Protein AF-0000000082853187 (afdb_homodimer)

Organism: NCBI:txid197152

Secondary structure (DSSP, 8-state):
-HHHHHHTT----SS--HHHHHHHHHHHHHHHHT-HHHHHHHHHS--S--STTTT-------HHHHHT-B-SS-BEEEEEEEEEE---TTS-----EEEEEEEETTS-HHHHHHHHHHHHHHTT--EEEEEEPTT--EES--PPPPHHHHHHHHHHHHHHHHHHHHHHHHHHHHHTTPPPPHHHHHHHHHH-HHHHHHHHT----SHHHHHTTHHHHHHHHHHHHHHHHHHHIIIIIS--S-BTTGGGGGTGGGSGGGHHHHTTTHHHHHHHHHHHHHHHHHHHHHHHTTPPP-HHHHHHHHHHHHHHHHHHHHHHHHHTGGGS--STTHHHHHHHHHHHHHHHHHHHHTT-HHHH--STT--SSTTHHHHHHHHHHHHHHHHHHHHHHH-HHHHHHHHHHHHHHHHHHHHHHHHHHT--SSS-SS--SSTTHHHHHHHHHTSSHHHHHHHHHHHHHHHHHHHS-------HHHHHHHHHHHHHHHHHHHHTHHHHHSTTS---HHHHHHHHHHHHHHHHHHHHHHHHHHHTT--HHHHHHHT-TTHHHHHHHHHHHHHHHHHHHHHHHHH--S-B---HHHHHHHHHHHHHHHHHHHHHHIIIIIHHHHHHHHHHHS-SS-------TTTT-/-HHHHHHTT----SS--HHHHHHHHHHHHHHHHT-HHHHHHHHHS--S--STTTT-------HHHHHT-B-SS-BEEEEEEEEEE---TTS-----EEEEEEEETTS-HHHHHHHHHHHHHHTT--EEEEEEPTT--EES------HHHHHHHHHHHHHHHHHHHHHHHHHHHHHTTPPPPHHHHHHHHHH-HHHHHHHHT----SHHHHHTTHHHHHHHHHHHHHHHHHHHIIIIIS--S-BTTGGGGGTGGGSGGGHHHHTTTHHHHHHHHHHHHHHHHHHHHHHHTTPPP-HHHHHHHHHHHHHHHHHHHHHHHHHTGGGS--STTHHHHHHHHHHHHHHHHHHHHTT-HHHH--STT--SSTTHHHHHHHHHHHHHHHHHHHHHHH-HHHHHHHHHHHHHHHHHHHHHHHHHHT--SSS-SS--SSTTHHHHHHHHHTSSHHHHHHHHHHHHHHHHHHHS-------HHHHHHHHHHHHHHHHHHHHTHHHHTSTTS---HHHHHHHHHHHHHHHHHHHHHHHHHHHTT--HHHHHHHT-TTHHHHHHHHHHHHHHHHHHHHHHHHH--S-B---HHHHHHHHHHHHHHHHHHHHHHIIIIIHHHHHHHHHHHS-SS-------TTTT-

Sequence (1266 aa):
MLLGVLVLFLAAQGSSGQQCQGHIDDYKSALGRGELWALHMYESSTRLLDGVLTGLIVPPGNFDQCVAVRAPEFKGKYCRVKVQIAQNVGLPQLPTYEVAACGPSTCSDDEIAQIAQFNMGSVGLNVTNAFTYVHSCEYDGVRNLDGGFWATIGVMSFLVLLVVSAAIADWYFEKFEKKVPAAVATLIAAFSLRSNLRQLFKISRGKVVSQVACVHGIRVISTIWVVVGHKHKYEIYIAAMPFMNTFEFFTLPQEFSSMPYINSLFSVDTFFVLSGFLVTYVYCTDVIKGRKFNIIQYYVYRYLRLTAPVAMMVLFVAFVIYYIGRGPQWNTLFWFQSQTCKDRWWTTLLYVNNLVDYPAMSTCVPVSWYLSVDMQLSWAAPIVLLPLMRWPKYTLIGIGALIFLSTSLIFGLTYAYDFFWTYPVYNIPHPNSLPDYWFWCYIMPWMRAQPYLVGMALGWFMSKPRKVPFNRLWAAAIWLLNTACILTILFTIALAYRPEHPYNQTEAAFYNSLHRLMWGLNIAWVIYACSNGLGGPINSILSWNYWQPFSKLSYCIFLTHMFIIFSDIGLNRTPAYFSQAYMTHSILGDLVLAIPFSMLLYLTTEAPSVILIRKIFGKDKKAAAPAASAEKEMLLGVLVLFLAAQGSSGQQCQGHIDDYKSALGRGELWALHMYESSTRLLDGVLTGLIVPPGNFDQCVAVRAPEFKGKYCRVKVQIAQNVGLPQLPTYEVAACGPSTCSDDEIAQIAQFNMGSVGLNVTNAFTYVHSCEYDGVRNLDGGFWATIGVMSFLVLLVVSAAIADWYFEKFEKKVPAAVATLIAAFSLRSNLRQLFKISRGKVVSQVACVHGIRVISTIWVVVGHKHKYEIYIAAMPFMNTFEFFTLPQEFSSMPYINSLFSVDTFFVLSGFLVTYVYCTDVIKGRKFNIIQYYVYRYLRLTAPVAMMVLFVAFVIYYIGRGPQWNTLFWFQSQTCKDRWWTTLLYVNNLVDYPAMSTCVPVSWYLSVDMQLSWAAPIVLLPLMRWPKYTLIGIGALIFLSTSLIFGLTYAYDFFWTYPVYNIPHPNSLPDYWFWCYIMPWMRAQPYLVGMALGWFMSKPRKVPFNRLWAAAIWLLNTACILTILFTIALAYRPEHPYNQTEAAFYNSLHRLMWGLNIAWVIYACSNGLGGPINSILSWNYWQPFSKLSYCIFLTHMFIIFSDIGLNRTPAYFSQAYMTHSILGDLVLAIPFSMLLYLTTEAPSVILIRKIFGKDKKAAAPAASAEKE

Solvent-accessible surface area (backbone atoms only — not comparable to full-atom values): 65445 Å² total; per-residue (Å²): 104,56,60,56,70,56,59,66,34,71,80,67,80,69,95,51,58,73,66,31,46,51,51,51,52,50,43,50,52,35,41,68,71,62,35,62,53,37,47,40,31,55,56,16,18,56,82,65,88,59,40,53,91,38,30,29,42,46,49,52,38,34,48,69,53,10,27,66,29,69,50,98,87,41,36,19,21,25,31,39,24,38,36,38,63,55,81,53,96,83,59,70,85,68,70,82,31,35,37,17,29,40,36,54,52,75,38,52,63,65,49,42,15,47,47,42,42,37,43,42,40,60,62,58,42,55,58,77,43,55,41,50,46,72,63,30,60,47,46,82,62,86,79,80,80,49,71,58,28,55,50,46,51,49,53,52,50,49,41,52,49,45,18,52,51,18,26,51,48,49,51,50,36,61,76,65,69,48,87,70,54,68,70,56,43,53,46,27,71,25,26,9,48,60,59,52,51,51,57,46,65,49,69,79,86,53,74,74,57,53,51,59,31,38,53,29,25,53,46,35,54,28,47,53,36,42,53,48,19,51,48,50,41,42,40,61,61,64,56,61,38,38,27,42,45,46,59,56,60,76,54,40,58,47,35,67,87,41,24,71,42,74,52,21,65,56,31,58,42,51,50,32,18,50,48,22,19,29,54,32,23,47,50,48,41,38,47,73,71,66,48,81,86,55,67,68,58,54,54,49,50,53,50,52,46,58,40,46,43,50,51,52,49,44,48,39,41,35,39,42,59,56,76,77,63,62,45,61,43,24,46,39,57,31,46,53,49,14,53,28,17,68,74,30,42,64,34,48,76,66,40,42,31,46,81,64,43,75,63,68,79,52,47,30,63,69,72,46,35,58,54,16,29,52,50,52,51,57,71,50,39,58,72,54,55,59,44,36,76,78,40,44,73,62,40,51,51,48,50,52,48,51,38,50,50,34,31,49,49,42,24,49,52,25,47,74,66,60,41,64,49,58,89,76,75,70,81,67,92,46,85,72,47,57,51,48,39,41,45,70,62,50,45,31,50,64,62,52,38,40,13,22,51,49,14,28,54,48,13,52,61,66,48,46,94,66,84,78,84,64,53,72,66,54,48,49,50,49,50,51,52,42,51,51,48,51,52,45,64,49,45,54,59,21,48,67,62,30,83,90,38,69,91,47,54,69,60,17,14,52,44,51,30,39,46,56,43,50,49,21,52,42,52,50,47,52,54,51,30,38,47,68,74,65,28,64,70,59,27,57,58,21,37,36,61,81,28,43,39,50,33,66,39,36,64,37,32,62,70,44,37,62,58,49,49,48,47,56,46,14,56,41,56,52,47,41,54,85,42,72,68,51,52,52,40,52,47,44,16,47,56,59,58,30,47,63,58,18,49,52,45,33,53,58,27,36,50,22,43,49,46,50,49,43,62,72,70,49,76,87,71,81,83,68,68,88,63,72,66,72,63,71,93,104,55,60,55,70,55,60,64,32,71,79,68,78,68,95,50,57,73,66,32,47,51,51,50,50,48,41,49,53,34,42,69,71,61,35,63,54,36,47,39,31,55,56,18,18,55,80,65,88,62,39,52,92,39,30,28,41,47,48,51,38,34,48,68,52,11,28,65,28,68,50,98,85,40,38,18,20,24,31,39,23,38,35,39,64,56,79,55,96,82,59,69,84,68,71,83,30,35,36,17,31,42,36,54,54,77,37,52,64,65,50,41,14,48,48,43,42,38,43,42,39,59,62,59,41,56,59,76,43,55,42,50,46,73,64,30,60,47,46,82,62,86,77,81,79,50,70,56,30,56,52,44,50,49,52,52,50,50,42,52,49,46,19,52,51,19,25,51,48,48,50,51,36,61,75,65,68,49,87,70,53,69,72,56,44,51,45,27,71,26,26,8,48,59,60,53,50,50,58,47,64,50,69,78,87,54,72,76,58,55,50,58,30,40,53,30,25,51,46,36,54,28,45,54,36,41,52,47,18,51,48,52,41,42,40,60,61,64,54,61,38,38,28,42,45,46,60,56,60,76,54,40,59,47,34,68,86,40,25,72,42,74,52,22,65,55,30,59,42,52,49,31,17,49,47,20,18,26,52,30,25,47,50,49,43,37,46,72,71,67,48,82,87,55,66,69,58,53,56,50,50,54,51,51,47,58,41,46,44,50,51,52,48,44,47,40,40,36,39,40,59,58,75,76,61,63,44,60,42,23,47,40,58,32,47,52,48,13,53,28,16,67,75,30,42,64,35,48,78,68,40,41,31,48,81,64,40,76,62,63,88,49,45,30,63,68,71,45,33,58,55,16,30,52,49,52,53,56,70,50,39,58,74,54,53,60,44,35,77,77,39,42,72,64,38,51,52,48,49,54,50,50,40,48,50,34,31,50,49,44,25,48,52,26,49,73,66,62,42,65,49,58,89,75,76,71,79,67,93,45,86,72,47,57,57,48,41,43,44,69,63,49,44,30,47,63,64,50,37,41,13,21,51,48,12,29,54,48,12,53,62,66,47,46,93,66,81,78,86,64,53,73,67,54,48,49,52,49,50,52,51,41,50,52,49,52,51,45,64,48,46,54,58,22,48,66,62,29,84,90,37,70,91,47,55,70,59,17,12,50,45,51,30,40,46,56,41,52,48,20,52,42,52,50,46,54,54,52,30,38,47,67,75,65,28,63,72,59,28,57,58,21,38,37,60,81,29,42,39,50,32,67,40,33,65,37,32,64,70,43,39,61,58,51,49,50,46,55,44,14,56,41,56,52,48,42,54,85,41,72,67,51,52,52,39,52,47,45,17,47,57,59,58,29,47,63,57,17,48,53,44,33,53,59,26,38,51,22,43,49,47,50,48,44,62,72,68,50,75,86,70,83,84,67,68,87,63,73,65,71,63,69,93

Foldseek 3Di:
DVLVLVLLAFPLPDPWDPVQVVQSVVLSVCSSVVPPLSVLQSQQWDQDDPLVVQPQQEFLRFVVSQQVRDDPVFGKKKFKKWWQFDPDPPDPNRDTGIIIHIGGPPTDQVVRQSSVCRSCVSVPTHTPDMGTDPQLMDHPDDDDADPLQVVLVVVLVVLVCLQDVLQVVVCVCVVVVHDDDPVSVLSNQQFHPVNVVCVLQDFDPDPVCQLQLLVLLLLLVLLLLVLLQLLCQCVQQVVLFRASRNVVSLLLLLDLVCLSNPVSLLSLLLVLLVLLQQQQLVLLLCVVVPHDDDLVLQLVLVLLLQQFLVLSLLSCLQRPQLNPAFASSSRVLSVLLNVLSVVAVVCLSVLNCLPPVPQQPSHNLNLSLSVSLSSVLSNCVCVLNVVCVVPVVVSLVVLVVLLVVLLVVLLVVLLVVVAALAQDSDPGVDPVRRRCCCNPQNSHNSNSCLLNSLSNNLSSVPNDDDDDPDDLVRLVVVVVVLVVLVSCLSRVSSLSSDPVRDDDSNNSSNSSSPSSNSSSVSSSSCSVCLSNVNNPVSVVSSSPSSSLSSSLLSSLLSSCLSSLSSNVSRNDHGHHHDDPVVSVVVSVVSSVVSVVRSVSSCSSTNSSSSSVSCVVPPDPDDCDDPDSPSSND/DVLVLVLLAFPLPDPWDPVQVVQSVVLSVCSSVVPPLSVLQSQQWDQDDPLVVQPQQEFLRFPCSQQVRDDPVFGKKKFKKWWQFDPDPPDPNRDTGIIIHIGGPPTDQVVRQSSVCRSCVSVPTHTPDMGTDPQLMDHPDDDDADPLQVVLVVVLVVLVCLQDVLQVVVCVCVVVVHDDDPVSVLSNQQFHPVNVVCVLQDFDPDPVCQLQLLVLLLLLVLLLLVLLQLLCQCVQQVVLFRASRNVVSLLLLLDLVCLSNPVSLLSLLLVLLVLLQQQQLVLLLCVVVPHDDDLVLQLVLVLLLQQFLVLSLLSCLQRPQLNPAFASSSRVLSVLLNVLSVVAVVCLSVLNCLPPVPQLPSHNLNLSLSVSLSSVVSNCVCVLNVVCNVPVVVSLVVLVVLLVVLLVVLLVVLLVVVAALAQDSDDGVDPVRRSCCCNPQNSHNSNSCLLNSLSNNLSSVPNDDDDDPDDLVRLVVVVVVLVVLVSCLRRVSSLSSDPVRDDDSNNSSNSSSPSSNSSSVSSSSCSVCLSNVNNPVSVVSSSPSSSLSSSLLSSLLSSCLSSLSSNVSRNDHGHHHDDPVVSVVVSVVSVVVSVVRSVSSCSSTNSSSSSVSCVVPPDPDDCPDPDSPSNND

Radius of gyration: 33.25 Å; Cα contacts (8 Å, |Δi|>4): 1942; chains: 2; bounding box: 77×88×78 Å

Structure (mmCIF, N/CA/C/O backbone):
data_AF-0000000082853187-model_v1
#
loop_
_entity.id
_entity.type
_entity.pdbx_description
1 polymer 'Nose resistant-to-fluoxetine protein N-terminal domain-containing protein'
#
loop_
_atom_site.group_PDB
_atom_site.id
_atom_site.type_symbol
_atom_site.label_atom_id
_atom_site.label_alt_id
_atom_site.label_comp_id
_atom_site.label_asym_id
_atom_site.label_entity_id
_atom_site.label_seq_id
_atom_site.pdbx_PDB_ins_code
_atom_site.Cartn_x
_atom_site.Cartn_y
_atom_site.Cartn_z
_atom_site.occupancy
_atom_site.B_iso_or_equiv
_atom_site.auth_seq_id
_atom_site.auth_comp_id
_atom_site.auth_asym_id
_atom_site.auth_atom_id
_atom_site.pdbx_PDB_model_num
ATOM 1 N N . MET A 1 1 ? 8.211 -38.469 -27.328 1 25.94 1 MET A N 1
ATOM 2 C CA . MET A 1 1 ? 7.574 -39.062 -26.172 1 25.94 1 MET A CA 1
ATOM 3 C C . MET A 1 1 ? 6.828 -38.031 -25.328 1 25.94 1 MET A C 1
ATOM 5 O O . MET A 1 1 ? 5.738 -38.312 -24.828 1 25.94 1 MET A O 1
ATOM 9 N N . LEU A 1 2 ? 7.477 -36.875 -25.062 1 32.31 2 LEU A N 1
ATOM 10 C CA . LEU A 1 2 ? 6.734 -35.812 -24.375 1 32.31 2 LEU A CA 1
ATOM 11 C C . LEU A 1 2 ? 5.41 -35.531 -25.078 1 32.31 2 LEU A C 1
ATOM 13 O O . LEU A 1 2 ? 4.379 -35.375 -24.422 1 32.31 2 LEU A O 1
ATOM 17 N N . LEU A 1 3 ? 5.52 -35.594 -26.422 1 34.28 3 LEU A N 1
ATOM 18 C CA . LEU A 1 3 ? 4.359 -35.344 -27.266 1 34.28 3 LEU A CA 1
ATOM 19 C C . LEU A 1 3 ? 3.375 -36.5 -27.188 1 34.28 3 LEU A C 1
ATOM 21 O O . LEU A 1 3 ? 2.189 -36.344 -27.484 1 34.28 3 LEU A O 1
ATOM 25 N N . GLY A 1 4 ? 3.928 -37.656 -27 1 32.88 4 GLY A N 1
ATOM 26 C CA . GLY A 1 4 ? 3.039 -38.781 -26.984 1 32.88 4 GLY A CA 1
ATOM 27 C C . GLY A 1 4 ? 2.008 -38.719 -25.875 1 32.88 4 GLY A C 1
ATOM 28 O O . GLY A 1 4 ? 0.862 -39.156 -26.047 1 32.88 4 GLY A O 1
ATOM 29 N N . VAL A 1 5 ? 2.461 -38.406 -24.688 1 35.97 5 VAL A N 1
ATOM 30 C CA . VAL A 1 5 ? 1.537 -38.312 -23.562 1 35.97 5 VAL A CA 1
ATOM 31 C C . VAL A 1 5 ? 0.536 -37.188 -23.812 1 35.97 5 VAL A C 1
ATOM 33 O O . VAL A 1 5 ? -0.579 -37.219 -23.281 1 35.97 5 VAL A O 1
ATOM 36 N N . LEU A 1 6 ? 0.922 -36.281 -24.641 1 38.09 6 LEU A N 1
ATOM 37 C CA . LEU A 1 6 ? 0.087 -35.094 -24.922 1 38.09 6 LEU A CA 1
ATOM 38 C C . LEU A 1 6 ? -1.141 -35.5 -25.734 1 38.09 6 LEU A C 1
ATOM 40 O O . LEU A 1 6 ? -2.217 -34.906 -25.562 1 38.09 6 LEU A O 1
ATOM 44 N N . VAL A 1 7 ? -0.913 -36.531 -26.656 1 35 7 VAL A N 1
ATOM 45 C CA . VAL A 1 7 ? -1.922 -36.812 -27.672 1 35 7 VAL A CA 1
ATOM 46 C C . VAL A 1 7 ? -3.066 -37.625 -27.062 1 35 7 VAL A C 1
ATOM 48 O O . VAL A 1 7 ? -4.129 -37.781 -27.672 1 35 7 VAL A O 1
ATOM 51 N N . LEU A 1 8 ? -2.768 -38.25 -26.031 1 34.88 8 LEU A N 1
ATOM 52 C CA . LEU A 1 8 ? -3.922 -39.031 -25.562 1 34.88 8 LEU A CA 1
ATOM 53 C C . LEU A 1 8 ? -5.066 -38.094 -25.172 1 34.88 8 LEU A C 1
ATOM 55 O O . LEU A 1 8 ? -6.133 -38.562 -24.766 1 34.88 8 LEU A O 1
ATOM 59 N N . PHE A 1 9 ? -4.879 -36.844 -25.297 1 38.59 9 PHE A N 1
ATOM 60 C CA . PHE A 1 9 ? -5.641 -35.844 -24.594 1 38.59 9 PHE A CA 1
ATOM 61 C C . PHE A 1 9 ? -7.055 -35.719 -25.156 1 38.59 9 PHE A C 1
ATOM 63 O O . PHE A 1 9 ? -8.008 -35.469 -24.422 1 38.59 9 PHE A O 1
ATOM 70 N N . LEU A 1 10 ? -7.32 -35.562 -26.469 1 42.72 10 LEU A N 1
ATOM 71 C CA . LEU A 1 10 ? -8.523 -34.812 -26.859 1 42.72 10 LEU A CA 1
ATOM 72 C C . LEU A 1 10 ? -9.531 -35.75 -27.531 1 42.72 10 LEU A C 1
ATOM 74 O O . LEU A 1 10 ? -9.727 -35.688 -28.734 1 42.72 10 LEU A O 1
ATOM 78 N N . ALA A 1 11 ? -9.742 -36.906 -27.219 1 37.22 11 ALA A N 1
ATOM 79 C CA . ALA A 1 11 ? -10.805 -37.625 -27.953 1 37.22 11 ALA A CA 1
ATOM 80 C C . ALA A 1 11 ? -12.18 -37.125 -27.5 1 37.22 11 ALA A C 1
ATOM 82 O O . ALA A 1 11 ? -12.758 -37.656 -26.562 1 37.22 11 ALA A O 1
ATOM 83 N N . ALA A 1 12 ? -12.523 -35.875 -27.562 1 42.25 12 ALA A N 1
ATOM 84 C CA . ALA A 1 12 ? -13.875 -35.438 -27.234 1 42.25 12 ALA A CA 1
ATOM 85 C C . ALA A 1 12 ? -14.867 -35.812 -28.328 1 42.25 12 ALA A C 1
ATOM 87 O O . ALA A 1 12 ? -14.805 -35.281 -29.438 1 42.25 12 ALA A O 1
ATOM 88 N N . GLN A 1 13 ? -15.43 -37.031 -28.5 1 42.09 13 GLN A N 1
ATOM 89 C CA . GLN A 1 13 ? -16.453 -37.344 -29.484 1 42.09 13 GLN A CA 1
ATOM 90 C C . GLN A 1 13 ? -17.781 -36.656 -29.141 1 42.09 13 GLN A C 1
ATOM 92 O O . GLN A 1 13 ? -18.812 -36.938 -29.766 1 42.09 13 GLN A O 1
ATOM 97 N N . GLY A 1 14 ? -17.906 -35.844 -28.125 1 42.53 14 GLY A N 1
ATOM 98 C CA . GLY A 1 14 ? -19.328 -35.625 -27.859 1 42.53 14 GLY A CA 1
ATOM 99 C C . GLY A 1 14 ? -20.016 -34.812 -28.922 1 42.53 14 GLY A C 1
ATOM 100 O O . GLY A 1 14 ? -19.391 -34.438 -29.922 1 42.53 14 GLY A O 1
ATOM 101 N N . SER A 1 15 ? -21.453 -34.344 -28.625 1 49.66 15 SER A N 1
ATOM 102 C CA . SER A 1 15 ? -22.516 -33.688 -29.391 1 49.66 15 SER A CA 1
ATOM 103 C C . SER A 1 15 ? -22.109 -32.281 -29.797 1 49.66 15 SER A C 1
ATOM 105 O O . SER A 1 15 ? -22.703 -31.297 -29.344 1 49.66 15 SER A O 1
ATOM 107 N N . SER A 1 16 ? -20.922 -31.969 -29.953 1 58.56 16 SER A N 1
ATOM 108 C CA . SER A 1 16 ? -20.469 -30.641 -30.344 1 58.56 16 SER A CA 1
ATOM 109 C C . SER A 1 16 ? -20.953 -30.266 -31.75 1 58.56 16 SER A C 1
ATOM 111 O O . SER A 1 16 ? -21.234 -31.156 -32.562 1 58.56 16 SER A O 1
ATOM 113 N N . GLY A 1 17 ? -21.547 -29.047 -31.875 1 70.44 17 GLY A N 1
ATOM 114 C CA . GLY A 1 17 ? -21.797 -28.531 -33.219 1 70.44 17 GLY A CA 1
ATOM 115 C C . GLY A 1 17 ? -20.688 -28.875 -34.219 1 70.44 17 GLY A C 1
ATOM 116 O O . GLY A 1 17 ? -19.531 -29.062 -33.812 1 70.44 17 GLY A O 1
ATOM 117 N N . GLN A 1 18 ? -21.031 -29.219 -35.375 1 79.69 18 GLN A N 1
ATOM 118 C CA . GLN A 1 18 ? -20.125 -29.672 -36.406 1 79.69 18 GLN A CA 1
ATOM 119 C C . GLN A 1 18 ? -18.891 -28.766 -36.5 1 79.69 18 GLN A C 1
ATOM 121 O O . GLN A 1 18 ? -17.766 -29.266 -36.625 1 79.69 18 GLN A O 1
ATOM 126 N N . GLN A 1 19 ? -19.062 -27.5 -36.25 1 90.56 19 GLN A N 1
ATOM 127 C CA . GLN A 1 19 ? -17.953 -26.578 -36.375 1 90.56 19 GLN A CA 1
ATOM 128 C C . GLN A 1 19 ? -16.969 -26.703 -35.219 1 90.56 19 GLN A C 1
ATOM 130 O O . GLN A 1 19 ? -15.758 -26.766 -35.406 1 90.56 19 GLN A O 1
ATOM 135 N N . CYS A 1 20 ? -17.453 -26.797 -34.062 1 92.5 20 CYS A N 1
ATOM 136 C CA . CYS A 1 20 ? -16.609 -26.938 -32.875 1 92.5 20 CYS A CA 1
ATOM 137 C C . CYS A 1 20 ? -15.805 -28.234 -32.938 1 92.5 20 CYS A C 1
ATOM 139 O O . CYS A 1 20 ? -14.602 -28.234 -32.656 1 92.5 20 CYS A O 1
ATOM 141 N N . GLN A 1 21 ? -16.438 -29.297 -33.344 1 90.94 21 GLN A N 1
ATOM 142 C CA . GLN A 1 21 ? -15.75 -30.578 -33.438 1 90.94 21 GLN A CA 1
ATOM 143 C C . GLN A 1 21 ? -14.617 -30.531 -34.469 1 90.94 21 GLN A C 1
ATOM 145 O O . GLN A 1 21 ? -13.539 -31.078 -34.219 1 90.94 21 GLN A O 1
ATOM 150 N N . GLY A 1 22 ? -14.945 -29.875 -35.531 1 92.31 22 GLY A N 1
ATOM 151 C CA . GLY A 1 22 ? -13.898 -29.703 -36.531 1 92.31 22 GLY A CA 1
ATOM 152 C C . GLY A 1 22 ? -12.688 -28.953 -36 1 92.31 22 GLY A C 1
ATOM 153 O O . GLY A 1 22 ? -11.547 -29.344 -36.25 1 92.31 22 GLY A O 1
ATOM 154 N N . HIS A 1 23 ? -12.93 -27.969 -35.281 1 94.19 23 HIS A N 1
ATOM 155 C CA . HIS A 1 23 ? -11.844 -27.156 -34.75 1 94.19 23 HIS A CA 1
ATOM 156 C C . HIS A 1 23 ? -11.109 -27.875 -33.625 1 94.19 23 HIS A C 1
ATOM 158 O O . HIS A 1 23 ? -9.898 -27.688 -33.438 1 94.19 23 HIS A O 1
ATOM 164 N N . ILE A 1 24 ? -11.82 -28.719 -32.875 1 91.88 24 ILE A N 1
ATOM 165 C CA . ILE A 1 24 ? -11.18 -29.547 -31.875 1 91.88 24 ILE A CA 1
ATOM 166 C C . ILE A 1 24 ? -10.227 -30.531 -32.562 1 91.88 24 ILE A C 1
ATOM 168 O O . ILE A 1 24 ? -9.117 -30.766 -32.062 1 91.88 24 ILE A O 1
ATOM 172 N N . ASP A 1 25 ? -10.688 -31.078 -33.656 1 91.38 25 ASP A N 1
ATOM 173 C CA . ASP A 1 25 ? -9.852 -32.031 -34.375 1 91.38 25 ASP A CA 1
ATOM 174 C C . ASP A 1 25 ? -8.609 -31.328 -34.938 1 91.38 25 ASP A C 1
ATOM 176 O O . ASP A 1 25 ? -7.52 -31.906 -34.969 1 91.38 25 ASP A O 1
ATOM 180 N N . ASP A 1 26 ? -8.852 -30.156 -35.375 1 93.38 26 ASP A N 1
ATOM 181 C CA . ASP A 1 26 ? -7.711 -29.375 -35.844 1 93.38 26 ASP A CA 1
ATOM 182 C C . ASP A 1 26 ? -6.715 -29.109 -34.719 1 93.38 26 ASP A C 1
ATOM 184 O O . ASP A 1 26 ? -5.5 -29.188 -34.938 1 93.38 26 ASP A O 1
ATOM 188 N N . TYR A 1 27 ? -7.238 -28.781 -33.625 1 92.38 27 TYR A N 1
ATOM 189 C CA . TYR A 1 27 ? -6.422 -28.531 -32.438 1 92.38 27 TYR A CA 1
ATOM 190 C C . TYR A 1 27 ? -5.617 -29.766 -32.062 1 92.38 27 TYR A C 1
ATOM 192 O O . TYR A 1 27 ? -4.41 -29.688 -31.828 1 92.38 27 TYR A O 1
ATOM 200 N N . LYS A 1 28 ? -6.227 -30.859 -32.094 1 88.69 28 LYS A N 1
ATOM 201 C CA . LYS A 1 28 ? -5.57 -32.125 -31.781 1 88.69 28 LYS A CA 1
ATOM 202 C C . LYS A 1 28 ? -4.453 -32.438 -32.781 1 88.69 28 LYS A C 1
ATOM 204 O O . LYS A 1 28 ? -3.355 -32.844 -32.375 1 88.69 28 LYS A O 1
ATOM 209 N N . SER A 1 29 ? -4.746 -32.25 -33.969 1 92 29 SER A N 1
ATOM 210 C CA . SER A 1 29 ? -3.764 -32.531 -35 1 92 29 SER A CA 1
ATOM 211 C C . SER A 1 29 ? -2.572 -31.578 -34.906 1 92 29 SER A C 1
ATOM 213 O O . SER A 1 29 ? -1.424 -32 -35.062 1 92 29 SER A O 1
ATOM 215 N N . ALA A 1 30 ? -2.885 -30.344 -34.688 1 93.12 30 ALA A N 1
ATOM 216 C CA . ALA A 1 30 ? -1.825 -29.359 -34.562 1 93.12 30 ALA A CA 1
ATOM 217 C C . ALA A 1 30 ? -0.958 -29.625 -33.312 1 93.12 30 ALA A C 1
ATOM 219 O O . ALA A 1 30 ? 0.251 -29.391 -33.344 1 93.12 30 ALA A O 1
ATOM 220 N N . LEU A 1 31 ? -1.552 -30.062 -32.25 1 88.12 31 LEU A N 1
ATOM 221 C CA . LEU A 1 31 ? -0.81 -30.422 -31.062 1 88.12 31 LEU A CA 1
ATOM 222 C C . LEU A 1 31 ? 0.142 -31.578 -31.328 1 88.12 31 LEU A C 1
ATOM 224 O O . LEU A 1 31 ? 1.286 -31.562 -30.875 1 88.12 31 LEU A O 1
ATOM 228 N N . GLY A 1 32 ? -0.346 -32.531 -32.062 1 85.06 32 GLY A N 1
ATOM 229 C CA . GLY A 1 32 ? 0.488 -33.656 -32.469 1 85.06 32 GLY A CA 1
ATOM 230 C C . GLY A 1 32 ? 1.687 -33.25 -33.281 1 85.06 32 GLY A C 1
ATOM 231 O O . GLY A 1 32 ? 2.75 -33.875 -33.188 1 85.06 32 GLY A O 1
ATOM 232 N N . ARG A 1 33 ? 1.501 -32.156 -34.062 1 88.75 33 ARG A N 1
ATOM 233 C CA . ARG A 1 33 ? 2.578 -31.672 -34.906 1 88.75 33 ARG A CA 1
ATOM 234 C C . ARG A 1 33 ? 3.477 -30.688 -34.156 1 88.75 33 ARG A C 1
ATOM 236 O O . ARG A 1 33 ? 4.492 -30.234 -34.688 1 88.75 33 ARG A O 1
ATOM 243 N N . GLY A 1 34 ? 3.057 -30.328 -33 1 87.06 34 GLY A N 1
ATOM 244 C CA . GLY A 1 34 ? 3.865 -29.438 -32.188 1 87.06 34 GLY A CA 1
ATOM 245 C C . GLY A 1 34 ? 3.779 -27.984 -32.625 1 87.06 34 GLY A C 1
ATOM 246 O O . GLY A 1 34 ? 4.75 -27.234 -32.5 1 87.06 34 GLY A O 1
ATOM 247 N N . GLU A 1 35 ? 2.662 -27.688 -33.156 1 90.94 35 GLU A N 1
ATOM 248 C CA . GLU A 1 35 ? 2.484 -26.281 -33.531 1 90.94 35 GLU A CA 1
ATOM 249 C C . GLU A 1 35 ? 2.395 -25.391 -32.312 1 90.94 35 GLU A C 1
ATOM 251 O O . GLU A 1 35 ? 1.779 -25.75 -31.312 1 90.94 35 GLU A O 1
ATOM 256 N N . LEU A 1 36 ? 2.979 -24.266 -32.406 1 90.38 36 LEU A N 1
ATOM 257 C CA . LEU A 1 36 ? 3.139 -23.375 -31.25 1 90.38 36 LEU A CA 1
ATOM 258 C C . LEU A 1 36 ? 1.783 -22.953 -30.703 1 90.38 36 LEU A C 1
ATOM 260 O O . LEU A 1 36 ? 1.563 -22.969 -29.5 1 90.38 36 LEU A O 1
ATOM 264 N N . TRP A 1 37 ? 0.861 -22.5 -31.609 1 94 37 TRP A N 1
ATOM 265 C CA . TRP A 1 37 ? -0.432 -22.031 -31.109 1 94 37 TRP A CA 1
ATOM 266 C C . TRP A 1 37 ? -1.157 -23.125 -30.344 1 94 37 TRP A C 1
ATOM 268 O O . TRP A 1 37 ? -1.82 -22.859 -29.344 1 94 37 TRP A O 1
ATOM 278 N N . ALA A 1 38 ? -1.06 -24.391 -30.781 1 92.88 38 ALA A N 1
ATOM 279 C CA . ALA A 1 38 ? -1.694 -25.516 -30.109 1 92.88 38 ALA A CA 1
ATOM 280 C C . ALA A 1 38 ? -1.034 -25.797 -28.75 1 92.88 38 ALA A C 1
ATOM 282 O O . ALA A 1 38 ? -1.712 -26.141 -27.781 1 92.88 38 ALA A O 1
ATOM 283 N N . LEU A 1 39 ? 0.247 -25.594 -28.703 1 89.75 39 LEU A N 1
ATOM 284 C CA . LEU A 1 39 ? 0.976 -25.797 -27.453 1 89.75 39 LEU A CA 1
ATOM 285 C C . LEU A 1 39 ? 0.583 -24.734 -26.438 1 89.75 39 LEU A C 1
ATOM 287 O O . LEU A 1 39 ? 0.468 -25.031 -25.234 1 89.75 39 LEU A O 1
ATOM 291 N N . HIS A 1 40 ? 0.421 -23.516 -26.906 1 92.69 40 HIS A N 1
ATOM 292 C CA . HIS A 1 40 ? -0.039 -22.453 -26.031 1 92.69 40 HIS A CA 1
ATOM 293 C C . HIS A 1 40 ? -1.416 -22.766 -25.453 1 92.69 40 HIS A C 1
ATOM 295 O O . HIS A 1 40 ? -1.667 -22.547 -24.266 1 92.69 40 HIS A O 1
ATOM 301 N N . MET A 1 41 ? -2.287 -23.25 -26.281 1 92.38 41 MET A N 1
ATOM 302 C CA . MET A 1 41 ? -3.631 -23.609 -25.844 1 92.38 41 MET A CA 1
ATOM 303 C C . MET A 1 41 ? -3.58 -24.734 -24.797 1 92.38 41 MET A C 1
ATOM 305 O O . MET A 1 41 ? -4.273 -24.672 -23.781 1 92.38 41 MET A O 1
ATOM 309 N N . TYR A 1 42 ? -2.729 -25.625 -25.062 1 88 42 TYR A N 1
ATOM 310 C CA . TYR A 1 42 ? -2.58 -26.781 -24.172 1 88 42 TYR A CA 1
ATOM 311 C C . TYR A 1 42 ? -2.008 -26.359 -22.828 1 88 42 TYR A C 1
ATOM 313 O O . TYR A 1 42 ? -2.529 -26.734 -21.781 1 88 42 TYR A O 1
ATOM 321 N N . GLU A 1 43 ? -1.024 -25.594 -22.828 1 87.56 43 GLU A N 1
ATOM 322 C CA . GLU A 1 43 ? -0.324 -25.188 -21.609 1 87.56 43 GLU A CA 1
ATOM 323 C C . GLU A 1 43 ? -1.178 -24.25 -20.766 1 87.56 43 GLU A C 1
ATOM 325 O O . GLU A 1 43 ? -1.047 -24.219 -19.547 1 87.56 43 GLU A O 1
ATOM 330 N N . SER A 1 44 ? -2.02 -23.5 -21.422 1 92.75 44 SER A N 1
ATOM 331 C CA . SER A 1 44 ? -2.814 -22.5 -20.719 1 92.75 44 SER A CA 1
ATOM 332 C C . SER A 1 44 ? -3.93 -23.141 -19.906 1 92.75 44 SER A C 1
ATOM 334 O O . SER A 1 44 ? -4.508 -22.516 -19.031 1 92.75 44 SER A O 1
ATOM 336 N N . SER A 1 45 ? -4.277 -24.375 -20.203 1 90.25 45 SER A N 1
ATOM 337 C CA . SER A 1 45 ? -5.316 -25.125 -19.5 1 90.25 45 SER A CA 1
ATOM 338 C C . SER A 1 45 ? -4.754 -25.812 -18.266 1 90.25 45 SER A C 1
ATOM 340 O O . SER A 1 45 ? -3.547 -26.047 -18.172 1 90.25 45 SER A O 1
ATOM 342 N N . THR A 1 46 ? -5.637 -26.016 -17.328 1 85.81 46 THR A N 1
ATOM 343 C CA . THR A 1 46 ? -5.238 -26.844 -16.188 1 85.81 46 THR A CA 1
ATOM 344 C C . THR A 1 46 ? -4.977 -28.281 -16.609 1 85.81 46 THR A C 1
ATOM 346 O O . THR A 1 46 ? -5.883 -28.953 -17.109 1 85.81 46 THR A O 1
ATOM 349 N N . ARG A 1 47 ? -3.764 -28.672 -16.484 1 75.69 47 ARG A N 1
ATOM 350 C CA . ARG A 1 47 ? -3.391 -30 -16.984 1 75.69 47 ARG A CA 1
ATOM 351 C C . ARG A 1 47 ? -3.26 -31 -15.852 1 75.69 47 ARG A C 1
ATOM 353 O O . ARG A 1 47 ? -3.492 -32.188 -16.047 1 75.69 47 ARG A O 1
ATOM 360 N N . LEU A 1 48 ? -2.686 -30.484 -14.734 1 69.81 48 LEU A N 1
ATOM 361 C CA . LEU A 1 48 ? -2.545 -31.312 -13.539 1 69.81 48 LEU A CA 1
ATOM 362 C C . LEU A 1 48 ? -3.137 -30.609 -12.32 1 69.81 48 LEU A C 1
ATOM 364 O O . LEU A 1 48 ? -3.174 -29.375 -12.266 1 69.81 48 LEU A O 1
ATOM 368 N N . LEU A 1 49 ? -3.709 -31.516 -11.594 1 67 49 LEU A N 1
ATOM 369 C CA . LEU A 1 49 ? -4.184 -30.938 -10.336 1 67 49 LEU A CA 1
ATOM 370 C C . LEU A 1 49 ? -3.035 -30.766 -9.352 1 67 49 LEU A C 1
ATOM 372 O O . LEU A 1 49 ? -2.734 -31.688 -8.578 1 67 49 LEU A O 1
ATOM 376 N N . ASP A 1 50 ? -2.338 -29.672 -9.484 1 74.5 50 ASP A N 1
ATOM 377 C CA . ASP A 1 50 ? -1.269 -29.328 -8.555 1 74.5 50 ASP A CA 1
ATOM 378 C C . ASP A 1 50 ? -1.807 -28.531 -7.375 1 74.5 50 ASP A C 1
ATOM 380 O O . ASP A 1 50 ? -2.67 -27.672 -7.547 1 74.5 50 ASP A O 1
ATOM 384 N N . GLY A 1 51 ? -1.355 -28.844 -6.199 1 80.62 51 GLY A N 1
ATOM 385 C CA . GLY A 1 51 ? -1.723 -28.094 -5.02 1 80.62 51 GLY A CA 1
ATOM 386 C C . GLY A 1 51 ? -3.055 -28.516 -4.426 1 80.62 51 GLY A C 1
ATOM 387 O O . GLY A 1 51 ? -3.605 -27.812 -3.57 1 80.62 51 GLY A O 1
ATOM 388 N N . VAL A 1 52 ? -3.535 -29.578 -4.922 1 80.25 52 VAL A N 1
ATOM 389 C CA . VAL A 1 52 ? -4.852 -30.031 -4.48 1 80.25 52 VAL A CA 1
ATOM 390 C C . VAL A 1 52 ? -4.789 -30.438 -3.01 1 80.25 52 VAL A C 1
ATOM 392 O O . VAL A 1 52 ? -5.738 -30.203 -2.254 1 80.25 52 VAL A O 1
ATOM 395 N N . LEU A 1 53 ? -3.646 -30.953 -2.629 1 85.88 53 LEU A N 1
ATOM 396 C CA . LEU A 1 53 ? -3.521 -31.469 -1.269 1 85.88 53 LEU A CA 1
ATOM 397 C C . LEU A 1 53 ? -3.449 -30.312 -0.264 1 85.88 53 LEU A C 1
ATOM 399 O O . LEU A 1 53 ? -3.656 -30.516 0.934 1 85.88 53 LEU A O 1
ATOM 403 N N . THR A 1 54 ? -3.119 -29.172 -0.792 1 89 54 THR A N 1
ATOM 404 C CA . THR A 1 54 ? -3.031 -28.031 0.118 1 89 54 THR A CA 1
ATOM 405 C C . THR A 1 54 ? -4.207 -27.078 -0.088 1 89 54 THR A C 1
ATOM 407 O O . THR A 1 54 ? -4.375 -26.125 0.664 1 89 54 THR A O 1
ATOM 410 N N . GLY A 1 55 ? -4.988 -27.328 -1.135 1 84.31 55 GLY A N 1
ATOM 411 C CA . GLY A 1 55 ? -6.242 -26.594 -1.221 1 84.31 55 GLY A CA 1
ATOM 412 C C . GLY A 1 55 ? -6.32 -25.688 -2.434 1 84.31 55 GLY A C 1
ATOM 413 O O . GLY A 1 55 ? -7.086 -24.719 -2.443 1 84.31 55 GLY A O 1
ATOM 414 N N . LEU A 1 56 ? -5.461 -25.812 -3.426 1 87.62 56 LEU A N 1
ATOM 415 C CA . LEU A 1 56 ? -5.668 -25.078 -4.664 1 87.62 56 LEU A CA 1
ATOM 416 C C . LEU A 1 56 ? -6.859 -25.625 -5.438 1 87.62 56 LEU A C 1
ATOM 418 O O . LEU A 1 56 ? -6.695 -26.5 -6.301 1 87.62 56 LEU A O 1
ATOM 422 N N . ILE A 1 57 ? -7.996 -25.062 -5.203 1 81.44 57 ILE A N 1
ATOM 423 C CA . ILE A 1 57 ? -9.242 -25.609 -5.719 1 81.44 57 ILE A CA 1
ATOM 424 C C . ILE A 1 57 ? -9.688 -24.844 -6.957 1 81.44 57 ILE A C 1
ATOM 426 O O . ILE A 1 57 ? -10.531 -25.312 -7.719 1 81.44 57 ILE A O 1
ATOM 430 N N . VAL A 1 58 ? -9.055 -23.656 -7.164 1 83.62 58 VAL A N 1
ATOM 431 C CA . VAL A 1 58 ? -9.43 -22.844 -8.305 1 83.62 58 VAL A CA 1
ATOM 432 C C . VAL A 1 58 ? -8.18 -22.406 -9.062 1 83.62 58 VAL A C 1
ATOM 434 O O . VAL A 1 58 ? -7.871 -21.219 -9.141 1 83.62 58 VAL A O 1
ATOM 437 N N . PRO A 1 59 ? -7.523 -23.359 -9.648 1 87.38 59 PRO A N 1
ATOM 438 C CA . PRO A 1 59 ? -6.375 -22.953 -10.453 1 87.38 59 PRO A CA 1
ATOM 439 C C . PRO A 1 59 ? -6.773 -22.094 -11.656 1 87.38 59 PRO A C 1
ATOM 441 O O . PRO A 1 59 ? -7.59 -22.531 -12.477 1 87.38 59 PRO A O 1
ATOM 444 N N . PRO A 1 60 ? -6.223 -20.984 -11.805 1 90.12 60 PRO A N 1
ATOM 445 C CA . PRO A 1 60 ? -6.672 -20.062 -12.859 1 90.12 60 PRO A CA 1
ATOM 446 C C . PRO A 1 60 ? -6.055 -20.391 -14.219 1 90.12 60 PRO A C 1
ATOM 448 O O . PRO A 1 60 ? -6.441 -19.797 -15.234 1 90.12 60 PRO A O 1
ATOM 451 N N . GLY A 1 61 ? -5.141 -21.375 -14.305 1 91.12 61 GLY A N 1
ATOM 452 C CA . GLY A 1 61 ? -4.43 -21.547 -15.562 1 91.12 61 GLY A CA 1
ATOM 453 C C . GLY A 1 61 ? -3.721 -20.297 -16.031 1 91.12 61 GLY A C 1
ATOM 454 O O . GLY A 1 61 ? -3.221 -19.516 -15.203 1 91.12 61 GLY A O 1
ATOM 455 N N . ASN A 1 62 ? -3.537 -20.203 -17.328 1 94.56 62 ASN A N 1
ATOM 456 C CA . ASN A 1 62 ? -2.93 -19.016 -17.906 1 94.56 62 ASN A CA 1
ATOM 457 C C . ASN A 1 62 ? -3.906 -18.266 -18.812 1 94.56 62 ASN A C 1
ATOM 459 O O . ASN A 1 62 ? -3.945 -18.516 -20.016 1 94.56 62 ASN A O 1
ATOM 463 N N . PHE A 1 63 ? -4.629 -17.344 -18.281 1 94.94 63 PHE A N 1
ATOM 464 C CA . PHE A 1 63 ? -5.727 -16.641 -18.922 1 94.94 63 PHE A CA 1
ATOM 465 C C . PHE A 1 63 ? -5.246 -15.906 -20.156 1 94.94 63 PHE A C 1
ATOM 467 O O . PHE A 1 63 ? -5.809 -16.078 -21.25 1 94.94 63 PHE A O 1
ATOM 474 N N . ASP A 1 64 ? -4.203 -15.094 -20.016 1 95.06 64 ASP A N 1
ATOM 475 C CA . ASP A 1 64 ? -3.729 -14.258 -21.109 1 95.06 64 ASP A CA 1
ATOM 476 C C . ASP A 1 64 ? -3.109 -15.102 -22.234 1 95.06 64 ASP A C 1
ATOM 478 O O . ASP A 1 64 ? -3.211 -14.75 -23.406 1 95.06 64 ASP A O 1
ATOM 482 N N . GLN A 1 65 ? -2.459 -16.219 -21.844 1 95.25 65 GLN A N 1
ATOM 483 C CA . GLN A 1 65 ? -1.892 -17.141 -22.812 1 95.25 65 GLN A CA 1
ATOM 484 C C . GLN A 1 65 ? -2.979 -17.734 -23.703 1 95.25 65 GLN A C 1
ATOM 486 O O . GLN A 1 65 ? -2.799 -17.859 -24.922 1 95.25 65 GLN A O 1
ATOM 491 N N . CYS A 1 66 ? -4.059 -18.078 -23.141 1 96 66 CYS A N 1
ATOM 492 C CA . CYS A 1 66 ? -5.172 -18.656 -23.875 1 96 66 CYS A CA 1
ATOM 493 C C . CYS A 1 66 ? -5.816 -17.641 -24.797 1 96 66 CYS A C 1
ATOM 495 O O . CYS A 1 66 ? -6 -17.891 -25.984 1 96 66 CYS A O 1
ATOM 497 N N . VAL A 1 67 ? -6.117 -16.5 -24.266 1 96.06 67 VAL A N 1
ATOM 498 C CA . VAL A 1 67 ? -6.855 -15.484 -25 1 96.06 67 VAL A CA 1
ATOM 499 C C . VAL A 1 67 ? -5.992 -14.945 -26.141 1 96.06 67 VAL A C 1
ATOM 501 O O . VAL A 1 67 ? -6.512 -14.484 -27.156 1 96.06 67 VAL A O 1
ATOM 504 N N . ALA A 1 68 ? -4.699 -15.047 -26.062 1 94.44 68 ALA A N 1
ATOM 505 C CA . ALA A 1 68 ? -3.773 -14.531 -27.078 1 94.44 68 ALA A CA 1
ATOM 506 C C . ALA A 1 68 ? -3.6 -15.516 -28.219 1 94.44 68 ALA A C 1
ATOM 508 O O . ALA A 1 68 ? -3.039 -15.172 -29.266 1 94.44 68 ALA A O 1
ATOM 509 N N . VAL A 1 69 ? -4.102 -16.734 -28.125 1 96.25 69 VAL A N 1
ATOM 510 C CA . VAL A 1 69 ? -3.934 -17.781 -29.141 1 96.25 69 VAL A CA 1
ATOM 511 C C . VAL A 1 69 ? -4.668 -17.375 -30.422 1 96.25 69 VAL A C 1
ATOM 513 O O . VAL A 1 69 ? -5.816 -16.938 -30.375 1 96.25 69 VAL A O 1
ATOM 516 N N . ARG A 1 70 ? -3.943 -17.438 -31.562 1 96 70 ARG A N 1
ATOM 517 C CA . ARG A 1 70 ? -4.496 -17.234 -32.906 1 96 70 ARG A CA 1
ATOM 518 C C . ARG A 1 70 ? -4.258 -18.469 -33.781 1 96 70 ARG A C 1
ATOM 520 O O . ARG A 1 70 ? -3.17 -18.641 -34.312 1 96 70 ARG A O 1
ATOM 527 N N . ALA A 1 71 ? -5.285 -19.266 -33.875 1 95.88 71 ALA A N 1
ATOM 528 C CA . ALA A 1 71 ? -5.254 -20.406 -34.781 1 95.88 71 ALA A CA 1
ATOM 529 C C . ALA A 1 71 ? -5.711 -19.984 -36.188 1 95.88 71 ALA A C 1
ATOM 531 O O . ALA A 1 71 ? -6.238 -18.891 -36.375 1 95.88 71 ALA A O 1
ATOM 532 N N . PRO A 1 72 ? -5.484 -20.812 -37.156 1 95 72 PRO A N 1
ATOM 533 C CA . PRO A 1 72 ? -5.871 -20.469 -38.531 1 95 72 PRO A CA 1
ATOM 534 C C . PRO A 1 72 ? -7.355 -20.141 -38.656 1 95 72 PRO A C 1
ATOM 536 O O . PRO A 1 72 ? -7.727 -19.203 -39.375 1 95 72 PRO A O 1
ATOM 539 N N . GLU A 1 73 ? -8.172 -20.828 -37.875 1 94.56 73 GLU A N 1
ATOM 540 C CA . GLU A 1 73 ? -9.602 -20.672 -38.125 1 94.56 73 GLU A CA 1
ATOM 541 C C . GLU A 1 73 ? -10.328 -20.203 -36.875 1 94.56 73 GLU A C 1
ATOM 543 O O . GLU A 1 73 ? -11.539 -19.969 -36.875 1 94.56 73 GLU A O 1
ATOM 548 N N . PHE A 1 74 ? -9.656 -20.141 -35.812 1 95.25 74 PHE A N 1
ATOM 549 C CA . PHE A 1 74 ? -10.344 -19.75 -34.562 1 95.25 74 PHE A CA 1
ATOM 550 C C . PHE A 1 74 ? -9.367 -19.109 -33.594 1 95.25 74 PHE A C 1
ATOM 552 O O . PHE A 1 74 ? -8.156 -19.109 -33.812 1 95.25 74 PHE A O 1
ATOM 559 N N . LYS A 1 75 ? -9.883 -18.516 -32.562 1 95.94 75 LYS A N 1
ATOM 560 C CA . LYS A 1 75 ? -9.109 -17.938 -31.453 1 95.94 75 LYS A CA 1
ATOM 561 C C . LYS A 1 75 ? -9.25 -18.797 -30.188 1 95.94 75 LYS A C 1
ATOM 563 O O . LYS A 1 75 ? -10.086 -19.703 -30.125 1 95.94 75 LYS A O 1
ATOM 568 N N . GLY A 1 76 ? -8.375 -18.562 -29.234 1 96.5 76 GLY A N 1
ATOM 569 C CA . GLY A 1 76 ? -8.469 -19.25 -27.969 1 96.5 76 GLY A CA 1
ATOM 570 C C . GLY A 1 76 ? -9.539 -18.672 -27.047 1 96.5 76 GLY A C 1
ATOM 571 O O . GLY A 1 76 ? -9.617 -17.453 -26.875 1 96.5 76 GLY A O 1
ATOM 572 N N . LYS A 1 77 ? -10.352 -19.547 -26.562 1 96 77 LYS A N 1
ATOM 573 C CA . LYS A 1 77 ? -11.406 -19.188 -25.625 1 96 77 LYS A CA 1
ATOM 574 C C . LYS A 1 77 ? -11.133 -19.766 -24.234 1 96 77 LYS A C 1
ATOM 576 O O . LYS A 1 77 ? -11.078 -20.984 -24.062 1 96 77 LYS A O 1
ATOM 581 N N . TYR A 1 78 ? -10.969 -18.844 -23.266 1 96 78 TYR A N 1
ATOM 582 C CA . TYR A 1 78 ? -10.695 -19.219 -21.891 1 96 78 TYR A CA 1
ATOM 583 C C . TYR A 1 78 ? -11.992 -19.359 -21.094 1 96 78 TYR A C 1
ATOM 585 O O . TYR A 1 78 ? -12.859 -18.469 -21.156 1 96 78 TYR A O 1
ATOM 593 N N . CYS A 1 79 ? -12.156 -20.484 -20.328 1 95.5 79 CYS A N 1
ATOM 594 C CA . CYS A 1 79 ? -13.305 -20.656 -19.453 1 95.5 79 CYS A CA 1
ATOM 595 C C . CYS A 1 79 ? -12.883 -21.312 -18.141 1 95.5 79 CYS A C 1
ATOM 597 O O . CYS A 1 79 ? -11.938 -22.094 -18.094 1 95.5 79 CYS A O 1
ATOM 599 N N . ARG A 1 80 ? -13.547 -20.938 -17.094 1 92.81 80 ARG A N 1
ATOM 600 C CA . ARG A 1 80 ? -13.469 -21.672 -15.828 1 92.81 80 ARG A CA 1
ATOM 601 C C . ARG A 1 80 ? -14.57 -22.719 -15.734 1 92.81 80 ARG A C 1
ATOM 603 O O . ARG A 1 80 ? -15.75 -22.406 -15.922 1 92.81 80 ARG A O 1
ATOM 610 N N . VAL A 1 81 ? -14.141 -23.922 -15.438 1 91.94 81 VAL A N 1
ATOM 611 C CA . VAL A 1 81 ? -15.086 -25.031 -15.469 1 91.94 81 VAL A CA 1
ATOM 612 C C . VAL A 1 81 ? -15.133 -25.703 -14.102 1 91.94 81 VAL A C 1
ATOM 614 O O . VAL A 1 81 ? -14.102 -26.109 -13.562 1 91.94 81 VAL A O 1
ATOM 617 N N . LYS A 1 82 ? -16.297 -25.781 -13.562 1 89 82 LYS A N 1
ATOM 618 C CA . LYS A 1 82 ? -16.516 -26.562 -12.344 1 89 82 LYS A CA 1
ATOM 619 C C . LYS A 1 82 ? -16.609 -28.062 -12.656 1 89 82 LYS A C 1
ATOM 621 O O . LYS A 1 82 ? -17.359 -28.453 -13.547 1 89 82 LYS A O 1
ATOM 626 N N . VAL A 1 83 ? -15.805 -28.781 -11.938 1 84.81 83 VAL A N 1
ATOM 627 C CA . VAL A 1 83 ? -15.789 -30.219 -12.188 1 84.81 83 VAL A CA 1
ATOM 628 C C . VAL A 1 83 ? -16.094 -30.969 -10.891 1 84.81 83 VAL A C 1
ATOM 630 O O . VAL A 1 83 ? -15.641 -30.578 -9.812 1 84.81 83 VAL A O 1
ATOM 633 N N . GLN A 1 84 ? -16.984 -31.875 -10.984 1 82.31 84 GLN A N 1
ATOM 634 C CA . GLN A 1 84 ? -17.281 -32.781 -9.875 1 82.31 84 GLN A CA 1
ATOM 635 C C . GLN A 1 84 ? -16.594 -34.125 -10.07 1 82.31 84 GLN A C 1
ATOM 637 O O . GLN A 1 84 ? -16.812 -34.812 -11.078 1 82.31 84 GLN A O 1
ATOM 642 N N . ILE A 1 85 ? -15.633 -34.406 -9.188 1 76.06 85 ILE A N 1
ATOM 643 C CA . ILE A 1 85 ? -14.844 -35.625 -9.297 1 76.06 85 ILE A CA 1
ATOM 644 C C . ILE A 1 85 ? -15.445 -36.719 -8.422 1 76.06 85 ILE A C 1
ATOM 646 O O . ILE A 1 85 ? -15.789 -36.469 -7.262 1 76.06 85 ILE A O 1
ATOM 650 N N . ALA A 1 86 ? -15.812 -37.781 -9.094 1 69.06 86 ALA A N 1
ATOM 651 C CA . ALA A 1 86 ? -16.391 -38.938 -8.367 1 69.06 86 ALA A CA 1
ATOM 652 C C . ALA A 1 86 ? -15.438 -39.406 -7.27 1 69.06 86 ALA A C 1
ATOM 654 O O . ALA A 1 86 ? -14.211 -39.344 -7.426 1 69.06 86 ALA A O 1
ATOM 655 N N . GLN A 1 87 ? -15.914 -39.344 -6.012 1 56.59 87 GLN A N 1
ATOM 656 C CA . GLN A 1 87 ? -15.18 -39.75 -4.816 1 56.59 87 GLN A CA 1
ATOM 657 C C . GLN A 1 87 ? -14.328 -40.969 -5.074 1 56.59 87 GLN A C 1
ATOM 659 O O . GLN A 1 87 ? -14.859 -42.031 -5.395 1 56.59 87 GLN A O 1
ATOM 664 N N . ASN A 1 88 ? -13.336 -40.844 -5.797 1 48.72 88 ASN A N 1
ATOM 665 C CA . ASN A 1 88 ? -12.547 -42.062 -5.59 1 48.72 88 ASN A CA 1
ATOM 666 C C . ASN A 1 88 ? -12.125 -42.219 -4.133 1 48.72 88 ASN A C 1
ATOM 668 O O . ASN A 1 88 ? -12.07 -41.219 -3.393 1 48.72 88 ASN A O 1
ATOM 672 N N . VAL A 1 89 ? -11.75 -43.438 -3.674 1 40.06 89 VAL A N 1
ATOM 673 C CA . VAL A 1 89 ? -11.266 -44 -2.414 1 40.06 89 VAL A CA 1
ATOM 674 C C . VAL A 1 89 ? -10.008 -43.25 -1.969 1 40.06 89 VAL A C 1
ATOM 676 O O . VAL A 1 89 ? -9.016 -43.219 -2.705 1 40.06 89 VAL A O 1
ATOM 679 N N . GLY A 1 90 ? -10.102 -42.25 -0.896 1 43.84 90 GLY A N 1
ATOM 680 C CA . GLY A 1 90 ? -9.07 -41.75 0 1 43.84 90 GLY A CA 1
ATOM 681 C C . GLY A 1 90 ? -8.961 -40.25 0.01 1 43.84 90 GLY A C 1
ATOM 682 O O . GLY A 1 90 ? -8.164 -39.688 0.759 1 43.84 90 GLY A O 1
ATOM 683 N N . LEU A 1 91 ? -9.359 -39.656 -1.139 1 48.78 91 LEU A N 1
ATOM 684 C CA . LEU A 1 91 ? -9.188 -38.219 -1.005 1 48.78 91 LEU A CA 1
ATOM 685 C C . LEU A 1 91 ? -10.359 -37.594 -0.25 1 48.78 91 LEU A C 1
ATOM 687 O O . LEU A 1 91 ? -11.492 -38.094 -0.344 1 48.78 91 LEU A O 1
ATOM 691 N N . PRO A 1 92 ? -10.094 -36.844 0.781 1 48.91 92 PRO A N 1
ATOM 692 C CA . PRO A 1 92 ? -11.203 -36.156 1.436 1 48.91 92 PRO A CA 1
ATOM 693 C C . PRO A 1 92 ? -12.195 -35.562 0.438 1 48.91 92 PRO A C 1
ATOM 695 O O . PRO A 1 92 ? -11.828 -35.25 -0.692 1 48.91 92 PRO A O 1
ATOM 698 N N . GLN A 1 93 ? -13.469 -35.969 0.562 1 50.75 93 GLN A N 1
ATOM 699 C CA . GLN A 1 93 ? -14.523 -35.375 -0.247 1 50.75 93 GLN A CA 1
ATOM 700 C C . GLN A 1 93 ? -14.18 -33.938 -0.658 1 50.75 93 GLN A C 1
ATOM 702 O O . GLN A 1 93 ? -14.109 -33.062 0.186 1 50.75 93 GLN A O 1
ATOM 707 N N . LEU A 1 94 ? -13.344 -34 -1.681 1 53.41 94 LEU A N 1
ATOM 708 C CA . LEU A 1 94 ? -12.898 -32.688 -2.156 1 53.41 94 LEU A CA 1
ATOM 709 C C . LEU A 1 94 ? -14.086 -31.828 -2.572 1 53.41 94 LEU A C 1
ATOM 711 O O . LEU A 1 94 ? -15.047 -32.312 -3.16 1 53.41 94 LEU A O 1
ATOM 715 N N . PRO A 1 95 ? -14.211 -30.625 -2.055 1 58.22 95 PRO A N 1
ATOM 716 C CA . PRO A 1 95 ? -15.148 -29.625 -2.551 1 58.22 95 PRO A CA 1
ATOM 717 C C . PRO A 1 95 ? -15.125 -29.484 -4.07 1 58.22 95 PRO A C 1
ATOM 719 O O . PRO A 1 95 ? -14.242 -30.047 -4.73 1 58.22 95 PRO A O 1
ATOM 722 N N . THR A 1 96 ? -16.172 -28.953 -4.773 1 69.12 96 THR A N 1
ATOM 723 C CA . THR A 1 96 ? -16.25 -28.547 -6.172 1 69.12 96 THR A CA 1
ATOM 724 C C . THR A 1 96 ? -14.969 -27.812 -6.582 1 69.12 96 THR A C 1
ATOM 726 O O . THR A 1 96 ? -14.547 -26.875 -5.918 1 69.12 96 THR A O 1
ATOM 729 N N . TYR A 1 97 ? -14.211 -28.609 -7.516 1 79.25 97 TYR A N 1
ATOM 730 C CA . TYR A 1 97 ? -12.977 -28.047 -8.055 1 79.25 97 TYR A CA 1
ATOM 731 C C . TYR A 1 97 ? -13.25 -27.25 -9.336 1 79.25 97 TYR A C 1
ATOM 733 O O . TYR A 1 97 ? -14.211 -27.531 -10.047 1 79.25 97 TYR A O 1
ATOM 741 N N . GLU A 1 98 ? -12.57 -26.25 -9.484 1 86.06 98 GLU A N 1
ATOM 742 C CA . GLU A 1 98 ? -12.617 -25.516 -10.742 1 86.06 98 GLU A CA 1
ATOM 743 C C . GLU A 1 98 ? -11.312 -25.672 -11.523 1 86.06 98 GLU A C 1
ATOM 745 O O . GLU A 1 98 ? -10.234 -25.766 -10.93 1 86.06 98 GLU A O 1
ATOM 750 N N . VAL A 1 99 ? -11.414 -25.797 -12.836 1 88.88 99 VAL A N 1
ATOM 751 C CA . VAL A 1 99 ? -10.234 -25.875 -13.68 1 88.88 99 VAL A CA 1
ATOM 752 C C . VAL A 1 99 ? -10.344 -24.859 -14.812 1 88.88 99 VAL A C 1
ATOM 754 O O . VAL A 1 99 ? -11.445 -24.453 -15.188 1 88.88 99 VAL A O 1
ATOM 757 N N . ALA A 1 100 ? -9.242 -24.438 -15.258 1 92.12 100 ALA A N 1
ATOM 758 C CA . ALA A 1 100 ? -9.195 -23.562 -16.438 1 92.12 100 ALA A CA 1
ATOM 759 C C . ALA A 1 100 ? -9.125 -24.375 -17.719 1 92.12 100 ALA A C 1
ATOM 761 O O . ALA A 1 100 ? -8.398 -25.375 -17.797 1 92.12 100 ALA A O 1
ATOM 762 N N . ALA A 1 101 ? -9.93 -23.984 -18.703 1 93.62 101 ALA A N 1
ATOM 763 C CA . ALA A 1 101 ? -9.938 -24.656 -20 1 93.62 101 ALA A CA 1
ATOM 764 C C . ALA A 1 101 ? -9.812 -23.656 -21.125 1 93.62 101 ALA A C 1
ATOM 766 O O . ALA A 1 101 ? -10.453 -22.594 -21.109 1 93.62 101 ALA A O 1
ATOM 767 N N . CYS A 1 102 ? -8.938 -23.984 -22.016 1 94.44 102 CYS A N 1
ATOM 768 C CA . CYS A 1 102 ? -8.766 -23.188 -23.234 1 94.44 102 CYS A CA 1
ATOM 769 C C . CYS A 1 102 ? -9.188 -23.984 -24.469 1 94.44 102 CYS A C 1
ATOM 771 O O . CYS A 1 102 ? -8.625 -25.031 -24.75 1 94.44 102 CYS A O 1
ATOM 773 N N . GLY A 1 103 ? -10.211 -23.531 -25.188 1 94.44 103 GLY A N 1
ATOM 774 C CA . GLY A 1 103 ? -10.719 -24.156 -26.391 1 94.44 103 GLY A CA 1
ATOM 775 C C . GLY A 1 103 ? -10.969 -23.188 -27.531 1 94.44 103 GLY A C 1
ATOM 776 O O . GLY A 1 103 ? -10.711 -21.984 -27.391 1 94.44 103 GLY A O 1
ATOM 777 N N . PRO A 1 104 ? -11.438 -23.75 -28.609 1 95.31 104 PRO A N 1
ATOM 778 C CA . PRO A 1 104 ? -11.719 -22.875 -29.75 1 95.31 104 PRO A CA 1
ATOM 779 C C . PRO A 1 104 ? -12.852 -21.891 -29.469 1 95.31 104 PRO A C 1
ATOM 781 O O . PRO A 1 104 ? -13.844 -22.25 -28.828 1 95.31 104 PRO A O 1
ATOM 784 N N . SER A 1 105 ? -12.695 -20.656 -30 1 94.56 105 SER A N 1
ATOM 785 C CA . SER A 1 105 ? -13.68 -19.609 -29.781 1 94.56 105 SER A CA 1
ATOM 786 C C . SER A 1 105 ? -15.023 -19.969 -30.422 1 94.56 105 SER A C 1
ATOM 788 O O . SER A 1 105 ? -16.062 -19.391 -30.062 1 94.56 105 SER A O 1
ATOM 790 N N . THR A 1 106 ? -15.016 -20.953 -31.359 1 94.19 106 THR A N 1
ATOM 791 C CA . THR A 1 106 ? -16.219 -21.344 -32.062 1 94.19 106 THR A CA 1
ATOM 792 C C . THR A 1 106 ? -17.062 -22.297 -31.219 1 94.19 106 THR A C 1
ATOM 794 O O . THR A 1 106 ? -18.234 -22.547 -31.531 1 94.19 106 THR A O 1
ATOM 797 N N . CYS A 1 107 ? -16.469 -22.781 -30.141 1 93.62 107 CYS A N 1
ATOM 798 C CA . CYS A 1 107 ? -17.188 -23.703 -29.266 1 93.62 107 CYS A CA 1
ATOM 799 C C . CYS A 1 107 ? -18.062 -22.938 -28.266 1 93.62 107 CYS A C 1
ATOM 801 O O . CYS A 1 107 ? -17.656 -21.875 -27.766 1 93.62 107 CYS A O 1
ATOM 803 N N . SER A 1 108 ? -19.188 -23.516 -28 1 92.56 108 SER A N 1
ATOM 804 C CA . SER A 1 108 ? -20.016 -22.953 -26.938 1 92.56 108 SER A CA 1
ATOM 805 C C . SER A 1 108 ? -19.406 -23.203 -25.562 1 92.56 108 SER A C 1
ATOM 807 O O . SER A 1 108 ? -18.469 -24 -25.438 1 92.56 108 SER A O 1
ATOM 809 N N . ASP A 1 109 ? -19.922 -22.562 -24.547 1 92.69 109 ASP A N 1
ATOM 810 C CA . ASP A 1 109 ? -19.422 -22.719 -23.188 1 92.69 109 ASP A CA 1
ATOM 811 C C . ASP A 1 109 ? -19.562 -24.156 -22.703 1 92.69 109 ASP A C 1
ATOM 813 O O . ASP A 1 109 ? -18.672 -24.688 -22.031 1 92.69 109 ASP A O 1
ATOM 817 N N . ASP A 1 110 ? -20.641 -24.734 -23.078 1 90.31 110 ASP A N 1
ATOM 818 C CA . ASP A 1 110 ? -20.891 -26.109 -22.672 1 90.31 110 ASP A CA 1
ATOM 819 C C . ASP A 1 110 ? -19.906 -27.078 -23.344 1 90.31 110 ASP A C 1
ATOM 821 O O . ASP A 1 110 ? -19.484 -28.062 -22.75 1 90.31 110 ASP A O 1
ATOM 825 N N . GLU A 1 111 ? -19.594 -26.734 -24.516 1 91.56 111 GLU A N 1
ATOM 826 C CA . GLU A 1 111 ? -18.656 -27.578 -25.25 1 91.56 111 GLU A CA 1
ATOM 827 C C . GLU A 1 111 ? -17.25 -27.469 -24.656 1 91.56 111 GLU A C 1
ATOM 829 O O . GLU A 1 111 ? -16.516 -28.453 -24.625 1 91.56 111 GLU A O 1
ATOM 834 N N . ILE A 1 112 ? -16.922 -26.344 -24.234 1 92.62 112 ILE A N 1
ATOM 835 C CA . ILE A 1 112 ? -15.625 -26.156 -23.578 1 92.62 112 ILE A CA 1
ATOM 836 C C . ILE A 1 112 ? -15.586 -26.969 -22.281 1 92.62 112 ILE A C 1
ATOM 838 O O . ILE A 1 112 ? -14.547 -27.531 -21.938 1 92.62 112 ILE A O 1
ATOM 842 N N . ALA A 1 113 ? -16.734 -26.984 -21.547 1 91.88 113 ALA A N 1
ATOM 843 C CA . ALA A 1 113 ? -16.812 -27.781 -20.344 1 91.88 113 ALA A CA 1
ATOM 844 C C . ALA A 1 113 ? -16.594 -29.266 -20.641 1 91.88 113 ALA A C 1
ATOM 846 O O . ALA A 1 113 ? -15.961 -29.984 -19.859 1 91.88 113 ALA A O 1
ATOM 847 N N . GLN A 1 114 ? -17.031 -29.641 -21.75 1 86.5 114 GLN A N 1
ATOM 848 C CA . GLN A 1 114 ? -16.844 -31.031 -22.156 1 86.5 114 GLN A CA 1
ATOM 849 C C . GLN A 1 114 ? -15.383 -31.328 -22.469 1 86.5 114 GLN A C 1
ATOM 851 O O . GLN A 1 114 ? -14.875 -32.406 -22.188 1 86.5 114 GLN A O 1
ATOM 856 N N . ILE A 1 115 ? -14.789 -30.359 -23.047 1 84.12 115 ILE A N 1
ATOM 857 C CA . ILE A 1 115 ? -13.359 -30.484 -23.344 1 84.12 115 ILE A CA 1
ATOM 858 C C . ILE A 1 115 ? -12.586 -30.641 -22.031 1 84.12 115 ILE A C 1
ATOM 860 O O . ILE A 1 115 ? -11.695 -31.5 -21.938 1 84.12 115 ILE A O 1
ATOM 864 N N . ALA A 1 116 ? -12.938 -29.859 -21.078 1 87.81 116 ALA A N 1
ATOM 865 C CA . ALA A 1 116 ? -12.273 -29.938 -19.766 1 87.81 116 ALA A CA 1
ATOM 866 C C . ALA A 1 116 ? -12.5 -31.312 -19.125 1 87.81 116 ALA A C 1
ATOM 868 O O . ALA A 1 116 ? -11.578 -31.875 -18.547 1 87.81 116 ALA A O 1
ATOM 869 N N . GLN A 1 117 ? -13.703 -31.797 -19.234 1 83.75 117 GLN A N 1
ATOM 870 C CA . GLN A 1 117 ? -14.039 -33.094 -18.688 1 83.75 117 GLN A CA 1
ATOM 871 C C . GLN A 1 117 ? -13.211 -34.188 -19.344 1 83.75 117 GLN A C 1
ATOM 873 O O . GLN A 1 117 ? -12.688 -35.094 -18.656 1 83.75 117 GLN A O 1
ATOM 878 N N . PHE A 1 118 ? -13.109 -34.062 -20.531 1 75.25 118 PHE A N 1
ATOM 879 C CA . PHE A 1 118 ? -12.344 -35.031 -21.297 1 75.25 118 PHE A CA 1
ATOM 880 C C . PHE A 1 118 ? -10.867 -35 -20.922 1 75.25 118 PHE A C 1
ATOM 882 O O . PHE 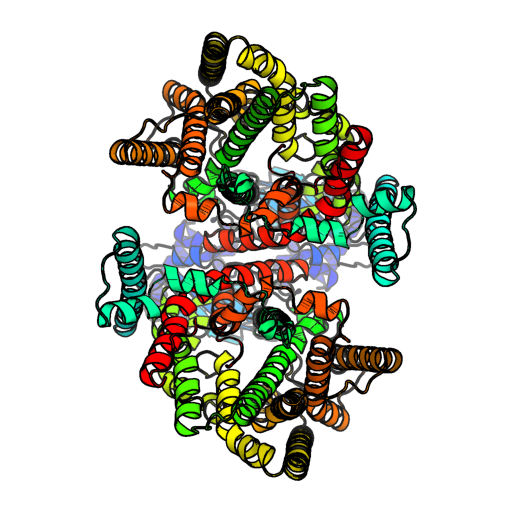A 1 118 ? -10.234 -36.031 -20.719 1 75.25 118 PHE A O 1
ATOM 889 N N . ASN A 1 119 ? -10.328 -33.812 -20.844 1 74.94 119 ASN A N 1
ATOM 890 C CA . ASN A 1 119 ? -8.93 -33.625 -20.469 1 74.94 119 ASN A CA 1
ATOM 891 C C . ASN A 1 119 ? -8.633 -34.188 -19.094 1 74.94 119 ASN A C 1
ATOM 893 O O . ASN A 1 119 ? -7.598 -34.812 -18.875 1 74.94 119 ASN A O 1
ATOM 897 N N . MET A 1 120 ? -9.492 -33.969 -18.203 1 77.19 120 MET A N 1
ATOM 898 C CA . MET A 1 120 ? -9.305 -34.469 -16.859 1 77.19 120 MET A CA 1
ATOM 899 C C . MET A 1 120 ? -9.414 -36 -16.828 1 77.19 120 MET A C 1
ATOM 901 O O . MET A 1 120 ? -8.711 -36.656 -16.062 1 77.19 120 MET A O 1
ATOM 905 N N . GLY A 1 121 ? -10.297 -36.531 -17.609 1 70.62 121 GLY A N 1
ATOM 906 C CA . GLY A 1 121 ? -10.43 -37.969 -17.719 1 70.62 121 GLY A CA 1
ATOM 907 C C . GLY A 1 121 ? -9.188 -38.656 -18.266 1 70.62 121 GLY A C 1
ATOM 908 O O . GLY A 1 121 ? -8.844 -39.75 -17.859 1 70.62 121 GLY A O 1
ATOM 909 N N . SER A 1 122 ? -8.5 -37.875 -19.016 1 66.75 122 SER A N 1
ATOM 910 C CA . SER A 1 122 ? -7.301 -38.438 -19.641 1 66.75 122 SER A CA 1
ATOM 911 C C . SER A 1 122 ? -6.172 -38.594 -18.641 1 66.75 122 SER A C 1
ATOM 913 O O . SER A 1 122 ? -5.258 -39.406 -18.844 1 66.75 122 SER A O 1
ATOM 915 N N . VAL A 1 123 ? -6.289 -37.844 -17.578 1 65.56 123 VAL A N 1
ATOM 916 C CA . VAL A 1 123 ? -5.25 -37.969 -16.562 1 65.56 123 VAL A CA 1
ATOM 917 C C . VAL A 1 123 ? -5.742 -38.844 -15.43 1 65.56 123 VAL A C 1
ATOM 919 O O . VAL A 1 123 ? -5.16 -38.875 -14.344 1 65.56 123 VAL A O 1
ATOM 922 N N . GLY A 1 124 ? -6.867 -39.469 -15.609 1 65.31 124 GLY A N 1
ATOM 923 C CA . GLY A 1 124 ? -7.309 -40.5 -14.688 1 65.31 124 GLY A CA 1
ATOM 924 C C . GLY A 1 124 ? -8.328 -40 -13.68 1 65.31 124 GLY A C 1
ATOM 925 O O . GLY A 1 124 ? -8.617 -40.688 -12.695 1 65.31 124 GLY A O 1
ATOM 926 N N . LEU A 1 125 ? -8.812 -38.844 -13.906 1 72.06 125 LEU A N 1
ATOM 927 C CA . LEU A 1 125 ? -9.812 -38.312 -12.977 1 72.06 125 LEU A CA 1
ATOM 928 C C . LEU A 1 125 ? -11.227 -38.594 -13.484 1 72.06 125 LEU A C 1
ATOM 930 O O . LEU A 1 125 ? -11.516 -38.375 -14.656 1 72.06 125 LEU A O 1
ATOM 934 N N . ASN A 1 126 ? -11.977 -39.219 -12.672 1 75.69 126 ASN A N 1
ATOM 935 C CA . ASN A 1 126 ? -13.367 -39.5 -13.031 1 75.69 126 ASN A CA 1
ATOM 936 C C . ASN A 1 126 ? -14.266 -38.312 -12.742 1 75.69 126 ASN A C 1
ATOM 938 O O . ASN A 1 126 ? -14.742 -38.125 -11.617 1 75.69 126 ASN A O 1
ATOM 942 N N . VAL A 1 127 ? -14.5 -37.531 -13.812 1 80.56 127 VAL A N 1
ATOM 943 C CA . VAL A 1 127 ? -15.328 -36.344 -13.688 1 80.56 127 VAL A CA 1
ATOM 944 C C . VAL A 1 127 ? -16.781 -36.688 -14.008 1 80.56 127 VAL A C 1
ATOM 946 O O . VAL A 1 127 ? -17.094 -37.094 -15.133 1 80.56 127 VAL A O 1
ATOM 949 N N . THR A 1 128 ? -17.672 -36.531 -13.023 1 80.06 128 THR A N 1
ATOM 950 C CA . THR A 1 128 ? -19.078 -36.906 -13.172 1 80.06 128 THR A CA 1
ATOM 951 C C . THR A 1 128 ? -19.859 -35.781 -13.805 1 80.06 128 THR A C 1
ATOM 953 O O . THR A 1 128 ? -20.875 -36 -14.477 1 80.06 128 THR A O 1
ATOM 956 N N . ASN A 1 129 ? -19.453 -34.625 -13.562 1 84 129 ASN A N 1
ATOM 957 C CA . ASN A 1 129 ? -20.156 -33.438 -14.086 1 84 129 ASN A CA 1
ATOM 958 C C . ASN A 1 129 ? -19.188 -32.281 -14.289 1 84 129 ASN A C 1
ATOM 960 O O . ASN A 1 129 ? -18.234 -32.125 -13.531 1 84 129 ASN A O 1
ATOM 964 N N . ALA A 1 130 ? -19.391 -31.578 -15.414 1 88 130 ALA A N 1
ATOM 965 C CA . ALA A 1 130 ? -18.609 -30.391 -15.703 1 88 130 ALA A CA 1
ATOM 966 C C . ALA A 1 130 ? -19.484 -29.281 -16.266 1 88 130 ALA A C 1
ATOM 968 O O . ALA A 1 130 ? -20.312 -29.516 -17.156 1 88 130 ALA A O 1
ATOM 969 N N . PHE A 1 131 ? -19.422 -28.062 -15.711 1 89.75 131 PHE A N 1
ATOM 970 C CA . PHE A 1 131 ? -20.141 -26.906 -16.234 1 89.75 131 PHE A CA 1
ATOM 971 C C . PHE A 1 131 ? -19.328 -25.641 -16.078 1 89.75 131 PHE A C 1
ATOM 973 O O . PHE A 1 131 ? -18.562 -25.5 -15.109 1 89.75 131 PHE A O 1
ATOM 980 N N . THR A 1 132 ? -19.453 -24.797 -17.031 1 89.12 132 THR A N 1
ATOM 981 C CA . THR A 1 132 ? -18.719 -23.547 -16.984 1 89.12 132 THR A CA 1
ATOM 982 C C . THR A 1 132 ? -19.312 -22.609 -15.945 1 89.12 132 THR A C 1
ATOM 984 O O . THR A 1 132 ? -20.531 -22.547 -15.781 1 89.12 132 THR A O 1
ATOM 987 N N . TYR A 1 133 ? -18.453 -21.984 -15.242 1 83.19 133 TYR A N 1
ATOM 988 C CA . TYR A 1 133 ? -18.875 -20.938 -14.32 1 83.19 133 TYR A CA 1
ATOM 989 C C . TYR A 1 133 ? -19.516 -19.781 -15.07 1 83.19 133 TYR A C 1
ATOM 991 O O . TYR A 1 133 ? -19.062 -19.406 -16.156 1 83.19 133 TYR A O 1
ATOM 999 N N . VAL A 1 134 ? -20.453 -19.25 -14.562 1 76.62 134 VAL A N 1
ATOM 1000 C CA . VAL A 1 134 ? -21.281 -18.234 -15.219 1 76.62 134 VAL A CA 1
ATOM 1001 C C . VAL A 1 134 ? -20.422 -17.047 -15.625 1 76.62 134 VAL A C 1
ATOM 1003 O O . VAL A 1 134 ? -19.734 -16.453 -14.797 1 76.62 134 VAL A O 1
ATOM 1006 N N . HIS A 1 135 ? -20.406 -16.703 -16.953 1 84.88 135 HIS A N 1
ATOM 1007 C CA . HIS A 1 135 ? -19.766 -15.547 -17.562 1 84.88 135 HIS A CA 1
ATOM 1008 C C . HIS A 1 135 ? -18.25 -15.578 -17.312 1 84.88 135 HIS A C 1
ATOM 1010 O O . HIS A 1 135 ? -17.656 -14.539 -17.047 1 84.88 135 HIS A O 1
ATOM 1016 N N . SER A 1 136 ? -17.719 -16.719 -17.234 1 88.88 136 SER A N 1
ATOM 1017 C CA . SER A 1 136 ? -16.281 -16.844 -17 1 88.88 136 SER A CA 1
ATOM 1018 C C . SER A 1 136 ? -15.508 -16.906 -18.312 1 88.88 136 SER A C 1
ATOM 1020 O O . SER A 1 136 ? -14.297 -16.703 -18.344 1 88.88 136 SER A O 1
ATOM 1022 N N . CYS A 1 137 ? -16.156 -17.203 -19.422 1 93.25 137 CYS A N 1
ATOM 1023 C CA . CYS A 1 137 ? -15.461 -17.453 -20.688 1 93.25 137 CYS A CA 1
ATOM 1024 C C . CYS A 1 137 ? -15.133 -16.141 -21.391 1 93.25 137 CYS A C 1
ATOM 1026 O O . CYS A 1 137 ? -15.93 -15.203 -21.359 1 93.25 137 CYS A O 1
ATOM 1028 N N . GLU A 1 138 ? -13.961 -16.047 -21.922 1 92.81 138 GLU A N 1
ATOM 1029 C CA . GLU A 1 138 ? -13.516 -14.844 -22.625 1 92.81 138 GLU A CA 1
ATOM 1030 C C . GLU A 1 138 ? -12.57 -15.195 -23.766 1 92.81 138 GLU A C 1
ATOM 1032 O O . GLU A 1 138 ? -11.758 -16.125 -23.656 1 92.81 138 GLU A O 1
ATOM 1037 N N . TYR A 1 139 ? -12.711 -14.68 -24.812 1 91.38 139 TYR A N 1
ATOM 1038 C CA . TYR A 1 139 ? -11.766 -14.703 -25.922 1 91.38 139 TYR A CA 1
ATOM 1039 C C . TYR A 1 139 ? -11.531 -13.305 -26.469 1 91.38 139 TYR A C 1
ATOM 1041 O O . TYR A 1 139 ? -12.227 -12.359 -26.094 1 91.38 139 TYR A O 1
ATOM 1049 N N . ASP A 1 140 ? -10.266 -13.188 -27.047 1 82.12 140 ASP A N 1
ATOM 1050 C CA . ASP A 1 140 ? -9.898 -11.867 -27.562 1 82.12 140 ASP A CA 1
ATOM 1051 C C . ASP A 1 140 ? -10.945 -11.344 -28.547 1 82.12 140 ASP A C 1
ATOM 1053 O O . ASP A 1 140 ? -11.008 -11.797 -29.688 1 82.12 140 ASP A O 1
ATOM 1057 N N . GLY A 1 141 ? -12.094 -10.773 -28.016 1 70.5 141 GLY A N 1
ATOM 1058 C CA . GLY A 1 141 ? -13.117 -10.109 -28.797 1 70.5 141 GLY A CA 1
ATOM 1059 C C . GLY A 1 141 ? -13.492 -8.742 -28.266 1 70.5 141 GLY A C 1
ATOM 1060 O O . GLY A 1 141 ? -13.094 -8.375 -27.156 1 70.5 141 GLY A O 1
ATOM 1061 N N . VAL A 1 142 ? -13.922 -7.914 -29.094 1 67.81 142 VAL A N 1
ATOM 1062 C CA . VAL A 1 142 ? -14.32 -6.559 -28.734 1 67.81 142 VAL A CA 1
ATOM 1063 C C . VAL A 1 142 ? -15.578 -6.613 -27.859 1 67.81 142 VAL A C 1
ATOM 1065 O O . VAL A 1 142 ? -16.562 -7.258 -28.219 1 67.81 142 VAL A O 1
ATOM 1068 N N . ARG A 1 143 ? -15.422 -6.254 -26.531 1 80.81 143 ARG A N 1
ATOM 1069 C CA . ARG A 1 143 ? -16.625 -6.035 -25.719 1 80.81 143 ARG A CA 1
ATOM 1070 C C . ARG A 1 143 ? -17.422 -4.855 -26.234 1 80.81 143 ARG A C 1
ATOM 1072 O O . ARG A 1 143 ? -16.875 -3.785 -26.5 1 80.81 143 ARG A O 1
ATOM 1079 N N . ASN A 1 144 ? -18.609 -5.141 -26.547 1 84.38 144 ASN A N 1
ATOM 1080 C CA . ASN A 1 144 ? -19.438 -4.051 -27.047 1 84.38 144 ASN A CA 1
ATOM 1081 C C . ASN A 1 144 ? -19.812 -3.08 -25.922 1 84.38 144 ASN A C 1
ATOM 1083 O O . ASN A 1 144 ? -20.484 -3.461 -24.969 1 84.38 144 ASN A O 1
ATOM 1087 N N . LEU A 1 145 ? -19.328 -1.924 -26.109 1 90.56 145 LEU A N 1
ATOM 1088 C CA . LEU A 1 145 ? -19.656 -0.865 -25.156 1 90.56 145 LEU A CA 1
ATOM 1089 C C . LEU A 1 145 ? -21.078 -0.366 -25.375 1 90.56 145 LEU A C 1
ATOM 1091 O O . LEU A 1 145 ? -21.438 0.013 -26.5 1 90.56 145 LEU A O 1
ATOM 1095 N N . ASP A 1 146 ? -21.953 -0.485 -24.422 1 89.62 146 ASP A N 1
ATOM 1096 C CA . ASP A 1 146 ? -23.359 -0.157 -24.562 1 89.62 146 ASP A CA 1
ATOM 1097 C C . ASP A 1 146 ? -23.609 1.33 -24.328 1 89.62 146 ASP A C 1
ATOM 1099 O O . ASP A 1 146 ? -22.672 2.078 -24.031 1 89.62 146 ASP A O 1
ATOM 1103 N N . GLY A 1 147 ? -24.844 1.777 -24.578 1 94.12 147 GLY A N 1
ATOM 1104 C CA . GLY A 1 147 ? -25.219 3.168 -24.391 1 94.12 147 GLY A CA 1
ATOM 1105 C C . GLY A 1 147 ? -25.062 3.654 -22.969 1 94.12 147 GLY A C 1
ATOM 1106 O O . GLY A 1 147 ? -24.688 4.805 -22.734 1 94.12 147 GLY A O 1
ATOM 1107 N N . GLY A 1 148 ? -25.25 2.75 -22.078 1 96.12 148 GLY A N 1
ATOM 1108 C CA . GLY A 1 148 ? -25.062 3.104 -20.672 1 96.12 148 GLY A CA 1
ATOM 1109 C C . GLY A 1 148 ? -23.625 3.461 -20.344 1 96.12 148 GLY A C 1
ATOM 1110 O O . GLY A 1 148 ? -23.375 4.375 -19.562 1 96.12 148 GLY A O 1
ATOM 1111 N N . PHE A 1 149 ? -22.719 2.752 -20.953 1 96.69 149 PHE A N 1
ATOM 1112 C CA . PHE A 1 149 ? -21.297 3.025 -20.766 1 96.69 149 PHE A CA 1
ATOM 1113 C C . PHE A 1 149 ? -20.953 4.438 -21.219 1 96.69 149 PHE A C 1
ATOM 1115 O O . PHE A 1 149 ? -20.375 5.219 -20.469 1 96.69 149 PHE A O 1
ATOM 1122 N N . TRP A 1 150 ? -21.359 4.836 -22.375 1 96.88 150 TRP A N 1
ATOM 1123 C CA . TRP A 1 150 ? -21.016 6.133 -22.953 1 96.88 150 TRP A CA 1
ATOM 1124 C C . TRP A 1 150 ? -21.734 7.262 -22.203 1 96.88 150 TRP A C 1
ATOM 1126 O O . TRP A 1 150 ? -21.156 8.336 -22.016 1 96.88 150 TRP A O 1
ATOM 1136 N N . ALA A 1 151 ? -22.953 6.957 -21.828 1 97.75 151 ALA A N 1
ATOM 1137 C CA . ALA A 1 151 ? -23.688 7.957 -21.047 1 97.75 151 ALA A CA 1
ATOM 1138 C C . ALA A 1 151 ? -22.984 8.234 -19.719 1 97.75 151 ALA A C 1
ATOM 1140 O O . ALA A 1 151 ? -22.844 9.391 -19.312 1 97.75 151 ALA A O 1
ATOM 1141 N N . THR A 1 152 ? -22.594 7.172 -19.109 1 97.69 152 THR A N 1
ATOM 1142 C CA . THR A 1 152 ? -21.938 7.328 -17.812 1 97.69 152 THR A CA 1
ATOM 1143 C C . THR A 1 152 ? -20.578 8.023 -17.969 1 97.69 152 THR A C 1
ATOM 1145 O O . THR A 1 152 ? -20.219 8.883 -17.172 1 97.69 152 THR A O 1
ATOM 1148 N N . ILE A 1 153 ? -19.812 7.684 -18.969 1 97.62 153 ILE A N 1
ATOM 1149 C CA . ILE A 1 153 ? -18.547 8.344 -19.266 1 97.62 153 ILE A CA 1
ATOM 1150 C C . ILE A 1 153 ? -18.797 9.82 -19.547 1 97.62 153 ILE A C 1
ATOM 1152 O O . ILE A 1 153 ? -18 10.68 -19.156 1 97.62 153 ILE A O 1
ATOM 1156 N N . GLY A 1 154 ? -19.875 10.086 -20.266 1 97.75 154 GLY A N 1
ATOM 1157 C CA . GLY A 1 154 ? -20.25 11.469 -20.516 1 97.75 154 GLY A CA 1
ATOM 1158 C C . GLY A 1 154 ? -20.516 12.25 -19.234 1 97.75 154 GLY A C 1
ATOM 1159 O O . GLY A 1 154 ? -20.016 13.367 -19.078 1 97.75 154 GLY A O 1
ATOM 1160 N N . VAL A 1 155 ? -21.219 11.648 -18.297 1 97.69 155 VAL A N 1
ATOM 1161 C CA . VAL A 1 155 ? -21.531 12.289 -17.016 1 97.69 155 VAL A CA 1
ATOM 1162 C C . VAL A 1 155 ? -20.234 12.508 -16.234 1 97.69 155 VAL A C 1
ATOM 1164 O O . VAL A 1 155 ? -20.016 13.586 -15.68 1 97.69 155 VAL A O 1
ATOM 1167 N N . MET A 1 156 ? -19.438 11.516 -16.188 1 97.38 156 MET A N 1
ATOM 1168 C CA . MET A 1 156 ? -18.188 11.609 -15.438 1 97.38 156 MET A CA 1
ATOM 1169 C C . MET A 1 156 ? -17.266 12.672 -16.047 1 97.38 156 MET A C 1
ATOM 1171 O O . MET A 1 156 ? -16.672 13.477 -15.32 1 97.38 156 MET A O 1
ATOM 1175 N N . SER A 1 157 ? -17.188 12.695 -17.344 1 97.62 157 SER A N 1
ATOM 1176 C CA . SER A 1 157 ? -16.359 13.688 -18.031 1 97.62 157 SER A CA 1
ATOM 1177 C C . SER A 1 157 ? -16.891 15.102 -17.812 1 97.62 157 SER A C 1
ATOM 1179 O O . SER A 1 157 ? -16.109 16.047 -17.625 1 97.62 157 SER A O 1
ATOM 1181 N N . PHE A 1 158 ? -18.172 15.211 -17.844 1 97.31 158 PHE A N 1
ATOM 1182 C CA . PHE A 1 158 ? -18.797 16.5 -17.609 1 97.31 158 PHE A CA 1
ATOM 1183 C C . PHE A 1 158 ? -18.469 17.016 -16.203 1 97.31 158 PHE A C 1
ATOM 1185 O O . PHE A 1 158 ? -18.109 18.172 -16.031 1 97.31 158 PHE A O 1
ATOM 1192 N N . LEU A 1 159 ? -18.531 16.172 -15.219 1 96.88 159 LEU A N 1
ATOM 1193 C CA . LEU A 1 159 ? -18.25 16.562 -13.844 1 96.88 159 LEU A CA 1
ATOM 1194 C C . LEU A 1 159 ? -16.781 16.953 -13.688 1 96.88 159 LEU A C 1
ATOM 1196 O O . LEU A 1 159 ? -16.469 17.922 -13.008 1 96.88 159 LEU A O 1
ATOM 1200 N N . VAL A 1 160 ? -15.883 16.188 -14.32 1 96.75 160 VAL A N 1
ATOM 1201 C CA . VAL A 1 160 ? -14.453 16.484 -14.242 1 96.75 160 VAL A CA 1
ATOM 1202 C C . VAL A 1 160 ? -14.172 17.828 -14.922 1 96.75 160 VAL A C 1
ATOM 1204 O O . VAL A 1 160 ? -13.398 18.641 -14.414 1 96.75 160 VAL A O 1
ATOM 1207 N N . LEU A 1 161 ? -14.812 18.031 -16.047 1 96.19 161 LEU A N 1
ATOM 1208 C CA . LEU A 1 161 ? -14.641 19.297 -16.75 1 96.19 161 LEU A CA 1
ATOM 1209 C C . LEU A 1 161 ? -15.156 20.469 -15.914 1 96.19 161 LEU A C 1
ATOM 1211 O O . LEU A 1 161 ? -14.562 21.547 -15.922 1 96.19 161 LEU A O 1
ATOM 1215 N N . LEU A 1 162 ? -16.25 20.25 -15.242 1 95.88 162 LEU A N 1
ATOM 1216 C CA . LEU A 1 162 ? -16.812 21.281 -14.375 1 95.88 162 LEU A CA 1
ATOM 1217 C C . LEU A 1 162 ? -15.844 21.625 -13.242 1 95.88 162 LEU A C 1
ATOM 1219 O O . LEU A 1 162 ? -15.633 22.797 -12.938 1 95.88 162 LEU A O 1
ATOM 1223 N N . VAL A 1 163 ? -15.266 20.656 -12.625 1 96.56 163 VAL A N 1
ATOM 1224 C CA . VAL A 1 163 ? -14.344 20.828 -11.508 1 96.56 163 VAL A CA 1
ATOM 1225 C C . VAL A 1 163 ? -13.086 21.562 -11.977 1 96.56 163 VAL A C 1
ATOM 1227 O O . VAL A 1 163 ? -12.609 22.484 -11.32 1 96.56 163 VAL A O 1
ATOM 1230 N N . VAL A 1 164 ? -12.586 21.219 -13.141 1 95 164 VAL A N 1
ATOM 1231 C CA . VAL A 1 164 ? -11.359 21.797 -13.68 1 95 164 VAL A CA 1
ATOM 1232 C C . VAL A 1 164 ? -11.641 23.219 -14.156 1 95 164 VAL A C 1
ATOM 1234 O O . VAL A 1 164 ? -10.844 24.141 -13.898 1 95 164 VAL A O 1
ATOM 1237 N N . SER A 1 165 ? -12.766 23.453 -14.852 1 95.31 165 SER A N 1
ATOM 1238 C CA . SER A 1 165 ? -13.117 24.781 -15.336 1 95.31 165 SER A CA 1
ATOM 1239 C C . SER A 1 165 ? -13.344 25.75 -14.18 1 95.31 165 SER A C 1
ATOM 1241 O O . SER A 1 165 ? -12.938 26.922 -14.242 1 95.31 165 SER A O 1
ATOM 1243 N N . ALA A 1 166 ? -13.992 25.219 -13.156 1 95.94 166 ALA A N 1
ATOM 1244 C CA . ALA A 1 166 ? -14.195 26.047 -11.969 1 95.94 166 ALA A CA 1
ATOM 1245 C C . ALA A 1 166 ? -12.867 26.391 -11.305 1 95.94 166 ALA A C 1
ATOM 1247 O O . ALA A 1 166 ? -12.711 27.484 -10.75 1 95.94 166 ALA A O 1
ATOM 1248 N N . ALA A 1 167 ? -11.938 25.5 -11.305 1 93.94 167 ALA A N 1
ATOM 1249 C CA . ALA A 1 167 ? -10.617 25.75 -10.734 1 93.94 167 ALA A CA 1
ATOM 1250 C C . ALA A 1 167 ? -9.867 26.812 -11.531 1 93.94 167 ALA A C 1
ATOM 1252 O O . ALA A 1 167 ? -9.203 27.672 -10.953 1 93.94 167 ALA A O 1
ATOM 1253 N N . ILE A 1 168 ? -9.984 26.766 -12.836 1 92.62 168 ILE A N 1
ATOM 1254 C CA . ILE A 1 168 ? -9.344 27.75 -13.703 1 92.62 168 ILE A CA 1
ATOM 1255 C C . ILE A 1 168 ? -9.961 29.125 -13.477 1 92.62 168 ILE A C 1
ATOM 1257 O O . ILE A 1 168 ? -9.25 30.125 -13.367 1 92.62 168 ILE A O 1
ATOM 1261 N N . ALA A 1 169 ? -11.289 29.172 -13.391 1 93.69 169 ALA A N 1
ATOM 1262 C CA . ALA A 1 169 ? -11.977 30.422 -13.102 1 93.69 169 ALA A CA 1
ATOM 1263 C C . ALA A 1 169 ? -11.555 30.984 -11.75 1 93.69 169 ALA A C 1
ATOM 1265 O O . ALA A 1 169 ? -11.32 32.188 -11.609 1 93.69 169 ALA A O 1
ATOM 1266 N N . ASP A 1 170 ? -11.555 30.047 -10.773 1 92.88 170 ASP A N 1
ATOM 1267 C CA . ASP A 1 170 ? -11.117 30.422 -9.43 1 92.88 170 ASP A CA 1
ATOM 1268 C C . ASP A 1 170 ? -9.727 31.062 -9.453 1 92.88 170 ASP A C 1
ATOM 1270 O O . ASP A 1 170 ? -9.516 32.125 -8.859 1 92.88 170 ASP A O 1
ATOM 1274 N N . TRP A 1 171 ? -8.828 30.453 -10.125 1 88.19 171 TRP A N 1
ATOM 1275 C CA . TRP A 1 171 ? -7.469 30.969 -10.25 1 88.19 171 TRP A CA 1
ATOM 1276 C C . TRP A 1 171 ? -7.453 32.281 -11 1 88.19 171 TRP A C 1
ATOM 1278 O O . TRP A 1 171 ? -6.766 33.25 -10.594 1 88.19 171 TRP A O 1
ATOM 1288 N N . TYR A 1 172 ? -8.188 32.406 -12.094 1 88.94 172 TYR A N 1
ATOM 1289 C CA . TYR A 1 172 ? -8.227 33.594 -12.961 1 88.94 172 TYR A CA 1
ATOM 1290 C C . TYR A 1 172 ? -8.75 34.812 -12.203 1 88.94 172 TYR A C 1
ATOM 1292 O O . TYR A 1 172 ? -8.141 35.875 -12.219 1 88.94 172 TYR A O 1
ATOM 1300 N N . PHE A 1 173 ? -9.836 34.688 -11.484 1 91.88 173 PHE A N 1
ATOM 1301 C CA . PHE A 1 173 ? -10.453 35.812 -10.797 1 91.88 173 PHE A CA 1
ATOM 1302 C C . PHE A 1 173 ? -9.617 36.219 -9.594 1 91.88 173 PHE A C 1
ATOM 1304 O O . PHE A 1 173 ? -9.57 37.406 -9.25 1 91.88 173 PHE A O 1
ATOM 1311 N N . GLU A 1 174 ? -9.008 35.281 -8.945 1 88.06 174 GLU A N 1
ATOM 1312 C CA . GLU A 1 174 ? -8.117 35.594 -7.836 1 88.06 174 GLU A CA 1
ATOM 1313 C C . GLU A 1 174 ? -6.859 36.312 -8.328 1 88.06 174 GLU A C 1
ATOM 1315 O O . GLU A 1 174 ? -6.43 37.312 -7.75 1 88.06 174 GLU A O 1
ATOM 1320 N N . LYS A 1 175 ? -6.23 35.812 -9.367 1 84.44 175 LYS A N 1
ATOM 1321 C CA . LYS A 1 175 ? -4.977 36.344 -9.898 1 84.44 175 LYS A CA 1
ATOM 1322 C C . LYS A 1 175 ? -5.156 37.781 -10.438 1 84.44 175 LYS A C 1
ATOM 1324 O O . LYS A 1 175 ? -4.297 38.625 -10.234 1 84.44 175 LYS A O 1
ATOM 1329 N N . PHE A 1 176 ? -6.289 38.062 -11.078 1 89.75 176 PHE A N 1
ATOM 1330 C CA . PHE A 1 176 ? -6.492 39.344 -11.734 1 89.75 176 PHE A CA 1
ATOM 1331 C C . PHE A 1 176 ? -7.387 40.25 -10.891 1 89.75 176 PHE A C 1
ATOM 1333 O O . PHE A 1 176 ? -7.773 41.312 -11.328 1 89.75 176 PHE A O 1
ATOM 1340 N N . GLU A 1 177 ? -7.789 39.812 -9.711 1 90.81 177 GLU A N 1
ATOM 1341 C CA . GLU A 1 177 ? -8.578 40.594 -8.758 1 90.81 177 GLU A CA 1
ATOM 1342 C C . GLU A 1 177 ? -9.836 41.156 -9.414 1 90.81 177 GLU A C 1
ATOM 1344 O O . GLU A 1 177 ? -10.117 42.344 -9.305 1 90.81 177 GLU A O 1
ATOM 1349 N N . LYS A 1 178 ? -10.406 40.406 -10.203 1 89.62 178 LYS A N 1
ATOM 1350 C CA . LYS A 1 178 ? -11.648 40.812 -10.859 1 89.62 178 LYS A CA 1
ATOM 1351 C C . LYS A 1 178 ? -12.859 40.406 -10.016 1 89.62 178 LYS A C 1
ATOM 1353 O O . LYS A 1 178 ? -12.797 39.469 -9.227 1 89.62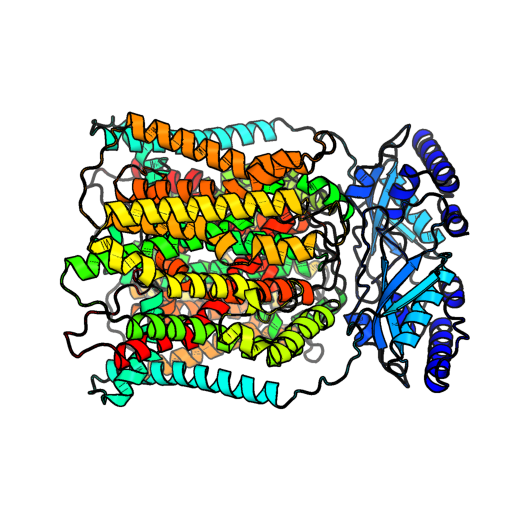 178 LYS A O 1
ATOM 1358 N N . LYS A 1 179 ? -13.891 41.156 -10.195 1 90.19 179 LYS A N 1
ATOM 1359 C CA . LYS A 1 179 ? -15.133 40.812 -9.5 1 90.19 179 LYS A CA 1
ATOM 1360 C C . LYS A 1 179 ? -15.797 39.594 -10.109 1 90.19 179 LYS A C 1
ATOM 1362 O O . LYS A 1 179 ? -15.969 39.5 -11.328 1 90.19 179 LYS A O 1
ATOM 1367 N N . VAL A 1 180 ? -16.094 38.625 -9.375 1 90.5 180 VAL A N 1
ATOM 1368 C CA . VAL A 1 180 ? -16.703 37.375 -9.836 1 90.5 180 VAL A CA 1
ATOM 1369 C C . VAL A 1 180 ? -18.219 37.531 -9.883 1 90.5 180 VAL A C 1
ATOM 1371 O O . VAL A 1 180 ? -18.844 37.875 -8.883 1 90.5 180 VAL A O 1
ATOM 1374 N N . PRO A 1 181 ? -18.859 37.344 -10.992 1 91.25 181 PRO A N 1
ATOM 1375 C CA . PRO A 1 181 ? -20.312 37.312 -11.023 1 91.25 181 PRO A CA 1
ATOM 1376 C C . PRO A 1 181 ? -20.906 36.281 -10.07 1 91.25 181 PRO A C 1
ATOM 1378 O O . PRO A 1 181 ? -20.281 35.25 -9.805 1 91.25 181 PRO A O 1
ATOM 1381 N N . ALA A 1 182 ? -22.062 36.5 -9.57 1 85.12 182 ALA A N 1
ATOM 1382 C CA . ALA A 1 182 ? -22.703 35.688 -8.531 1 85.12 182 ALA A CA 1
ATOM 1383 C C . ALA A 1 182 ? -22.828 34.25 -8.961 1 85.12 182 ALA A C 1
ATOM 1385 O O . ALA A 1 182 ? -22.562 33.312 -8.172 1 85.12 182 ALA A O 1
ATOM 1386 N N . ALA A 1 183 ? -23.266 34 -10.172 1 83.56 183 ALA A N 1
ATOM 1387 C CA . ALA A 1 183 ? -23.438 32.656 -10.664 1 83.56 183 ALA A CA 1
ATOM 1388 C C . ALA A 1 183 ? -22.109 31.906 -10.727 1 83.56 183 ALA A C 1
ATOM 1390 O O . ALA A 1 183 ? -22.031 30.719 -10.406 1 83.56 183 ALA A O 1
ATOM 1391 N N . VAL A 1 184 ? -21.156 32.562 -11.148 1 89.69 184 VAL A N 1
ATOM 1392 C CA . VAL A 1 184 ? -19.828 31.984 -11.281 1 89.69 184 VAL A CA 1
ATOM 1393 C C . VAL A 1 184 ? -19.234 31.734 -9.898 1 89.69 184 VAL A C 1
ATOM 1395 O O . VAL A 1 184 ? -18.516 30.75 -9.688 1 89.69 184 VAL A O 1
ATOM 1398 N N . ALA A 1 185 ? -19.609 32.562 -9 1 90 185 ALA A N 1
ATOM 1399 C CA . ALA A 1 185 ? -19.125 32.438 -7.629 1 90 185 ALA A CA 1
ATOM 1400 C C . ALA A 1 185 ? -19.625 31.141 -7 1 90 185 ALA A C 1
ATOM 1402 O O . ALA A 1 185 ? -18.875 30.453 -6.289 1 90 185 ALA A O 1
ATOM 1403 N N . THR A 1 186 ? -20.875 30.875 -7.281 1 88.06 186 THR A N 1
ATOM 1404 C CA . THR A 1 186 ? -21.453 29.641 -6.754 1 88.06 186 THR A CA 1
ATOM 1405 C C . THR A 1 186 ? -20.766 28.422 -7.379 1 88.06 186 THR A C 1
ATOM 1407 O O . THR A 1 186 ? -20.5 27.438 -6.691 1 88.06 186 THR A O 1
ATOM 1410 N N . LEU A 1 187 ? -20.578 28.547 -8.625 1 88 187 LEU A N 1
ATOM 1411 C CA . LEU A 1 187 ? -19.922 27.453 -9.336 1 88 187 LEU A CA 1
ATOM 1412 C C . LEU A 1 187 ? -18.5 27.234 -8.812 1 88 187 LEU A C 1
ATOM 1414 O O . LEU A 1 187 ? -18.062 26.094 -8.641 1 88 187 LEU A O 1
ATOM 1418 N N . ILE A 1 188 ? -17.812 28.281 -8.625 1 90.75 188 ILE A N 1
ATOM 1419 C CA . ILE A 1 188 ? -16.453 28.219 -8.102 1 90.75 188 ILE A CA 1
ATOM 1420 C C . ILE A 1 188 ? -16.469 27.656 -6.688 1 90.75 188 ILE A C 1
ATOM 1422 O O . ILE A 1 188 ? -15.672 26.766 -6.363 1 90.75 188 ILE A O 1
ATOM 1426 N N . ALA A 1 189 ? -17.391 28.062 -5.914 1 89.38 189 ALA A N 1
ATOM 1427 C CA . ALA A 1 189 ? -17.469 27.625 -4.523 1 89.38 189 ALA A CA 1
ATOM 1428 C C . ALA A 1 189 ? -17.766 26.125 -4.445 1 89.38 189 ALA A C 1
ATOM 1430 O O . ALA A 1 189 ? -17.234 25.422 -3.588 1 89.38 189 ALA A O 1
ATOM 1431 N N . ALA A 1 190 ? -18.562 25.703 -5.316 1 93.38 190 ALA A N 1
ATOM 1432 C CA . ALA A 1 190 ? -19.031 24.328 -5.242 1 93.38 190 ALA A CA 1
ATOM 1433 C C . ALA A 1 190 ? -18.062 23.375 -5.945 1 93.38 190 ALA A C 1
ATOM 1435 O O . ALA A 1 190 ? -17.781 22.297 -5.438 1 93.38 190 ALA A O 1
ATOM 1436 N N . PHE A 1 191 ? -17.5 23.766 -7.098 1 96.06 191 PHE A N 1
ATOM 1437 C CA . PHE A 1 191 ? -16.891 22.766 -7.965 1 96.06 191 PHE A CA 1
ATOM 1438 C C . PHE A 1 191 ? -15.391 23.016 -8.094 1 96.06 191 PHE A C 1
ATOM 1440 O O . PHE A 1 191 ? -14.656 22.172 -8.602 1 96.06 191 PHE A O 1
ATOM 1447 N N . SER A 1 192 ? -14.898 24.156 -7.652 1 96 192 SER A N 1
ATOM 1448 C CA . SER A 1 192 ? -13.492 24.469 -7.887 1 96 192 SER A CA 1
ATOM 1449 C C . SER A 1 192 ? -12.578 23.438 -7.238 1 96 192 SER A C 1
ATOM 1451 O O . SER A 1 192 ? -12.609 23.25 -6.02 1 96 192 SER A O 1
ATOM 1453 N N . LEU A 1 193 ? -11.758 22.828 -8.07 1 94.31 193 LEU A N 1
ATOM 1454 C CA . LEU A 1 193 ? -10.789 21.844 -7.594 1 94.31 193 LEU A CA 1
ATOM 1455 C C . LEU A 1 193 ? -9.844 22.469 -6.574 1 94.31 193 LEU A C 1
ATOM 1457 O O . LEU A 1 193 ? -9.531 21.859 -5.551 1 94.31 193 LEU A O 1
ATOM 1461 N N . ARG A 1 194 ? -9.445 23.656 -6.75 1 90.44 194 ARG A N 1
ATOM 1462 C CA . ARG A 1 194 ? -8.492 24.344 -5.895 1 90.44 194 ARG A CA 1
ATOM 1463 C C . ARG A 1 194 ? -9.086 24.609 -4.516 1 90.44 194 ARG A C 1
ATOM 1465 O O . ARG A 1 194 ? -8.469 24.281 -3.498 1 90.44 194 ARG A O 1
ATOM 1472 N N . SER A 1 195 ? -10.258 25.156 -4.465 1 92 195 SER A N 1
ATOM 1473 C CA . SER A 1 195 ? -10.914 25.5 -3.207 1 92 195 SER A CA 1
ATOM 1474 C C . SER A 1 195 ? -11.289 24.25 -2.418 1 92 195 SER A C 1
ATOM 1476 O O . SER A 1 195 ? -11.078 24.188 -1.205 1 92 195 SER A O 1
ATOM 1478 N N . ASN A 1 196 ? -11.82 23.266 -3.16 1 94.94 196 ASN A N 1
ATOM 1479 C CA . ASN A 1 196 ? -12.266 22.047 -2.486 1 94.94 196 ASN A CA 1
ATOM 1480 C C . ASN A 1 196 ? -11.078 21.234 -1.973 1 94.94 196 ASN A C 1
ATOM 1482 O O . ASN A 1 196 ? -11.18 20.562 -0.94 1 94.94 196 ASN A O 1
ATOM 1486 N N . LEU A 1 197 ? -9.953 21.266 -2.666 1 92.62 197 LEU A N 1
ATOM 1487 C CA . LEU A 1 197 ? -8.758 20.578 -2.176 1 92.62 197 LEU A CA 1
ATOM 1488 C C . LEU A 1 197 ? -8.219 21.266 -0.926 1 92.62 197 LEU A C 1
ATOM 1490 O O . LEU A 1 197 ? -7.785 20.594 0.015 1 92.62 197 LEU A O 1
ATOM 1494 N N . ARG A 1 198 ? -8.25 22.562 -0.948 1 88.69 198 ARG A N 1
ATOM 1495 C CA . ARG A 1 198 ? -7.816 23.312 0.223 1 88.69 198 ARG A CA 1
ATOM 1496 C C . ARG A 1 198 ? -8.695 23 1.431 1 88.69 198 ARG A C 1
ATOM 1498 O O . ARG A 1 198 ? -8.195 22.859 2.547 1 88.69 198 ARG A O 1
ATOM 1505 N N . GLN A 1 199 ? -9.969 22.906 1.129 1 91.31 199 GLN A N 1
ATOM 1506 C CA . GLN A 1 199 ? -10.898 22.594 2.207 1 91.31 199 GLN A CA 1
ATOM 1507 C C . GLN A 1 199 ? -10.695 21.172 2.715 1 91.31 199 GLN A C 1
ATOM 1509 O O . GLN A 1 199 ? -10.773 20.922 3.92 1 91.31 199 GLN A O 1
ATOM 1514 N N . LEU A 1 200 ? -10.484 20.297 1.847 1 93.06 200 LEU A N 1
ATOM 1515 C CA . LEU A 1 200 ? -10.266 18.906 2.213 1 93.06 200 LEU A CA 1
ATOM 1516 C C . LEU A 1 200 ? -9.047 18.766 3.115 1 93.06 200 LEU A C 1
ATOM 1518 O O . LEU A 1 200 ? -9.07 18 4.09 1 93.06 200 LEU A O 1
ATOM 1522 N N . PHE A 1 201 ? -7.957 19.516 2.859 1 90.12 201 PHE A N 1
ATOM 1523 C CA . PHE A 1 201 ? -6.711 19.344 3.598 1 90.12 201 PHE A CA 1
ATOM 1524 C C . PHE A 1 201 ? -6.578 20.391 4.691 1 90.12 201 PHE A C 1
ATOM 1526 O O . PHE A 1 201 ? -5.551 20.469 5.367 1 90.12 201 PHE A O 1
ATOM 1533 N N . LYS A 1 202 ? -7.594 21.156 4.875 1 87.31 202 LYS A N 1
ATOM 1534 C CA . LYS A 1 202 ? -7.582 22.156 5.945 1 87.31 202 LYS A CA 1
ATOM 1535 C C . LYS A 1 202 ? -7.617 21.484 7.316 1 87.31 202 LYS A C 1
ATOM 1537 O O . LYS A 1 202 ? -8.453 20.625 7.566 1 87.31 202 LYS A O 1
ATOM 1542 N N . ILE A 1 203 ? -6.66 21.797 8.133 1 86.62 203 ILE A N 1
ATOM 1543 C CA . ILE A 1 203 ? -6.586 21.281 9.492 1 86.62 203 ILE A CA 1
ATOM 1544 C C . ILE A 1 203 ? -6.98 22.375 10.484 1 86.62 203 ILE A C 1
ATOM 1546 O O . ILE A 1 203 ? -6.328 23.422 10.547 1 86.62 203 ILE A O 1
ATOM 1550 N N . SER A 1 204 ? -8.078 22.203 11.102 1 81.25 204 SER A N 1
ATOM 1551 C CA . SER A 1 204 ? -8.562 23.172 12.086 1 81.25 204 SER A CA 1
ATOM 1552 C C . SER A 1 204 ? -7.969 22.891 13.461 1 81.25 204 SER A C 1
ATOM 1554 O O . SER A 1 204 ? -7.902 21.75 13.898 1 81.25 204 SER A O 1
ATOM 1556 N N . ARG A 1 205 ? -7.312 23.812 14.203 1 73.69 205 ARG A N 1
ATOM 1557 C CA . ARG A 1 205 ? -6.715 23.656 15.531 1 73.69 205 ARG A CA 1
ATOM 1558 C C . ARG A 1 205 ? -7.523 24.406 16.594 1 73.69 205 ARG A C 1
ATOM 1560 O O . ARG A 1 205 ? -7.152 24.406 17.766 1 73.69 205 ARG A O 1
ATOM 1567 N N . GLY A 1 206 ? -8.828 24.953 16.25 1 60.03 206 GLY A N 1
ATOM 1568 C CA . GLY A 1 206 ? -9.555 25.812 17.188 1 60.03 206 GLY A CA 1
ATOM 1569 C C . GLY A 1 206 ? -10.242 25.031 18.297 1 60.03 206 GLY A C 1
ATOM 1570 O O . GLY A 1 206 ? -10.273 23.797 18.266 1 60.03 206 GLY A O 1
ATOM 1571 N N . LYS A 1 207 ? -10.68 25.75 19.391 1 52.41 207 LYS A N 1
ATOM 1572 C CA . LYS A 1 207 ? -11.305 25.281 20.625 1 52.41 207 LYS A CA 1
ATOM 1573 C C . LYS A 1 207 ? -12.508 24.391 20.328 1 52.41 207 LYS A C 1
ATOM 1575 O O . LYS A 1 207 ? -12.703 23.359 20.969 1 52.41 207 LYS A O 1
ATOM 1580 N N . VAL A 1 208 ? -13.398 24.766 19.453 1 47.25 208 VAL A N 1
ATOM 1581 C CA . VAL A 1 208 ? -14.648 24.062 19.156 1 47.25 208 VAL A CA 1
ATOM 1582 C C . VAL A 1 208 ? -14.352 22.672 18.594 1 47.25 208 VAL A C 1
ATOM 1584 O O . VAL A 1 208 ? -14.992 21.703 18.984 1 47.25 208 VAL A O 1
ATOM 1587 N N . VAL A 1 209 ? -13.438 22.594 17.656 1 52.5 209 VAL A N 1
ATOM 1588 C CA . VAL A 1 209 ? -13.008 21.328 17.078 1 52.5 209 VAL A CA 1
ATOM 1589 C C . VAL A 1 209 ? -12.414 20.438 18.172 1 52.5 209 VAL A C 1
ATOM 1591 O O . VAL A 1 209 ? -12.531 19.203 18.109 1 52.5 209 VAL A O 1
ATOM 1594 N N . SER A 1 210 ? -12.109 21.062 19.25 1 57.88 210 SER A N 1
ATOM 1595 C CA . SER A 1 210 ? -11.383 20.391 20.328 1 57.88 210 SER A CA 1
ATOM 1596 C C . SER A 1 210 ? -12.312 19.531 21.172 1 57.88 210 SER A C 1
ATOM 1598 O O . SER A 1 210 ? -11.891 18.5 21.703 1 57.88 210 SER A O 1
ATOM 1600 N N . GLN A 1 211 ? -13.727 19.875 21.156 1 61.5 211 GLN A N 1
ATOM 1601 C CA . GLN A 1 211 ? -14.508 19.125 22.125 1 61.5 211 GLN A CA 1
ATOM 1602 C C . GLN A 1 211 ? -14.719 17.688 21.672 1 61.5 211 GLN A C 1
ATOM 1604 O O . GLN A 1 211 ? -14.766 16.766 22.5 1 61.5 211 GLN A O 1
ATOM 1609 N N . VAL A 1 212 ? -14.727 17.484 20.344 1 84.81 212 VAL A N 1
ATOM 1610 C CA . VAL A 1 212 ? -14.93 16.094 19.922 1 84.81 212 VAL A CA 1
ATOM 1611 C C . VAL A 1 212 ? -13.898 15.719 18.859 1 84.81 212 VAL A C 1
ATOM 1613 O O . VAL A 1 212 ? -14.227 15.078 17.859 1 84.81 212 VAL A O 1
ATOM 1616 N N . ALA A 1 213 ? -12.758 16.141 19.109 1 90.69 213 ALA A N 1
ATOM 1617 C CA . ALA A 1 213 ? -11.688 15.93 18.141 1 90.69 213 ALA A CA 1
ATOM 1618 C C . ALA A 1 213 ? -11.359 14.445 17.984 1 90.69 213 ALA A C 1
ATOM 1620 O O . ALA A 1 213 ? -10.891 14.016 16.938 1 90.69 213 ALA A O 1
ATOM 1621 N N . CYS A 1 214 ? -11.672 13.68 19.062 1 95.25 214 CYS A N 1
ATOM 1622 C CA . CYS A 1 214 ? -11.328 12.266 19.031 1 95.25 214 CYS A CA 1
ATOM 1623 C C . CYS A 1 214 ? -12.172 11.523 18 1 95.25 214 CYS A C 1
ATOM 1625 O O . CYS A 1 214 ? -11.82 10.414 17.578 1 95.25 214 CYS A O 1
ATOM 1627 N N . VAL A 1 215 ? -13.258 12.133 17.578 1 95.81 215 VAL A N 1
ATOM 1628 C CA . VAL A 1 215 ? -14.164 11.508 16.609 1 95.81 215 VAL A CA 1
ATOM 1629 C C . VAL A 1 215 ? -13.453 11.32 15.281 1 95.81 215 VAL A C 1
ATOM 1631 O O . VAL A 1 215 ? -13.703 10.344 14.57 1 95.81 215 VAL A O 1
ATOM 1634 N N . HIS A 1 216 ? -12.531 12.227 14.969 1 95.56 216 HIS A N 1
ATOM 1635 C CA . HIS A 1 216 ? -11.797 12.109 13.711 1 95.56 216 HIS A CA 1
ATOM 1636 C C . HIS A 1 216 ? -10.961 10.836 13.68 1 95.56 216 HIS A C 1
ATOM 1638 O O . HIS A 1 216 ? -10.984 10.094 12.688 1 95.56 216 HIS A O 1
ATOM 1644 N N . GLY A 1 217 ? -10.281 10.594 14.758 1 97.12 217 GLY A N 1
ATOM 1645 C CA . GLY A 1 217 ? -9.484 9.383 14.836 1 97.12 217 GLY A CA 1
ATOM 1646 C C . GLY A 1 217 ? -10.328 8.117 14.828 1 97.12 217 GLY A C 1
ATOM 1647 O O . GLY A 1 217 ? -9.969 7.133 14.18 1 97.12 217 GLY A O 1
ATOM 1648 N N . ILE A 1 218 ? -11.445 8.141 15.508 1 97.94 218 ILE A N 1
ATOM 1649 C CA . ILE A 1 218 ? -12.336 6.992 15.578 1 97.94 218 ILE A CA 1
ATOM 1650 C C . ILE A 1 218 ? -12.867 6.664 14.18 1 97.94 218 ILE A C 1
ATOM 1652 O O . ILE A 1 218 ? -12.883 5.5 13.773 1 97.94 218 ILE A O 1
ATOM 1656 N N . ARG A 1 219 ? -13.211 7.672 13.453 1 97.44 219 ARG A N 1
ATOM 1657 C CA . ARG A 1 219 ? -13.742 7.492 12.109 1 97.44 219 ARG A CA 1
ATOM 1658 C C . ARG A 1 219 ? -12.703 6.871 11.188 1 97.44 219 ARG A C 1
ATOM 1660 O O . ARG A 1 219 ? -12.992 5.914 10.461 1 97.44 219 ARG A O 1
ATOM 1667 N N . VAL A 1 220 ? -11.523 7.438 11.234 1 97.81 220 VAL A N 1
ATOM 1668 C CA . VAL A 1 220 ? -10.469 7 10.32 1 97.81 220 VAL A CA 1
ATOM 1669 C C . VAL A 1 220 ? -10.078 5.559 10.633 1 97.81 220 VAL A C 1
ATOM 1671 O O . VAL A 1 220 ? -10 4.719 9.734 1 97.81 220 VAL A O 1
ATOM 1674 N N . ILE A 1 221 ? -9.883 5.227 11.891 1 97.81 221 ILE A N 1
ATOM 1675 C CA . ILE A 1 221 ? -9.469 3.887 12.297 1 97.81 221 ILE A CA 1
ATOM 1676 C C . ILE A 1 221 ? -10.57 2.881 11.961 1 97.81 221 ILE A C 1
ATOM 1678 O O . ILE A 1 221 ? -10.281 1.772 11.5 1 97.81 221 ILE A O 1
ATOM 1682 N N . SER A 1 222 ? -11.781 3.283 12.156 1 98.06 222 SER A N 1
ATOM 1683 C CA . SER A 1 222 ? -12.898 2.404 11.812 1 98.06 222 SER A CA 1
ATOM 1684 C C . SER A 1 222 ? -12.984 2.186 10.312 1 98.06 222 SER A C 1
ATOM 1686 O O . SER A 1 222 ? -13.297 1.084 9.852 1 98.06 222 SER A O 1
ATOM 1688 N N . THR A 1 223 ? -12.734 3.238 9.539 1 98 223 THR A N 1
ATOM 1689 C CA . THR A 1 223 ? -12.742 3.107 8.086 1 98 223 THR A CA 1
ATOM 1690 C C . THR A 1 223 ? -11.648 2.146 7.621 1 98 223 THR A C 1
ATOM 1692 O O . THR A 1 223 ? -11.891 1.287 6.773 1 98 223 THR A O 1
ATOM 1695 N N . ILE A 1 224 ? -10.484 2.26 8.164 1 97.88 224 ILE A N 1
ATOM 1696 C CA . ILE A 1 224 ? -9.391 1.348 7.852 1 97.88 224 ILE A CA 1
ATOM 1697 C C . ILE A 1 224 ? -9.789 -0.082 8.203 1 97.88 224 ILE A C 1
ATOM 1699 O O . ILE A 1 224 ? -9.547 -1.011 7.43 1 97.88 224 ILE A O 1
ATOM 1703 N N . TRP A 1 225 ? -10.414 -0.211 9.328 1 97.81 225 TRP A N 1
ATOM 1704 C CA . TRP A 1 225 ? -10.82 -1.527 9.805 1 97.81 225 TRP A CA 1
ATOM 1705 C C . TRP A 1 225 ? -11.859 -2.145 8.875 1 97.81 225 TRP A C 1
ATOM 1707 O O . TRP A 1 225 ? -11.867 -3.359 8.664 1 97.81 225 TRP A O 1
ATOM 1717 N N . VAL A 1 226 ? -12.734 -1.332 8.297 1 97.31 226 VAL A N 1
ATOM 1718 C CA . VAL A 1 226 ? -13.703 -1.802 7.312 1 97.31 226 VAL A CA 1
ATOM 1719 C C . VAL A 1 226 ? -12.977 -2.373 6.098 1 97.31 226 VAL A C 1
ATOM 1721 O O . VAL A 1 226 ? -13.305 -3.463 5.621 1 97.31 226 VAL A O 1
ATOM 1724 N N . VAL A 1 227 ? -11.984 -1.698 5.629 1 97 227 VAL A N 1
ATOM 1725 C CA . VAL A 1 227 ? -11.234 -2.135 4.461 1 97 227 VAL A CA 1
ATOM 1726 C C . VAL A 1 227 ? -10.508 -3.441 4.77 1 97 227 VAL A C 1
ATOM 1728 O O . VAL A 1 227 ? -10.523 -4.375 3.963 1 97 227 VAL A O 1
ATOM 1731 N N . VAL A 1 228 ? -9.969 -3.539 5.977 1 96.19 228 VAL A N 1
ATOM 1732 C CA . VAL A 1 228 ? -9.242 -4.727 6.414 1 96.19 228 VAL A CA 1
ATOM 1733 C C . VAL A 1 228 ? -10.195 -5.922 6.461 1 96.19 228 VAL A C 1
ATOM 1735 O O . VAL A 1 228 ? -9.867 -7 5.949 1 96.19 228 VAL A O 1
ATOM 1738 N N . GLY A 1 229 ? -11.289 -5.711 7.039 1 94.06 229 GLY A N 1
ATOM 1739 C CA . GLY A 1 229 ? -12.273 -6.777 7.164 1 94.06 229 GLY A CA 1
ATOM 1740 C C . GLY A 1 229 ? -12.789 -7.27 5.828 1 94.06 229 GLY A C 1
ATOM 1741 O O . GLY A 1 229 ? -12.898 -8.477 5.605 1 94.06 229 GLY A O 1
ATOM 1742 N N . HIS A 1 230 ? -13.078 -6.383 4.914 1 94.31 230 HIS A N 1
ATOM 1743 C CA . HIS A 1 230 ? -13.633 -6.766 3.621 1 94.31 230 HIS A CA 1
ATOM 1744 C C . HIS A 1 230 ? -12.578 -7.453 2.756 1 94.31 230 HIS A C 1
ATOM 1746 O O . HIS A 1 230 ? -12.891 -8.406 2.035 1 94.31 230 HIS A O 1
ATOM 1752 N N . LYS A 1 231 ? -11.375 -6.984 2.824 1 93.81 231 LYS A N 1
ATOM 1753 C CA . LYS A 1 231 ? -10.312 -7.664 2.084 1 93.81 231 LYS A CA 1
ATOM 1754 C C . LYS A 1 231 ? -10.156 -9.109 2.543 1 93.81 231 LYS A C 1
ATOM 1756 O O . LYS A 1 231 ? -10.078 -10.023 1.719 1 93.81 231 LYS A O 1
ATOM 1761 N N . HIS A 1 232 ? -10.117 -9.273 3.822 1 90.38 232 HIS A N 1
ATOM 1762 C CA . HIS A 1 232 ? -9.969 -10.609 4.391 1 90.38 232 HIS A CA 1
ATOM 1763 C C . HIS A 1 232 ? -11.164 -11.492 4.039 1 90.38 232 HIS A C 1
ATOM 1765 O O . HIS A 1 232 ? -10.992 -12.648 3.646 1 90.38 232 HIS A O 1
ATOM 1771 N N . LYS A 1 233 ? -12.305 -10.969 4.082 1 88.56 233 LYS A N 1
ATOM 1772 C CA . LYS A 1 233 ? -13.523 -11.727 3.826 1 88.56 233 LYS A CA 1
ATOM 1773 C C . LYS A 1 233 ? -13.609 -12.148 2.361 1 88.56 233 LYS A C 1
ATOM 1775 O O . LYS A 1 233 ? -13.852 -13.32 2.057 1 88.56 233 LYS A O 1
ATOM 1780 N N . TYR A 1 234 ? -13.367 -11.266 1.495 1 88 234 TYR A N 1
ATOM 1781 C CA . TYR A 1 234 ? -13.594 -11.547 0.082 1 88 234 TYR A CA 1
ATOM 1782 C C . TYR A 1 234 ? -12.445 -12.367 -0.5 1 88 234 TYR A C 1
ATOM 1784 O O . TYR A 1 234 ? -12.648 -13.164 -1.421 1 88 234 TYR A O 1
ATOM 1792 N N . GLU A 1 235 ? -11.328 -12.234 0.042 1 86.81 235 GLU A N 1
ATOM 1793 C CA . GLU A 1 235 ? -10.227 -13.047 -0.453 1 86.81 235 GLU A CA 1
ATOM 1794 C C . GLU A 1 235 ? -10.289 -14.461 0.119 1 86.81 235 GLU A C 1
ATOM 1796 O O . GLU A 1 235 ? -10.016 -15.438 -0.588 1 86.81 235 GLU A O 1
ATOM 1801 N N . ILE A 1 236 ? -10.664 -14.523 1.358 1 80.62 236 ILE A N 1
ATOM 1802 C CA . ILE A 1 236 ? -10.531 -15.805 2.045 1 80.62 236 ILE A CA 1
ATOM 1803 C C . ILE A 1 236 ? -11.867 -16.531 2.047 1 80.62 236 ILE A C 1
ATOM 1805 O O . ILE A 1 236 ? -11.961 -17.688 1.594 1 80.62 236 ILE A O 1
ATOM 1809 N N . TYR A 1 237 ? -12.898 -15.891 2.338 1 68.38 237 TYR A N 1
ATOM 1810 C CA . TYR A 1 237 ? -14.117 -16.625 2.672 1 68.38 237 TYR A CA 1
ATOM 1811 C C . TYR A 1 237 ? -15.086 -16.625 1.497 1 68.38 237 TYR A C 1
ATOM 1813 O O . TYR A 1 237 ? -15.906 -17.547 1.368 1 68.38 237 TYR A O 1
ATOM 1821 N N . ILE A 1 238 ? -14.984 -15.695 0.608 1 62.59 238 ILE A N 1
ATOM 1822 C CA . ILE A 1 238 ? -15.836 -15.727 -0.571 1 62.59 238 ILE A CA 1
ATOM 1823 C C . ILE A 1 238 ? -15.07 -16.297 -1.755 1 62.59 238 ILE A C 1
ATOM 1825 O O . ILE A 1 238 ? -15.648 -16.562 -2.814 1 62.59 238 ILE A O 1
ATOM 1829 N N . ALA A 1 239 ? -13.844 -16.828 -1.363 1 59.5 239 ALA A N 1
ATOM 1830 C CA . ALA A 1 239 ? -12.953 -17.578 -2.242 1 59.5 239 ALA A CA 1
ATOM 1831 C C . ALA A 1 239 ? -12.867 -16.938 -3.621 1 59.5 239 ALA A C 1
ATOM 1833 O O . ALA A 1 239 ? -12.867 -17.625 -4.641 1 59.5 239 ALA A O 1
ATOM 1834 N N . ALA A 1 240 ? -12.781 -15.656 -3.543 1 65.38 240 ALA A N 1
ATOM 1835 C CA . ALA A 1 240 ? -12.68 -14.969 -4.828 1 65.38 240 ALA A CA 1
ATOM 1836 C C . ALA A 1 240 ? -11.242 -14.984 -5.348 1 65.38 240 ALA A C 1
ATOM 1838 O O . ALA A 1 240 ? -11.008 -14.852 -6.551 1 65.38 240 ALA A O 1
ATOM 1839 N N . MET A 1 241 ? -10.367 -15.25 -4.449 1 74.19 241 MET A N 1
ATOM 1840 C CA . MET A 1 241 ? -8.953 -15.328 -4.809 1 74.19 241 MET A CA 1
ATOM 1841 C C . MET A 1 241 ? -8.445 -16.766 -4.695 1 74.19 241 MET A C 1
ATOM 1843 O O . MET A 1 241 ? -8.68 -17.438 -3.691 1 74.19 241 MET A O 1
ATOM 1847 N N . PRO A 1 242 ? -7.859 -17.281 -5.742 1 87.5 242 PRO A N 1
ATOM 1848 C CA . PRO A 1 242 ? -7.254 -18.609 -5.609 1 87.5 242 PRO A CA 1
ATOM 1849 C C . PRO A 1 242 ? -6.039 -18.609 -4.684 1 87.5 242 PRO A C 1
ATOM 1851 O O . PRO A 1 242 ? -5.148 -17.766 -4.824 1 87.5 242 PRO A O 1
ATOM 1854 N N . PHE A 1 243 ? -6.121 -19.484 -3.707 1 90.62 243 PHE A N 1
ATOM 1855 C CA . PHE A 1 243 ? -4.992 -19.641 -2.799 1 90.62 243 PHE A CA 1
ATOM 1856 C C . PHE A 1 243 ? -4.434 -21.062 -2.859 1 90.62 243 PHE A C 1
ATOM 1858 O O . PHE A 1 243 ? -5.188 -22.016 -3.023 1 90.62 243 PHE A O 1
ATOM 1865 N N . MET A 1 244 ? -3.145 -21.188 -2.682 1 91.12 244 MET A N 1
ATOM 1866 C CA . MET A 1 244 ? -2.463 -22.484 -2.666 1 91.12 244 MET A CA 1
ATOM 1867 C C . MET A 1 244 ? -2.756 -23.234 -1.374 1 91.12 244 MET A C 1
ATOM 1869 O O . MET A 1 244 ? -2.678 -24.469 -1.336 1 91.12 244 MET A O 1
ATOM 1873 N N . ASN A 1 245 ? -3.166 -22.547 -0.335 1 91.69 245 ASN A N 1
ATOM 1874 C CA . ASN A 1 245 ? -3.305 -23.156 0.987 1 91.69 245 ASN A CA 1
ATOM 1875 C C . ASN A 1 245 ? -4.676 -22.875 1.589 1 91.69 245 ASN A C 1
ATOM 1877 O O . ASN A 1 245 ? -4.785 -22.516 2.764 1 91.69 245 ASN A O 1
ATOM 1881 N N . THR A 1 246 ? -5.707 -23.062 0.777 1 88.56 246 THR A N 1
ATOM 1882 C CA . THR A 1 246 ? -7.082 -22.781 1.181 1 88.56 246 THR A CA 1
ATOM 1883 C C . THR A 1 246 ? -7.477 -23.625 2.387 1 88.56 246 THR A C 1
ATOM 1885 O O . THR A 1 246 ? -8.305 -23.219 3.201 1 88.56 246 THR A O 1
ATOM 1888 N N . PHE A 1 247 ? -6.898 -24.781 2.592 1 86 247 PHE A N 1
ATOM 1889 C CA . PHE A 1 247 ? -7.293 -25.672 3.676 1 86 247 PHE A CA 1
ATOM 1890 C C . PHE A 1 247 ? -6.941 -25.062 5.027 1 86 247 PHE A C 1
ATOM 1892 O O . PHE A 1 247 ? -7.52 -25.438 6.051 1 86 247 PHE A O 1
ATOM 1899 N N . GLU A 1 248 ? -6 -24.172 4.988 1 86.12 248 GLU A N 1
ATOM 1900 C CA . GLU A 1 248 ? -5.645 -23.484 6.234 1 86.12 248 GLU A CA 1
ATOM 1901 C C . GLU A 1 248 ? -6.762 -22.562 6.688 1 86.12 248 GLU A C 1
ATOM 1903 O O . GLU A 1 248 ? -6.789 -22.125 7.844 1 86.12 248 GLU A O 1
ATOM 1908 N N . PHE A 1 249 ? -7.691 -22.266 5.781 1 85.19 249 PHE A N 1
ATOM 1909 C CA . PHE A 1 249 ? -8.758 -21.312 6.09 1 85.19 249 PHE A CA 1
ATOM 1910 C C . PHE A 1 249 ? -9.75 -21.922 7.078 1 85.19 249 PHE A C 1
ATOM 1912 O O . PHE A 1 249 ? -10.461 -21.188 7.766 1 85.19 249 PHE A O 1
ATOM 1919 N N . PHE A 1 250 ? -9.719 -23.203 7.219 1 80.06 250 PHE A N 1
ATOM 1920 C CA . PHE A 1 250 ? -10.68 -23.891 8.078 1 80.06 250 PHE A CA 1
ATOM 1921 C C . PHE A 1 250 ? -10.289 -23.734 9.547 1 80.06 250 PHE A C 1
ATOM 1923 O O . PHE A 1 250 ? -11.148 -23.781 10.43 1 80.06 250 PHE A O 1
ATOM 1930 N N . THR A 1 251 ? -9.031 -23.484 9.797 1 85.88 251 THR A N 1
ATOM 1931 C CA . THR A 1 251 ? -8.578 -23.375 11.18 1 85.88 251 THR A CA 1
ATOM 1932 C C . THR A 1 251 ? -8.32 -21.906 11.547 1 85.88 251 THR A C 1
ATOM 1934 O O . THR A 1 251 ? -8.195 -21.578 12.727 1 85.88 251 THR A O 1
ATOM 1937 N N . LEU A 1 252 ? -8.383 -21.109 10.555 1 87.25 252 LEU A N 1
ATOM 1938 C CA . LEU A 1 252 ? -8.039 -19.703 10.773 1 87.25 252 LEU A CA 1
ATOM 1939 C C . LEU A 1 252 ? -9 -19.062 11.766 1 87.25 252 LEU A C 1
ATOM 1941 O O . LEU A 1 252 ? -8.578 -18.344 12.672 1 87.25 252 LEU A O 1
ATOM 1945 N N . PRO A 1 253 ? -10.281 -19.391 11.727 1 87.69 253 PRO A N 1
ATOM 1946 C CA . PRO A 1 253 ? -11.227 -18.734 12.648 1 87.69 253 PRO A CA 1
ATOM 1947 C C . PRO A 1 253 ? -11.039 -19.188 14.094 1 87.69 253 PRO A C 1
ATOM 1949 O O . PRO A 1 253 ? -11.578 -18.562 15.008 1 87.69 253 PRO A O 1
ATOM 1952 N N . GLN A 1 254 ? -10.266 -20.234 14.297 1 89.5 254 GLN A N 1
ATOM 1953 C CA . GLN A 1 254 ? -10.023 -20.734 15.641 1 89.5 254 GLN A CA 1
ATOM 1954 C C . GLN A 1 254 ? -8.883 -20 16.312 1 89.5 254 GLN A C 1
ATOM 1956 O O . GLN A 1 254 ? -8.703 -20.094 17.531 1 89.5 254 GLN A O 1
ATOM 1961 N N . GLU A 1 255 ? -8.188 -19.297 15.477 1 89.75 255 GLU A N 1
ATOM 1962 C CA . GLU A 1 255 ? -7 -18.609 15.984 1 89.75 255 GLU A CA 1
ATOM 1963 C C . GLU A 1 255 ? -7.336 -17.203 16.469 1 89.75 255 GLU A C 1
ATOM 1965 O O . GLU A 1 255 ? -8.031 -16.453 15.781 1 89.75 255 GLU A O 1
ATOM 1970 N N . PHE A 1 256 ? -6.777 -16.828 17.562 1 91.31 256 PHE A N 1
ATOM 1971 C CA . PHE A 1 256 ? -7.016 -15.516 18.141 1 91.31 256 PHE A CA 1
ATOM 1972 C C . PHE A 1 256 ? -6.461 -14.422 17.234 1 91.31 256 PHE A C 1
ATOM 1974 O O . PHE A 1 256 ? -7.008 -13.32 17.172 1 91.31 256 PHE A O 1
ATOM 1981 N N . SER A 1 257 ? -5.418 -14.758 16.5 1 87.81 257 SER A N 1
ATOM 1982 C CA . SER A 1 257 ? -4.758 -13.766 15.656 1 87.81 257 SER A CA 1
ATOM 1983 C C . SER A 1 257 ? -5.645 -13.352 14.484 1 87.81 257 SER A 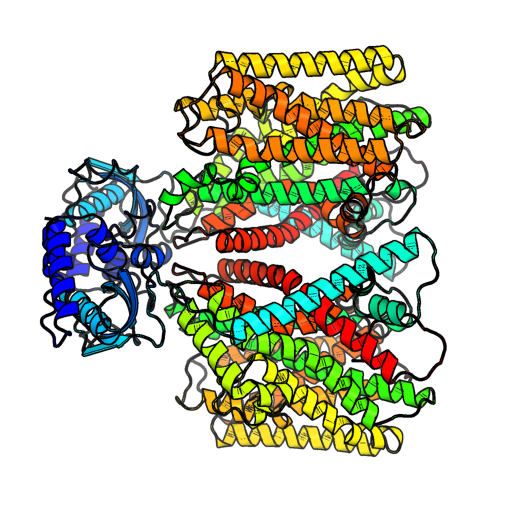C 1
ATOM 1985 O O . SER A 1 257 ? -5.43 -12.305 13.875 1 87.81 257 SER A O 1
ATOM 1987 N N . SER A 1 258 ? -6.656 -14.117 14.148 1 89.25 258 SER A N 1
ATOM 1988 C CA . SER A 1 258 ? -7.52 -13.844 13.008 1 89.25 258 SER A CA 1
ATOM 1989 C C . SER A 1 258 ? -8.75 -13.047 13.422 1 89.25 258 SER A C 1
ATOM 1991 O O . SER A 1 258 ? -9.492 -12.555 12.562 1 89.25 258 SER A O 1
ATOM 1993 N N . MET A 1 259 ? -8.922 -12.797 14.711 1 91.31 259 MET A N 1
ATOM 1994 C CA . MET A 1 259 ? -10.172 -12.242 15.211 1 91.31 259 MET A CA 1
ATOM 1995 C C . MET A 1 259 ? -10.328 -10.781 14.805 1 91.31 259 MET A C 1
ATOM 1997 O O . MET A 1 259 ? -11.422 -10.336 14.453 1 91.31 259 MET A O 1
ATOM 2001 N N . PRO A 1 260 ? -9.211 -10.062 14.766 1 90.19 260 PRO A N 1
ATOM 2002 C CA . PRO A 1 260 ? -9.383 -8.68 14.305 1 90.19 260 PRO A CA 1
ATOM 2003 C C . PRO A 1 260 ? -9.867 -8.586 12.859 1 90.19 260 PRO A C 1
ATOM 2005 O O . PRO A 1 260 ? -10.492 -7.598 12.477 1 90.19 260 PRO A O 1
ATOM 2008 N N . TYR A 1 261 ? -9.656 -9.594 12.133 1 89.94 261 TYR A N 1
ATOM 2009 C CA . TYR A 1 261 ? -10.133 -9.633 10.75 1 89.94 261 TYR A CA 1
ATOM 2010 C C . TYR A 1 261 ? -11.578 -10.102 10.688 1 89.94 261 TYR A C 1
ATOM 2012 O O . TYR A 1 261 ? -12.414 -9.461 10.047 1 89.94 261 TYR A O 1
ATOM 2020 N N . ILE A 1 262 ? -11.828 -11.102 11.383 1 87.75 262 ILE A N 1
ATOM 2021 C CA . ILE A 1 262 ? -13.125 -11.766 11.305 1 87.75 262 ILE A CA 1
ATOM 2022 C C . ILE A 1 262 ? -14.188 -10.898 11.984 1 87.75 262 ILE A C 1
ATOM 2024 O O . ILE A 1 262 ? -15.32 -10.812 11.5 1 87.75 262 ILE A O 1
ATOM 2028 N N . ASN A 1 263 ? -13.812 -10.219 13.031 1 91.69 263 ASN A N 1
ATOM 2029 C CA . ASN A 1 263 ? -14.766 -9.398 13.781 1 91.69 263 ASN A CA 1
ATOM 2030 C C . ASN A 1 263 ? -14.633 -7.922 13.422 1 91.69 263 ASN A C 1
ATOM 2032 O O . ASN A 1 263 ? -14.867 -7.055 14.266 1 91.69 263 ASN A O 1
ATOM 2036 N N . SER A 1 264 ? -14.234 -7.695 12.242 1 92.5 264 SER A N 1
ATOM 2037 C CA . SER A 1 264 ? -14.164 -6.316 11.766 1 92.5 264 SER A CA 1
ATOM 2038 C C . SER A 1 264 ? -15.555 -5.719 11.586 1 92.5 264 SER A C 1
ATOM 2040 O O . SER A 1 264 ? -15.688 -4.539 11.266 1 92.5 264 SER A O 1
ATOM 2042 N N . LEU A 1 265 ? -16.594 -6.473 11.867 1 91.75 265 LEU A N 1
ATOM 2043 C CA . LEU A 1 265 ? -17.984 -6.039 11.719 1 91.75 265 LEU A CA 1
ATOM 2044 C C . LEU A 1 265 ? -18.297 -4.914 12.695 1 91.75 265 LEU A C 1
ATOM 2046 O O . LEU A 1 265 ? -19.188 -4.098 12.43 1 91.75 265 LEU A O 1
ATOM 2050 N N . PHE A 1 266 ? -17.531 -4.848 13.766 1 95.69 266 PHE A N 1
ATOM 2051 C CA . PHE A 1 266 ? -17.797 -3.838 14.789 1 95.69 266 PHE A CA 1
ATOM 2052 C C . PHE A 1 266 ? -17.438 -2.447 14.273 1 95.69 266 PHE A C 1
ATOM 2054 O O . PHE A 1 266 ? -17.844 -1.442 14.867 1 95.69 266 PHE A O 1
ATOM 2061 N N . SER A 1 267 ? -16.672 -2.396 13.188 1 96.38 267 SER A N 1
ATOM 2062 C CA . SER A 1 267 ? -16.328 -1.1 12.617 1 96.38 267 SER A CA 1
ATOM 2063 C C . SER A 1 267 ? -17.578 -0.325 12.211 1 96.38 267 SER A C 1
ATOM 2065 O O . SER A 1 267 ? -17.672 0.88 12.445 1 96.38 267 SER A O 1
ATOM 2067 N N . VAL A 1 268 ? -18.547 -1.014 11.703 1 95.88 268 VAL A N 1
ATOM 2068 C CA . VAL A 1 268 ? -19.781 -0.373 11.258 1 95.88 268 VAL A CA 1
ATOM 2069 C C . VAL A 1 268 ? -20.609 0.06 12.469 1 95.88 268 VAL A C 1
ATOM 2071 O O . VAL A 1 268 ? -21.281 1.09 12.43 1 95.88 268 VAL A O 1
ATOM 2074 N N . ASP A 1 269 ? -20.578 -0.696 13.516 1 97.5 269 ASP A N 1
ATOM 2075 C CA . ASP A 1 269 ? -21.281 -0.327 14.734 1 97.5 269 ASP A CA 1
ATOM 2076 C C . ASP A 1 269 ? -20.703 0.953 15.344 1 97.5 269 ASP A C 1
ATOM 2078 O O . ASP A 1 269 ? -21.438 1.742 15.945 1 97.5 269 ASP A O 1
ATOM 2082 N N . THR A 1 270 ? -19.406 1.096 15.203 1 98.38 270 THR A N 1
ATOM 2083 C CA . THR A 1 270 ? -18.797 2.35 15.625 1 98.38 270 THR A CA 1
ATOM 2084 C C . THR A 1 270 ? -19.406 3.531 14.875 1 98.38 270 THR A C 1
ATOM 2086 O O . THR A 1 270 ? -19.688 4.574 15.477 1 98.38 270 THR A O 1
ATOM 2089 N N . PHE A 1 271 ? -19.688 3.357 13.656 1 98.12 271 PHE A N 1
ATOM 2090 C CA . PHE A 1 271 ? -20.25 4.43 12.852 1 98.12 271 PHE A CA 1
ATOM 2091 C C . PHE A 1 271 ? -21.688 4.711 13.258 1 98.12 271 PHE A C 1
ATOM 2093 O O . PHE A 1 271 ? -22.141 5.855 13.211 1 98.12 271 PHE A O 1
ATOM 2100 N N . PHE A 1 272 ? -22.406 3.674 13.672 1 98.5 272 PHE A N 1
ATOM 2101 C CA . PHE A 1 272 ? -23.766 3.887 14.156 1 98.5 272 PHE A CA 1
ATOM 2102 C C . PHE A 1 272 ? -23.766 4.707 15.438 1 98.5 272 PHE A C 1
ATOM 2104 O O . PHE A 1 272 ? -24.609 5.582 15.625 1 98.5 272 PHE A O 1
ATOM 2111 N N . VAL A 1 273 ? -22.797 4.414 16.297 1 98.56 273 VAL A N 1
ATOM 2112 C CA . VAL A 1 273 ? -22.656 5.203 17.516 1 98.56 273 VAL A CA 1
ATOM 2113 C C . VAL A 1 273 ? -22.375 6.66 17.172 1 98.56 273 VAL A C 1
ATOM 2115 O O . VAL A 1 273 ? -23 7.57 17.719 1 98.56 273 VAL A O 1
ATOM 2118 N N . LEU A 1 274 ? -21.484 6.867 16.234 1 97.75 274 LEU A N 1
ATOM 2119 C CA . LEU A 1 274 ? -21.094 8.211 15.836 1 97.75 274 LEU A CA 1
ATOM 2120 C C . LEU A 1 274 ? -22.281 8.953 15.211 1 97.75 274 LEU A C 1
ATOM 2122 O O . LEU A 1 274 ? -22.469 10.148 15.477 1 97.75 274 LEU A O 1
ATOM 2126 N N . SER A 1 275 ? -23.031 8.266 14.406 1 97.44 275 SER A N 1
ATOM 2127 C CA . SER A 1 275 ? -24.188 8.875 13.766 1 97.44 275 SER A CA 1
ATOM 2128 C C . SER A 1 275 ? -25.234 9.312 14.805 1 97.44 275 SER A C 1
ATOM 2130 O O . SER A 1 275 ? -25.719 10.445 14.758 1 97.44 275 SER A O 1
ATOM 2132 N N . GLY A 1 276 ? -25.547 8.414 15.734 1 97.88 276 GLY A N 1
ATOM 2133 C CA . GLY A 1 276 ? -26.469 8.766 16.797 1 97.88 276 GLY A CA 1
ATOM 2134 C C . GLY A 1 276 ? -25.969 9.898 17.672 1 97.88 276 GLY A C 1
ATOM 2135 O O . GLY A 1 276 ? -26.734 10.812 18.016 1 97.88 276 GLY A O 1
ATOM 2136 N N . PHE A 1 277 ? -24.734 9.867 17.984 1 97.12 277 PHE A N 1
ATOM 2137 C CA . PHE A 1 277 ? -24.094 10.875 18.844 1 97.12 277 PHE A CA 1
ATOM 2138 C C . PHE A 1 277 ? -24.156 12.25 18.188 1 97.12 277 PHE A C 1
ATOM 2140 O O . PHE A 1 277 ? -24.609 13.219 18.797 1 97.12 277 PHE A O 1
ATOM 2147 N N . LEU A 1 278 ? -23.797 12.305 16.922 1 94.44 278 LEU A N 1
ATOM 2148 C CA . LEU A 1 278 ? -23.656 13.586 16.234 1 94.44 278 LEU A CA 1
ATOM 2149 C C . LEU A 1 278 ? -25.016 14.203 15.945 1 94.44 278 LEU A C 1
ATOM 2151 O O . LEU A 1 278 ? -25.203 15.414 16.094 1 94.44 278 LEU A O 1
ATOM 2155 N N . VAL A 1 279 ? -25.969 13.391 15.531 1 95.5 279 VAL A N 1
ATOM 2156 C CA . VAL A 1 279 ? -27.281 13.922 15.227 1 95.5 279 VAL A CA 1
ATOM 2157 C C . VAL A 1 279 ? -27.891 14.547 16.484 1 95.5 279 VAL A C 1
ATOM 2159 O O . VAL A 1 279 ? -28.469 15.633 16.422 1 95.5 279 VAL A O 1
ATOM 2162 N N . THR A 1 280 ? -27.719 13.914 17.609 1 96.31 280 THR A N 1
ATOM 2163 C CA . THR A 1 280 ? -28.297 14.398 18.859 1 96.31 280 THR A CA 1
ATOM 2164 C C . THR A 1 280 ? -27.484 15.578 19.406 1 96.31 280 THR A C 1
ATOM 2166 O O . THR A 1 280 ? -28.062 16.578 19.828 1 96.31 280 THR A O 1
ATOM 2169 N N . TYR A 1 281 ? -26.234 15.445 19.375 1 93.81 281 TYR A N 1
ATOM 2170 C CA . TYR A 1 281 ? -25.359 16.5 19.906 1 93.81 281 TYR A CA 1
ATOM 2171 C C . TYR A 1 281 ? -25.594 17.797 19.156 1 93.81 281 TYR A C 1
ATOM 2173 O O . TYR A 1 281 ? -25.75 18.859 19.781 1 93.81 281 TYR A O 1
ATOM 2181 N N . VAL A 1 282 ? -25.625 17.766 17.875 1 91.12 282 VAL A N 1
ATOM 2182 C CA . VAL A 1 282 ? -25.812 18.953 17.047 1 91.12 282 VAL A CA 1
ATOM 2183 C C . VAL A 1 282 ? -27.219 19.516 17.25 1 91.12 282 VAL A C 1
ATOM 2185 O O . VAL A 1 282 ? -27.391 20.719 17.391 1 91.12 282 VAL A O 1
ATOM 2188 N N . TYR A 1 283 ? -28.188 18.688 17.266 1 93.62 283 TYR A N 1
ATOM 2189 C CA . TYR A 1 283 ? -29.578 19.109 17.484 1 93.62 283 TYR A CA 1
ATOM 2190 C C . TYR A 1 283 ? -29.719 19.828 18.812 1 93.62 283 TYR A C 1
ATOM 2192 O O . TYR A 1 283 ? -30.25 20.938 18.875 1 93.62 283 TYR A O 1
ATOM 2200 N N . CYS A 1 284 ? -29.234 19.234 19.859 1 93.69 284 CYS A N 1
ATOM 2201 C CA . CYS A 1 284 ? -29.375 19.797 21.188 1 93.69 284 CYS A CA 1
ATOM 2202 C C . CYS A 1 284 ? -28.609 21.109 21.312 1 93.69 284 CYS A C 1
ATOM 2204 O O . CYS A 1 284 ? -29.125 22.078 21.891 1 93.69 284 CYS A O 1
ATOM 2206 N N . THR A 1 285 ? -27.453 21.109 20.812 1 90.19 285 THR A N 1
ATOM 2207 C CA . THR A 1 285 ? -26.641 22.328 20.875 1 90.19 285 THR A CA 1
ATOM 2208 C C . THR A 1 285 ? -27.297 23.453 20.094 1 90.19 285 THR A C 1
ATOM 2210 O O . THR A 1 285 ? -27.297 24.609 20.531 1 90.19 285 THR A O 1
ATOM 2213 N N . ASP A 1 286 ? -27.875 23.125 18.984 1 90.31 286 ASP A N 1
ATOM 2214 C CA . ASP A 1 286 ? -28.562 24.125 18.172 1 90.31 286 ASP A CA 1
ATOM 2215 C C . ASP A 1 286 ? -29.812 24.641 18.891 1 90.31 286 ASP A C 1
ATOM 2217 O O . ASP A 1 286 ? -30.062 25.859 18.891 1 90.31 286 ASP A O 1
ATOM 2221 N N . VAL A 1 287 ? -30.531 23.812 19.469 1 91.31 287 VAL A N 1
ATOM 2222 C CA . VAL A 1 287 ? -31.734 24.203 20.188 1 91.31 287 VAL A CA 1
ATOM 2223 C C . VAL A 1 287 ? -31.375 25.062 21.391 1 91.31 287 VAL A C 1
ATOM 2225 O O . VAL A 1 287 ? -32.031 26.062 21.688 1 91.31 287 VAL A O 1
ATOM 2228 N N . ILE A 1 288 ? -30.359 24.672 22.047 1 89.81 288 ILE A N 1
ATOM 2229 C CA . ILE A 1 288 ? -29.906 25.422 23.203 1 89.81 288 ILE A CA 1
ATOM 2230 C C . ILE A 1 288 ? -29.469 26.828 22.781 1 89.81 288 ILE A C 1
ATOM 2232 O O . ILE A 1 288 ? -29.688 27.797 23.5 1 89.81 288 ILE A O 1
ATOM 2236 N N . LYS A 1 289 ? -28.938 26.922 21.625 1 90.19 289 LYS A N 1
ATOM 2237 C CA . LYS A 1 289 ? -28.484 28.219 21.109 1 90.19 289 LYS A CA 1
ATOM 2238 C C . LYS A 1 289 ? -29.656 29 20.5 1 90.19 289 LYS A C 1
ATOM 2240 O O . LYS A 1 289 ? -29.453 30.109 20 1 90.19 289 LYS A O 1
ATOM 2245 N N . GLY A 1 290 ? -30.797 28.469 20.422 1 90.12 290 GLY A N 1
ATOM 2246 C CA . GLY A 1 290 ? -31.984 29.188 20 1 90.12 290 GLY A CA 1
ATOM 2247 C C . GLY A 1 290 ? -32.344 28.969 18.531 1 90.12 290 GLY A C 1
ATOM 2248 O O . GLY A 1 290 ? -33.219 29.641 17.984 1 90.12 290 GLY A O 1
ATOM 2249 N N . ARG A 1 291 ? -31.703 28.062 17.922 1 89.31 291 ARG A N 1
ATOM 2250 C CA . ARG A 1 291 ? -32 27.781 16.516 1 89.31 291 ARG A CA 1
ATOM 2251 C C . ARG A 1 291 ? -33.219 26.859 16.375 1 89.31 291 ARG A C 1
ATOM 2253 O O . ARG A 1 291 ? -33.375 25.953 17.188 1 89.31 291 ARG A O 1
ATOM 2260 N N . LYS A 1 292 ? -34 27.203 15.406 1 89.44 292 LYS A N 1
ATOM 2261 C CA . LYS A 1 292 ? -35.188 26.406 15.172 1 89.44 292 LYS A CA 1
ATOM 2262 C C . LYS A 1 292 ? -34.875 25.141 14.375 1 89.44 292 LYS A C 1
ATOM 2264 O O . LYS A 1 292 ? -34.062 25.172 13.453 1 89.44 292 LYS A O 1
ATOM 2269 N N . PHE A 1 293 ? -35.469 24.078 14.797 1 91.19 293 PHE A N 1
ATOM 2270 C CA . PHE A 1 293 ? -35.281 22.797 14.125 1 91.19 293 PHE A CA 1
ATOM 2271 C C . PHE A 1 293 ? -36.312 22.625 13.031 1 91.19 293 PHE A C 1
ATOM 2273 O O . PHE A 1 293 ? -37.531 22.625 13.297 1 91.19 293 PHE A O 1
ATOM 2280 N N . ASN A 1 294 ? -35.875 22.531 11.695 1 91.5 294 ASN A N 1
ATOM 2281 C CA . ASN A 1 294 ? -36.75 22.25 10.555 1 91.5 294 ASN A CA 1
ATOM 2282 C C . ASN A 1 294 ? -36.625 20.797 10.102 1 91.5 294 ASN A C 1
ATOM 2284 O O . ASN A 1 294 ? -35.625 20.422 9.477 1 91.5 294 ASN A O 1
ATOM 2288 N N . ILE A 1 295 ? -37.625 20.031 10.328 1 92.75 295 ILE A N 1
ATOM 2289 C CA . ILE A 1 295 ? -37.625 18.594 10.094 1 92.75 295 ILE A CA 1
ATOM 2290 C C . ILE A 1 295 ? -37.5 18.312 8.602 1 92.75 295 ILE A C 1
ATOM 2292 O O . ILE A 1 295 ? -36.812 17.359 8.195 1 92.75 295 ILE A O 1
ATOM 2296 N N . ILE A 1 296 ? -38.156 19.031 7.746 1 92.56 296 ILE A N 1
ATOM 2297 C CA . ILE A 1 296 ? -38.125 18.828 6.301 1 92.56 296 ILE A CA 1
ATOM 2298 C C . ILE A 1 296 ? -36.688 19.078 5.797 1 92.56 296 ILE A C 1
ATOM 2300 O O . ILE A 1 296 ? -36.156 18.297 5.004 1 92.56 296 ILE A O 1
ATOM 2304 N N . GLN A 1 297 ? -36.094 20.141 6.254 1 90.06 297 GLN A N 1
ATOM 2305 C CA . GLN A 1 297 ? -34.719 20.453 5.871 1 90.06 297 GLN A CA 1
ATOM 2306 C C . GLN A 1 297 ? -33.75 19.375 6.352 1 90.06 297 GLN A C 1
ATOM 2308 O O . GLN A 1 297 ? -32.812 19.031 5.652 1 90.06 297 GLN A O 1
ATOM 2313 N N . TYR A 1 298 ? -34.094 18.922 7.547 1 92.44 298 TYR A N 1
ATOM 2314 C CA . TYR A 1 298 ? -33.281 17.844 8.117 1 92.44 298 TYR A CA 1
ATOM 2315 C C . TYR A 1 298 ? -33.281 16.625 7.207 1 92.44 298 TYR A C 1
ATOM 2317 O O . TYR A 1 298 ? -32.219 16.078 6.895 1 92.44 298 TYR A O 1
ATOM 2325 N N . TYR A 1 299 ? -34.438 16.156 6.703 1 94.69 299 TYR A N 1
ATOM 2326 C CA . TYR A 1 299 ? -34.562 14.969 5.867 1 94.69 299 TYR A CA 1
ATOM 2327 C C . TYR A 1 299 ? -33.969 15.203 4.492 1 94.69 299 TYR A C 1
ATOM 2329 O O . TYR A 1 299 ? -33.219 14.352 3.977 1 94.69 299 TYR A O 1
ATOM 2337 N N . VAL A 1 300 ? -34.156 16.328 3.93 1 92.12 300 VAL A N 1
ATOM 2338 C CA . VAL A 1 300 ? -33.719 16.625 2.568 1 92.12 300 VAL A CA 1
ATOM 2339 C C . VAL A 1 300 ? -32.219 16.797 2.529 1 92.12 300 VAL A C 1
ATOM 2341 O O . VAL A 1 300 ? -31.547 16.297 1.616 1 92.12 300 VAL A O 1
ATOM 2344 N N . TYR A 1 301 ? -31.703 17.484 3.492 1 90.25 301 TYR A N 1
ATOM 2345 C CA . TYR A 1 301 ? -30.266 17.734 3.551 1 90.25 301 TYR A CA 1
ATOM 2346 C C . TYR A 1 301 ? -29.5 16.406 3.627 1 90.25 301 TYR A C 1
ATOM 2348 O O . TYR A 1 301 ? -28.562 16.188 2.859 1 90.25 301 TYR A O 1
ATOM 2356 N N . ARG A 1 302 ? -29.859 15.609 4.5 1 91.75 302 ARG A N 1
ATOM 2357 C CA . ARG A 1 302 ? -29.156 14.344 4.672 1 91.75 302 ARG A CA 1
ATOM 2358 C C . ARG A 1 302 ? -29.266 13.477 3.424 1 91.75 302 ARG A C 1
ATOM 2360 O O . ARG A 1 302 ? -28.281 12.875 2.988 1 91.75 302 ARG A O 1
ATOM 2367 N N . TYR A 1 303 ? -30.5 13.391 2.855 1 95.44 303 TYR A N 1
ATOM 2368 C CA . TYR A 1 303 ? -30.703 12.578 1.659 1 95.44 303 TYR A CA 1
ATOM 2369 C C . TYR A 1 303 ? -29.812 13.055 0.521 1 95.44 303 TYR A C 1
ATOM 2371 O O . TYR A 1 303 ? -29.125 12.25 -0.119 1 95.44 303 TYR A O 1
ATOM 2379 N N . LEU A 1 304 ? -29.781 14.305 0.304 1 93.44 304 LEU A N 1
ATOM 2380 C CA . LEU A 1 304 ? -29.031 14.852 -0.827 1 93.44 304 LEU A CA 1
ATOM 2381 C C . LEU A 1 304 ? -27.531 14.734 -0.595 1 93.44 304 LEU A C 1
ATOM 2383 O O . LEU A 1 304 ? -26.766 14.469 -1.531 1 93.44 304 LEU A O 1
ATOM 2387 N N . ARG A 1 305 ? -27.109 14.922 0.591 1 90.19 305 ARG A N 1
ATOM 2388 C CA . ARG A 1 305 ? -25.703 14.867 0.925 1 90.19 305 ARG A CA 1
ATOM 2389 C C . ARG A 1 305 ? -25.141 13.461 0.713 1 90.19 305 ARG A C 1
ATOM 2391 O O . ARG A 1 305 ? -24.062 13.289 0.142 1 90.19 305 ARG A O 1
ATOM 2398 N N . LEU A 1 306 ? -25.859 12.477 1.047 1 95.12 306 LEU A N 1
ATOM 2399 C CA . LEU A 1 306 ? -25.375 11.102 0.983 1 95.12 306 LEU A CA 1
ATOM 2400 C C . LEU A 1 306 ? -25.594 10.508 -0.405 1 95.12 306 LEU A C 1
ATOM 2402 O O . LEU A 1 306 ? -24.844 9.641 -0.843 1 95.12 306 LEU A O 1
ATOM 2406 N N . THR A 1 307 ? -26.578 10.992 -1.124 1 97.19 307 THR A N 1
ATOM 2407 C CA . THR A 1 307 ? -27.031 10.32 -2.338 1 97.19 307 THR A CA 1
ATOM 2408 C C . THR A 1 307 ? -26.125 10.648 -3.514 1 97.19 307 THR A C 1
ATOM 2410 O O . THR A 1 307 ? -25.906 9.812 -4.395 1 97.19 307 THR A O 1
ATOM 2413 N N . ALA A 1 308 ? -25.562 11.812 -3.58 1 96.19 308 ALA A N 1
ATOM 2414 C CA . ALA A 1 308 ? -24.781 12.219 -4.742 1 96.19 308 ALA A CA 1
ATOM 2415 C C . ALA A 1 308 ? -23.609 11.266 -4.973 1 96.19 308 ALA A C 1
ATOM 2417 O O . ALA A 1 308 ? -23.469 10.703 -6.062 1 96.19 308 ALA A O 1
ATOM 2418 N N . PRO A 1 309 ? -22.781 10.977 -3.973 1 97.62 309 PRO A N 1
ATOM 2419 C CA . PRO A 1 309 ? -21.688 10.031 -4.195 1 97.62 309 PRO A CA 1
ATOM 2420 C C . PRO A 1 309 ? -22.188 8.609 -4.473 1 97.62 309 PRO A C 1
ATOM 2422 O O . PRO A 1 309 ? -21.609 7.906 -5.309 1 97.62 309 PRO A O 1
ATOM 2425 N N . VAL A 1 310 ? -23.266 8.18 -3.867 1 97.88 310 VAL A N 1
ATOM 2426 C CA . VAL A 1 310 ? -23.797 6.832 -4.062 1 97.88 310 VAL A CA 1
ATOM 2427 C C . VAL A 1 310 ? -24.328 6.688 -5.484 1 97.88 310 VAL A C 1
ATOM 2429 O O . VAL A 1 310 ? -24.156 5.645 -6.117 1 97.88 310 VAL A O 1
ATOM 2432 N N . ALA A 1 311 ? -24.969 7.723 -5.898 1 98 311 ALA A N 1
ATOM 2433 C CA . ALA A 1 311 ? -25.516 7.691 -7.254 1 98 311 ALA A CA 1
ATOM 2434 C C . ALA A 1 311 ? -24.406 7.543 -8.289 1 98 311 ALA A C 1
ATOM 2436 O O . ALA A 1 311 ? -24.562 6.801 -9.266 1 98 311 ALA A O 1
ATOM 2437 N N . MET A 1 312 ? -23.359 8.242 -8.102 1 97.81 312 MET A N 1
ATOM 2438 C CA . MET A 1 312 ? -22.219 8.125 -9.016 1 97.81 312 MET A CA 1
ATOM 2439 C C . MET A 1 312 ? -21.641 6.719 -8.984 1 97.81 312 MET A C 1
ATOM 2441 O O . MET A 1 312 ? -21.281 6.164 -10.023 1 97.81 312 MET A O 1
ATOM 2445 N N . MET A 1 313 ? -21.562 6.102 -7.812 1 98.19 313 MET A N 1
ATOM 2446 C CA . MET A 1 313 ? -21.062 4.738 -7.691 1 98.19 313 MET A CA 1
ATOM 2447 C C . MET A 1 313 ? -21.984 3.748 -8.383 1 98.19 313 MET A C 1
ATOM 2449 O O . MET A 1 313 ? -21.516 2.809 -9.031 1 98.19 313 MET A O 1
ATOM 2453 N N . VAL A 1 314 ? -23.266 3.992 -8.211 1 98.06 314 VAL A N 1
ATOM 2454 C CA . VAL A 1 314 ? -24.266 3.133 -8.844 1 98.06 314 VAL A CA 1
ATOM 2455 C C . VAL A 1 314 ? -24.078 3.17 -10.359 1 98.06 314 VAL A C 1
ATOM 2457 O O . VAL A 1 314 ? -24.047 2.125 -11.016 1 98.06 314 VAL A O 1
ATOM 2460 N N . LEU A 1 315 ? -23.922 4.348 -10.922 1 98.06 315 LEU A N 1
ATOM 2461 C CA . LEU A 1 315 ? -23.719 4.5 -12.352 1 98.06 315 LEU A CA 1
ATOM 2462 C C . LEU A 1 315 ? -22.422 3.834 -12.789 1 98.06 315 LEU A C 1
ATOM 2464 O O . LEU A 1 315 ? -22.391 3.121 -13.797 1 98.06 315 LEU A O 1
ATOM 2468 N N . PHE A 1 316 ? -21.422 4.051 -12.055 1 98 316 PHE A N 1
ATOM 2469 C CA . PHE A 1 316 ? -20.109 3.523 -12.391 1 98 316 PHE A CA 1
ATOM 2470 C C . PHE A 1 316 ? -20.109 2 -12.375 1 98 316 PHE A C 1
ATOM 2472 O O . PHE A 1 316 ? -19.578 1.364 -13.289 1 98 316 PHE A O 1
ATOM 2479 N N . VAL A 1 317 ? -20.734 1.409 -11.359 1 97.69 317 VAL A N 1
ATOM 2480 C CA . VAL A 1 317 ? -20.75 -0.042 -11.211 1 97.69 317 VAL A CA 1
ATOM 2481 C C . VAL A 1 317 ? -21.703 -0.661 -12.227 1 97.69 317 VAL A C 1
ATOM 2483 O O . VAL A 1 317 ? -21.422 -1.721 -12.789 1 97.69 317 VAL A O 1
ATOM 2486 N N . ALA A 1 318 ? -22.734 -0.008 -12.539 1 97.62 318 ALA A N 1
ATOM 2487 C CA . ALA A 1 318 ? -23.734 -0.536 -13.461 1 97.62 318 ALA A CA 1
ATOM 2488 C C . ALA A 1 318 ? -23.203 -0.567 -14.891 1 97.62 318 ALA A C 1
ATOM 2490 O O . ALA A 1 318 ? -23.438 -1.528 -15.625 1 97.62 318 ALA A O 1
ATOM 2491 N N . PHE A 1 319 ? -22.328 0.438 -15.211 1 97.81 319 PHE A N 1
ATOM 2492 C CA . PHE A 1 319 ? -22.172 0.581 -16.656 1 97.81 319 PHE A CA 1
ATOM 2493 C C . PHE A 1 319 ? -20.703 0.657 -17.031 1 97.81 319 PHE A C 1
ATOM 2495 O O . PHE A 1 319 ? -20.344 0.513 -18.203 1 97.81 319 PHE A O 1
ATOM 2502 N N . VAL A 1 320 ? -19.797 0.826 -16.109 1 97.56 320 VAL A N 1
ATOM 2503 C CA . VAL A 1 320 ? -18.438 1.154 -16.547 1 97.56 320 VAL A CA 1
ATOM 2504 C C . VAL A 1 320 ? -17.469 0.084 -16.047 1 97.56 320 VAL A C 1
ATOM 2506 O O . VAL A 1 320 ? -16.672 -0.436 -16.812 1 97.56 320 VAL A O 1
ATOM 2509 N N . ILE A 1 321 ? -17.5 -0.334 -14.789 1 96.31 321 ILE A N 1
ATOM 2510 C CA . ILE A 1 321 ? -16.438 -1.076 -14.117 1 96.31 321 ILE A CA 1
ATOM 2511 C C . ILE A 1 321 ? -16.219 -2.414 -14.812 1 96.31 321 ILE A C 1
ATOM 2513 O O . ILE A 1 321 ? -15.086 -2.895 -14.906 1 96.31 321 ILE A O 1
ATOM 2517 N N . TYR A 1 322 ? -17.25 -3.062 -15.352 1 94.19 322 TYR A N 1
ATOM 2518 C CA . TYR A 1 322 ? -17.156 -4.348 -16.047 1 94.19 322 TYR A CA 1
ATOM 2519 C C . TYR A 1 322 ? -16.219 -4.262 -17.234 1 94.19 322 TYR A C 1
ATOM 2521 O O . TYR A 1 322 ? -15.516 -5.223 -17.547 1 94.19 322 TYR A O 1
ATOM 2529 N N . TYR A 1 323 ? -16.109 -3.059 -17.844 1 93.94 323 TYR A N 1
ATOM 2530 C CA . TYR A 1 323 ? -15.453 -2.93 -19.141 1 93.94 323 TYR A CA 1
ATOM 2531 C C . TYR A 1 323 ? -14.016 -2.451 -18.984 1 93.94 323 TYR A C 1
ATOM 2533 O O . TYR A 1 323 ? -13.25 -2.414 -19.953 1 93.94 323 TYR A O 1
ATOM 2541 N N . ILE A 1 324 ? -13.531 -2.184 -17.828 1 92.06 324 ILE A N 1
ATOM 2542 C CA . ILE A 1 324 ? -12.25 -1.497 -17.703 1 92.06 324 ILE A CA 1
ATOM 2543 C C . ILE A 1 324 ? -11.18 -2.482 -17.25 1 92.06 324 ILE A C 1
ATOM 2545 O O . ILE A 1 324 ? -10.031 -2.094 -17.016 1 92.06 324 ILE A O 1
ATOM 2549 N N . GLY A 1 325 ? -11.477 -3.758 -17.141 1 91.94 325 GLY A N 1
ATOM 2550 C CA . GLY A 1 325 ? -10.492 -4.758 -16.734 1 91.94 325 GLY A CA 1
ATOM 2551 C C . GLY A 1 325 ? -10.734 -6.113 -17.375 1 91.94 325 GLY A C 1
ATOM 2552 O O . GLY A 1 325 ? -11.758 -6.324 -18.031 1 91.94 325 GLY A O 1
ATOM 2553 N N . ARG A 1 326 ? -9.734 -6.957 -17.234 1 92.56 326 ARG A N 1
ATOM 2554 C CA . ARG A 1 326 ? -9.789 -8.344 -17.703 1 92.56 326 ARG A CA 1
ATOM 2555 C C . ARG A 1 326 ? -9.008 -9.258 -16.766 1 92.56 326 ARG A C 1
ATOM 2557 O O . ARG A 1 326 ? -8.102 -8.812 -16.062 1 92.56 326 ARG A O 1
ATOM 2564 N N . GLY A 1 327 ? -9.398 -10.508 -16.781 1 92.81 327 GLY A N 1
ATOM 2565 C CA . GLY A 1 327 ? -8.75 -11.516 -15.961 1 92.81 327 GLY A CA 1
ATOM 2566 C C . GLY A 1 327 ? -9.625 -12.734 -15.719 1 92.81 327 GLY A C 1
ATOM 2567 O O . GLY A 1 327 ? -10.805 -12.734 -16.062 1 92.81 327 GLY A O 1
ATOM 2568 N N . PRO A 1 328 ? -9.023 -13.734 -15.156 1 93 328 PRO A N 1
ATOM 2569 C CA . PRO A 1 328 ? -9.758 -14.984 -14.969 1 93 328 PRO A CA 1
ATOM 2570 C C . PRO A 1 328 ? -11.008 -14.812 -14.117 1 93 328 PRO A C 1
ATOM 2572 O O . PRO A 1 328 ? -12.016 -15.484 -14.344 1 93 328 PRO A O 1
ATOM 2575 N N . GLN A 1 329 ? -10.969 -13.883 -13.156 1 92.06 329 GLN A N 1
ATOM 2576 C CA . GLN A 1 329 ? -12.086 -13.719 -12.242 1 92.06 329 GLN A CA 1
ATOM 2577 C C . GLN A 1 329 ? -12.875 -12.445 -12.547 1 92.06 329 GLN A C 1
ATOM 2579 O O . GLN A 1 329 ? -13.938 -12.211 -11.969 1 92.06 329 GLN A O 1
ATOM 2584 N N . TRP A 1 330 ? -12.43 -11.602 -13.445 1 92.69 330 TRP A N 1
ATOM 2585 C CA . TRP A 1 330 ? -12.945 -10.258 -13.641 1 92.69 330 TRP A CA 1
ATOM 2586 C C . TRP A 1 330 ? -14.398 -10.297 -14.102 1 92.69 330 TRP A C 1
ATOM 2588 O O . TRP A 1 330 ? -15.273 -9.664 -13.492 1 92.69 330 TRP A O 1
ATOM 2598 N N . ASN A 1 331 ? -14.664 -11.125 -15.117 1 90.5 331 ASN A N 1
ATOM 2599 C CA . ASN A 1 331 ? -15.992 -11.133 -15.719 1 90.5 331 ASN A CA 1
ATOM 2600 C C . ASN A 1 331 ? -17.047 -11.641 -14.75 1 90.5 331 ASN A C 1
ATOM 2602 O O . ASN A 1 331 ? -18.109 -11.047 -14.609 1 90.5 331 ASN A O 1
ATOM 2606 N N . THR A 1 332 ? -16.703 -12.68 -14.094 1 88.44 332 THR A N 1
ATOM 2607 C CA . THR A 1 332 ? -17.656 -13.234 -13.148 1 88.44 332 THR A CA 1
ATOM 2608 C C . THR A 1 332 ? -17.922 -12.258 -12.008 1 88.44 332 THR A C 1
ATOM 2610 O O . THR A 1 332 ? -19.078 -12.031 -11.633 1 88.44 332 THR A O 1
ATOM 2613 N N . LEU A 1 333 ? -16.938 -11.656 -11.523 1 89.5 333 LEU A N 1
ATOM 2614 C CA . LEU A 1 333 ? -17.062 -10.75 -10.375 1 89.5 333 LEU A CA 1
ATOM 2615 C C . LEU A 1 333 ? -17.844 -9.5 -10.758 1 89.5 333 LEU A C 1
ATOM 2617 O O . LEU A 1 333 ? -18.781 -9.109 -10.055 1 89.5 333 LEU A O 1
ATOM 2621 N N . PHE A 1 334 ? -17.516 -8.898 -11.867 1 92.88 334 PHE A N 1
ATOM 2622 C CA . PHE A 1 334 ? -18.062 -7.574 -12.141 1 92.88 334 PHE A CA 1
ATOM 2623 C C . PHE A 1 334 ? -19.312 -7.664 -13 1 92.88 334 PHE A C 1
ATOM 2625 O O . PHE A 1 334 ? -20.109 -6.723 -13.055 1 92.88 334 PHE A O 1
ATOM 2632 N N . TRP A 1 335 ? -19.469 -8.789 -13.742 1 90.88 335 TRP A N 1
ATOM 2633 C CA . TRP A 1 335 ? -20.75 -8.953 -14.414 1 90.88 335 TRP A CA 1
ATOM 2634 C C . TRP A 1 335 ? -21.891 -9 -13.406 1 90.88 335 TRP A C 1
ATOM 2636 O O . TRP A 1 335 ? -22.922 -8.344 -13.586 1 90.88 335 TRP A O 1
ATOM 2646 N N . PHE A 1 336 ? -21.672 -9.734 -12.367 1 88.75 336 PHE A N 1
ATOM 2647 C CA . PHE A 1 336 ? -22.688 -9.859 -11.32 1 88.75 336 PHE A CA 1
ATOM 2648 C C . PHE A 1 336 ? -22.969 -8.5 -10.688 1 88.75 336 PHE A C 1
ATOM 2650 O O . PHE A 1 336 ? -24.141 -8.141 -10.484 1 88.75 336 PHE A O 1
ATOM 2657 N N . GLN A 1 337 ? -22.016 -7.75 -10.336 1 92.38 337 GLN A N 1
ATOM 2658 C CA . GLN A 1 337 ? -22.172 -6.441 -9.711 1 92.38 337 GLN A CA 1
ATOM 2659 C C . GLN A 1 337 ? -22.891 -5.473 -10.648 1 92.38 337 GLN A C 1
ATOM 2661 O O . GLN A 1 337 ? -23.781 -4.734 -10.219 1 92.38 337 GLN A O 1
ATOM 2666 N N . SER A 1 338 ? -22.484 -5.504 -11.906 1 93.81 338 SER A N 1
ATOM 2667 C CA . SER A 1 338 ? -23.078 -4.609 -12.898 1 93.81 338 SER A CA 1
ATOM 2668 C C . SER A 1 338 ? -24.547 -4.926 -13.117 1 93.81 338 SER A C 1
ATOM 2670 O O . SER A 1 338 ? -25.391 -4.031 -13.086 1 93.81 338 SER A O 1
ATOM 2672 N N . GLN A 1 339 ? -24.891 -6.195 -13.289 1 93.31 339 GLN A N 1
ATOM 2673 C CA . GLN A 1 339 ? -26.266 -6.602 -13.508 1 93.31 339 GLN A CA 1
ATOM 2674 C C . GLN A 1 339 ? -27.141 -6.285 -12.297 1 93.31 339 GLN A C 1
ATOM 2676 O O . GLN A 1 339 ? -28.281 -5.844 -12.445 1 93.31 339 GLN A O 1
ATOM 2681 N N . THR A 1 340 ? -26.594 -6.52 -11.164 1 93.81 340 THR A N 1
ATOM 2682 C CA . THR A 1 340 ? -27.328 -6.215 -9.938 1 93.81 340 THR A CA 1
ATOM 2683 C C . THR A 1 340 ? -27.641 -4.723 -9.852 1 93.81 340 THR A C 1
ATOM 2685 O O . THR A 1 340 ? -28.75 -4.34 -9.492 1 93.81 340 THR A O 1
ATOM 2688 N 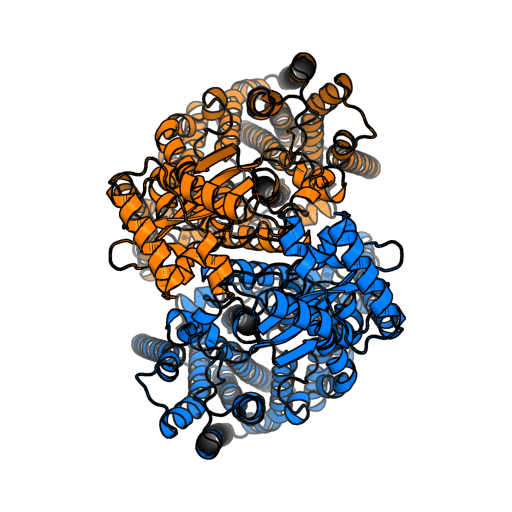N . CYS A 1 341 ? -26.719 -3.891 -10.18 1 96.06 341 CYS A N 1
ATOM 2689 C CA . CYS A 1 341 ? -26.922 -2.451 -10.102 1 96.06 341 CYS A CA 1
ATOM 2690 C C . CYS A 1 341 ? -27.891 -1.981 -11.18 1 96.06 341 CYS A C 1
ATOM 2692 O O . CYS A 1 341 ? -28.641 -1.023 -10.977 1 96.06 341 CYS A O 1
ATOM 2694 N N . LYS A 1 342 ? -27.922 -2.635 -12.312 1 95.44 342 LYS A N 1
ATOM 2695 C CA . LYS A 1 342 ? -28.891 -2.305 -13.352 1 95.44 342 LYS A CA 1
ATOM 2696 C C . LYS A 1 342 ? -30.297 -2.662 -12.914 1 95.44 342 LYS A C 1
ATOM 2698 O O . LYS A 1 342 ? -31.25 -1.915 -13.18 1 95.44 342 LYS A O 1
ATOM 2703 N N . ASP A 1 343 ? -30.391 -3.727 -12.148 1 94.06 343 ASP A N 1
ATOM 2704 C CA . ASP A 1 343 ? -31.703 -4.234 -11.766 1 94.06 343 ASP A CA 1
ATOM 2705 C C . ASP A 1 343 ? -32.188 -3.553 -10.492 1 94.06 343 ASP A C 1
ATOM 2707 O O . ASP A 1 343 ? -33.406 -3.361 -10.312 1 94.06 343 ASP A O 1
ATOM 2711 N N . ARG A 1 344 ? -31.234 -3.207 -9.609 1 95.06 344 ARG A N 1
ATOM 2712 C CA . ARG A 1 344 ? -31.656 -2.83 -8.258 1 95.06 344 ARG A CA 1
ATOM 2713 C C . ARG A 1 344 ? -31.125 -1.445 -7.895 1 95.06 344 ARG A C 1
ATOM 2715 O O . ARG A 1 344 ? -31.016 -1.113 -6.711 1 95.06 344 ARG A O 1
ATOM 2722 N N . TRP A 1 345 ? -30.781 -0.622 -8.859 1 95.88 345 TRP A N 1
ATOM 2723 C CA . TRP A 1 345 ? -30.234 0.708 -8.594 1 95.88 345 TRP A CA 1
ATOM 2724 C C . TRP A 1 345 ? -31.203 1.524 -7.738 1 95.88 345 TRP A C 1
ATOM 2726 O O . TRP A 1 345 ? -30.766 2.285 -6.867 1 95.88 345 TRP A O 1
ATOM 2736 N N . TRP A 1 346 ? -32.531 1.365 -7.891 1 96 346 TRP A N 1
ATOM 2737 C CA . TRP A 1 346 ? -33.531 2.211 -7.25 1 96 346 TRP A CA 1
ATOM 2738 C C . TRP A 1 346 ? -33.656 1.901 -5.762 1 96 346 TRP A C 1
ATOM 2740 O O . TRP A 1 346 ? -33.906 2.797 -4.953 1 96 346 TRP A O 1
ATOM 2750 N N . THR A 1 347 ? -33.469 0.618 -5.352 1 96.69 347 THR A N 1
ATOM 2751 C CA . THR A 1 347 ? -33.531 0.292 -3.93 1 96.69 347 THR A CA 1
ATOM 2752 C C . THR A 1 347 ? -32.375 0.94 -3.174 1 96.69 347 THR A C 1
ATOM 2754 O O . THR A 1 347 ? -32.531 1.336 -2.016 1 96.69 347 THR A O 1
ATOM 2757 N N . THR A 1 348 ? -31.234 1.034 -3.846 1 96.81 348 THR A N 1
ATOM 2758 C CA . THR A 1 348 ? -30.062 1.658 -3.236 1 96.81 348 THR A CA 1
ATOM 2759 C C . THR A 1 348 ? -30.25 3.168 -3.115 1 96.81 348 THR A C 1
ATOM 2761 O O . THR A 1 348 ? -29.969 3.754 -2.07 1 96.81 348 THR A O 1
ATOM 2764 N N . LEU A 1 349 ? -30.828 3.811 -4.113 1 97.5 349 LEU A N 1
ATOM 2765 C CA . LEU A 1 349 ? -30.984 5.262 -4.117 1 97.5 349 LEU A CA 1
ATOM 2766 C C . LEU A 1 349 ? -32.125 5.688 -3.197 1 97.5 349 LEU A C 1
ATOM 2768 O O . LEU A 1 349 ? -32.125 6.805 -2.67 1 97.5 349 LEU A O 1
ATOM 2772 N N . LEU A 1 350 ? -33.031 4.777 -2.953 1 97.44 350 LEU A N 1
ATOM 2773 C CA . LEU A 1 350 ? -34.125 5.078 -2.051 1 97.44 350 LEU A CA 1
ATOM 2774 C C . LEU A 1 350 ? -33.812 4.621 -0.632 1 97.44 350 LEU A C 1
ATOM 2776 O O . LEU A 1 350 ? -34.625 4.824 0.283 1 97.44 350 LEU A O 1
ATOM 2780 N N . TYR A 1 351 ? -32.688 4.016 -0.431 1 97.31 351 TYR A N 1
ATOM 2781 C CA . TYR A 1 351 ? -32.219 3.557 0.869 1 97.31 351 TYR A CA 1
ATOM 2782 C C . TYR A 1 351 ? -33.188 2.539 1.474 1 97.31 351 TYR A C 1
ATOM 2784 O O . TYR A 1 351 ? -33.531 2.645 2.646 1 97.31 351 TYR A O 1
ATOM 2792 N N . VAL A 1 352 ? -33.625 1.528 0.624 1 96.19 352 VAL A N 1
ATOM 2793 C CA . VAL A 1 352 ? -34.5 0.476 1.106 1 96.19 352 VAL A CA 1
ATOM 2794 C C . VAL A 1 352 ? -33.969 -0.889 0.683 1 96.19 352 VAL A C 1
ATOM 2796 O O . VAL A 1 352 ? -34.688 -1.89 0.735 1 96.19 352 VAL A O 1
ATOM 2799 N N . ASN A 1 353 ? -32.719 -0.938 0.201 1 94.88 353 ASN A N 1
ATOM 2800 C CA . ASN A 1 353 ? -32.125 -2.186 -0.295 1 94.88 353 ASN A CA 1
ATOM 2801 C C . ASN A 1 353 ? -32.031 -3.238 0.806 1 94.88 353 ASN A C 1
ATOM 2803 O O . ASN A 1 353 ? -32.219 -4.43 0.545 1 94.88 353 ASN A O 1
ATOM 2807 N N . ASN A 1 354 ? -31.781 -2.857 2.082 1 93.5 354 ASN A N 1
ATOM 2808 C CA . ASN A 1 354 ? -31.703 -3.797 3.195 1 93.5 354 ASN A CA 1
ATOM 2809 C C . ASN A 1 354 ? -33.062 -4.43 3.5 1 93.5 354 ASN A C 1
ATOM 2811 O O . ASN A 1 354 ? -33.125 -5.527 4.055 1 93.5 354 ASN A O 1
ATOM 2815 N N . LEU A 1 355 ? -34.156 -3.773 3.09 1 92.94 355 LEU A N 1
ATOM 2816 C CA . LEU A 1 355 ? -35.5 -4.246 3.377 1 92.94 355 LEU A CA 1
ATOM 2817 C C . LEU A 1 355 ? -36.062 -5.062 2.209 1 92.94 355 LEU A C 1
ATOM 2819 O O . LEU A 1 355 ? -36.906 -5.941 2.402 1 92.94 355 LEU A O 1
ATOM 2823 N N . VAL A 1 356 ? -35.469 -4.801 1.059 1 91.44 356 VAL A N 1
ATOM 2824 C CA . VAL A 1 356 ? -36.156 -5.309 -0.133 1 91.44 356 VAL A CA 1
ATOM 2825 C C . VAL A 1 356 ? -35.281 -6.367 -0.804 1 91.44 356 VAL A C 1
ATOM 2827 O O . VAL A 1 356 ? -35.781 -7.383 -1.288 1 91.44 356 VAL A O 1
ATOM 2830 N N . ASP A 1 357 ? -33.938 -6.137 -0.859 1 86.44 357 ASP A N 1
ATOM 2831 C CA . ASP A 1 357 ? -33.062 -6.969 -1.654 1 86.44 357 ASP A CA 1
ATOM 2832 C C . ASP A 1 357 ? -32.781 -8.305 -0.961 1 86.44 357 ASP A C 1
ATOM 2834 O O . ASP A 1 357 ? -31.922 -8.383 -0.08 1 86.44 357 ASP A O 1
ATOM 2838 N N . TYR A 1 358 ? -33.594 -9.227 -1.099 1 72.88 358 TYR A N 1
ATOM 2839 C CA . TYR A 1 358 ? -33.438 -10.594 -0.622 1 72.88 358 TYR A CA 1
ATOM 2840 C C . TYR A 1 358 ? -33.219 -11.555 -1.785 1 72.88 358 TYR A C 1
ATOM 2842 O O . TYR A 1 358 ? -33.844 -11.43 -2.832 1 72.88 358 TYR A O 1
ATOM 2850 N N . PRO A 1 359 ? -32.188 -12.461 -1.848 1 64.25 359 PRO A N 1
ATOM 2851 C CA . PRO A 1 359 ? -31.266 -12.828 -0.762 1 64.25 359 PRO A CA 1
ATOM 2852 C C . PRO A 1 359 ? -30.062 -11.898 -0.666 1 64.25 359 PRO A C 1
ATOM 2854 O O . PRO A 1 359 ? -29.844 -11.07 -1.554 1 64.25 359 PRO A O 1
ATOM 2857 N N . ALA A 1 360 ? -29.297 -12.031 0.462 1 56.5 360 ALA A N 1
ATOM 2858 C CA . ALA A 1 360 ? -28.266 -11.203 1.072 1 56.5 360 ALA A CA 1
ATOM 2859 C C . ALA A 1 360 ? -27.109 -10.953 0.1 1 56.5 360 ALA A C 1
ATOM 2861 O O . ALA A 1 360 ? -26.5 -9.891 0.115 1 56.5 360 ALA A O 1
ATOM 2862 N N . MET A 1 361 ? -27.062 -10.844 -1.295 1 61.12 361 MET A N 1
ATOM 2863 C CA . MET A 1 361 ? -25.938 -10.562 -2.174 1 61.12 361 MET A CA 1
ATOM 2864 C C . MET A 1 361 ? -26.406 -9.984 -3.504 1 61.12 361 MET A C 1
ATOM 2866 O O . MET A 1 361 ? -25.609 -9.742 -4.402 1 61.12 361 MET A O 1
ATOM 2870 N N . SER A 1 362 ? -27.594 -9.492 -3.41 1 77.06 362 SER A N 1
ATOM 2871 C CA . SER A 1 362 ? -28.156 -8.945 -4.637 1 77.06 362 SER A CA 1
ATOM 2872 C C . SER A 1 362 ? -28.344 -7.438 -4.531 1 77.06 362 SER A C 1
ATOM 2874 O O . SER A 1 362 ? -29.328 -6.891 -5.055 1 77.06 362 SER A O 1
ATOM 2876 N N . THR A 1 363 ? -27.453 -6.844 -3.777 1 90.75 363 THR A N 1
ATOM 2877 C CA . THR A 1 363 ? -27.609 -5.402 -3.59 1 90.75 363 THR A CA 1
ATOM 2878 C C . THR A 1 363 ? -26.562 -4.645 -4.414 1 90.75 363 THR A C 1
ATOM 2880 O O . THR A 1 363 ? -25.406 -5.059 -4.504 1 90.75 363 THR A O 1
ATOM 2883 N N . CYS A 1 364 ? -27.141 -3.566 -5.074 1 94.88 364 CYS A N 1
ATOM 2884 C CA . CYS A 1 364 ? -26.234 -2.672 -5.781 1 94.88 364 CYS A CA 1
ATOM 2885 C C . CYS A 1 364 ? -25.328 -1.939 -4.809 1 94.88 364 CYS A C 1
ATOM 2887 O O . CYS A 1 364 ? -25.797 -1.326 -3.848 1 94.88 364 CYS A O 1
ATOM 2889 N N . VAL A 1 365 ? -23.984 -2.002 -5.07 1 94.81 365 VAL A N 1
ATOM 2890 C CA . VAL A 1 365 ? -23.031 -1.456 -4.125 1 94.81 365 VAL A CA 1
ATOM 2891 C C . VAL A 1 365 ? -23.203 -2.115 -2.76 1 94.81 365 VAL A C 1
ATOM 2893 O O . VAL A 1 365 ? -23.797 -1.52 -1.849 1 94.81 365 VAL A O 1
ATOM 2896 N N . PRO A 1 366 ? -22.672 -3.188 -2.576 1 91.75 366 PRO A N 1
ATOM 2897 C CA . PRO A 1 366 ? -22.984 -4.07 -1.451 1 91.75 366 PRO A CA 1
ATOM 2898 C C . PRO A 1 366 ? -22.875 -3.371 -0.099 1 91.75 366 PRO A C 1
ATOM 2900 O O . PRO A 1 366 ? -23.656 -3.646 0.814 1 91.75 366 PRO A O 1
ATOM 2903 N N . VAL A 1 367 ? -22.047 -2.475 0.093 1 93.31 367 VAL A N 1
ATOM 2904 C CA . VAL A 1 367 ? -21.828 -1.836 1.386 1 93.31 367 VAL A CA 1
ATOM 2905 C C . VAL A 1 367 ? -22.953 -0.855 1.678 1 93.31 367 VAL A C 1
ATOM 2907 O O . VAL A 1 367 ? -23.094 -0.375 2.805 1 93.31 367 VAL A O 1
ATOM 2910 N N . SER A 1 368 ? -23.844 -0.626 0.729 1 95.5 368 SER A N 1
ATOM 2911 C CA . SER A 1 368 ? -24.891 0.391 0.852 1 95.5 368 SER A CA 1
ATOM 2912 C C . SER A 1 368 ? -25.953 -0.03 1.854 1 95.5 368 SER A C 1
ATOM 2914 O O . SER A 1 368 ? -26.766 0.791 2.283 1 95.5 368 SER A O 1
ATOM 2916 N N . TRP A 1 369 ? -25.984 -1.279 2.268 1 94.5 369 TRP A N 1
ATOM 2917 C CA . TRP A 1 369 ? -26.922 -1.671 3.305 1 94.5 369 TRP A CA 1
ATOM 2918 C C . TRP A 1 369 ? -26.75 -0.81 4.551 1 94.5 369 TRP A C 1
ATOM 2920 O O . TRP A 1 369 ? -27.734 -0.428 5.191 1 94.5 369 TRP A O 1
ATOM 2930 N N . TYR A 1 370 ? -25.531 -0.579 4.969 1 95.94 370 TYR A N 1
ATOM 2931 C CA . TYR A 1 370 ? -25.25 0.261 6.125 1 95.94 370 TYR A CA 1
ATOM 2932 C C . TYR A 1 370 ? -25.859 1.648 5.953 1 95.94 370 TYR A C 1
ATOM 2934 O O . TYR A 1 370 ? -26.422 2.205 6.898 1 95.94 370 TYR A O 1
ATOM 2942 N N . LEU A 1 371 ? -25.703 2.229 4.734 1 96.69 371 LEU A N 1
ATOM 2943 C CA . LEU A 1 371 ? -26.25 3.553 4.457 1 96.69 371 LEU A CA 1
ATOM 2944 C C . LEU A 1 371 ? -27.766 3.557 4.59 1 96.69 371 LEU A C 1
ATOM 2946 O O . LEU A 1 371 ? -28.344 4.527 5.078 1 96.69 371 LEU A O 1
ATOM 2950 N N . SER A 1 372 ? -28.312 2.492 4.105 1 96.88 372 SER A N 1
ATOM 2951 C CA . SER A 1 372 ? -29.766 2.389 4.199 1 96.88 372 SER A CA 1
ATOM 2952 C C . SER A 1 372 ? -30.219 2.334 5.652 1 96.88 372 SER A C 1
ATOM 2954 O O . SER A 1 372 ? -31.172 3.027 6.039 1 96.88 372 SER A O 1
ATOM 2956 N N . VAL A 1 373 ? -29.562 1.595 6.445 1 97.25 373 VAL A N 1
ATOM 2957 C CA . VAL A 1 373 ? -29.906 1.496 7.863 1 97.25 373 VAL A CA 1
ATOM 2958 C C . VAL A 1 373 ? -29.672 2.844 8.547 1 97.25 373 VAL A C 1
ATOM 2960 O O . VAL A 1 373 ? -30.516 3.309 9.312 1 97.25 373 VAL A O 1
ATOM 2963 N N . ASP A 1 374 ? -28.547 3.42 8.281 1 97.31 374 ASP A N 1
ATOM 2964 C CA . ASP A 1 374 ? -28.219 4.711 8.875 1 97.31 374 ASP A CA 1
ATOM 2965 C C . ASP A 1 374 ? -29.25 5.773 8.492 1 97.31 374 ASP A C 1
ATOM 2967 O O . ASP A 1 374 ? -29.656 6.582 9.328 1 97.31 374 ASP A O 1
ATOM 2971 N N . MET A 1 375 ? -29.625 5.77 7.215 1 97.5 375 MET A N 1
ATOM 2972 C CA . MET A 1 375 ? -30.641 6.703 6.73 1 97.5 375 MET A CA 1
ATOM 2973 C C . MET A 1 375 ? -31.984 6.457 7.418 1 97.5 375 MET A C 1
ATOM 2975 O O . MET A 1 375 ? -32.625 7.402 7.852 1 97.5 375 MET A O 1
ATOM 2979 N N . GLN A 1 376 ? -32.375 5.266 7.539 1 97.75 376 GLN A N 1
ATOM 2980 C CA . GLN A 1 376 ? -33.625 4.906 8.156 1 97.75 376 GLN A CA 1
ATOM 2981 C C . GLN A 1 376 ? -33.656 5.285 9.641 1 97.75 376 GLN A C 1
ATOM 2983 O O . GLN A 1 376 ? -34.656 5.828 10.133 1 97.75 376 GLN A O 1
ATOM 2988 N N . LEU A 1 377 ? -32.562 5.02 10.32 1 97.69 377 LEU A N 1
ATOM 2989 C CA . LEU A 1 377 ? -32.469 5.422 11.719 1 97.69 377 LEU A CA 1
ATOM 2990 C C . LEU A 1 377 ? -32.469 6.941 11.844 1 97.69 377 LEU A C 1
ATOM 2992 O O . LEU A 1 377 ? -33.031 7.5 12.781 1 97.69 377 LEU A O 1
ATOM 2996 N N . SER A 1 378 ? -31.828 7.602 10.938 1 96.56 378 SER A N 1
ATOM 2997 C CA . SER A 1 378 ? -31.812 9.062 10.93 1 96.56 378 SER A CA 1
ATOM 2998 C C . SER A 1 378 ? -33.219 9.617 10.664 1 96.56 378 SER A C 1
ATOM 3000 O O . SER A 1 378 ? -33.594 10.656 11.219 1 96.56 378 SER A O 1
ATOM 3002 N N . TRP A 1 379 ? -33.938 8.969 9.773 1 96.56 379 TRP A N 1
ATOM 3003 C CA . TRP A 1 379 ? -35.312 9.383 9.492 1 96.56 379 TRP A CA 1
ATOM 3004 C C . TRP A 1 379 ? -36.188 9.219 10.727 1 96.56 379 TRP A C 1
ATOM 3006 O O . TRP A 1 379 ? -37.125 9.992 10.938 1 96.56 379 TRP A O 1
ATOM 3016 N N . ALA A 1 380 ? -35.875 8.312 11.539 1 96.56 380 ALA A N 1
ATOM 3017 C CA . ALA A 1 380 ? -36.656 8.055 12.75 1 96.56 380 ALA A CA 1
ATOM 3018 C C . ALA A 1 380 ? -36.156 8.906 13.914 1 96.56 380 ALA A C 1
ATOM 3020 O O . ALA A 1 380 ? -36.812 9.039 14.938 1 96.56 380 ALA A O 1
ATOM 3021 N N . ALA A 1 381 ? -35.062 9.531 13.781 1 96.69 381 ALA A N 1
ATOM 3022 C CA . ALA A 1 381 ? -34.375 10.219 14.867 1 96.69 381 ALA A CA 1
ATOM 3023 C C . ALA A 1 381 ? -35.219 11.328 15.461 1 96.69 381 ALA A C 1
ATOM 3025 O O . ALA A 1 381 ? -35.25 11.523 16.672 1 96.69 381 ALA A O 1
ATOM 3026 N N . PRO A 1 382 ? -36.062 12.102 14.664 1 95.81 382 PRO A N 1
ATOM 3027 C CA . PRO A 1 382 ? -36.875 13.188 15.234 1 95.81 382 PRO A CA 1
ATOM 3028 C C . PRO A 1 382 ? -37.875 12.688 16.25 1 95.81 382 PRO A C 1
ATOM 3030 O O . PRO A 1 382 ? -38.281 13.438 17.156 1 95.81 382 PRO A O 1
ATOM 3033 N N . ILE A 1 383 ? -38.219 11.43 16.141 1 95.38 383 ILE A N 1
ATOM 3034 C CA . ILE A 1 383 ? -39.125 10.844 17.094 1 95.38 383 ILE A CA 1
ATOM 3035 C C . ILE A 1 383 ? -38.531 10.867 18.5 1 95.38 383 ILE A C 1
ATOM 3037 O O . ILE A 1 383 ? -39.219 11.039 19.484 1 95.38 383 ILE A O 1
ATOM 3041 N N . VAL A 1 384 ? -37.25 10.758 18.578 1 96.25 384 VAL A N 1
ATOM 3042 C CA . VAL A 1 384 ? -36.531 10.75 19.828 1 96.25 384 VAL A CA 1
ATOM 3043 C C . VAL A 1 384 ? -36 12.156 20.141 1 96.25 384 VAL A C 1
ATOM 3045 O O . VAL A 1 384 ? -36.062 12.602 21.297 1 96.25 384 VAL A O 1
ATOM 3048 N N . LEU A 1 385 ? -35.594 12.914 19.156 1 96.38 385 LEU A N 1
ATOM 3049 C CA . LEU A 1 385 ? -34.969 14.211 19.328 1 96.38 385 LEU A CA 1
ATOM 3050 C C . LEU A 1 385 ? -35.938 15.242 19.875 1 96.38 385 LEU A C 1
ATOM 3052 O O . LEU A 1 385 ? -35.625 15.969 20.828 1 96.38 385 LEU A O 1
ATOM 3056 N N . LEU A 1 386 ? -37.125 15.25 19.344 1 94.69 386 LEU A N 1
ATOM 3057 C CA . LEU A 1 386 ? -38.094 16.266 19.719 1 94.69 386 LEU A CA 1
ATOM 3058 C C . LEU A 1 386 ? -38.5 16.141 21.172 1 94.69 386 LEU A C 1
ATOM 3060 O O . LEU A 1 386 ? -38.438 17.109 21.938 1 94.69 386 LEU A O 1
ATOM 3064 N N . PRO A 1 387 ? -38.812 14.938 21.594 1 95.12 387 PRO A N 1
ATOM 3065 C CA . PRO A 1 387 ? -39.188 14.82 23 1 95.12 387 PRO A CA 1
ATOM 3066 C C . PRO A 1 387 ? -37.969 14.898 23.938 1 95.12 387 PRO A C 1
ATOM 3068 O O . PRO A 1 387 ? -38.125 15.172 25.125 1 95.12 387 PRO A O 1
ATOM 3071 N N . LEU A 1 388 ? -36.812 14.688 23.516 1 93.88 388 LEU A N 1
ATOM 3072 C CA . LEU A 1 388 ? -35.625 14.672 24.344 1 93.88 388 LEU A CA 1
ATOM 3073 C C . LEU A 1 388 ? -35.375 16.047 24.953 1 93.88 388 LEU A C 1
ATOM 3075 O O . LEU A 1 388 ? -34.875 16.141 26.078 1 93.88 388 LEU A O 1
ATOM 3079 N N . MET A 1 389 ? -35.719 17.078 24.25 1 89.31 389 MET A N 1
ATOM 3080 C CA . MET A 1 389 ? -35.531 18.438 24.734 1 89.31 389 MET A CA 1
ATOM 3081 C C . MET A 1 389 ? -36.625 18.859 25.688 1 89.31 389 MET A C 1
ATOM 3083 O O . MET A 1 389 ? -36.406 19.641 26.609 1 89.31 389 MET A O 1
ATOM 3087 N N . ARG A 1 390 ? -37.812 18.328 25.531 1 91 390 ARG A N 1
ATOM 3088 C CA . ARG A 1 390 ? -38.969 18.719 26.328 1 91 390 ARG A CA 1
ATOM 3089 C C . ARG A 1 390 ? -39.062 17.859 27.594 1 91 390 ARG A C 1
ATOM 3091 O O . ARG A 1 390 ? -39.344 18.375 28.672 1 91 390 ARG A O 1
ATOM 3098 N N . TRP A 1 391 ? -38.906 16.484 27.312 1 95.88 391 TRP A N 1
ATOM 3099 C CA . TRP A 1 391 ? -39.031 15.531 28.406 1 95.88 391 TRP A CA 1
ATOM 3100 C C . TRP A 1 391 ? -37.812 14.602 28.453 1 95.88 391 TRP A C 1
ATOM 3102 O O . TRP A 1 391 ? -37.938 13.398 28.219 1 95.88 391 TRP A O 1
ATOM 3112 N N . PRO A 1 392 ? -36.688 15.055 28.828 1 94.19 392 PRO A N 1
ATOM 3113 C CA . PRO A 1 392 ? -35.469 14.289 28.75 1 94.19 392 PRO A CA 1
ATOM 3114 C C . PRO A 1 392 ? -35.5 13 29.562 1 94.19 392 PRO A C 1
ATOM 3116 O O . PRO A 1 392 ? -35.062 11.945 29.094 1 94.19 392 PRO A O 1
ATOM 3119 N N . LYS A 1 393 ? -36.031 13.023 30.828 1 95.81 393 LYS A N 1
ATOM 3120 C CA . LYS A 1 393 ? -36.062 11.844 31.672 1 95.81 393 LYS A CA 1
ATOM 3121 C C . LYS A 1 393 ? -36.875 10.727 31.031 1 95.81 393 LYS A C 1
ATOM 3123 O O . LYS A 1 393 ? -36.438 9.578 30.969 1 95.81 393 LYS A O 1
ATOM 3128 N N . TYR A 1 394 ? -38.031 11.023 30.531 1 96.25 394 TYR A N 1
ATOM 3129 C CA . TYR A 1 394 ? -38.906 10.039 29.922 1 96.25 394 TYR A CA 1
ATOM 3130 C C . TYR A 1 394 ? -38.375 9.547 28.594 1 96.25 394 TYR A C 1
ATOM 3132 O O . TYR A 1 394 ? -38.531 8.375 28.234 1 96.25 394 TYR A O 1
ATOM 3140 N N . THR A 1 395 ? -37.781 10.453 27.875 1 97 395 THR A N 1
ATOM 3141 C CA . THR A 1 395 ? -37.219 10.07 26.578 1 97 395 THR A CA 1
ATOM 3142 C C . THR A 1 395 ? -36.031 9.125 26.766 1 97 395 THR A C 1
ATOM 3144 O O . THR A 1 395 ? -35.844 8.18 26 1 97 395 THR A O 1
ATOM 3147 N N . LEU A 1 396 ? -35.219 9.367 27.766 1 96.81 396 LEU A N 1
ATOM 3148 C CA . LEU A 1 396 ? -34.094 8.484 28.047 1 96.81 396 LEU A CA 1
ATOM 3149 C C . LEU A 1 396 ? -34.594 7.098 28.469 1 96.81 396 LEU A C 1
ATOM 3151 O O . LEU A 1 396 ? -33.969 6.086 28.094 1 96.81 396 LEU A O 1
ATOM 3155 N N . ILE A 1 397 ? -35.625 7.047 29.234 1 97.5 397 ILE A N 1
ATOM 3156 C CA . ILE A 1 397 ? -36.25 5.777 29.594 1 97.5 397 ILE A CA 1
ATOM 3157 C C . ILE A 1 397 ? -36.75 5.086 28.328 1 97.5 397 ILE A C 1
ATOM 3159 O O . ILE A 1 397 ? -36.625 3.869 28.188 1 97.5 397 ILE A O 1
ATOM 3163 N N . GLY A 1 398 ? -37.375 5.883 27.5 1 97.12 398 GLY A N 1
ATOM 3164 C CA . GLY A 1 398 ? -37.812 5.359 26.203 1 97.12 398 GLY A CA 1
ATOM 3165 C C . GLY A 1 398 ? -36.688 4.77 25.391 1 97.12 398 GLY A C 1
ATOM 3166 O O . GLY A 1 398 ? -36.844 3.709 24.781 1 97.12 398 GLY A O 1
ATOM 3167 N N . ILE A 1 399 ? -35.531 5.488 25.359 1 97.88 399 ILE A N 1
ATOM 3168 C CA . ILE A 1 399 ? -34.344 4.977 24.672 1 97.88 399 ILE A CA 1
ATOM 3169 C C . ILE A 1 399 ? -33.938 3.635 25.281 1 97.88 399 ILE A C 1
ATOM 3171 O O . ILE A 1 399 ? -33.656 2.678 24.547 1 97.88 399 ILE A O 1
ATOM 3175 N N . GLY A 1 400 ? -33.875 3.553 26.609 1 97.94 400 GLY A N 1
ATOM 3176 C CA . GLY A 1 400 ? -33.562 2.295 27.281 1 97.94 400 GLY A CA 1
ATOM 3177 C C . GLY A 1 400 ? -34.531 1.188 26.922 1 97.94 400 GLY A C 1
ATOM 3178 O O . GLY A 1 400 ? -34.125 0.04 26.719 1 97.94 400 GLY A O 1
ATOM 3179 N N . ALA A 1 401 ? -35.781 1.527 26.828 1 97.69 401 ALA A N 1
ATOM 3180 C CA . ALA A 1 401 ? -36.812 0.563 26.469 1 97.69 401 ALA A CA 1
ATOM 3181 C C . ALA A 1 401 ? -36.625 0.074 25.031 1 97.69 401 ALA A C 1
ATOM 3183 O O . ALA A 1 401 ? -36.812 -1.11 24.75 1 97.69 401 ALA A O 1
ATOM 3184 N N . LEU A 1 402 ? -36.312 0.983 24.141 1 97.62 402 LEU A N 1
ATOM 3185 C CA . LEU A 1 402 ? -36.062 0.61 22.75 1 97.62 402 LEU A CA 1
ATOM 3186 C C . LEU A 1 402 ? -34.875 -0.307 22.641 1 97.62 402 LEU A C 1
ATOM 3188 O O . LEU A 1 402 ? -34.875 -1.254 21.859 1 97.62 402 LEU A O 1
ATOM 3192 N N . ILE A 1 403 ? -33.781 0.005 23.406 1 98.25 403 ILE A N 1
ATOM 3193 C CA . ILE A 1 403 ? -32.594 -0.84 23.422 1 98.25 403 ILE A CA 1
ATOM 3194 C C . ILE A 1 403 ? -32.938 -2.23 23.938 1 98.25 403 ILE A C 1
ATOM 3196 O O . ILE A 1 403 ? -32.531 -3.24 23.375 1 98.25 403 ILE A O 1
ATOM 3200 N N . PHE A 1 404 ? -33.75 -2.219 25 1 97.81 404 PHE A N 1
ATOM 3201 C CA . PHE A 1 404 ? -34.188 -3.488 25.578 1 97.81 404 PHE A CA 1
ATOM 3202 C C . PHE A 1 404 ? -35 -4.277 24.562 1 97.81 404 PHE A C 1
ATOM 3204 O O . PHE A 1 404 ? -34.844 -5.488 24.422 1 97.81 404 PHE A O 1
ATOM 3211 N N . LEU A 1 405 ? -35.906 -3.619 23.891 1 97.12 405 LEU A N 1
ATOM 3212 C CA . LEU A 1 405 ? -36.75 -4.27 22.891 1 97.12 405 LEU A CA 1
ATOM 3213 C C . LEU A 1 405 ? -35.875 -4.824 21.75 1 97.12 405 LEU A C 1
ATOM 3215 O O . LEU A 1 405 ? -36.094 -5.953 21.297 1 97.12 405 LEU A O 1
ATOM 3219 N N . SER A 1 406 ? -35 -4.039 21.234 1 96.75 406 SER A N 1
ATOM 3220 C CA . SER A 1 406 ? -34.062 -4.488 20.188 1 96.75 406 SER A CA 1
ATOM 3221 C C . SER A 1 406 ? -33.25 -5.691 20.656 1 96.75 406 SER A C 1
ATOM 3223 O O . SER A 1 406 ? -33.125 -6.672 19.906 1 96.75 406 SER A O 1
ATOM 3225 N N . THR A 1 407 ? -32.719 -5.633 21.891 1 97.62 407 THR A N 1
ATOM 3226 C CA . THR A 1 407 ? -31.922 -6.715 22.453 1 97.62 407 THR A CA 1
ATOM 3227 C C . THR A 1 407 ? -32.75 -7.992 22.562 1 97.62 407 THR A C 1
ATOM 3229 O O . THR A 1 407 ? -32.281 -9.078 22.219 1 97.62 407 THR A O 1
ATOM 3232 N N . SER A 1 408 ? -33.969 -7.816 23.047 1 97.19 408 SER A N 1
ATOM 3233 C CA . SER A 1 408 ? -34.875 -8.961 23.203 1 97.19 408 SER A CA 1
ATOM 3234 C C . SER A 1 408 ? -35.25 -9.57 21.859 1 97.19 408 SER A C 1
ATOM 3236 O O . SER A 1 408 ? -35.344 -10.789 21.734 1 97.19 408 SER A O 1
ATOM 3238 N N . LEU A 1 409 ? -35.469 -8.758 20.906 1 95.69 409 LEU A N 1
ATOM 3239 C CA . LEU A 1 409 ? -35.781 -9.242 19.562 1 95.69 409 LEU A CA 1
ATOM 3240 C C . LEU A 1 409 ? -34.625 -10.023 18.969 1 95.69 409 LEU A C 1
ATOM 3242 O O . LEU A 1 409 ? -34.812 -11.086 18.375 1 95.69 409 LEU A O 1
ATOM 3246 N N . ILE A 1 410 ? -33.438 -9.555 19.094 1 95.38 410 ILE A N 1
ATOM 3247 C CA . ILE A 1 410 ? -32.25 -10.227 18.562 1 95.38 410 ILE A CA 1
ATOM 3248 C C . ILE A 1 410 ? -32.062 -11.562 19.281 1 95.38 410 ILE A C 1
ATOM 3250 O O . ILE A 1 410 ? -31.766 -12.578 18.641 1 95.38 410 ILE A O 1
ATOM 3254 N N . PHE A 1 411 ? -32.188 -11.445 20.625 1 96.19 411 PHE A N 1
ATOM 3255 C CA . PHE A 1 411 ? -32.094 -12.664 21.422 1 96.19 411 PHE A CA 1
ATOM 3256 C C . PHE A 1 411 ? -33.094 -13.703 20.938 1 96.19 411 PHE A C 1
ATOM 3258 O O . PHE A 1 411 ? -32.75 -14.852 20.672 1 96.19 411 PHE A O 1
ATOM 3265 N N . GLY A 1 412 ? -34.344 -13.305 20.797 1 95.12 412 GLY A N 1
ATOM 3266 C CA . GLY A 1 412 ? -35.406 -14.195 20.375 1 95.12 412 GLY A CA 1
ATOM 3267 C C . GLY A 1 412 ? -35.219 -14.766 18.984 1 95.12 412 GLY A C 1
ATOM 3268 O O . GLY A 1 412 ? -35.406 -15.969 18.766 1 95.12 412 GLY A O 1
ATOM 3269 N N . LEU A 1 413 ? -34.812 -13.969 18.016 1 92.06 413 LEU A N 1
ATOM 3270 C CA . LEU A 1 413 ? -34.562 -14.422 16.656 1 92.06 413 LEU A CA 1
ATOM 3271 C C . LEU A 1 413 ? -33.406 -15.398 16.594 1 92.06 413 LEU A C 1
ATOM 3273 O O . LEU A 1 413 ? -33.469 -16.422 15.906 1 92.06 413 LEU A O 1
ATOM 3277 N N . THR A 1 414 ? -32.312 -15.07 17.312 1 91.69 414 THR A N 1
ATOM 3278 C CA . THR A 1 414 ? -31.141 -15.93 17.312 1 91.69 414 THR A CA 1
ATOM 3279 C C . THR A 1 414 ? -31.469 -17.297 17.922 1 91.69 414 THR A C 1
ATOM 3281 O O . THR A 1 414 ? -31.047 -18.328 17.422 1 91.69 414 THR A O 1
ATOM 3284 N N . TYR A 1 415 ? -32.281 -17.188 19.016 1 92.44 415 TYR A N 1
ATOM 3285 C CA . TYR A 1 415 ? -32.656 -18.422 19.688 1 92.44 415 TYR A CA 1
ATOM 3286 C C . TYR A 1 415 ? -33.656 -19.234 18.844 1 92.44 415 TYR A C 1
ATOM 3288 O O . TYR A 1 415 ? -33.5 -20.453 18.719 1 92.44 415 TYR A O 1
ATOM 3296 N N . ALA A 1 416 ? -34.562 -18.641 18.25 1 91 416 ALA A N 1
ATOM 3297 C CA . ALA A 1 416 ? -35.625 -19.312 17.5 1 91 416 ALA A CA 1
ATOM 3298 C C . ALA A 1 416 ? -35.094 -19.938 16.219 1 91 416 ALA A C 1
ATOM 3300 O O . ALA A 1 416 ? -35.531 -21.016 15.812 1 91 416 ALA A O 1
ATOM 3301 N N . TYR A 1 417 ? -34.125 -19.297 15.594 1 87.94 417 TYR A N 1
ATOM 3302 C CA . TYR A 1 417 ? -33.656 -19.781 14.297 1 87.94 417 TYR A CA 1
ATOM 3303 C C . TYR A 1 417 ? -32.281 -20.453 14.438 1 87.94 417 TYR A C 1
ATOM 3305 O O . TYR A 1 417 ? -31.672 -20.812 13.438 1 87.94 417 TYR A O 1
ATOM 3313 N N . ASP A 1 418 ? -31.797 -20.531 15.562 1 88.31 418 ASP A N 1
ATOM 3314 C CA . ASP A 1 418 ? -30.547 -21.234 15.852 1 88.31 418 ASP A CA 1
ATOM 3315 C C . ASP A 1 418 ? -29.391 -20.641 15.07 1 88.31 418 ASP A C 1
ATOM 3317 O O . ASP A 1 418 ? -28.656 -21.359 14.383 1 88.31 418 ASP A O 1
ATOM 3321 N N . PHE A 1 419 ? -29.344 -19.359 15.148 1 87.75 419 PHE A N 1
ATOM 3322 C CA . PHE A 1 419 ? -28.266 -18.656 14.453 1 87.75 419 PHE A CA 1
ATOM 3323 C C . PHE A 1 419 ? -26.953 -18.797 15.211 1 87.75 419 PHE A C 1
ATOM 3325 O O . PHE A 1 419 ? -26.953 -19.031 16.422 1 87.75 419 PHE A O 1
ATOM 3332 N N . PHE A 1 420 ? -25.844 -18.719 14.453 1 88.19 420 PHE A N 1
ATOM 3333 C CA . PHE A 1 420 ? -24.516 -18.688 15.031 1 88.19 420 PHE A CA 1
ATOM 3334 C C . PHE A 1 420 ? -24.312 -17.438 15.875 1 88.19 420 PHE A C 1
ATOM 3336 O O . PHE A 1 420 ? -25.203 -16.594 15.953 1 88.19 420 PHE A O 1
ATOM 3343 N N . TRP A 1 421 ? -23.188 -17.359 16.516 1 86.75 421 TRP A N 1
ATOM 3344 C CA . TRP A 1 421 ? -22.891 -16.266 17.453 1 86.75 421 TRP A CA 1
ATOM 3345 C C . TRP A 1 421 ? -22.922 -14.922 16.734 1 86.75 421 TRP A C 1
ATOM 3347 O O . TRP A 1 421 ? -23.312 -13.906 17.328 1 86.75 421 TRP A O 1
ATOM 3357 N N . THR A 1 422 ? -22.391 -14.891 15.531 1 86.44 422 THR A N 1
ATOM 3358 C CA . THR A 1 422 ? -22.344 -13.711 14.68 1 86.44 422 THR A CA 1
ATOM 3359 C C . THR A 1 422 ? -22.391 -14.109 13.203 1 86.44 422 THR A C 1
ATOM 3361 O O . THR A 1 422 ? -22.828 -15.211 12.875 1 86.44 422 THR A O 1
ATOM 3364 N N . TYR A 1 423 ? -22.125 -13.172 12.352 1 78.75 423 TYR A N 1
ATOM 3365 C CA . TYR A 1 423 ? -22.062 -13.523 10.938 1 78.75 423 TYR A CA 1
ATOM 3366 C C . TYR A 1 423 ? -20.953 -14.531 10.672 1 78.75 423 TYR A C 1
ATOM 3368 O O . TYR A 1 423 ? -19.766 -14.227 10.844 1 78.75 423 TYR A O 1
ATOM 3376 N N . PRO A 1 424 ? -21.328 -15.695 10.344 1 71.38 424 PRO A N 1
ATOM 3377 C CA . PRO A 1 424 ? -20.328 -16.766 10.242 1 71.38 424 PRO A CA 1
ATOM 3378 C C . PRO A 1 424 ? -19.422 -16.594 9.023 1 71.38 424 PRO A C 1
ATOM 3380 O O . PRO A 1 424 ? -19.859 -16.125 7.98 1 71.38 424 PRO A O 1
ATOM 3383 N N . VAL A 1 425 ? -18.125 -16.812 9.258 1 67 425 VAL A N 1
ATOM 3384 C CA . VAL A 1 425 ? -17.172 -16.766 8.156 1 67 425 VAL A CA 1
ATOM 3385 C C . VAL A 1 425 ? -16.922 -18.172 7.629 1 67 425 VAL A C 1
ATOM 3387 O O . VAL A 1 425 ? -16.516 -18.359 6.484 1 67 425 VAL A O 1
ATOM 3390 N N . TYR A 1 426 ? -16.953 -19.203 8.562 1 59.84 426 TYR A N 1
ATOM 3391 C CA . TYR A 1 426 ? -16.734 -20.594 8.18 1 59.84 426 TYR A CA 1
ATOM 3392 C C . TYR A 1 426 ? -17.719 -21.516 8.906 1 59.84 426 TYR A C 1
ATOM 3394 O O . TYR A 1 426 ? -18.188 -21.188 10 1 59.84 426 TYR A O 1
ATOM 3402 N N . ASN A 1 427 ? -18.188 -22.781 8.375 1 53.12 427 ASN A N 1
ATOM 3403 C CA . ASN A 1 427 ? -18.859 -23.953 8.945 1 53.12 427 ASN A CA 1
ATOM 3404 C C . ASN A 1 427 ? -20.281 -23.641 9.375 1 53.12 427 ASN A C 1
ATOM 3406 O O . ASN A 1 427 ? -20.547 -23.406 10.555 1 53.12 427 ASN A O 1
ATOM 3410 N N . ILE A 1 428 ? -20.891 -23.156 8.312 1 52.62 428 ILE A N 1
ATOM 3411 C CA . ILE A 1 428 ? -22.266 -22.812 8.609 1 52.62 428 ILE A CA 1
ATOM 3412 C C . ILE A 1 428 ? -23.031 -24.047 9.07 1 52.62 428 ILE A C 1
ATOM 3414 O O . ILE A 1 428 ? -23.047 -25.062 8.375 1 52.62 428 ILE A O 1
ATOM 3418 N N . PRO A 1 429 ? -23.312 -24.266 10.422 1 48.78 429 PRO A N 1
ATOM 3419 C CA . PRO A 1 429 ? -24.062 -25.438 10.875 1 48.78 429 PRO A CA 1
ATOM 3420 C C . PRO A 1 429 ? -25.125 -25.891 9.875 1 48.78 429 PRO A C 1
ATOM 3422 O O . PRO A 1 429 ? -25.375 -27.094 9.719 1 48.78 429 PRO A O 1
ATOM 3425 N N . HIS A 1 430 ? -25.984 -24.922 9.398 1 52.06 430 HIS A N 1
ATOM 3426 C CA . HIS A 1 430 ? -27.094 -25.203 8.492 1 52.06 430 HIS A CA 1
ATOM 3427 C C . HIS A 1 430 ? -27.016 -24.328 7.246 1 52.06 430 HIS A C 1
ATOM 3429 O O . HIS A 1 430 ? -26.625 -23.156 7.328 1 52.06 430 HIS A O 1
ATOM 3435 N N . PRO A 1 431 ? -26.891 -24.984 6.047 1 52.47 431 PRO A N 1
ATOM 3436 C CA . PRO A 1 431 ? -26.75 -24.297 4.766 1 52.47 431 PRO A CA 1
ATOM 3437 C C . PRO A 1 431 ? -27.469 -22.953 4.738 1 52.47 431 PRO A C 1
ATOM 3439 O O . PRO A 1 431 ? -26.953 -21.984 4.164 1 52.47 431 PRO A O 1
ATOM 3442 N N . ASN A 1 432 ? -28.812 -22.922 5.137 1 55.28 432 ASN A N 1
ATOM 3443 C CA . ASN A 1 432 ? -29.594 -21.703 4.98 1 55.28 432 ASN A CA 1
ATOM 3444 C C . ASN A 1 432 ? -29.344 -20.719 6.117 1 55.28 432 ASN A C 1
ATOM 3446 O O . ASN A 1 432 ? -30.031 -19.703 6.227 1 55.28 432 ASN A O 1
ATOM 3450 N N . SER A 1 433 ? -28.281 -20.953 6.824 1 65.44 433 SER A N 1
ATOM 3451 C CA . SER A 1 433 ? -28.094 -20.156 8.039 1 65.44 433 SER A CA 1
ATOM 3452 C C . SER A 1 433 ? -27.391 -18.844 7.746 1 65.44 433 SER A C 1
ATOM 3454 O O . SER A 1 433 ? -27.719 -17.812 8.32 1 65.44 433 SER A O 1
ATOM 3456 N N . LEU A 1 434 ? -26.766 -18.781 6.539 1 72.25 434 LEU A N 1
ATOM 3457 C CA . LEU A 1 434 ? -25.969 -17.578 6.336 1 72.25 434 LEU A CA 1
ATOM 3458 C C . LEU A 1 434 ? -26.812 -16.469 5.707 1 72.25 434 LEU A C 1
ATOM 3460 O O . LEU A 1 434 ? -26.891 -15.359 6.242 1 72.25 434 LEU A O 1
ATOM 3464 N N . PRO A 1 435 ? -27.562 -16.797 4.648 1 72.94 435 PRO A N 1
ATOM 3465 C CA . PRO A 1 435 ? -28.375 -15.727 4.062 1 72.94 435 PRO A CA 1
ATOM 3466 C C . PRO A 1 435 ? -29.469 -15.234 5.012 1 72.94 435 PRO A C 1
ATOM 3468 O O . PRO A 1 435 ? -29.797 -14.039 5.02 1 72.94 435 PRO A O 1
ATOM 3471 N N . ASP A 1 436 ? -30 -16.078 5.82 1 77.88 436 ASP A N 1
ATOM 3472 C CA . ASP A 1 436 ? -31.047 -15.688 6.766 1 77.88 436 ASP A CA 1
ATOM 3473 C C . ASP A 1 436 ? -30.469 -14.828 7.895 1 77.88 436 ASP A C 1
ATOM 3475 O O . ASP A 1 436 ? -31.078 -13.836 8.289 1 77.88 436 ASP A O 1
ATOM 3479 N N . TYR A 1 437 ? -29.406 -15.211 8.344 1 83.88 437 TYR A N 1
ATOM 3480 C CA . TYR A 1 437 ? -28.781 -14.406 9.391 1 83.88 437 TYR A CA 1
ATOM 3481 C C . TYR A 1 437 ? -28.484 -13 8.883 1 83.88 437 TYR A C 1
ATOM 3483 O O . TYR A 1 437 ? -28.734 -12.016 9.578 1 83.88 437 TYR A O 1
ATOM 3491 N N . TRP A 1 438 ? -27.953 -12.984 7.688 1 85.56 438 TRP A N 1
ATOM 3492 C CA . TRP A 1 438 ? -27.594 -11.703 7.102 1 85.56 438 TRP A CA 1
ATOM 3493 C C . TRP A 1 438 ? -28.797 -10.789 6.98 1 85.56 438 TRP A C 1
ATOM 3495 O O . TRP A 1 438 ? -28.781 -9.648 7.445 1 85.56 438 TRP A O 1
ATOM 3505 N N . PHE A 1 439 ? -29.859 -11.32 6.516 1 84.12 439 PHE A N 1
ATOM 3506 C CA . PHE A 1 439 ? -31.031 -10.508 6.23 1 84.12 439 PHE A CA 1
ATOM 3507 C C . PHE A 1 439 ? -31.797 -10.195 7.508 1 84.12 439 PHE A C 1
ATOM 3509 O O . PHE A 1 439 ? -32.094 -9.039 7.793 1 84.12 439 PHE A O 1
ATOM 3516 N N . TRP A 1 440 ? -31.938 -11.117 8.398 1 82.44 440 TRP A N 1
ATOM 3517 C CA . TRP A 1 440 ? -32.844 -10.945 9.516 1 82.44 440 TRP A CA 1
ATOM 3518 C C . TRP A 1 440 ? -32.125 -10.461 10.758 1 82.44 440 TRP A C 1
ATOM 3520 O O . TRP A 1 440 ? -32.688 -9.789 11.617 1 82.44 440 TRP A O 1
ATOM 3530 N N . CYS A 1 441 ? -30.859 -10.734 10.75 1 85.38 441 CYS A N 1
ATOM 3531 C CA . CYS A 1 441 ? -30.203 -10.5 12.031 1 85.38 441 CYS A CA 1
ATOM 3532 C C . CYS A 1 441 ? -28.969 -9.633 11.859 1 85.38 441 CYS A C 1
ATOM 3534 O O . CYS A 1 441 ? -28.141 -9.531 12.766 1 85.38 441 CYS A O 1
ATOM 3536 N N . TYR A 1 442 ? -28.859 -9.102 10.664 1 89.38 442 TYR A N 1
ATOM 3537 C CA . TYR A 1 442 ? -27.656 -8.297 10.523 1 89.38 442 TYR A CA 1
ATOM 3538 C C . TYR A 1 442 ? -27.969 -6.949 9.883 1 89.38 442 TYR A C 1
ATOM 3540 O O . TYR A 1 442 ? -27.609 -5.902 10.422 1 89.38 442 TYR A O 1
ATOM 3548 N N . ILE A 1 443 ? -28.719 -6.879 8.773 1 92.44 443 ILE A N 1
ATOM 3549 C CA . ILE A 1 443 ? -28.781 -5.645 8 1 92.44 443 ILE A CA 1
ATOM 3550 C C . ILE A 1 443 ? -30.125 -4.941 8.258 1 92.44 443 ILE A C 1
ATOM 3552 O O . ILE A 1 443 ? -30.438 -3.943 7.605 1 92.44 443 ILE A O 1
ATOM 3556 N N . MET A 1 444 ? -30.922 -5.422 9.195 1 93.38 444 MET A N 1
ATOM 3557 C CA . MET A 1 444 ? -32.188 -4.75 9.539 1 93.38 444 MET A CA 1
ATOM 3558 C C . MET A 1 444 ? -31.938 -3.611 10.523 1 93.38 444 MET A C 1
ATOM 3560 O O . MET A 1 444 ? -31.078 -3.719 11.406 1 93.38 444 MET A O 1
ATOM 3564 N N . PRO A 1 445 ? -32.656 -2.539 10.422 1 94.38 445 PRO A N 1
ATOM 3565 C CA . PRO A 1 445 ? -32.406 -1.373 11.273 1 94.38 445 PRO A CA 1
ATOM 3566 C C . PRO A 1 445 ? -32.625 -1.675 12.758 1 94.38 445 PRO A C 1
ATOM 3568 O O . PRO A 1 445 ? -31.906 -1.124 13.609 1 94.38 445 PRO A O 1
ATOM 3571 N N . TRP A 1 446 ? -33.594 -2.541 13.125 1 89.88 446 TRP A N 1
ATOM 3572 C CA . TRP A 1 446 ? -33.844 -2.812 14.531 1 89.88 446 TRP A CA 1
ATOM 3573 C C . TRP A 1 446 ? -32.75 -3.682 15.133 1 89.88 446 TRP A C 1
ATOM 3575 O O . TRP A 1 446 ? -32.594 -3.734 16.359 1 89.88 446 TRP A O 1
ATOM 3585 N N . MET A 1 447 ? -31.969 -4.34 14.242 1 89.94 447 MET A N 1
ATOM 3586 C CA . MET A 1 447 ? -30.828 -5.121 14.695 1 89.94 447 MET A CA 1
ATOM 3587 C C . MET A 1 447 ? -29.625 -4.215 14.977 1 89.94 447 MET A C 1
ATOM 3589 O O . MET A 1 447 ? -28.734 -4.586 15.734 1 89.94 447 MET A O 1
ATOM 3593 N N . ARG A 1 448 ? -29.625 -3.07 14.328 1 94.88 448 ARG A N 1
ATOM 3594 C CA . ARG A 1 448 ? -28.453 -2.195 14.406 1 94.88 448 ARG A CA 1
ATOM 3595 C C . ARG A 1 448 ? -28.766 -0.927 15.188 1 94.88 448 ARG A C 1
ATOM 3597 O O . ARG A 1 448 ? -27.922 -0.049 15.328 1 94.88 448 ARG A O 1
ATOM 3604 N N . ALA A 1 449 ? -29.922 -0.836 15.805 1 97.31 449 ALA A N 1
ATOM 3605 C CA . ALA A 1 449 ? -30.406 0.363 16.484 1 97.31 449 ALA A CA 1
ATOM 3606 C C . ALA A 1 449 ? -29.688 0.56 17.828 1 97.31 449 ALA A C 1
ATOM 3608 O O . ALA A 1 449 ? -29.547 1.689 18.297 1 97.31 449 ALA A O 1
ATOM 3609 N N . GLN A 1 450 ? -29.203 -0.501 18.453 1 97.94 450 GLN A N 1
ATOM 3610 C CA . GLN A 1 450 ? -28.625 -0.441 19.781 1 97.94 450 GLN A CA 1
ATOM 3611 C C . GLN A 1 450 ? -27.469 0.557 19.844 1 97.94 450 GLN A C 1
ATOM 3613 O O . GLN A 1 450 ? -27.5 1.513 20.625 1 97.94 450 GLN A O 1
ATOM 3618 N N . PRO A 1 451 ? -26.469 0.354 18.984 1 98.38 451 PRO A N 1
ATOM 3619 C CA . PRO A 1 451 ? -25.375 1.321 19.047 1 98.38 451 PRO A CA 1
ATOM 3620 C C . PRO A 1 451 ? -25.812 2.738 18.688 1 98.38 451 PRO A C 1
ATOM 3622 O O . PRO A 1 451 ? -25.312 3.709 19.25 1 98.38 451 PRO A O 1
ATOM 3625 N N . TYR A 1 452 ? -26.703 2.916 17.766 1 98.56 452 TYR A N 1
ATOM 3626 C CA . TYR A 1 452 ? -27.219 4.223 17.375 1 98.56 452 TYR A CA 1
ATOM 3627 C C . TYR A 1 452 ? -27.891 4.926 18.562 1 98.56 452 TYR A C 1
ATOM 3629 O O . TYR A 1 452 ? -27.625 6.102 18.812 1 98.56 452 TYR A O 1
ATOM 3637 N N . LEU A 1 453 ? -28.719 4.18 19.312 1 98.56 453 LEU A N 1
ATOM 3638 C CA . LEU A 1 453 ? -29.438 4.727 20.453 1 98.56 453 LEU A CA 1
ATOM 3639 C C . LEU A 1 453 ? -28.469 5.09 21.578 1 98.56 453 LEU A C 1
ATOM 3641 O O . LEU A 1 453 ? -28.672 6.094 22.266 1 98.56 453 LEU A O 1
ATOM 3645 N N . VAL A 1 454 ? -27.484 4.266 21.75 1 98.56 454 VAL A N 1
ATOM 3646 C CA . VAL A 1 454 ? -26.453 4.59 22.719 1 98.56 454 VAL A CA 1
ATOM 3647 C C . VAL A 1 454 ? -25.781 5.914 22.344 1 98.56 454 VAL A C 1
ATOM 3649 O O . VAL A 1 454 ? -25.547 6.766 23.203 1 98.56 454 VAL A O 1
ATOM 3652 N N . GLY A 1 455 ? -25.516 6.109 21.078 1 98.44 455 GLY A N 1
ATOM 3653 C CA . GLY A 1 455 ? -24.953 7.363 20.594 1 98.44 455 GLY A CA 1
ATOM 3654 C C . GLY A 1 455 ? -25.859 8.555 20.844 1 98.44 455 GLY A C 1
ATOM 3655 O O . GLY A 1 455 ? -25.391 9.625 21.25 1 98.44 455 GLY A O 1
ATOM 3656 N N . MET A 1 456 ? -27.141 8.352 20.672 1 98 456 MET A N 1
ATOM 3657 C CA . MET A 1 456 ? -28.094 9.438 20.906 1 98 456 MET A CA 1
ATOM 3658 C C . MET A 1 456 ? -28.078 9.867 22.359 1 98 456 MET A C 1
ATOM 3660 O O . MET A 1 456 ? -28.062 11.062 22.656 1 98 456 MET A O 1
ATOM 3664 N N . ALA A 1 457 ? -28.094 8.867 23.219 1 97.25 457 ALA A N 1
ATOM 3665 C CA . ALA A 1 457 ? -28.062 9.172 24.641 1 97.25 457 ALA A CA 1
ATOM 3666 C C . ALA A 1 457 ? -26.797 9.938 25.016 1 97.25 457 ALA A C 1
ATOM 3668 O O . ALA A 1 457 ? -26.844 10.906 25.781 1 97.25 457 ALA A O 1
ATOM 3669 N N . LEU A 1 458 ? -25.719 9.523 24.453 1 96.5 458 LEU A N 1
ATOM 3670 C CA . LEU A 1 458 ? -24.453 10.203 24.734 1 96.5 458 LEU A CA 1
ATOM 3671 C C . LEU A 1 458 ? -24.484 11.633 24.203 1 96.5 458 LEU A C 1
ATOM 3673 O O . LEU A 1 458 ? -23.984 12.547 24.859 1 96.5 458 LEU A O 1
ATOM 3677 N N . GLY A 1 459 ? -25.031 11.805 22.984 1 96 459 GLY A N 1
ATOM 3678 C CA . GLY A 1 459 ? -25.141 13.141 22.422 1 96 459 GLY A CA 1
ATOM 3679 C C . GLY A 1 459 ? -25.891 14.117 23.297 1 96 459 GLY A C 1
ATOM 3680 O O . GLY A 1 459 ? -25.469 15.266 23.469 1 96 459 GLY A O 1
ATOM 3681 N N . TRP A 1 460 ? -26.938 13.633 23.859 1 95.06 460 TRP A N 1
ATOM 3682 C CA . TRP A 1 460 ? -27.703 14.453 24.797 1 95.06 460 TRP A CA 1
ATOM 3683 C C . TRP A 1 460 ? -26.906 14.75 26.047 1 95.06 460 TRP A C 1
ATOM 3685 O O . TRP A 1 460 ? -26.875 15.891 26.516 1 95.06 460 TRP A O 1
ATOM 3695 N N . PHE A 1 461 ? -26.328 13.734 26.547 1 92.75 461 PHE A N 1
ATOM 3696 C CA . PHE A 1 461 ? -25.578 13.859 27.781 1 92.75 461 PHE A CA 1
ATOM 3697 C C . PHE A 1 461 ? -24.438 14.867 27.625 1 92.75 461 PHE A C 1
ATOM 3699 O O . PHE A 1 461 ? -24.156 15.633 28.547 1 92.75 461 PHE A O 1
ATOM 3706 N N . MET A 1 462 ? -23.812 14.977 26.516 1 92.44 462 MET A N 1
ATOM 3707 C CA . MET A 1 462 ? -22.625 15.805 26.297 1 92.44 462 MET A CA 1
ATOM 3708 C C . MET A 1 462 ? -23.016 17.188 25.766 1 92.44 462 MET A C 1
ATOM 3710 O O . MET A 1 462 ? -22.156 18.062 25.641 1 92.44 462 MET A O 1
ATOM 3714 N N . SER A 1 463 ? -24.234 17.391 25.469 1 90.62 463 SER A N 1
ATOM 3715 C CA . SER A 1 463 ? -24.672 18.656 24.891 1 90.62 463 SER A CA 1
ATOM 3716 C C . SER A 1 463 ? -24.766 19.734 25.969 1 90.62 463 SER A C 1
ATOM 3718 O O . SER A 1 463 ? -24.719 20.938 25.672 1 90.62 463 SER A O 1
ATOM 3720 N N . LYS A 1 464 ? -24.969 19.297 27.172 1 83.38 464 LYS A N 1
ATOM 3721 C CA . LYS A 1 464 ? -25.047 20.25 28.266 1 83.38 464 LYS A CA 1
ATOM 3722 C C . LYS A 1 464 ? -23.781 20.188 29.125 1 83.38 464 LYS A C 1
ATOM 3724 O O . LYS A 1 464 ? -23.219 19.109 29.344 1 83.38 464 LYS A O 1
ATOM 3729 N N . PRO A 1 465 ? -23.328 21.344 29.422 1 78.19 465 PRO A N 1
ATOM 3730 C CA . PRO A 1 465 ? -22.156 21.344 30.297 1 78.19 465 PRO A CA 1
ATOM 3731 C C . PRO A 1 465 ? -22.406 20.656 31.625 1 78.19 465 PRO A C 1
ATOM 3733 O O . PRO A 1 465 ? -23.391 20.938 32.312 1 78.19 465 PRO A O 1
ATOM 3736 N N . ARG A 1 466 ? -21.75 19.641 31.812 1 78.94 466 ARG A N 1
ATOM 3737 C CA . ARG A 1 466 ? -21.875 18.922 33.062 1 78.94 466 ARG A CA 1
ATOM 3738 C C . ARG A 1 466 ? -20.516 18.734 33.719 1 78.94 466 ARG A C 1
ATOM 3740 O O . ARG A 1 466 ? -19.484 18.672 33.031 1 78.94 466 ARG A O 1
ATOM 3747 N N . LYS A 1 467 ? -20.516 18.797 35.094 1 76.5 467 LYS A N 1
ATOM 3748 C CA . LYS A 1 467 ? -19.297 18.469 35.812 1 76.5 467 LYS A CA 1
ATOM 3749 C C . LYS A 1 467 ? -18.938 16.984 35.625 1 76.5 467 LYS A C 1
ATOM 3751 O O . LYS A 1 467 ? -19.812 16.125 35.625 1 76.5 467 LYS A O 1
ATOM 3756 N N . VAL A 1 468 ? -17.703 16.672 35.344 1 71.88 468 VAL A N 1
ATOM 3757 C CA . VAL A 1 468 ? -17.25 15.305 35.188 1 71.88 468 VAL A CA 1
ATOM 3758 C C . VAL A 1 468 ? -17.281 14.57 36.5 1 71.88 468 VAL A C 1
ATOM 3760 O O . VAL A 1 468 ? -16.594 14.945 37.469 1 71.88 468 VAL A O 1
ATOM 3763 N N . PRO A 1 469 ? -18.156 13.648 36.625 1 71.38 469 PRO A N 1
ATOM 3764 C CA . PRO A 1 469 ? -18.359 13.031 37.938 1 71.38 469 PRO A CA 1
ATOM 3765 C C . PRO A 1 469 ? -17.281 12.031 38.312 1 71.38 469 PRO A C 1
ATOM 3767 O O . PRO A 1 469 ? -17.234 11.547 39.438 1 71.38 469 PRO A O 1
ATOM 3770 N N . PHE A 1 470 ? -16.328 11.781 37.438 1 80.06 470 PHE A N 1
ATOM 3771 C CA . PHE A 1 470 ? -15.43 10.664 37.719 1 80.06 470 PHE A CA 1
ATOM 3772 C C . PHE A 1 470 ? -14.062 11.164 38.156 1 80.06 470 PHE A C 1
ATOM 3774 O O . PHE A 1 470 ? -13.523 12.109 37.562 1 80.06 470 PHE A O 1
ATOM 3781 N N . ASN A 1 471 ? -13.656 10.695 39.344 1 85.44 471 ASN A N 1
ATOM 3782 C CA . ASN A 1 471 ? -12.258 10.938 39.688 1 85.44 471 ASN A CA 1
ATOM 3783 C C . ASN A 1 471 ? -11.305 10.07 38.875 1 85.44 471 ASN A C 1
ATOM 3785 O O . ASN A 1 471 ? -11.742 9.203 38.125 1 85.44 471 ASN A O 1
ATOM 3789 N N . ARG A 1 472 ? -10.133 10.219 38.969 1 83.94 472 ARG A N 1
ATOM 3790 C CA . ARG A 1 472 ? -9.117 9.57 38.156 1 83.94 472 ARG A CA 1
ATOM 3791 C C . ARG A 1 472 ? -9.102 8.062 38.375 1 83.94 472 ARG A C 1
ATOM 3793 O O . ARG A 1 472 ? -8.867 7.289 37.438 1 83.94 472 ARG A O 1
ATOM 3800 N N . LEU A 1 473 ? -9.367 7.672 39.562 1 90.31 473 LEU A N 1
ATOM 3801 C CA . LEU A 1 473 ? -9.352 6.25 39.875 1 90.31 473 LEU A CA 1
ATOM 3802 C C . LEU A 1 473 ? -10.547 5.535 39.25 1 90.31 473 LEU A C 1
ATOM 3804 O O . LEU A 1 473 ? -10.398 4.426 38.719 1 90.31 473 LEU A O 1
ATOM 3808 N N . TRP A 1 474 ? -11.641 6.18 39.344 1 91.5 474 TRP A N 1
ATOM 3809 C CA . TRP A 1 474 ? -12.836 5.613 38.719 1 91.5 474 TRP A CA 1
ATOM 3810 C C . TRP A 1 474 ? -12.688 5.559 37.219 1 91.5 474 TRP A C 1
ATOM 3812 O O . TRP A 1 474 ? -13.109 4.594 36.562 1 91.5 474 TRP A O 1
ATOM 3822 N N . ALA A 1 475 ? -12.188 6.609 36.719 1 92.94 475 ALA A N 1
ATOM 3823 C CA . ALA A 1 475 ? -11.945 6.629 35.281 1 92.94 475 ALA A CA 1
ATOM 3824 C C . ALA A 1 475 ? -11.039 5.48 34.844 1 92.94 475 ALA A C 1
ATOM 3826 O O . ALA A 1 475 ? -11.281 4.824 33.844 1 92.94 475 ALA A O 1
ATOM 3827 N N . ALA A 1 476 ? -10.008 5.234 35.625 1 93.69 476 ALA A N 1
ATOM 3828 C CA . ALA A 1 476 ? -9.086 4.141 35.344 1 93.69 476 ALA A CA 1
ATOM 3829 C C . ALA A 1 476 ? -9.789 2.789 35.406 1 93.69 476 ALA A C 1
ATOM 3831 O O . ALA A 1 476 ? -9.539 1.907 34.594 1 93.69 476 ALA A O 1
ATOM 3832 N N . ALA A 1 477 ? -10.57 2.654 36.406 1 95.94 477 ALA A N 1
ATOM 3833 C CA . ALA A 1 477 ? -11.328 1.414 36.562 1 95.94 477 ALA A CA 1
ATOM 3834 C C . ALA A 1 477 ? -12.258 1.184 35.375 1 95.94 477 ALA A C 1
ATOM 3836 O O . ALA A 1 477 ? -12.367 0.062 34.875 1 95.94 477 ALA A O 1
ATOM 3837 N N . ILE A 1 478 ? -12.898 2.195 34.938 1 96.31 478 ILE A N 1
ATOM 3838 C CA . ILE A 1 478 ? -13.82 2.074 33.812 1 96.31 478 ILE A CA 1
ATOM 3839 C C . ILE A 1 478 ? -13.039 1.78 32.531 1 96.31 478 ILE A C 1
ATOM 3841 O O . ILE A 1 478 ? -13.484 1.008 31.688 1 96.31 478 ILE A O 1
ATOM 3845 N N . TRP A 1 479 ? -11.875 2.441 32.375 1 96.88 479 TRP A N 1
ATOM 3846 C CA . TRP A 1 479 ? -11.023 2.148 31.234 1 96.88 479 TRP A CA 1
ATOM 3847 C C . TRP A 1 479 ? -10.625 0.677 31.203 1 96.88 479 TRP A C 1
ATOM 3849 O O . TRP A 1 479 ? -10.609 0.046 30.156 1 96.88 479 TRP A O 1
ATOM 3859 N N . LEU A 1 480 ? -10.25 0.125 32.375 1 97.31 480 LEU A N 1
ATOM 3860 C CA . LEU A 1 480 ? -9.883 -1.282 32.469 1 97.31 480 LEU A CA 1
ATOM 3861 C C . LEU A 1 480 ? -11.055 -2.182 32.094 1 97.31 480 LEU A C 1
ATOM 3863 O O . LEU A 1 480 ? -10.883 -3.156 31.359 1 97.31 480 LEU A O 1
ATOM 3867 N N . LEU A 1 481 ? -12.211 -1.839 32.625 1 97.38 481 LEU A N 1
ATOM 3868 C CA . LEU A 1 481 ? -13.414 -2.598 32.312 1 97.38 481 LEU A CA 1
ATOM 3869 C C . LEU A 1 481 ? -13.75 -2.49 30.828 1 97.38 481 LEU A C 1
ATOM 3871 O O . LEU A 1 481 ? -14.148 -3.477 30.203 1 97.38 481 LEU A O 1
ATOM 3875 N N . ASN A 1 482 ? -13.633 -1.306 30.344 1 97.88 482 ASN A N 1
ATOM 3876 C CA . ASN A 1 482 ? -13.867 -1.064 28.922 1 97.88 482 ASN A CA 1
ATOM 3877 C C . ASN A 1 482 ? -12.945 -1.908 28.047 1 97.88 482 ASN A C 1
ATOM 3879 O O . ASN A 1 482 ? -13.391 -2.547 27.094 1 97.88 482 ASN A O 1
ATOM 3883 N N . THR A 1 483 ? -11.664 -1.919 28.359 1 97.38 483 THR A N 1
ATOM 3884 C CA . THR A 1 483 ? -10.68 -2.688 27.609 1 97.38 483 THR A CA 1
ATOM 3885 C C . THR A 1 483 ? -10.969 -4.184 27.703 1 97.38 483 THR A C 1
ATOM 3887 O O . THR A 1 483 ? -10.906 -4.898 26.703 1 97.38 483 THR A O 1
ATOM 3890 N N . ALA A 1 484 ? -11.234 -4.613 28.891 1 97.69 484 ALA A N 1
ATOM 3891 C CA . ALA A 1 484 ? -11.57 -6.02 29.094 1 97.69 484 ALA A CA 1
ATOM 3892 C C . ALA A 1 484 ? -12.797 -6.41 28.266 1 97.69 484 ALA A C 1
ATOM 3894 O O . ALA A 1 484 ? -12.844 -7.5 27.688 1 97.69 484 ALA A O 1
ATOM 3895 N N . CYS A 1 485 ? -13.781 -5.566 28.25 1 97.62 485 CYS A N 1
ATOM 3896 C CA . CYS A 1 485 ? -15 -5.82 27.5 1 97.62 485 CYS A CA 1
ATOM 3897 C C . CYS A 1 485 ? -14.711 -5.895 26 1 97.62 485 CYS A C 1
ATOM 3899 O O . CYS A 1 485 ? -15.188 -6.805 25.328 1 97.62 485 CYS A O 1
ATOM 3901 N N . ILE A 1 486 ? -13.945 -4.977 25.5 1 97.19 486 ILE A N 1
ATOM 3902 C CA . ILE A 1 486 ? -13.586 -4.949 24.094 1 97.19 486 ILE A CA 1
ATOM 3903 C C . ILE A 1 486 ? -12.852 -6.234 23.719 1 97.19 486 ILE A C 1
ATOM 3905 O O . ILE A 1 486 ? -13.188 -6.875 22.719 1 97.19 486 ILE A O 1
ATOM 3909 N N . LEU A 1 487 ? -11.867 -6.641 24.516 1 96.62 487 LEU A N 1
ATOM 3910 C CA . LEU A 1 487 ? -11.094 -7.844 24.234 1 96.62 487 LEU A CA 1
ATOM 3911 C C . LEU A 1 487 ? -11.969 -9.086 24.297 1 96.62 487 LEU A C 1
ATOM 3913 O O . LEU A 1 487 ? -11.82 -10 23.484 1 96.62 487 LEU A O 1
ATOM 3917 N N . THR A 1 488 ? -12.852 -9.039 25.25 1 95.5 488 THR A N 1
ATOM 3918 C CA . THR A 1 488 ? -13.742 -10.18 25.391 1 95.5 488 THR A CA 1
ATOM 3919 C C . THR A 1 488 ? -14.648 -10.32 24.156 1 95.5 488 THR A C 1
ATOM 3921 O O . THR A 1 488 ? -14.773 -11.406 23.594 1 95.5 488 THR A O 1
ATOM 3924 N N . ILE A 1 489 ? -15.234 -9.266 23.734 1 95 489 ILE A N 1
ATOM 3925 C CA . ILE A 1 489 ? -16.156 -9.297 22.609 1 95 489 ILE A CA 1
ATOM 3926 C C . ILE A 1 489 ? -15.398 -9.656 21.328 1 95 489 ILE A C 1
ATOM 3928 O O . ILE A 1 489 ? -15.914 -10.391 20.484 1 95 489 ILE A O 1
ATOM 3932 N N . LEU A 1 490 ? -14.203 -9.172 21.172 1 94.5 490 LEU A N 1
ATOM 3933 C CA . LEU A 1 490 ? -13.422 -9.367 19.953 1 94.5 490 LEU A CA 1
ATOM 3934 C C . LEU A 1 490 ? -12.898 -10.797 19.859 1 94.5 490 LEU A C 1
ATOM 3936 O O . LEU A 1 490 ? -12.883 -11.383 18.781 1 94.5 490 LEU A O 1
ATOM 3940 N N . PHE A 1 491 ? -12.516 -11.422 20.984 1 94.62 491 PHE A N 1
ATOM 3941 C CA . PHE A 1 491 ? -11.719 -12.641 20.891 1 94.62 491 PHE A CA 1
ATOM 3942 C C . PHE A 1 491 ? -12.531 -13.852 21.312 1 94.62 491 PHE A C 1
ATOM 3944 O O . PHE A 1 491 ? -12.164 -14.992 21.016 1 94.62 491 PHE A O 1
ATOM 3951 N N . THR A 1 492 ? -13.625 -13.672 22.047 1 91.62 492 THR A N 1
ATOM 3952 C CA . THR A 1 492 ? -14.391 -14.805 22.547 1 91.62 492 THR A CA 1
ATOM 3953 C C . THR A 1 492 ? -15.008 -15.602 21.406 1 91.62 492 THR A C 1
ATOM 3955 O O . THR A 1 492 ? -15.242 -16.812 21.531 1 91.62 492 THR A O 1
ATOM 3958 N N . ILE A 1 493 ? -15.203 -15.008 20.297 1 90.38 493 ILE A N 1
ATOM 3959 C CA . ILE A 1 493 ? -15.859 -15.68 19.188 1 90.38 493 ILE A CA 1
ATOM 3960 C C . ILE A 1 493 ? -14.977 -16.812 18.672 1 90.38 493 ILE A C 1
ATOM 3962 O O . ILE A 1 493 ? -15.461 -17.766 18.047 1 90.38 493 ILE A O 1
ATOM 3966 N N . ALA A 1 494 ? -13.656 -16.719 18.875 1 90.62 494 ALA A N 1
ATOM 3967 C CA . ALA A 1 494 ? -12.742 -17.797 18.469 1 90.62 494 ALA A CA 1
ATOM 3968 C C . ALA A 1 494 ? -13.148 -19.125 19.109 1 90.62 494 ALA A C 1
ATOM 3970 O O . ALA A 1 494 ? -12.984 -20.188 18.5 1 90.62 494 ALA A O 1
ATOM 3971 N N . LEU A 1 495 ? -13.742 -19.047 20.281 1 89.69 495 LEU A N 1
ATOM 3972 C CA . LEU A 1 495 ? -14.172 -20.234 21 1 89.69 495 LEU A CA 1
ATOM 3973 C C . LEU A 1 495 ? -15.336 -20.906 20.281 1 89.69 495 LEU A C 1
ATOM 3975 O O . LEU A 1 495 ? -15.461 -22.141 20.312 1 89.69 495 LEU A O 1
ATOM 3979 N N . ALA A 1 496 ? -16.141 -20.125 19.625 1 87.5 496 ALA A N 1
ATOM 3980 C CA . ALA A 1 496 ? -17.312 -20.672 18.922 1 87.5 496 ALA A CA 1
ATOM 3981 C C . ALA A 1 496 ? -16.891 -21.516 17.734 1 87.5 496 ALA A C 1
ATOM 3983 O O . ALA A 1 496 ? -17.656 -22.375 17.266 1 87.5 496 ALA A O 1
ATOM 3984 N N . TYR A 1 497 ? -15.711 -21.281 17.219 1 87 497 TYR A N 1
ATOM 3985 C CA . TYR A 1 497 ? -15.25 -22.016 16.047 1 87 497 TYR A CA 1
ATOM 3986 C C . TYR A 1 497 ? -14.43 -23.234 16.438 1 87 497 TYR A C 1
ATOM 3988 O O . TYR A 1 497 ? -14.102 -24.062 15.594 1 87 497 TYR A O 1
ATOM 3996 N N . ARG A 1 498 ? -14.109 -23.375 17.719 1 88.31 498 ARG A N 1
ATOM 3997 C CA . ARG A 1 498 ? -13.297 -24.5 18.172 1 88.31 498 ARG A CA 1
ATOM 3998 C C . ARG A 1 498 ? -14.156 -25.734 18.406 1 88.31 498 ARG A C 1
ATOM 4000 O O . ARG A 1 498 ? -15.25 -25.641 18.969 1 88.31 498 ARG A O 1
ATOM 4007 N N . PRO A 1 499 ? -13.633 -26.844 18.016 1 87 499 PRO A N 1
ATOM 4008 C CA . PRO A 1 499 ? -14.398 -28.078 18.188 1 87 499 PRO A CA 1
ATOM 4009 C C . PRO A 1 499 ? -14.602 -28.453 19.641 1 87 499 PRO A C 1
ATOM 4011 O O . PRO A 1 499 ? -15.578 -29.125 19.984 1 87 499 PRO A O 1
ATOM 4014 N N . GLU A 1 500 ? -13.75 -27.984 20.484 1 90.25 500 GLU A N 1
ATOM 4015 C CA . GLU A 1 500 ? -13.82 -28.312 21.906 1 90.25 500 GLU A CA 1
ATOM 4016 C C . GLU A 1 500 ? -14.969 -27.578 22.594 1 90.25 500 GLU A C 1
ATOM 4018 O O . GLU A 1 500 ? -15.383 -27.938 23.688 1 90.25 500 GLU A O 1
ATOM 4023 N N . HIS A 1 501 ? -15.531 -26.594 21.875 1 89.56 501 HIS A N 1
ATOM 4024 C CA . HIS A 1 501 ? -16.656 -25.828 22.406 1 89.56 501 HIS A CA 1
ATOM 4025 C C . HIS A 1 501 ? -17.906 -26.047 21.562 1 89.56 501 HIS A C 1
ATOM 4027 O O . HIS A 1 501 ? -18.203 -25.266 20.656 1 89.56 501 HIS A O 1
ATOM 4033 N N . PRO A 1 502 ? -18.656 -27.016 21.938 1 88.25 502 PRO A N 1
ATOM 4034 C CA . PRO A 1 502 ? -19.844 -27.312 21.141 1 88.25 502 PRO A CA 1
ATOM 4035 C C . PRO A 1 502 ? -20.844 -26.141 21.109 1 88.25 502 PRO A C 1
ATOM 4037 O O . PRO A 1 502 ? -20.953 -25.406 22.094 1 88.25 502 PRO A O 1
ATOM 4040 N N . TYR A 1 503 ? -21.5 -26.031 20 1 87.81 503 TYR A N 1
ATOM 4041 C CA . TYR A 1 503 ? -22.484 -24.969 19.812 1 87.81 503 TYR A CA 1
ATOM 4042 C C . TYR A 1 503 ? -23.562 -25.031 20.891 1 87.81 503 TYR A C 1
ATOM 4044 O O . TYR A 1 503 ? -24.094 -26.094 21.188 1 87.81 503 TYR A O 1
ATOM 4052 N N . ASN A 1 504 ? -23.812 -23.875 21.516 1 91.31 504 ASN A N 1
ATOM 4053 C CA . ASN A 1 504 ? -24.875 -23.656 22.5 1 91.31 504 ASN A CA 1
ATOM 4054 C C . ASN A 1 504 ? -25.781 -22.5 22.094 1 91.31 504 ASN A C 1
ATOM 4056 O O . ASN A 1 504 ? -25.328 -21.359 22.016 1 91.31 504 ASN A O 1
ATOM 4060 N N . GLN A 1 505 ? -27.016 -22.828 21.938 1 91.19 505 GLN A N 1
ATOM 4061 C CA . GLN A 1 505 ? -27.984 -21.875 21.422 1 91.19 505 GLN A CA 1
ATOM 4062 C C . GLN A 1 505 ? -28.125 -20.672 22.359 1 91.19 505 GLN A C 1
ATOM 4064 O O . GLN A 1 505 ? -28.266 -19.531 21.906 1 91.19 505 GLN A O 1
ATOM 4069 N N . THR A 1 506 ? -28.203 -20.891 23.609 1 94.5 506 THR A N 1
ATOM 4070 C CA . THR A 1 506 ? -28.359 -19.828 24.594 1 94.5 506 THR A CA 1
ATOM 4071 C C . THR A 1 506 ? -27.141 -18.906 24.609 1 94.5 506 THR A C 1
ATOM 4073 O O . THR A 1 506 ? -27.281 -17.688 24.672 1 94.5 506 THR A O 1
ATOM 4076 N N . GLU A 1 507 ? -26.016 -19.547 24.484 1 93.81 507 GLU A N 1
ATOM 4077 C CA . GLU A 1 507 ? -24.781 -18.766 24.438 1 93.81 507 GLU A CA 1
ATOM 4078 C C . GLU A 1 507 ? -24.734 -17.891 23.203 1 93.81 507 GLU A C 1
ATOM 4080 O O . GLU A 1 507 ? -24.344 -16.719 23.266 1 93.81 507 GLU A O 1
ATOM 4085 N N . ALA A 1 508 ? -25.125 -18.469 22.109 1 92.62 508 ALA A N 1
ATOM 4086 C CA . ALA A 1 508 ? -25.141 -17.734 20.859 1 92.62 508 ALA A CA 1
ATOM 4087 C C . ALA A 1 508 ? -26.125 -16.562 20.922 1 92.62 508 ALA A C 1
ATOM 4089 O O . ALA A 1 508 ? -25.812 -15.461 20.469 1 92.62 508 ALA A O 1
ATOM 4090 N N . ALA A 1 509 ? -27.281 -16.812 21.516 1 95 509 ALA A N 1
ATOM 4091 C CA . ALA A 1 509 ? -28.297 -15.773 21.625 1 95 509 ALA A CA 1
ATOM 4092 C C . ALA A 1 509 ? -27.828 -14.625 22.516 1 95 509 ALA A C 1
ATOM 4094 O O . ALA A 1 509 ? -28.078 -13.453 22.219 1 95 509 ALA A O 1
ATOM 4095 N N . PHE A 1 510 ? -27.188 -14.93 23.578 1 95.94 510 PHE A N 1
ATOM 4096 C CA . PHE A 1 510 ? -26.672 -13.906 24.469 1 95.94 510 PHE A CA 1
ATOM 4097 C C . PHE A 1 510 ? -25.578 -13.094 23.797 1 95.94 510 PHE A C 1
ATOM 4099 O O . PHE A 1 510 ? -25.562 -11.867 23.875 1 95.94 510 PHE A O 1
ATOM 4106 N N . TYR A 1 511 ? -24.672 -13.836 23.172 1 94.94 511 TYR A N 1
ATOM 4107 C CA . TYR A 1 511 ? -23.578 -13.117 22.516 1 94.94 511 TYR A CA 1
ATOM 4108 C C . TYR A 1 511 ? -24.125 -12.203 21.406 1 94.94 511 TYR A C 1
ATOM 4110 O O . TYR A 1 511 ? -23.766 -11.023 21.359 1 94.94 511 TYR A O 1
ATOM 4118 N N . ASN A 1 512 ? -24.969 -12.711 20.562 1 93.88 512 ASN A N 1
ATOM 4119 C CA . ASN A 1 512 ? -25.469 -11.969 19.406 1 93.88 512 ASN A CA 1
ATOM 4120 C C . ASN A 1 512 ? -26.297 -10.758 19.844 1 93.88 512 ASN A C 1
ATOM 4122 O O . ASN A 1 512 ? -26.312 -9.734 19.172 1 93.88 512 ASN A O 1
ATOM 4126 N N . SER A 1 513 ? -27 -10.844 20.953 1 96.25 513 SER A N 1
ATOM 4127 C CA . SER A 1 513 ? -27.906 -9.766 21.375 1 96.25 513 SER A CA 1
ATOM 4128 C C . SER A 1 513 ? -27.141 -8.703 22.156 1 96.25 513 SER A C 1
ATOM 4130 O O . SER A 1 513 ? -27.562 -7.543 22.203 1 96.25 513 SER A O 1
ATOM 4132 N N . LEU A 1 514 ? -25.953 -9.031 22.703 1 96.94 514 LEU A N 1
ATOM 4133 C CA . LEU A 1 514 ? -25.344 -8.109 23.641 1 96.94 514 LEU A CA 1
ATOM 4134 C C . LEU A 1 514 ? -24.062 -7.52 23.078 1 96.94 514 LEU A C 1
ATOM 4136 O O . LEU A 1 514 ? -23.594 -6.469 23.531 1 96.94 514 LEU A O 1
ATOM 4140 N N . HIS A 1 515 ? -23.406 -8.211 22.156 1 95.69 515 HIS A N 1
ATOM 4141 C CA . HIS A 1 515 ? -22.062 -7.805 21.766 1 95.69 515 HIS A CA 1
ATOM 4142 C C . HIS A 1 515 ? -22.062 -6.434 21.094 1 95.69 515 HIS A C 1
ATOM 4144 O O . HIS A 1 515 ? -21.188 -5.613 21.344 1 95.69 515 HIS A O 1
ATOM 4150 N N . ARG A 1 516 ? -23.047 -6.102 20.266 1 96.62 516 ARG A N 1
ATOM 4151 C CA . ARG A 1 516 ? -23.094 -4.805 19.594 1 96.62 516 ARG A CA 1
ATOM 4152 C C . ARG A 1 516 ? -23.453 -3.695 20.578 1 96.62 516 ARG A C 1
ATOM 4154 O O . ARG A 1 516 ? -22.969 -2.57 20.453 1 96.62 516 ARG A O 1
ATOM 4161 N N . LEU A 1 517 ? -24.375 -4.004 21.5 1 97.81 517 LEU A N 1
ATOM 4162 C CA . LEU A 1 517 ? -24.719 -3.057 22.562 1 97.81 517 LEU A CA 1
ATOM 4163 C C . LEU A 1 517 ? -23.5 -2.705 23.391 1 97.81 517 LEU A C 1
ATOM 4165 O O . LEU A 1 517 ? -23.219 -1.528 23.625 1 97.81 517 LEU A O 1
ATOM 4169 N N . MET A 1 518 ? -22.844 -3.762 23.797 1 98 518 MET A N 1
ATOM 4170 C CA . MET A 1 518 ? -21.656 -3.549 24.609 1 98 518 MET A CA 1
ATOM 4171 C C . MET A 1 518 ? -20.594 -2.781 23.844 1 98 518 MET A C 1
ATOM 4173 O O . MET A 1 518 ? -19.922 -1.909 24.406 1 98 518 MET A O 1
ATOM 4177 N N . TRP A 1 519 ? -20.391 -3.107 22.594 1 97.88 519 TRP A N 1
ATOM 4178 C CA . TRP A 1 519 ? -19.453 -2.357 21.766 1 97.88 519 TRP A CA 1
ATOM 4179 C C . TRP A 1 519 ? -19.844 -0.881 21.719 1 97.88 519 TRP A C 1
ATOM 4181 O O . TRP A 1 519 ? -18.984 -0.007 21.875 1 97.88 519 TRP A O 1
ATOM 4191 N N . GLY A 1 520 ? -21.125 -0.611 21.469 1 98.38 520 GLY A N 1
ATOM 4192 C CA . GLY A 1 520 ? -21.609 0.762 21.453 1 98.38 520 GLY A CA 1
ATOM 4193 C C . GLY A 1 520 ? -21.312 1.513 22.734 1 98.38 520 GLY A C 1
ATOM 4194 O O . GLY A 1 520 ? -20.875 2.668 22.703 1 98.38 520 GLY A O 1
ATOM 4195 N N . LEU A 1 521 ? -21.516 0.87 23.875 1 98.38 521 LEU A N 1
ATOM 4196 C CA . LEU A 1 521 ? -21.234 1.475 25.188 1 98.38 521 LEU A CA 1
ATOM 4197 C C . LEU A 1 521 ? -19.75 1.752 25.344 1 98.38 521 LEU A C 1
ATOM 4199 O O . LEU A 1 521 ? -19.359 2.773 25.922 1 98.38 521 LEU A O 1
ATOM 4203 N N . ASN A 1 522 ? -19 0.835 24.875 1 98.56 522 ASN A N 1
ATOM 4204 C CA . ASN A 1 522 ? -17.547 1.016 24.938 1 98.56 522 ASN A CA 1
ATOM 4205 C C . ASN A 1 522 ? -17.094 2.225 24.125 1 98.56 522 ASN A C 1
ATOM 4207 O O . ASN A 1 522 ? -16.297 3.031 24.594 1 98.56 522 ASN A O 1
ATOM 4211 N N . ILE A 1 523 ? -17.562 2.355 22.906 1 98.44 523 ILE A N 1
ATOM 4212 C CA . ILE A 1 523 ? -17.219 3.484 22.062 1 98.44 523 ILE A CA 1
ATOM 4213 C C . ILE A 1 523 ? -17.719 4.781 22.688 1 98.44 523 ILE A C 1
ATOM 4215 O O . ILE A 1 523 ? -17.031 5.809 22.641 1 98.44 523 ILE A O 1
ATOM 4219 N N . ALA A 1 524 ? -18.906 4.75 23.25 1 98 524 ALA A N 1
ATOM 4220 C CA . ALA A 1 524 ? -19.469 5.918 23.938 1 98 524 ALA A CA 1
ATOM 4221 C C . ALA A 1 524 ? -18.547 6.379 25.062 1 98 524 ALA A C 1
ATOM 4223 O O . ALA A 1 524 ? -18.312 7.578 25.234 1 98 524 ALA A O 1
ATOM 4224 N N . TRP A 1 525 ? -18.047 5.414 25.781 1 96.81 525 TRP A N 1
ATOM 4225 C CA . TRP A 1 525 ? -17.109 5.758 26.844 1 96.81 525 TRP A CA 1
ATOM 4226 C C . TRP A 1 525 ? -15.859 6.41 26.281 1 96.81 525 TRP A C 1
ATOM 4228 O O . TRP A 1 525 ? -15.375 7.406 26.828 1 96.81 525 TRP A O 1
ATOM 4238 N N . VAL A 1 526 ? -15.305 5.879 25.203 1 97.44 526 VAL A N 1
ATOM 4239 C CA . VAL A 1 526 ? -14.102 6.426 24.578 1 97.44 526 VAL A CA 1
ATOM 4240 C C . VAL A 1 526 ? -14.336 7.883 24.188 1 97.44 526 VAL A C 1
ATOM 4242 O O . VAL A 1 526 ? -13.516 8.75 24.484 1 97.44 526 VAL A O 1
ATOM 4245 N N . ILE A 1 527 ? -15.477 8.156 23.578 1 96.94 527 ILE A N 1
ATOM 4246 C CA . ILE A 1 527 ? -15.805 9.508 23.156 1 96.94 527 ILE A CA 1
ATOM 4247 C C . ILE A 1 527 ? -15.914 10.422 24.375 1 96.94 527 ILE A C 1
ATOM 4249 O O . ILE A 1 527 ? -15.328 11.508 24.406 1 96.94 527 ILE A O 1
ATOM 4253 N N . TYR A 1 528 ? -16.609 9.961 25.375 1 94.88 528 TYR A N 1
ATOM 4254 C CA . TYR A 1 528 ? -16.828 10.75 26.594 1 94.88 528 TYR A CA 1
ATOM 4255 C C . TYR A 1 528 ? -15.516 11.039 27.297 1 94.88 528 TYR A C 1
ATOM 4257 O O . TYR A 1 528 ? -15.242 12.18 27.656 1 94.88 528 TYR A O 1
ATOM 4265 N N . ALA A 1 529 ? -14.766 9.977 27.516 1 94.12 529 ALA A N 1
ATOM 4266 C CA . ALA A 1 529 ? -13.508 10.109 28.25 1 94.12 529 ALA A CA 1
ATOM 4267 C C . ALA A 1 529 ? -12.539 11.023 27.516 1 94.12 529 ALA A C 1
ATOM 4269 O O . ALA A 1 529 ? -11.891 11.875 28.125 1 94.12 529 ALA A O 1
ATOM 4270 N N . CYS A 1 530 ? -12.438 10.945 26.25 1 93.12 530 CYS A N 1
ATOM 4271 C CA . CYS A 1 530 ? -11.531 11.773 25.453 1 93.12 530 CYS A CA 1
ATOM 4272 C C . CYS A 1 530 ? -11.984 13.227 25.453 1 93.12 530 CYS A C 1
ATOM 4274 O O . CYS A 1 530 ? -11.148 14.141 25.5 1 93.12 530 CYS A O 1
ATOM 4276 N N . SER A 1 531 ? -13.258 13.445 25.453 1 91.12 531 SER A N 1
ATOM 4277 C CA . SER A 1 531 ? -13.805 14.797 25.375 1 91.12 531 SER A CA 1
ATOM 4278 C C . SER A 1 531 ? -13.727 15.508 26.719 1 91.12 531 SER A C 1
ATOM 4280 O O . SER A 1 531 ? -13.828 16.734 26.781 1 91.12 531 SER A O 1
ATOM 4282 N N . ASN A 1 532 ? -13.555 14.703 27.797 1 89.81 532 ASN A N 1
ATOM 4283 C CA . ASN A 1 532 ? -13.586 15.305 29.125 1 89.81 532 ASN A CA 1
ATOM 4284 C C . ASN A 1 532 ? -12.242 15.172 29.828 1 89.81 532 ASN A C 1
ATOM 4286 O O . ASN A 1 532 ? -12.18 15.117 31.062 1 89.81 532 ASN A O 1
ATOM 4290 N N . GLY A 1 533 ? -11.211 14.961 29.078 1 86.69 533 GLY A N 1
ATOM 4291 C CA . GLY A 1 533 ? -9.867 14.992 29.609 1 86.69 533 GLY A CA 1
ATOM 4292 C C . GLY A 1 533 ? -9.484 13.719 30.344 1 86.69 533 GLY A C 1
ATOM 4293 O O . GLY A 1 533 ? -8.516 13.695 31.109 1 86.69 533 GLY A O 1
ATOM 4294 N N . LEU A 1 534 ? -10.211 12.711 30.188 1 90.75 534 LEU A N 1
ATOM 4295 C CA . LEU A 1 534 ? -9.953 11.438 30.859 1 90.75 534 LEU A CA 1
ATOM 4296 C C . LEU A 1 534 ? -9.344 10.43 29.891 1 90.75 534 LEU A C 1
ATOM 4298 O O . LEU A 1 534 ? -9.148 9.266 30.234 1 90.75 534 LEU A O 1
ATOM 4302 N N . GLY A 1 535 ? -9.008 10.844 28.703 1 91 535 GLY A N 1
ATOM 4303 C CA . GLY A 1 535 ? -8.602 9.914 27.656 1 91 535 GLY A CA 1
ATOM 4304 C C . GLY A 1 535 ? -7.109 9.656 27.625 1 91 535 GLY A C 1
ATOM 4305 O O . GLY A 1 535 ? -6.656 8.648 27.078 1 91 535 GLY A O 1
ATOM 4306 N N . GLY A 1 536 ? -6.277 10.5 28.172 1 87.06 536 GLY A N 1
ATOM 4307 C CA . GLY A 1 536 ? -4.836 10.32 28.203 1 87.06 536 GLY A CA 1
ATOM 4308 C C . GLY A 1 536 ? -4.23 10.102 26.828 1 87.06 536 GLY A C 1
ATOM 4309 O O . GLY A 1 536 ? -4.48 10.875 25.906 1 87.06 536 GLY A O 1
ATOM 4310 N N . PRO A 1 537 ? -3.361 9.008 26.672 1 84.75 537 PRO A N 1
ATOM 4311 C CA . PRO A 1 537 ? -2.707 8.734 25.391 1 84.75 537 PRO A CA 1
ATOM 4312 C C . PRO A 1 537 ? -3.695 8.352 24.297 1 84.75 537 PRO A C 1
ATOM 4314 O O . PRO A 1 537 ? -3.447 8.617 23.109 1 84.75 537 PRO A O 1
ATOM 4317 N N . ILE A 1 538 ? -4.73 7.812 24.688 1 92.94 538 ILE A N 1
ATOM 4318 C CA . ILE A 1 538 ? -5.738 7.422 23.703 1 92.94 538 ILE A CA 1
ATOM 4319 C C . ILE A 1 538 ? -6.32 8.664 23.047 1 92.94 538 ILE A C 1
ATOM 4321 O O . ILE A 1 538 ? -6.496 8.703 21.812 1 92.94 538 ILE A O 1
ATOM 4325 N N . ASN A 1 539 ? -6.609 9.641 23.828 1 92.69 539 ASN A N 1
ATOM 4326 C CA . ASN A 1 539 ? -7.105 10.898 23.266 1 92.69 539 ASN A CA 1
ATOM 4327 C C . ASN A 1 539 ? -6.066 11.555 22.359 1 92.69 539 ASN A C 1
ATOM 4329 O O . ASN A 1 539 ? -6.414 12.125 21.328 1 92.69 539 ASN A O 1
ATOM 4333 N N . SER A 1 540 ? -4.805 11.438 22.859 1 87.69 540 SER A N 1
ATOM 4334 C CA . SER A 1 540 ? -3.74 12.039 22.062 1 87.69 540 SER A CA 1
ATOM 4335 C C . SER A 1 540 ? -3.664 11.414 20.672 1 87.69 540 SER A C 1
ATOM 4337 O O . SER A 1 540 ? -3.418 12.109 19.688 1 87.69 540 SER A O 1
ATOM 4339 N N . ILE A 1 541 ? -3.908 10.242 20.578 1 91.5 541 ILE A N 1
ATOM 4340 C CA . ILE A 1 541 ? -3.842 9.531 19.297 1 91.5 541 ILE A CA 1
ATOM 4341 C C . ILE A 1 541 ? -5.105 9.805 18.484 1 91.5 541 ILE A C 1
ATOM 4343 O O . ILE A 1 541 ? -5.031 10.156 17.312 1 91.5 541 ILE A O 1
ATOM 4347 N N . LEU A 1 542 ? -6.199 9.719 19.078 1 95.75 542 LEU A N 1
ATOM 4348 C CA . LEU A 1 542 ? -7.477 9.82 18.375 1 95.75 542 LEU A CA 1
ATOM 4349 C C . LEU A 1 542 ? -7.766 11.258 17.953 1 95.75 542 LEU A C 1
ATOM 4351 O O . LEU A 1 542 ? -8.5 11.5 17 1 95.75 542 LEU A O 1
ATOM 4355 N N . SER A 1 543 ? -7.219 12.203 18.656 1 93.44 543 SER A N 1
ATOM 4356 C CA . SER A 1 543 ? -7.492 13.609 18.391 1 93.44 543 SER A CA 1
ATOM 4357 C C . SER A 1 543 ? -6.371 14.234 17.562 1 93.44 543 SER A C 1
ATOM 4359 O O . SER A 1 543 ? -6.27 15.461 17.469 1 93.44 543 SER A O 1
ATOM 4361 N N . TRP A 1 544 ? -5.535 13.32 17 1 90.06 544 TRP A N 1
ATOM 4362 C CA . TRP A 1 544 ? -4.457 13.812 16.156 1 90.06 544 TRP A CA 1
ATOM 4363 C C . TRP A 1 544 ? -5.008 14.602 14.977 1 90.06 544 TRP A C 1
ATOM 4365 O O . TRP A 1 544 ? -5.875 14.117 14.242 1 90.06 544 TRP A O 1
ATOM 4375 N N . ASN A 1 545 ? -4.516 15.82 14.773 1 88.44 545 ASN A N 1
ATOM 4376 C CA . ASN A 1 545 ? -5.07 16.766 13.805 1 88.44 545 ASN A CA 1
ATOM 4377 C C . ASN A 1 545 ? -4.965 16.234 12.375 1 88.44 545 ASN A C 1
ATOM 4379 O O . ASN A 1 545 ? -5.777 16.578 11.516 1 88.44 545 ASN A O 1
ATOM 4383 N N . TYR A 1 546 ? -4.074 15.398 12.125 1 88.19 546 TYR A N 1
ATOM 4384 C CA . TYR A 1 546 ? -3.818 14.945 10.766 1 88.19 546 TYR A CA 1
ATOM 4385 C C . TYR A 1 546 ? -4.82 13.883 10.344 1 88.19 546 TYR A C 1
ATOM 4387 O O . TYR A 1 546 ? -4.863 13.484 9.18 1 88.19 546 TYR A O 1
ATOM 4395 N N . TRP A 1 547 ? -5.707 13.531 11.25 1 94.19 547 TRP A N 1
ATOM 4396 C CA . TRP A 1 547 ? -6.789 12.609 10.906 1 94.19 547 TRP A CA 1
ATOM 4397 C C . TRP A 1 547 ? -7.871 13.328 10.102 1 94.19 547 TRP A C 1
ATOM 4399 O O . TRP A 1 547 ? -8.656 12.688 9.406 1 94.19 547 TRP A O 1
ATOM 4409 N N . GLN A 1 548 ? -7.945 14.602 10.18 1 93.94 548 GLN A N 1
ATOM 4410 C CA . GLN A 1 548 ? -9.086 15.383 9.719 1 93.94 548 GLN A CA 1
ATOM 4411 C C . GLN A 1 548 ? -9.312 15.195 8.219 1 93.94 548 GLN A C 1
ATOM 4413 O O . GLN A 1 548 ? -10.43 14.914 7.785 1 93.94 548 GLN A O 1
ATOM 4418 N N . PRO A 1 549 ? -8.227 15.289 7.379 1 93.94 549 PRO A N 1
ATOM 4419 C CA . PRO A 1 549 ? -8.484 15.062 5.953 1 93.94 549 PRO A CA 1
ATOM 4420 C C . PRO A 1 549 ? -9 13.656 5.66 1 93.94 549 PRO A C 1
ATOM 4422 O O . PRO A 1 549 ? -9.891 13.484 4.828 1 93.94 549 PRO A O 1
ATOM 4425 N N . PHE A 1 550 ? -8.516 12.688 6.348 1 96 550 PHE A N 1
ATOM 4426 C CA . PHE A 1 550 ? -8.938 11.305 6.129 1 96 550 PHE A CA 1
ATOM 4427 C C . PHE A 1 550 ? -10.344 11.07 6.672 1 96 550 PHE A C 1
ATOM 4429 O O . PHE A 1 550 ? -11.102 10.273 6.121 1 96 550 PHE A O 1
ATOM 4436 N N . SER A 1 551 ? -10.562 11.758 7.75 1 96.25 551 SER A N 1
ATOM 4437 C CA . SER A 1 551 ? -11.914 11.688 8.312 1 96.25 551 SER A CA 1
ATOM 4438 C C . SER A 1 551 ? -12.945 12.203 7.32 1 96.25 551 SER A C 1
ATOM 4440 O O . SER A 1 551 ? -14.008 11.602 7.152 1 96.25 551 SER A O 1
ATOM 4442 N N . LYS A 1 552 ? -12.602 13.266 6.59 1 95.31 552 LYS A N 1
ATOM 4443 C CA . LYS A 1 552 ? -13.492 13.844 5.594 1 95.31 552 LYS A CA 1
ATOM 4444 C C . LYS A 1 552 ? -13.664 12.914 4.395 1 95.31 552 LYS A C 1
ATOM 4446 O O . LYS A 1 552 ? -14.711 12.914 3.742 1 95.31 552 LYS A O 1
ATOM 4451 N N . LEU A 1 553 ? -12.688 12.078 4.191 1 97 553 LEU A N 1
ATOM 4452 C CA . LEU A 1 553 ? -12.703 11.18 3.039 1 97 553 LEU A CA 1
ATOM 4453 C C . LEU A 1 553 ? -13.297 9.828 3.412 1 97 553 LEU A C 1
ATOM 4455 O O . LEU A 1 553 ? -13.484 8.969 2.547 1 97 553 LEU A O 1
ATOM 4459 N N . SER A 1 554 ? -13.625 9.633 4.672 1 97.25 554 SER A N 1
ATOM 4460 C CA . SER A 1 554 ? -14.023 8.32 5.18 1 97.25 554 SER A CA 1
ATOM 4461 C C . SER A 1 554 ? -15.242 7.793 4.438 1 97.25 554 SER A C 1
ATOM 4463 O O . SER A 1 554 ? -15.305 6.609 4.102 1 97.25 554 SER A O 1
ATOM 4465 N N . TYR A 1 555 ? -16.234 8.68 4.156 1 96.88 555 TYR A N 1
ATOM 4466 C CA . TYR A 1 555 ? -17.453 8.266 3.477 1 96.88 555 TYR A CA 1
ATOM 4467 C C . TYR A 1 555 ? -17.156 7.785 2.061 1 96.88 555 TYR A C 1
ATOM 4469 O O . TYR A 1 555 ? -17.625 6.73 1.641 1 96.88 555 TYR A O 1
ATOM 4477 N N . CYS A 1 556 ? -16.344 8.5 1.311 1 98.25 556 CYS A N 1
ATOM 4478 C CA . CYS A 1 556 ? -16.016 8.125 -0.061 1 98.25 556 CYS A CA 1
ATOM 4479 C C . CYS A 1 556 ? -15.133 6.887 -0.091 1 98.25 556 CYS A C 1
ATOM 4481 O O . CYS A 1 556 ? -15.227 6.07 -1.01 1 98.25 556 CYS A O 1
ATOM 4483 N N . ILE A 1 557 ? -14.211 6.73 0.862 1 98.38 557 ILE A N 1
ATOM 4484 C CA . ILE A 1 557 ? -13.43 5.504 0.962 1 98.38 557 ILE A CA 1
ATOM 4485 C C . ILE A 1 557 ? -14.352 4.32 1.224 1 98.38 557 ILE A C 1
ATOM 4487 O O . ILE A 1 557 ? -14.195 3.254 0.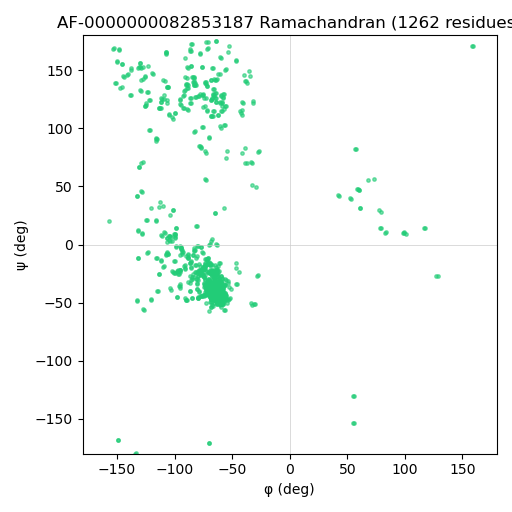626 1 98.38 557 ILE A O 1
ATOM 4491 N N . PHE A 1 558 ? -15.32 4.551 2.07 1 97 558 PHE A N 1
ATOM 4492 C CA . PHE A 1 558 ? -16.312 3.523 2.383 1 97 558 PHE A CA 1
ATOM 4493 C C . PHE A 1 558 ? -17.031 3.07 1.124 1 97 558 PHE A C 1
ATOM 4495 O O . PHE A 1 558 ? -17.25 1.873 0.921 1 97 558 PHE A O 1
ATOM 4502 N N . LEU A 1 559 ? -17.312 3.949 0.265 1 97.88 559 LEU A N 1
ATOM 4503 C CA . LEU A 1 559 ? -18.078 3.652 -0.935 1 97.88 559 LEU A CA 1
ATOM 4504 C C . LEU A 1 559 ? -17.203 3.004 -2.002 1 97.88 559 LEU A C 1
ATOM 4506 O O . LEU A 1 559 ? -17.672 2.162 -2.768 1 97.88 559 LEU A O 1
ATOM 4510 N N . THR A 1 560 ? -15.938 3.32 -2.031 1 97.69 560 THR A N 1
ATOM 4511 C CA . THR A 1 560 ? -15.102 2.914 -3.16 1 97.69 560 THR A CA 1
ATOM 4512 C C . THR A 1 560 ? -14.289 1.674 -2.811 1 97.69 560 THR A C 1
ATOM 4514 O O . THR A 1 560 ? -13.883 0.921 -3.699 1 97.69 560 THR A O 1
ATOM 4517 N N . HIS A 1 561 ? -14 1.387 -1.577 1 97.5 561 HIS A N 1
ATOM 4518 C CA . HIS A 1 561 ? -12.977 0.43 -1.159 1 97.5 561 HIS A CA 1
ATOM 4519 C C . HIS A 1 561 ? -13.297 -0.971 -1.672 1 97.5 561 HIS A C 1
ATOM 4521 O O . HIS A 1 561 ? -12.391 -1.713 -2.061 1 97.5 561 HIS A O 1
ATOM 4527 N N . MET A 1 562 ? -14.531 -1.326 -1.683 1 95.56 562 MET A N 1
ATOM 4528 C CA . MET A 1 562 ? -14.898 -2.686 -2.074 1 95.56 562 MET A CA 1
ATOM 4529 C C . MET A 1 562 ? -14.547 -2.941 -3.537 1 95.56 562 MET A C 1
ATOM 4531 O O . MET A 1 562 ? -14.133 -4.043 -3.896 1 95.56 562 MET A O 1
ATOM 4535 N N . PHE A 1 563 ? -14.734 -1.98 -4.34 1 96.56 563 PHE A N 1
ATOM 4536 C CA . PHE A 1 563 ? -14.484 -2.154 -5.766 1 96.56 563 PHE A CA 1
ATOM 4537 C C . PHE A 1 563 ? -13 -2.088 -6.07 1 96.56 563 PHE A C 1
ATOM 4539 O O . PHE A 1 563 ? -12.539 -2.641 -7.074 1 96.56 563 PHE A O 1
ATOM 4546 N N . ILE A 1 564 ? -12.234 -1.456 -5.18 1 96.69 564 ILE A N 1
ATOM 4547 C CA . ILE A 1 564 ? -10.781 -1.543 -5.273 1 96.69 564 ILE A CA 1
ATOM 4548 C C . ILE A 1 564 ? -10.328 -2.959 -4.934 1 96.69 564 ILE A C 1
ATOM 4550 O O . ILE A 1 564 ? -9.5 -3.539 -5.641 1 96.69 564 ILE A O 1
ATOM 4554 N N . ILE A 1 565 ? -10.898 -3.51 -3.914 1 95.94 565 ILE A N 1
ATOM 4555 C CA . ILE A 1 565 ? -10.586 -4.871 -3.496 1 95.94 565 ILE A CA 1
ATOM 4556 C C . ILE A 1 565 ? -10.961 -5.852 -4.605 1 95.94 565 ILE A C 1
ATOM 4558 O O . ILE A 1 565 ? -10.156 -6.707 -4.984 1 95.94 565 ILE A O 1
ATOM 4562 N N . PHE A 1 566 ? -12.188 -5.672 -5.207 1 95.06 566 PHE A N 1
ATOM 4563 C CA . PHE A 1 566 ? -12.641 -6.539 -6.289 1 95.06 566 PHE A CA 1
ATOM 4564 C C . PHE A 1 566 ? -11.727 -6.422 -7.5 1 95.06 566 PHE A C 1
ATOM 4566 O O . PHE A 1 566 ? -11.445 -7.414 -8.172 1 95.06 566 PHE A O 1
ATOM 4573 N N . SER A 1 567 ? -11.328 -5.223 -7.758 1 95.81 567 SER A N 1
ATOM 4574 C CA . SER A 1 567 ? -10.438 -5.016 -8.898 1 95.81 567 SER A CA 1
ATOM 4575 C C . SER A 1 567 ? -9.094 -5.695 -8.688 1 95.81 567 SER A C 1
ATOM 4577 O O . SER A 1 567 ? -8.516 -6.258 -9.617 1 95.81 567 SER A O 1
ATOM 4579 N N . ASP A 1 568 ? -8.586 -5.633 -7.492 1 94.56 568 ASP A N 1
ATOM 4580 C CA . ASP A 1 568 ? -7.336 -6.312 -7.172 1 94.56 568 ASP A CA 1
ATOM 4581 C C . ASP A 1 568 ? -7.465 -7.82 -7.383 1 94.56 568 ASP A C 1
ATOM 4583 O O . ASP A 1 568 ? -6.574 -8.453 -7.961 1 94.56 568 ASP A O 1
ATOM 4587 N N . ILE A 1 569 ? -8.547 -8.383 -6.996 1 93.69 569 ILE A N 1
ATOM 4588 C CA . ILE A 1 569 ? -8.812 -9.805 -7.152 1 93.69 569 ILE A CA 1
ATOM 4589 C C . ILE A 1 569 ? -9.008 -10.133 -8.633 1 93.69 569 ILE A C 1
ATOM 4591 O O . ILE A 1 569 ? -8.422 -11.094 -9.141 1 93.69 569 ILE A O 1
ATOM 4595 N N . GLY A 1 570 ? -9.797 -9.305 -9.32 1 93.56 570 GLY A N 1
ATOM 4596 C CA . GLY A 1 570 ? -10.141 -9.555 -10.711 1 93.56 570 GLY A CA 1
ATOM 4597 C C . GLY A 1 570 ? -8.953 -9.43 -11.648 1 93.56 570 GLY A C 1
ATOM 4598 O O . GLY A 1 570 ? -8.898 -10.102 -12.68 1 93.56 570 GLY A O 1
ATOM 4599 N N . LEU A 1 571 ? -7.996 -8.648 -11.289 1 94.94 571 LEU A N 1
ATOM 4600 C CA . LEU A 1 571 ? -6.84 -8.406 -12.148 1 94.94 571 LEU A CA 1
ATOM 4601 C C . LEU A 1 571 ? -5.746 -9.438 -11.891 1 94.94 571 LEU A C 1
ATOM 4603 O O . LEU A 1 571 ? -4.801 -9.547 -12.672 1 94.94 571 LEU A O 1
ATOM 4607 N N . ASN A 1 572 ? -5.906 -10.18 -10.836 1 93.19 572 ASN A N 1
ATOM 4608 C CA . ASN A 1 572 ? -4.906 -11.188 -10.508 1 93.19 572 ASN A CA 1
ATOM 4609 C C . ASN A 1 572 ? -4.977 -12.383 -11.453 1 93.19 572 ASN A C 1
ATOM 4611 O O . ASN A 1 572 ? -6.066 -12.828 -11.82 1 93.19 572 ASN A O 1
ATOM 4615 N N . ARG A 1 573 ? -3.785 -12.945 -11.891 1 94.75 573 ARG A N 1
ATOM 4616 C CA . ARG A 1 573 ? -3.709 -14.016 -12.875 1 94.75 573 ARG A CA 1
ATOM 4617 C C . ARG A 1 573 ? -3.227 -15.312 -12.234 1 94.75 573 ARG A C 1
ATOM 4619 O O . ARG A 1 573 ? -3.328 -16.391 -12.836 1 94.75 573 ARG A O 1
ATOM 4626 N N . THR A 1 574 ? -2.701 -15.266 -11.062 1 92.88 574 THR A N 1
ATOM 4627 C CA . THR A 1 574 ? -2.053 -16.422 -10.453 1 92.88 574 THR A CA 1
ATOM 4628 C C . THR A 1 574 ? -2.578 -16.656 -9.039 1 92.88 574 THR A C 1
ATOM 4630 O O . THR A 1 574 ? -3.141 -15.75 -8.422 1 92.88 574 THR A O 1
ATOM 4633 N N . PRO A 1 575 ? -2.449 -17.906 -8.586 1 92.12 575 PRO A N 1
ATOM 4634 C CA . PRO A 1 575 ? -2.816 -18.125 -7.188 1 92.12 575 PRO A CA 1
ATOM 4635 C C . PRO A 1 575 ? -1.876 -17.422 -6.215 1 92.12 575 PRO A C 1
ATOM 4637 O O . PRO A 1 575 ? -0.711 -17.188 -6.543 1 92.12 575 PRO A O 1
ATOM 4640 N N . ALA A 1 576 ? -2.414 -17.109 -5.121 1 92.81 576 ALA A N 1
ATOM 4641 C CA . ALA A 1 576 ? -1.61 -16.547 -4.039 1 92.81 576 ALA A CA 1
ATOM 4642 C C . ALA A 1 576 ? -1.422 -17.562 -2.912 1 92.81 576 ALA A C 1
ATOM 4644 O O . ALA A 1 576 ? -1.957 -18.672 -2.973 1 92.81 576 ALA A O 1
ATOM 4645 N N . TYR A 1 577 ? -0.521 -17.328 -2.045 1 93.88 577 TYR A N 1
ATOM 4646 C CA . TYR A 1 577 ? -0.342 -18.062 -0.791 1 93.88 577 TYR A CA 1
ATOM 4647 C C . TYR A 1 577 ? -0.673 -17.172 0.403 1 93.88 577 TYR A C 1
ATOM 4649 O O . TYR A 1 577 ? -0.049 -16.125 0.6 1 93.88 577 TYR A O 1
ATOM 4657 N N . PHE A 1 578 ? -1.629 -17.656 1.205 1 92.5 578 PHE A N 1
ATOM 4658 C CA . PHE A 1 578 ? -2.064 -16.828 2.322 1 92.5 578 PHE A CA 1
ATOM 4659 C C . PHE A 1 578 ? -1.031 -16.844 3.443 1 92.5 578 PHE A C 1
ATOM 4661 O O . PHE A 1 578 ? -0.555 -17.906 3.84 1 92.5 578 PHE A O 1
ATOM 4668 N N . SER A 1 579 ? -0.652 -15.766 3.879 1 92.75 579 SER A N 1
ATOM 4669 C CA . SER A 1 579 ? 0.126 -15.492 5.082 1 92.75 579 SER A CA 1
ATOM 4670 C C . SER A 1 579 ? -0.22 -14.125 5.664 1 92.75 579 SER A C 1
ATOM 4672 O O . SER A 1 579 ? -0.811 -13.281 4.98 1 92.75 579 SER A O 1
ATOM 4674 N N . GLN A 1 580 ? 0.042 -13.969 6.906 1 91.25 580 GLN A N 1
ATOM 4675 C CA . GLN A 1 580 ? -0.224 -12.672 7.52 1 91.25 580 GLN A CA 1
ATOM 4676 C C . GLN A 1 580 ? 0.554 -11.562 6.816 1 91.25 580 GLN A C 1
ATOM 4678 O O . GLN A 1 580 ? 0.051 -10.445 6.66 1 91.25 580 GLN A O 1
ATOM 4683 N N . ALA A 1 581 ? 1.767 -11.859 6.41 1 93.38 581 ALA A N 1
ATOM 4684 C CA . ALA A 1 581 ? 2.592 -10.891 5.703 1 93.38 581 ALA A CA 1
ATOM 4685 C C . ALA A 1 581 ? 1.971 -10.508 4.363 1 93.38 581 ALA A C 1
ATOM 4687 O O . ALA A 1 581 ? 1.904 -9.328 4.012 1 93.38 581 ALA A O 1
ATOM 4688 N N . TYR A 1 582 ? 1.508 -11.531 3.625 1 93.69 582 TYR A N 1
ATOM 4689 C CA . TYR A 1 582 ? 0.85 -11.281 2.346 1 93.69 582 TYR A CA 1
ATOM 4690 C C . TYR A 1 582 ? -0.379 -10.398 2.527 1 93.69 582 TYR A C 1
ATOM 4692 O O . TYR A 1 582 ? -0.556 -9.422 1.803 1 93.69 582 TYR A O 1
ATOM 4700 N N . MET A 1 583 ? -1.224 -10.789 3.477 1 93.62 583 MET A N 1
ATOM 4701 C CA . MET A 1 583 ? -2.482 -10.086 3.701 1 93.62 583 MET A CA 1
ATOM 4702 C C . MET A 1 583 ? -2.232 -8.633 4.094 1 93.62 583 MET A C 1
ATOM 4704 O O . MET A 1 583 ? -2.871 -7.727 3.562 1 93.62 583 MET A O 1
ATOM 4708 N N . THR A 1 584 ? -1.313 -8.406 4.988 1 94.56 584 THR A N 1
ATOM 4709 C CA . THR A 1 584 ? -0.983 -7.055 5.422 1 94.56 584 THR A CA 1
ATOM 4710 C C . THR A 1 584 ? -0.491 -6.215 4.246 1 94.56 584 THR A C 1
ATOM 4712 O O . THR A 1 584 ? -0.965 -5.098 4.031 1 94.56 584 THR A O 1
ATOM 4715 N N . HIS A 1 585 ? 0.453 -6.723 3.516 1 96.25 585 HIS A N 1
ATOM 4716 C CA . HIS A 1 585 ? 1.01 -6.035 2.357 1 96.25 585 HIS A CA 1
ATOM 4717 C C . HIS A 1 585 ? -0.079 -5.688 1.348 1 96.25 585 HIS A C 1
ATOM 4719 O O . HIS A 1 585 ? -0.124 -4.566 0.838 1 96.25 585 HIS A O 1
ATOM 4725 N N . SER A 1 586 ? -0.96 -6.652 1.062 1 95.94 586 SER A N 1
ATOM 4726 C CA . SER A 1 586 ? -2.023 -6.469 0.078 1 95.94 586 SER A CA 1
ATOM 4727 C C . SER A 1 586 ? -3.041 -5.438 0.548 1 95.94 586 SER A C 1
ATOM 4729 O O . SER A 1 586 ? -3.521 -4.625 -0.245 1 95.94 586 SER A O 1
ATOM 4731 N N . ILE A 1 587 ? -3.375 -5.43 1.833 1 96.88 587 ILE A N 1
ATOM 4732 C CA . ILE A 1 587 ? -4.324 -4.48 2.4 1 96.88 587 ILE A CA 1
ATOM 4733 C C . ILE A 1 587 ? -3.771 -3.062 2.271 1 96.88 587 ILE A C 1
ATOM 4735 O O . ILE A 1 587 ? -4.504 -2.131 1.929 1 96.88 587 ILE A O 1
ATOM 4739 N N . LEU A 1 588 ? -2.52 -2.914 2.518 1 97.12 588 LEU A N 1
ATOM 4740 C CA . LEU A 1 588 ? -1.896 -1.597 2.445 1 97.12 588 LEU A CA 1
ATOM 4741 C C . LEU A 1 588 ? -1.946 -1.05 1.022 1 97.12 588 LEU A C 1
ATOM 4743 O O . LEU A 1 588 ? -2.184 0.143 0.819 1 97.12 588 LEU A O 1
ATOM 4747 N N . GLY A 1 589 ? -1.714 -1.905 0.051 1 97.25 589 GLY A N 1
ATOM 4748 C CA . GLY A 1 589 ? -1.87 -1.487 -1.333 1 97.25 589 GLY A CA 1
ATOM 4749 C C . GLY A 1 589 ? -3.268 -0.99 -1.652 1 97.25 589 GLY A C 1
ATOM 4750 O O . GLY A 1 589 ? -3.432 0.047 -2.299 1 97.25 589 GLY A O 1
ATOM 4751 N N . ASP A 1 590 ? -4.254 -1.679 -1.142 1 97.56 590 ASP A N 1
ATOM 4752 C CA . ASP A 1 590 ? -5.645 -1.307 -1.379 1 97.56 590 ASP A CA 1
ATOM 4753 C C . ASP A 1 590 ? -5.984 0.016 -0.695 1 97.56 590 ASP A C 1
ATOM 4755 O O . ASP A 1 590 ? -6.688 0.853 -1.265 1 97.56 590 ASP A O 1
ATOM 4759 N N . LEU A 1 591 ? -5.512 0.142 0.519 1 97.25 591 LEU A N 1
ATOM 4760 C CA . LEU A 1 591 ? -5.805 1.343 1.294 1 97.25 591 LEU A CA 1
ATOM 4761 C C . LEU A 1 591 ? -5.266 2.586 0.595 1 97.25 591 LEU A C 1
ATOM 4763 O O . LEU A 1 591 ? -5.973 3.592 0.48 1 97.25 591 LEU A O 1
ATOM 4767 N N . VAL A 1 592 ? -4.07 2.52 0.053 1 97 592 VAL A N 1
ATOM 4768 C CA . VAL A 1 592 ? -3.465 3.676 -0.6 1 97 592 VAL A CA 1
ATOM 4769 C C . VAL A 1 592 ? -4.164 3.939 -1.933 1 97 592 VAL A C 1
ATOM 4771 O O . VAL A 1 592 ? -4.402 5.094 -2.297 1 97 592 VAL A O 1
ATOM 4774 N N . LEU A 1 593 ? -4.535 2.916 -2.631 1 96.88 593 LEU A N 1
ATOM 4775 C CA . LEU A 1 593 ? -5.207 3.074 -3.916 1 96.88 593 LEU A CA 1
ATOM 4776 C C . LEU A 1 593 ? -6.605 3.656 -3.73 1 96.88 593 LEU A C 1
ATOM 4778 O O . LEU A 1 593 ? -7.133 4.309 -4.633 1 96.88 593 LEU A O 1
ATOM 4782 N N . ALA A 1 594 ? -7.16 3.449 -2.568 1 97.25 594 ALA A N 1
ATOM 4783 C CA . ALA A 1 594 ? -8.508 3.949 -2.305 1 97.25 594 ALA A CA 1
ATOM 4784 C C . ALA A 1 594 ? -8.516 5.469 -2.17 1 97.25 594 ALA A C 1
ATOM 4786 O O . ALA A 1 594 ? -9.531 6.117 -2.42 1 97.25 594 ALA A O 1
ATOM 4787 N N . ILE A 1 595 ? -7.418 6.059 -1.837 1 96.44 595 ILE A N 1
ATOM 4788 C CA . ILE A 1 595 ? -7.348 7.48 -1.523 1 96.44 595 ILE A CA 1
ATOM 4789 C C . ILE A 1 595 ? -7.605 8.305 -2.785 1 96.44 595 ILE A C 1
ATOM 4791 O O . ILE A 1 595 ? -8.531 9.117 -2.826 1 96.44 595 ILE A O 1
ATOM 4795 N N . PRO A 1 596 ? -6.887 8.086 -3.889 1 95.88 596 PRO A N 1
ATOM 4796 C CA . PRO A 1 596 ? -7.133 8.93 -5.066 1 95.88 596 PRO A CA 1
ATOM 4797 C C . PRO A 1 596 ? -8.531 8.727 -5.652 1 95.88 596 PRO A C 1
ATOM 4799 O O . PRO A 1 596 ? -9.148 9.688 -6.117 1 95.88 596 PRO A O 1
ATOM 4802 N N . PHE A 1 597 ? -9.062 7.543 -5.641 1 96.62 597 PHE A N 1
ATOM 4803 C CA . PHE A 1 597 ? -10.398 7.297 -6.18 1 96.62 597 PHE A CA 1
ATOM 4804 C C . PHE A 1 597 ? -11.461 7.938 -5.301 1 96.62 597 PHE A C 1
ATOM 4806 O O . PHE A 1 597 ? -12.445 8.484 -5.809 1 96.62 597 PHE A O 1
ATOM 4813 N N . SER A 1 598 ? -11.25 7.867 -4.02 1 98.12 598 SER A N 1
ATOM 4814 C CA . SER A 1 598 ? -12.18 8.5 -3.09 1 98.12 598 SER A CA 1
ATOM 4815 C C . SER A 1 598 ? -12.102 10.023 -3.188 1 98.12 598 SER A C 1
ATOM 4817 O O . SER A 1 598 ? -13.109 10.711 -3.039 1 98.12 598 SER A O 1
ATOM 4819 N N . MET A 1 599 ? -10.914 10.547 -3.396 1 97.19 599 MET A N 1
ATOM 4820 C CA . MET A 1 599 ? -10.758 11.992 -3.58 1 97.19 599 MET A CA 1
ATOM 4821 C C . MET A 1 599 ? -11.5 12.461 -4.828 1 97.19 599 MET A C 1
ATOM 4823 O O . MET A 1 599 ? -12.148 13.508 -4.809 1 97.19 599 MET A O 1
ATOM 4827 N N . LEU A 1 600 ? -11.391 11.68 -5.871 1 96.94 600 LEU A N 1
ATOM 4828 C CA . LEU A 1 600 ? -12.102 12.016 -7.098 1 96.94 600 LEU A CA 1
ATOM 4829 C C . LEU A 1 600 ? -13.609 12.039 -6.863 1 96.94 600 LEU A C 1
ATOM 4831 O O . LEU A 1 600 ? -14.297 12.969 -7.305 1 96.94 600 LEU A O 1
ATOM 4835 N N . LEU A 1 601 ? -14.078 11.031 -6.199 1 97.75 601 LEU A N 1
ATOM 4836 C CA . LEU A 1 601 ? -15.5 10.961 -5.879 1 97.75 601 LEU A CA 1
ATOM 4837 C C . LEU A 1 601 ? -15.906 12.117 -4.977 1 97.75 601 LEU A C 1
ATOM 4839 O O . LEU A 1 601 ? -16.953 12.734 -5.191 1 97.75 601 LEU A O 1
ATOM 4843 N N . TYR A 1 602 ? -15.102 12.445 -3.994 1 97.62 602 TYR A N 1
ATOM 4844 C CA . TYR A 1 602 ? -15.352 13.523 -3.047 1 97.62 602 TYR A CA 1
ATOM 4845 C C . TYR A 1 602 ? -15.414 14.875 -3.758 1 97.62 602 TYR A C 1
ATOM 4847 O O . TYR A 1 602 ? -16.359 15.641 -3.559 1 97.62 602 TYR A O 1
ATOM 4855 N N . LEU A 1 603 ? -14.508 15.156 -4.648 1 97.06 603 LEU A N 1
ATOM 4856 C CA . LEU A 1 603 ? -14.352 16.469 -5.281 1 97.06 603 LEU A CA 1
ATOM 4857 C C . LEU A 1 603 ? -15.406 16.672 -6.363 1 97.06 603 LEU A C 1
ATOM 4859 O O . LEU A 1 603 ? -15.781 17.812 -6.656 1 97.06 603 LEU A O 1
ATOM 4863 N N . THR A 1 604 ? -15.898 15.617 -6.91 1 96.88 604 THR A N 1
ATOM 4864 C CA . THR A 1 604 ? -16.828 15.766 -8.023 1 96.88 604 THR A CA 1
ATOM 4865 C C . THR A 1 604 ? -18.266 15.688 -7.531 1 96.88 604 THR A C 1
ATOM 4867 O O . THR A 1 604 ? -19.188 16.188 -8.188 1 96.88 604 THR A O 1
ATOM 4870 N N . THR A 1 605 ? -18.5 15.016 -6.41 1 96.5 605 THR A N 1
ATOM 4871 C CA . THR A 1 605 ? -19.891 14.781 -6.035 1 96.5 605 THR A CA 1
ATOM 4872 C C . THR A 1 605 ? -20.156 15.266 -4.613 1 96.5 605 THR A C 1
ATOM 4874 O O . THR A 1 605 ? -20.938 16.203 -4.402 1 96.5 605 THR A O 1
ATOM 4877 N N . GLU A 1 606 ? -19.438 14.797 -3.658 1 95.75 606 GLU A N 1
ATOM 4878 C CA . GLU A 1 606 ? -19.75 15.055 -2.258 1 95.75 606 GLU A CA 1
ATOM 4879 C C . GLU A 1 606 ? -19.578 16.531 -1.918 1 95.75 606 GLU A C 1
ATOM 4881 O O . GLU A 1 606 ? -20.5 17.172 -1.417 1 95.75 606 GLU A O 1
ATOM 4886 N N . ALA A 1 607 ? -18.438 17.094 -2.207 1 94.75 607 ALA A N 1
ATOM 4887 C CA . ALA A 1 607 ? -18.125 18.484 -1.851 1 94.75 607 ALA A CA 1
ATOM 4888 C C . ALA A 1 607 ? -19.078 19.438 -2.557 1 94.75 607 ALA A C 1
ATOM 4890 O O . ALA A 1 607 ? -19.688 20.312 -1.916 1 94.75 607 ALA A O 1
ATOM 4891 N N . PRO A 1 608 ? -19.281 19.344 -3.83 1 94.69 608 PRO A N 1
ATOM 4892 C CA . PRO A 1 608 ? -20.203 20.266 -4.496 1 94.69 608 PRO A CA 1
ATOM 4893 C C . PRO A 1 608 ? -21.625 20.156 -3.965 1 94.69 608 PRO A C 1
ATOM 4895 O O . PRO A 1 608 ? -22.312 21.172 -3.842 1 94.69 608 PRO A O 1
ATOM 4898 N N . SER A 1 609 ? -22.094 18.969 -3.707 1 92.88 609 SER A N 1
ATOM 4899 C CA . SER A 1 609 ? -23.453 18.766 -3.24 1 92.88 609 SER A CA 1
ATOM 4900 C C . SER A 1 609 ? -23.688 19.453 -1.901 1 92.88 609 SER A C 1
ATOM 4902 O O . SER A 1 609 ? -24.734 20.078 -1.688 1 92.88 609 SER A O 1
ATOM 4904 N N . VAL A 1 610 ? -22.781 19.375 -1.057 1 89.81 610 VAL A N 1
ATOM 4905 C CA . VAL A 1 610 ? -22.891 19.984 0.263 1 89.81 610 VAL A CA 1
ATOM 4906 C C . VAL A 1 610 ? -23 21.5 0.123 1 89.81 610 VAL A C 1
ATOM 4908 O O . VAL A 1 610 ? -23.844 22.141 0.762 1 89.81 610 VAL A O 1
ATOM 4911 N N . ILE A 1 611 ? -22.219 22.062 -0.748 1 88.94 611 ILE A N 1
ATOM 4912 C CA . ILE A 1 611 ? -22.172 23.5 -0.932 1 88.94 611 ILE A CA 1
ATOM 4913 C C . ILE A 1 611 ? -23.453 23.969 -1.629 1 88.94 611 ILE A C 1
ATOM 4915 O O . ILE A 1 611 ? -24.047 24.984 -1.232 1 88.94 611 ILE A O 1
ATOM 4919 N N . LEU A 1 612 ? -23.891 23.281 -2.578 1 89.75 612 LEU A N 1
ATOM 4920 C CA . LEU A 1 612 ? -25.078 23.656 -3.33 1 89.75 612 LEU A CA 1
ATOM 4921 C C . LEU A 1 612 ? -26.328 23.562 -2.453 1 89.75 612 LEU A C 1
ATOM 4923 O O . LEU A 1 612 ? -27.203 24.406 -2.531 1 89.75 612 LEU A O 1
ATOM 4927 N N . ILE A 1 613 ? -26.375 22.562 -1.64 1 87.69 613 ILE A N 1
ATOM 4928 C CA . ILE A 1 613 ? -27.516 22.375 -0.75 1 87.69 613 ILE A CA 1
ATOM 4929 C C . ILE A 1 613 ? -27.562 23.5 0.284 1 87.69 613 ILE A C 1
ATOM 4931 O O . ILE A 1 613 ? -28.641 24.016 0.595 1 87.69 613 ILE A O 1
ATOM 4935 N N . ARG A 1 614 ? -26.422 23.812 0.772 1 84 614 ARG A N 1
ATOM 4936 C CA . ARG A 1 614 ? -26.344 24.891 1.748 1 84 614 ARG A CA 1
ATOM 4937 C C . ARG A 1 614 ? -26.781 26.219 1.132 1 84 614 ARG A C 1
ATOM 4939 O O . ARG A 1 614 ? -27.422 27.031 1.8 1 84 614 ARG A O 1
ATOM 4946 N N . LYS A 1 615 ? -26.438 26.375 -0.056 1 83.19 615 LYS A N 1
ATOM 4947 C CA . LYS A 1 615 ? -26.828 27.594 -0.744 1 83.19 615 LYS A CA 1
ATOM 4948 C C . LYS A 1 615 ? -28.328 27.641 -0.988 1 83.19 615 LYS A C 1
ATOM 4950 O O . LYS A 1 615 ? -28.938 28.703 -0.923 1 83.19 615 LYS A O 1
ATOM 4955 N N . ILE A 1 616 ? -28.859 26.562 -1.244 1 80.56 616 ILE A N 1
ATOM 4956 C CA . ILE A 1 616 ? -30.281 26.5 -1.55 1 80.56 616 ILE A CA 1
ATOM 4957 C C . ILE A 1 616 ? -31.094 26.641 -0.263 1 80.56 616 ILE A C 1
ATOM 4959 O O . ILE A 1 616 ? -32.094 27.359 -0.227 1 80.56 616 ILE A O 1
ATOM 4963 N N . PHE A 1 617 ? -30.688 25.953 0.771 1 74.75 617 PHE A N 1
ATOM 4964 C CA . PHE A 1 617 ? -31.484 25.922 1.996 1 74.75 617 PHE A CA 1
ATOM 4965 C C . PHE A 1 617 ? -30.938 26.922 3.012 1 74.75 617 PHE A C 1
ATOM 4967 O O . PHE A 1 617 ? -31.609 27.219 4.004 1 74.75 617 PHE A O 1
ATOM 4974 N N . GLY A 1 618 ? -29.75 27.312 2.947 1 60.34 618 GLY A N 1
ATOM 4975 C CA . GLY A 1 618 ? -29.156 28.188 3.953 1 60.34 618 GLY A CA 1
ATOM 4976 C C . GLY A 1 618 ? -29.609 29.625 3.844 1 60.34 618 GLY A C 1
ATOM 4977 O O . GLY A 1 618 ? -29.703 30.172 2.74 1 60.34 618 GLY A O 1
ATOM 4978 N N . LYS A 1 619 ? -30.625 30.234 4.691 1 49.03 619 LYS A N 1
ATOM 4979 C CA . LYS A 1 619 ? -30.906 31.641 4.945 1 49.03 619 LYS A CA 1
ATOM 4980 C C . LYS A 1 619 ? -29.625 32.469 4.977 1 49.03 619 LYS A C 1
ATOM 4982 O O . LYS A 1 619 ? -28.562 31.938 5.297 1 49.03 619 LYS A O 1
ATOM 4987 N N . ASP A 1 620 ? -29.719 33.938 4.508 1 40.56 620 ASP A N 1
ATOM 4988 C CA . ASP A 1 620 ? -28.75 35 4.199 1 40.56 620 ASP A CA 1
ATOM 4989 C C . ASP A 1 620 ? -27.688 35.094 5.301 1 40.56 620 ASP A C 1
ATOM 4991 O O . ASP A 1 620 ? -27.047 36.156 5.445 1 40.56 620 ASP A O 1
ATOM 4995 N N . LYS A 1 621 ? -27.734 34.656 6.59 1 42.16 621 LYS A N 1
ATOM 4996 C CA . LYS A 1 621 ? -26.766 35.312 7.461 1 42.16 621 LYS A CA 1
ATOM 4997 C C . LYS A 1 621 ? -25.359 35.219 6.875 1 42.16 621 LYS A C 1
ATOM 4999 O O . LYS A 1 621 ? -25.062 34.344 6.074 1 42.16 621 LYS A O 1
ATOM 5004 N N . LYS A 1 622 ? -24.281 35.969 7.484 1 39.59 622 LYS A N 1
ATOM 5005 C CA . LYS A 1 622 ? -22.859 36.188 7.281 1 39.59 622 LYS A CA 1
ATOM 5006 C C . LYS A 1 622 ? -22.125 34.906 6.969 1 39.59 622 LYS A C 1
ATOM 5008 O O . LYS A 1 622 ? -22.375 33.875 7.609 1 39.59 622 LYS A O 1
ATOM 5013 N N . ALA A 1 623 ? -21.531 34.688 5.758 1 36.34 623 ALA A N 1
ATOM 5014 C CA . ALA A 1 623 ? -20.672 33.719 5.098 1 36.34 623 ALA A CA 1
ATOM 5015 C C . ALA A 1 623 ? -19.766 33.031 6.105 1 36.34 623 ALA A C 1
ATOM 5017 O O . ALA A 1 623 ? -18.641 33.438 6.348 1 36.34 623 ALA A O 1
ATOM 5018 N N . ALA A 1 624 ? -20.266 32.531 7.199 1 33.16 624 ALA A N 1
ATOM 5019 C CA . ALA A 1 624 ? -19.25 31.875 8.023 1 33.16 624 ALA A CA 1
ATOM 5020 C C . ALA A 1 624 ? -18.562 30.75 7.254 1 33.16 624 ALA A C 1
ATOM 5022 O O . ALA A 1 624 ? -19.203 30.047 6.48 1 33.16 624 ALA A O 1
ATOM 5023 N N . ALA A 1 625 ? -17.328 30.766 7.027 1 33.84 625 ALA A N 1
ATOM 5024 C CA . ALA A 1 625 ? -16.406 29.828 6.371 1 33.84 625 ALA A CA 1
ATOM 5025 C C . ALA A 1 625 ? -16.859 28.391 6.566 1 33.84 625 ALA A C 1
ATOM 5027 O O . ALA A 1 625 ? -17.375 28.031 7.629 1 33.84 625 ALA A O 1
ATOM 5028 N N . PRO A 1 626 ? -17.109 27.625 5.445 1 34.28 626 PRO A N 1
ATOM 5029 C CA . PRO A 1 626 ? -17.5 26.219 5.535 1 34.28 626 PRO A CA 1
ATOM 5030 C C . PRO A 1 626 ? -16.875 25.5 6.734 1 34.28 626 PRO A C 1
ATOM 5032 O O . PRO A 1 626 ? -15.648 25.359 6.801 1 34.28 626 PRO A O 1
ATOM 5035 N N . ALA A 1 627 ? -17.234 25.766 7.898 1 31.98 627 ALA A N 1
ATOM 5036 C CA . ALA A 1 627 ? -16.797 24.969 9.031 1 31.98 627 ALA A CA 1
ATOM 5037 C C . ALA A 1 627 ? -16.797 23.484 8.68 1 31.98 627 ALA A C 1
ATOM 5039 O O . ALA A 1 627 ? -17.562 23.047 7.812 1 31.98 627 ALA A O 1
ATOM 5040 N N . ALA A 1 628 ? -15.914 22.641 9.164 1 36.62 628 ALA A N 1
ATOM 5041 C CA . ALA A 1 628 ? -15.648 21.219 8.961 1 36.62 628 ALA A CA 1
ATOM 5042 C C . ALA A 1 628 ? -16.938 20.422 8.891 1 36.62 628 ALA A C 1
ATOM 5044 O O . ALA A 1 628 ? -17.641 20.281 9.891 1 36.62 628 ALA A O 1
ATOM 5045 N N . SER A 1 629 ? -17.656 20.375 7.852 1 35.41 629 SER A N 1
ATOM 5046 C CA . SER A 1 629 ? -18.812 19.547 7.48 1 35.41 629 SER A CA 1
ATOM 5047 C C . SER A 1 629 ? -18.766 18.203 8.18 1 35.41 629 SER A C 1
ATOM 5049 O O . SER A 1 629 ? -19.672 17.375 8.008 1 35.41 629 SER A O 1
ATOM 5051 N N . ALA A 1 630 ? -17.625 17.688 8.539 1 35.97 630 ALA A N 1
ATOM 5052 C CA . ALA A 1 630 ? -17.531 16.422 9.25 1 35.97 630 ALA A CA 1
ATOM 5053 C C . ALA A 1 630 ? -18.203 16.5 10.617 1 35.97 630 ALA A C 1
ATOM 5055 O O . ALA A 1 630 ? -18.375 15.492 11.305 1 35.97 630 ALA A O 1
ATOM 5056 N N . GLU A 1 631 ? -18.453 17.672 11.289 1 33.03 631 GLU A N 1
ATOM 5057 C CA . GLU A 1 631 ? -19.047 17.797 12.617 1 33.03 631 GLU A CA 1
ATOM 5058 C C . GLU A 1 631 ? -20.562 17.656 12.562 1 33.03 631 GLU A C 1
ATOM 5060 O O . GLU A 1 631 ? -21.188 17.312 13.562 1 33.03 631 GLU A O 1
ATOM 5065 N N . LYS A 1 632 ? -21.344 18.328 11.609 1 34.12 632 LYS A N 1
ATOM 5066 C CA . LYS A 1 632 ? -22.797 18.281 11.656 1 34.12 632 LYS A CA 1
ATOM 5067 C C . LYS A 1 632 ? -23.328 17 11.016 1 34.12 632 LYS A C 1
ATOM 5069 O O . LYS A 1 632 ? -24.531 16.797 10.922 1 34.12 632 LYS A O 1
ATOM 5074 N N . GLU A 1 633 ? -22.547 16.328 10.078 1 31.38 633 GLU A N 1
ATOM 5075 C CA . GLU A 1 633 ? -23.219 15.18 9.484 1 31.38 633 GLU A CA 1
ATOM 5076 C C . GLU A 1 633 ? -23.078 13.945 10.367 1 31.38 633 GLU A C 1
ATOM 5078 O O . GLU A 1 633 ? -22 13.656 10.867 1 31.38 633 GLU A O 1
ATOM 5083 N N . MET B 1 1 ? -4.551 -45.969 -11.906 1 25.42 1 MET B N 1
ATOM 5084 C CA . MET B 1 1 ? -3.891 -45.469 -13.102 1 25.42 1 MET B CA 1
ATOM 5085 C C . MET B 1 1 ? -3.221 -44.125 -12.836 1 25.42 1 MET B C 1
ATOM 5087 O O . MET B 1 1 ? -2.131 -43.844 -13.344 1 25.42 1 MET B O 1
ATOM 5091 N N . LEU B 1 2 ? -3.934 -43.188 -12.109 1 31.84 2 LEU B N 1
ATOM 5092 C CA . LEU B 1 2 ? -3.262 -41.938 -11.75 1 31.84 2 LEU B CA 1
ATOM 5093 C C . LEU B 1 2 ? -1.936 -42.219 -11.047 1 31.84 2 LEU B C 1
ATOM 5095 O O . LEU B 1 2 ? -0.937 -41.562 -11.312 1 31.84 2 LEU B O 1
ATOM 5099 N N . LEU B 1 3 ? -1.994 -43.312 -10.234 1 33.88 3 LEU B N 1
ATOM 5100 C CA . LEU B 1 3 ? -0.823 -43.75 -9.484 1 33.88 3 LEU B CA 1
ATOM 5101 C C . LEU B 1 3 ? 0.221 -44.344 -10.414 1 33.88 3 LEU B C 1
ATOM 5103 O O . LEU B 1 3 ? 1.406 -44.406 -10.07 1 33.88 3 LEU B O 1
ATOM 5107 N N . GLY B 1 4 ? -0.278 -44.969 -11.414 1 32.62 4 GLY B N 1
ATOM 5108 C CA . GLY B 1 4 ? 0.67 -45.625 -12.289 1 32.62 4 GLY B CA 1
ATOM 5109 C C . GLY B 1 4 ? 1.661 -44.688 -12.93 1 32.62 4 GLY B C 1
ATOM 5110 O O . GLY B 1 4 ? 2.83 -45.031 -13.125 1 32.62 4 GLY B O 1
ATOM 5111 N N . VAL B 1 5 ? 1.158 -43.594 -13.461 1 35.56 5 VAL B N 1
ATOM 5112 C CA . VAL B 1 5 ? 2.043 -42.625 -14.086 1 35.56 5 VAL B CA 1
ATOM 5113 C C . VAL B 1 5 ? 2.98 -42.031 -13.031 1 35.56 5 VAL B C 1
ATOM 5115 O O . VAL B 1 5 ? 4.086 -41.562 -13.359 1 35.56 5 VAL B O 1
ATOM 5118 N N . LEU B 1 6 ? 2.562 -42.062 -11.797 1 37.72 6 LEU B N 1
ATOM 5119 C CA . LEU B 1 6 ? 3.338 -41.5 -10.703 1 37.72 6 LEU B CA 1
ATOM 5120 C C . LEU B 1 6 ? 4.602 -42.312 -10.453 1 37.72 6 LEU B C 1
ATOM 5122 O O . LEU B 1 6 ? 5.645 -41.75 -10.094 1 37.72 6 LEU B O 1
ATOM 5126 N N . VAL B 1 7 ? 4.449 -43.688 -10.664 1 34.62 7 VAL B N 1
ATOM 5127 C CA . VAL B 1 7 ? 5.492 -44.625 -10.195 1 34.62 7 VAL B CA 1
ATOM 5128 C C . VAL B 1 7 ? 6.664 -44.594 -11.18 1 34.62 7 VAL B C 1
ATOM 5130 O O . VAL B 1 7 ? 7.73 -45.125 -10.883 1 34.62 7 VAL B O 1
ATOM 5133 N N . LEU B 1 8 ? 6.371 -44.188 -12.336 1 34.69 8 LEU B N 1
ATOM 5134 C CA . LEU B 1 8 ? 7.559 -44.281 -13.18 1 34.69 8 LEU B CA 1
ATOM 5135 C C . LEU B 1 8 ? 8.648 -43.344 -12.672 1 34.69 8 LEU B C 1
ATOM 5137 O O . LEU B 1 8 ? 9.727 -43.25 -13.258 1 34.69 8 LEU B O 1
ATOM 5141 N N . PHE B 1 9 ? 8.391 -42.656 -11.633 1 38.47 9 PHE B N 1
ATOM 5142 C CA . PHE B 1 9 ? 9.086 -41.438 -11.25 1 38.47 9 PHE B CA 1
ATOM 5143 C C . PHE B 1 9 ? 10.508 -41.75 -10.797 1 38.47 9 PHE B C 1
ATOM 5145 O O . PHE B 1 9 ? 11.43 -40.969 -11.07 1 38.47 9 PHE B O 1
ATOM 5152 N N . LEU B 1 10 ? 10.805 -42.594 -9.789 1 41.97 10 LEU B N 1
ATOM 5153 C CA . LEU B 1 10 ? 11.969 -42.375 -8.945 1 41.97 10 LEU B CA 1
ATOM 5154 C C . LEU B 1 10 ? 13.047 -43.406 -9.195 1 41.97 10 LEU B C 1
ATOM 5156 O O . LEU B 1 10 ? 13.281 -44.281 -8.359 1 41.97 10 LEU B O 1
ATOM 5160 N N . ALA B 1 11 ? 13.305 -43.938 -10.258 1 36.59 11 ALA B N 1
ATOM 5161 C CA . ALA B 1 11 ? 14.422 -44.875 -10.273 1 36.59 11 ALA B CA 1
ATOM 5162 C C . ALA B 1 11 ? 15.758 -44.156 -10.164 1 36.59 11 ALA B C 1
ATOM 5164 O O . ALA B 1 11 ? 16.328 -43.75 -11.18 1 36.59 11 ALA B O 1
ATOM 5165 N N . ALA B 1 12 ? 16.016 -43.344 -9.164 1 41.94 12 ALA B N 1
ATOM 5166 C CA . ALA B 1 12 ? 17.312 -42.719 -9.016 1 41.94 12 ALA B CA 1
ATOM 5167 C C . ALA B 1 12 ? 18.375 -43.719 -8.562 1 41.94 12 ALA B C 1
ATOM 5169 O O . ALA B 1 12 ? 18.312 -44.219 -7.43 1 41.94 12 ALA B O 1
ATOM 5170 N N . GLN B 1 13 ? 19.016 -44.625 -9.344 1 41.94 13 GLN B N 1
ATOM 5171 C CA . GLN B 1 13 ? 20.094 -45.5 -8.914 1 41.94 13 GLN B CA 1
ATOM 5172 C C . GLN B 1 13 ? 21.359 -44.688 -8.586 1 41.94 13 GLN B C 1
ATOM 5174 O O . GLN B 1 13 ? 22.422 -45.25 -8.359 1 41.94 13 GLN B O 1
ATOM 5179 N N . GLY B 1 14 ? 21.375 -43.375 -8.602 1 42.62 14 GLY B N 1
ATOM 5180 C CA . GLY B 1 14 ? 22.75 -42.938 -8.586 1 42.62 14 GLY B CA 1
ATOM 5181 C C . GLY B 1 14 ? 23.453 -43.188 -7.262 1 42.62 14 GLY B C 1
ATOM 5182 O O . GLY B 1 14 ? 22.875 -43.781 -6.355 1 42.62 14 GLY B O 1
ATOM 5183 N N . SER B 1 15 ? 24.844 -42.562 -7.074 1 49.78 15 SER B N 1
ATOM 5184 C CA . SER B 1 15 ? 25.906 -42.656 -6.074 1 49.78 15 SER B CA 1
ATOM 5185 C C . SER B 1 15 ? 25.438 -42.094 -4.73 1 49.78 15 SER B C 1
ATOM 5187 O O . SER B 1 15 ? 25.953 -41.094 -4.262 1 49.78 15 SER B O 1
ATOM 5189 N N . SER B 1 16 ? 24.266 -42.094 -4.41 1 58.22 16 SER B N 1
ATOM 5190 C CA . SER B 1 16 ? 23.734 -41.562 -3.16 1 58.22 16 SER B CA 1
ATOM 5191 C C . SER B 1 16 ? 24.234 -42.344 -1.963 1 58.22 16 SER B C 1
ATOM 5193 O O . SER B 1 16 ? 24.594 -43.531 -2.102 1 58.22 16 SER B O 1
ATOM 5195 N N . GLY B 1 17 ? 24.75 -41.625 -0.929 1 69.56 17 GLY B N 1
ATOM 5196 C CA . GLY B 1 17 ? 25.016 -42.312 0.33 1 69.56 17 GLY B CA 1
ATOM 5197 C C . GLY B 1 17 ? 23.953 -43.344 0.684 1 69.56 17 GLY B C 1
ATOM 5198 O O . GLY B 1 17 ? 22.812 -43.219 0.257 1 69.56 17 GLY B O 1
ATOM 5199 N N . GLN B 1 18 ? 24.359 -44.406 1.197 1 79.56 18 GLN B N 1
ATOM 5200 C CA . GLN B 1 18 ? 23.516 -45.562 1.499 1 79.56 18 GLN B CA 1
ATOM 5201 C C . GLN B 1 18 ? 22.234 -45.125 2.207 1 79.56 18 GLN B C 1
ATOM 5203 O O . GLN B 1 18 ? 21.141 -45.625 1.888 1 79.56 18 GLN B O 1
ATOM 5208 N N . GLN B 1 19 ? 22.328 -44.094 3.016 1 90.5 19 GLN B N 1
ATOM 5209 C CA . GLN B 1 19 ? 21.156 -43.688 3.777 1 90.5 19 GLN B CA 1
ATOM 5210 C C . GLN B 1 19 ? 20.156 -42.938 2.893 1 90.5 19 GLN B C 1
ATOM 5212 O O . GLN B 1 19 ? 18.953 -43.188 2.947 1 90.5 19 GLN B O 1
ATOM 5217 N N . CYS B 1 20 ? 20.609 -42.062 2.092 1 92.38 20 CYS B N 1
ATOM 5218 C CA . CYS B 1 20 ? 19.75 -41.312 1.186 1 92.38 20 CYS B CA 1
ATOM 5219 C C . CYS B 1 20 ? 19.031 -42.25 0.214 1 92.38 20 CYS B C 1
ATOM 5221 O O . CYS B 1 20 ? 17.812 -42.125 0.017 1 92.38 20 CYS B O 1
ATOM 5223 N N . GLN B 1 21 ? 19.75 -43.188 -0.311 1 90.88 21 GLN B N 1
ATOM 5224 C CA . GLN B 1 21 ? 19.156 -44.125 -1.257 1 90.88 21 GLN B CA 1
ATOM 5225 C C . GLN B 1 21 ? 18.047 -44.938 -0.594 1 90.88 21 GLN B C 1
ATOM 5227 O O . GLN B 1 21 ? 17 -45.188 -1.2 1 90.88 21 GLN B O 1
ATOM 5232 N N . GLY B 1 22 ? 18.375 -45.344 0.614 1 92.25 22 GLY B N 1
ATOM 5233 C CA . GLY B 1 22 ? 17.344 -46.062 1.355 1 92.25 22 GLY B CA 1
ATOM 5234 C C . GLY B 1 22 ? 16.078 -45.25 1.54 1 92.25 22 GLY B C 1
ATOM 5235 O O . GLY B 1 22 ? 14.969 -45.781 1.375 1 92.25 22 GLY B O 1
ATOM 5236 N N . HIS B 1 23 ? 16.219 -44.031 1.839 1 94.12 23 HIS B N 1
ATOM 5237 C CA . HIS B 1 23 ? 15.07 -43.188 2.086 1 94.12 23 HIS B CA 1
ATOM 5238 C C . HIS B 1 23 ? 14.352 -42.844 0.787 1 94.12 23 HIS B C 1
ATOM 5240 O O . HIS B 1 23 ? 13.133 -42.656 0.777 1 94.12 23 HIS B O 1
ATOM 5246 N N . ILE B 1 24 ? 15.102 -42.781 -0.302 1 91.75 24 ILE B N 1
ATOM 5247 C CA . ILE B 1 24 ? 14.484 -42.562 -1.611 1 91.75 24 ILE B CA 1
ATOM 5248 C C . ILE B 1 24 ? 13.625 -43.781 -1.96 1 91.75 24 ILE B C 1
ATOM 5250 O O . ILE B 1 24 ? 12.516 -43.625 -2.479 1 91.75 24 ILE B O 1
ATOM 5254 N N . ASP B 1 25 ? 14.141 -44.938 -1.653 1 91.31 25 ASP B N 1
ATOM 5255 C CA . ASP B 1 25 ? 13.391 -46.156 -1.916 1 91.31 25 ASP B CA 1
ATOM 5256 C C . ASP B 1 25 ? 12.125 -46.219 -1.06 1 91.31 25 ASP B C 1
ATOM 5258 O O . ASP B 1 25 ? 11.078 -46.656 -1.528 1 91.31 25 ASP B O 1
ATOM 5262 N N . ASP B 1 26 ? 12.305 -45.781 0.118 1 93.25 26 ASP B N 1
ATOM 5263 C CA . ASP B 1 26 ? 11.133 -45.719 0.987 1 93.25 26 ASP B CA 1
ATOM 5264 C C . ASP B 1 26 ? 10.086 -44.75 0.421 1 93.25 26 ASP B C 1
ATOM 5266 O O . ASP B 1 26 ? 8.891 -45.062 0.465 1 93.25 26 ASP B O 1
ATOM 5270 N N . TYR B 1 27 ? 10.547 -43.656 -0.02 1 92.31 27 TYR B N 1
ATOM 5271 C CA . TYR B 1 27 ? 9.688 -42.656 -0.627 1 92.31 27 TYR B CA 1
ATOM 5272 C C . TYR B 1 27 ? 8.953 -43.219 -1.836 1 92.31 27 TYR B C 1
ATOM 5274 O O . TYR B 1 27 ? 7.734 -43.062 -1.957 1 92.31 27 TYR B O 1
ATOM 5282 N N . LYS B 1 28 ? 9.633 -43.906 -2.615 1 88.5 28 LYS B N 1
ATOM 5283 C CA . LYS B 1 28 ? 9.055 -44.531 -3.809 1 88.5 28 LYS B CA 1
ATOM 5284 C C . LYS B 1 28 ? 7.988 -45.562 -3.441 1 88.5 28 LYS B C 1
ATOM 5286 O O . LYS B 1 28 ? 6.906 -45.562 -4.035 1 88.5 28 LYS B O 1
ATOM 5291 N N . SER B 1 29 ? 8.297 -46.312 -2.527 1 91.88 29 SER B N 1
ATOM 5292 C CA . SER B 1 29 ? 7.363 -47.344 -2.09 1 91.88 29 SER B CA 1
ATOM 5293 C C . SER B 1 29 ? 6.113 -46.75 -1.47 1 91.88 29 SER B C 1
ATOM 5295 O O . SER B 1 29 ? 4.996 -47.188 -1.732 1 91.88 29 SER B O 1
ATOM 5297 N N . ALA B 1 30 ? 6.34 -45.781 -0.678 1 93 30 ALA B N 1
ATOM 5298 C CA . ALA B 1 30 ? 5.215 -45.094 -0.028 1 93 30 ALA B CA 1
ATOM 5299 C C . ALA B 1 30 ? 4.332 -44.406 -1.052 1 93 30 ALA B C 1
ATOM 5301 O O . ALA B 1 30 ? 3.111 -44.344 -0.891 1 93 30 ALA B O 1
ATOM 5302 N N . LEU B 1 31 ? 4.914 -43.844 -2.047 1 87.94 31 LEU B N 1
ATOM 5303 C CA . LEU B 1 31 ? 4.16 -43.188 -3.117 1 87.94 31 LEU B CA 1
ATOM 5304 C C . LEU B 1 31 ? 3.291 -44.188 -3.855 1 87.94 31 LEU B C 1
ATOM 5306 O O . LEU B 1 31 ? 2.133 -43.906 -4.176 1 87.94 31 LEU B O 1
ATOM 5310 N N . GLY B 1 32 ? 3.873 -45.344 -4.09 1 84.81 32 GLY B N 1
ATOM 5311 C CA . GLY B 1 32 ? 3.123 -46.406 -4.73 1 84.81 32 GLY B CA 1
ATOM 5312 C C . GLY B 1 32 ? 1.928 -46.875 -3.918 1 84.81 32 GLY B C 1
ATOM 5313 O O . GLY B 1 32 ? 0.903 -47.25 -4.48 1 84.81 32 GLY B O 1
ATOM 5314 N N . ARG B 1 33 ? 2.057 -46.75 -2.576 1 88.75 33 ARG B N 1
ATOM 5315 C CA . ARG B 1 33 ? 0.977 -47.156 -1.683 1 88.75 33 ARG B CA 1
ATOM 5316 C C . ARG B 1 33 ? -0.003 -46 -1.454 1 88.75 33 ARG B C 1
ATOM 5318 O O . ARG B 1 33 ? -1.028 -46.188 -0.792 1 88.75 33 ARG B O 1
ATOM 5325 N N . GLY B 1 34 ? 0.358 -44.844 -1.91 1 87 34 GLY B N 1
ATOM 5326 C CA . GLY B 1 34 ? -0.531 -43.719 -1.78 1 87 34 GLY B CA 1
ATOM 5327 C C . GLY B 1 34 ? -0.523 -43.094 -0.39 1 87 34 GLY B C 1
ATOM 5328 O O . GLY B 1 34 ? -1.542 -42.594 0.074 1 87 34 GLY B O 1
ATOM 5329 N N . GLU B 1 35 ? 0.596 -43.25 0.213 1 90.81 35 GLU B N 1
ATOM 5330 C CA . GLU B 1 35 ? 0.695 -42.625 1.531 1 90.81 35 GLU B CA 1
ATOM 5331 C C . GLU B 1 35 ? 0.69 -41.094 1.429 1 90.81 35 GLU B C 1
ATOM 5333 O O . GLU B 1 35 ? 1.297 -40.531 0.519 1 90.81 35 GLU B O 1
ATOM 5338 N N . LEU B 1 36 ? 0.038 -40.469 2.336 1 90.25 36 LEU B N 1
ATOM 5339 C CA . LEU B 1 36 ? -0.215 -39.031 2.26 1 90.25 36 LEU B CA 1
ATOM 5340 C C . LEU B 1 36 ? 1.093 -38.25 2.275 1 90.25 36 LEU B C 1
ATOM 5342 O O . LEU B 1 36 ? 1.275 -37.344 1.484 1 90.25 36 LEU B O 1
ATOM 5346 N N . TRP B 1 37 ? 2.01 -38.594 3.223 1 93.94 37 TRP B N 1
ATOM 5347 C CA . TRP B 1 37 ? 3.256 -37.844 3.305 1 93.94 37 TRP B CA 1
ATOM 5348 C C . TRP B 1 37 ? 4.027 -37.938 1.99 1 93.94 37 TRP B C 1
ATOM 5350 O O . TRP B 1 37 ? 4.641 -36.938 1.565 1 93.94 37 TRP B O 1
ATOM 5360 N N . ALA B 1 38 ? 4.023 -39.062 1.307 1 92.69 38 ALA B N 1
ATOM 5361 C CA . ALA B 1 38 ? 4.707 -39.25 0.029 1 92.69 38 ALA B CA 1
ATOM 5362 C C . ALA B 1 38 ? 4.027 -38.438 -1.076 1 92.69 38 ALA B C 1
ATOM 5364 O O . ALA B 1 38 ? 4.695 -37.875 -1.947 1 92.69 38 ALA B O 1
ATOM 5365 N N . LEU B 1 39 ? 2.738 -38.375 -0.993 1 89.75 39 LEU B N 1
ATOM 5366 C CA . LEU B 1 39 ? 1.986 -37.594 -1.971 1 89.75 39 LEU B CA 1
ATOM 5367 C C . LEU B 1 39 ? 2.275 -36.094 -1.82 1 89.75 39 LEU B C 1
ATOM 5369 O O . LEU B 1 39 ? 2.377 -35.375 -2.814 1 89.75 39 LEU B O 1
ATOM 5373 N N . HIS B 1 40 ? 2.365 -35.656 -0.576 1 92.56 40 HIS B N 1
ATOM 5374 C CA . HIS B 1 40 ? 2.727 -34.25 -0.324 1 92.56 40 HIS B CA 1
ATOM 5375 C C . HIS B 1 40 ? 4.102 -33.938 -0.893 1 92.56 40 HIS B C 1
ATOM 5377 O O . HIS B 1 40 ? 4.301 -32.875 -1.483 1 92.56 40 HIS B O 1
ATOM 5383 N N . MET B 1 41 ? 5.027 -34.812 -0.683 1 92.25 41 MET B N 1
ATOM 5384 C CA . MET B 1 41 ? 6.379 -34.625 -1.199 1 92.25 41 MET B CA 1
ATOM 5385 C C . MET B 1 41 ? 6.375 -34.562 -2.723 1 92.25 41 MET B C 1
ATOM 5387 O O . MET B 1 41 ? 7.035 -33.719 -3.314 1 92.25 41 MET B O 1
ATOM 5391 N N . TYR B 1 42 ? 5.59 -35.406 -3.275 1 87.94 42 TYR B N 1
ATOM 5392 C CA . TYR B 1 42 ? 5.492 -35.469 -4.73 1 87.94 42 TYR B CA 1
ATOM 5393 C C . TYR B 1 42 ? 4.855 -34.219 -5.297 1 87.94 42 TYR B C 1
ATOM 5395 O O . TYR B 1 42 ? 5.367 -33.625 -6.25 1 87.94 42 TYR B O 1
ATOM 5403 N N . GLU B 1 43 ? 3.814 -33.781 -4.754 1 87.44 43 GLU B N 1
ATOM 5404 C CA . GLU B 1 43 ? 3.057 -32.656 -5.254 1 87.44 43 GLU B CA 1
ATOM 5405 C C . GLU B 1 43 ? 3.824 -31.344 -5.055 1 87.44 43 GLU B C 1
ATOM 5407 O O . GLU B 1 43 ? 3.662 -30.391 -5.828 1 87.44 43 GLU B O 1
ATOM 5412 N N . SER B 1 44 ? 4.629 -31.297 -4.016 1 92.75 44 SER B N 1
ATOM 5413 C CA . SER B 1 44 ? 5.336 -30.062 -3.686 1 92.75 44 SER B CA 1
ATOM 5414 C C . SER B 1 44 ? 6.469 -29.797 -4.668 1 92.75 44 SER B C 1
ATOM 5416 O O . SER B 1 44 ? 6.977 -28.688 -4.75 1 92.75 44 SER B O 1
ATOM 5418 N N . SER B 1 45 ? 6.91 -30.797 -5.41 1 90.38 45 SER B N 1
ATOM 5419 C CA . SER B 1 45 ? 7.973 -30.672 -6.398 1 90.38 45 SER B CA 1
ATOM 5420 C C . SER B 1 45 ? 7.422 -30.219 -7.746 1 90.38 45 SER B C 1
ATOM 5422 O O . SER B 1 45 ? 6.234 -30.391 -8.023 1 90.38 45 SER B O 1
ATOM 5424 N N . THR B 1 46 ? 8.289 -29.578 -8.484 1 85.81 46 THR B N 1
ATOM 5425 C CA . THR B 1 46 ? 7.914 -29.266 -9.859 1 85.81 46 THR B CA 1
ATOM 5426 C C . THR B 1 46 ? 7.781 -30.547 -10.688 1 85.81 46 THR B C 1
ATOM 5428 O O . THR B 1 46 ? 8.75 -31.297 -10.852 1 85.81 46 THR B O 1
ATOM 5431 N N . ARG B 1 47 ? 6.609 -30.797 -11.117 1 75.81 47 ARG B N 1
ATOM 5432 C CA . ARG B 1 47 ? 6.359 -32.062 -11.805 1 75.81 47 ARG B CA 1
ATOM 5433 C C . ARG B 1 47 ? 6.258 -31.859 -13.305 1 75.81 47 ARG B C 1
ATOM 5435 O O . ARG B 1 47 ? 6.551 -32.75 -14.086 1 75.81 47 ARG B O 1
ATOM 5442 N N . LEU B 1 48 ? 5.629 -30.703 -13.641 1 70.81 48 LEU B N 1
ATOM 5443 C CA . LEU B 1 48 ? 5.496 -30.344 -15.047 1 70.81 48 LEU B CA 1
ATOM 5444 C C . LEU B 1 48 ? 5.984 -28.922 -15.289 1 70.81 48 LEU B C 1
ATOM 5446 O O . LEU B 1 48 ? 5.914 -28.078 -14.391 1 70.81 48 LEU B O 1
ATOM 5450 N N . LEU B 1 49 ? 6.605 -28.891 -16.422 1 68.44 49 LEU B N 1
ATOM 5451 C CA . LEU B 1 49 ? 6.988 -27.531 -16.781 1 68.44 49 LEU B CA 1
ATOM 5452 C C . LEU B 1 49 ? 5.797 -26.75 -17.328 1 68.44 49 LEU B C 1
ATOM 5454 O O . LEU B 1 49 ? 5.52 -26.812 -18.531 1 68.44 49 LEU B O 1
ATOM 5458 N N . ASP B 1 50 ? 5.039 -26.188 -16.453 1 74.81 50 ASP B N 1
ATOM 5459 C CA . ASP B 1 50 ? 3.916 -25.344 -16.828 1 74.81 50 ASP B CA 1
ATOM 5460 C C . ASP B 1 50 ? 4.352 -23.891 -16.953 1 74.81 50 ASP B C 1
ATOM 5462 O O . ASP B 1 50 ? 5.16 -23.406 -16.172 1 74.81 50 ASP B O 1
ATOM 5466 N N . GLY B 1 51 ? 3.883 -23.219 -17.984 1 80.94 51 GLY B N 1
ATOM 5467 C CA . GLY B 1 51 ? 4.152 -21.812 -18.156 1 80.94 51 GLY B CA 1
ATOM 5468 C C . GLY B 1 51 ? 5.488 -21.531 -18.812 1 80.94 51 GLY B C 1
ATOM 5469 O O . GLY B 1 51 ? 5.969 -20.391 -18.797 1 80.94 51 GLY B O 1
ATOM 5470 N N . VAL B 1 52 ? 6.051 -22.547 -19.297 1 80.56 52 VAL B N 1
ATOM 5471 C CA . VAL B 1 52 ? 7.383 -22.406 -19.891 1 80.56 52 VAL B CA 1
ATOM 5472 C C . VAL B 1 52 ? 7.301 -21.547 -21.141 1 80.56 52 VAL B C 1
ATOM 5474 O O . VAL B 1 52 ? 8.211 -20.75 -21.422 1 80.56 52 VAL B O 1
ATOM 5477 N N . LEU B 1 53 ? 6.188 -21.656 -21.812 1 86.19 53 LEU B N 1
ATOM 5478 C CA . LEU B 1 53 ? 6.055 -20.953 -23.078 1 86.19 53 LEU B CA 1
ATOM 5479 C C . LEU B 1 53 ? 5.871 -19.453 -22.859 1 86.19 53 LEU B C 1
ATOM 5481 O O . LEU B 1 53 ? 6.055 -18.656 -23.781 1 86.19 53 LEU B O 1
ATOM 5485 N N . THR B 1 54 ? 5.48 -19.156 -21.641 1 89.12 54 THR B N 1
ATOM 5486 C CA . THR B 1 54 ? 5.289 -17.734 -21.359 1 89.12 54 THR B CA 1
ATOM 5487 C C . THR B 1 54 ? 6.402 -17.203 -20.469 1 89.12 54 THR B C 1
ATOM 5489 O O . THR B 1 54 ? 6.477 -16 -20.203 1 89.12 54 THR B O 1
ATOM 5492 N N . GLY B 1 55 ? 7.223 -18.094 -19.953 1 84.69 55 GLY B N 1
ATOM 5493 C CA . GLY B 1 55 ? 8.422 -17.609 -19.297 1 84.69 55 GLY B CA 1
ATOM 5494 C C . GLY B 1 55 ? 8.477 -17.953 -17.812 1 84.69 55 GLY B C 1
ATOM 5495 O O . GLY B 1 55 ? 9.172 -17.281 -17.047 1 84.69 55 GLY B O 1
ATOM 5496 N N . LEU B 1 56 ? 7.656 -18.859 -17.312 1 87.81 56 LEU B N 1
ATOM 5497 C CA . LEU B 1 56 ? 7.852 -19.328 -15.938 1 87.81 56 LEU B CA 1
ATOM 5498 C C . LEU B 1 56 ? 9.102 -20.188 -15.82 1 87.81 56 LEU B C 1
ATOM 5500 O O . LEU B 1 56 ? 9.016 -21.422 -15.914 1 87.81 56 LEU B O 1
ATOM 5504 N N . ILE B 1 57 ? 10.195 -19.562 -15.516 1 81.75 57 ILE B N 1
ATOM 5505 C CA . ILE B 1 57 ? 11.492 -20.234 -15.57 1 81.75 57 ILE B CA 1
ATOM 5506 C C . ILE B 1 57 ? 11.914 -20.656 -14.164 1 81.75 57 ILE B C 1
ATOM 5508 O O . ILE B 1 57 ? 12.812 -21.484 -14.008 1 81.75 57 ILE B O 1
ATOM 5512 N N . VAL B 1 58 ? 11.227 -20.094 -13.156 1 83.94 58 VAL B N 1
ATOM 5513 C CA . VAL B 1 58 ? 11.586 -20.422 -11.773 1 83.94 58 VAL B CA 1
ATOM 5514 C C . VAL B 1 58 ? 10.328 -20.797 -10.992 1 83.94 58 VAL B C 1
ATOM 5516 O O . VAL B 1 58 ? 9.953 -20.094 -10.039 1 83.94 58 VAL B O 1
ATOM 5519 N N . PRO B 1 59 ? 9.75 -21.891 -11.359 1 87.5 59 PRO B N 1
ATOM 5520 C CA . PRO B 1 59 ? 8.602 -22.312 -10.555 1 87.5 59 PRO B CA 1
ATOM 5521 C C . PRO B 1 59 ? 8.992 -22.672 -9.117 1 87.5 59 PRO B C 1
ATOM 5523 O O . PRO B 1 59 ? 9.852 -23.516 -8.891 1 87.5 59 PRO B O 1
ATOM 5526 N N . PRO B 1 60 ? 8.367 -22.094 -8.188 1 90.25 60 PRO B N 1
ATOM 5527 C CA . PRO B 1 60 ? 8.797 -22.281 -6.801 1 90.25 60 PRO B CA 1
ATOM 5528 C C . PRO B 1 60 ? 8.242 -23.562 -6.18 1 90.25 60 PRO B C 1
ATOM 5530 O O . PRO B 1 60 ? 8.617 -23.922 -5.066 1 90.25 60 PRO B O 1
ATOM 5533 N N . GLY B 1 61 ? 7.398 -24.328 -6.91 1 91.25 61 GLY B N 1
ATOM 5534 C CA . GLY B 1 61 ? 6.734 -25.438 -6.246 1 91.25 61 GLY B CA 1
ATOM 5535 C C . GLY B 1 61 ? 5.961 -25.016 -5.012 1 91.25 61 GLY B C 1
ATOM 5536 O O . GLY B 1 61 ? 5.387 -23.938 -4.969 1 91.25 61 GLY B O 1
ATOM 5537 N N . ASN B 1 62 ? 5.809 -25.969 -4.105 1 94.56 62 ASN B N 1
ATOM 5538 C CA . ASN B 1 62 ? 5.141 -25.672 -2.844 1 94.56 62 ASN B CA 1
ATOM 5539 C C . ASN B 1 62 ? 6.094 -25.828 -1.658 1 94.56 62 ASN B C 1
ATOM 5541 O O . ASN B 1 62 ? 6.18 -26.906 -1.058 1 94.56 62 ASN B O 1
ATOM 5545 N N . PHE B 1 63 ? 6.738 -24.781 -1.277 1 94.94 63 PHE B N 1
ATOM 5546 C CA . PHE B 1 63 ? 7.809 -24.734 -0.287 1 94.94 63 PHE B CA 1
ATOM 5547 C C . PHE B 1 63 ? 7.316 -25.25 1.062 1 94.94 63 PHE B C 1
ATOM 5549 O O . PHE B 1 63 ? 7.926 -26.141 1.65 1 94.94 63 PHE B O 1
ATOM 5556 N N . ASP B 1 64 ? 6.219 -24.688 1.564 1 95.06 64 ASP B N 1
ATOM 5557 C CA . ASP B 1 64 ? 5.723 -25.016 2.898 1 95.06 64 ASP B CA 1
ATOM 5558 C C . ASP B 1 64 ? 5.195 -26.438 2.955 1 95.06 64 ASP B C 1
ATOM 5560 O O . ASP B 1 64 ? 5.309 -27.109 3.982 1 95.06 64 ASP B O 1
ATOM 5564 N N . GLN B 1 65 ? 4.613 -26.906 1.829 1 95.19 65 GLN B N 1
ATOM 5565 C CA . GLN B 1 65 ? 4.137 -28.281 1.734 1 95.19 65 GLN B CA 1
ATOM 5566 C C . GLN B 1 65 ? 5.285 -29.266 1.889 1 95.19 65 GLN B C 1
ATOM 5568 O O . GLN B 1 65 ? 5.152 -30.281 2.586 1 95.19 65 GLN B O 1
ATOM 5573 N N . CYS B 1 66 ? 6.363 -28.984 1.295 1 95.94 66 CYS B N 1
ATOM 5574 C CA . CYS B 1 66 ? 7.531 -29.859 1.357 1 95.94 66 CYS B CA 1
ATOM 5575 C C . CYS B 1 66 ? 8.141 -29.859 2.756 1 95.94 66 CYS B C 1
ATOM 5577 O O . CYS B 1 66 ? 8.375 -30.922 3.338 1 95.94 66 CYS B O 1
ATOM 5579 N N . VAL B 1 67 ? 8.352 -28.703 3.283 1 96.12 67 VAL B N 1
ATOM 5580 C CA . VAL B 1 67 ? 9.047 -28.562 4.559 1 96.12 67 VAL B CA 1
ATOM 5581 C C . VAL B 1 67 ? 8.18 -29.141 5.68 1 96.12 67 VAL B C 1
ATOM 5583 O O . VAL B 1 67 ? 8.703 -29.594 6.703 1 96.12 67 VAL B O 1
ATOM 5586 N N . ALA B 1 68 ? 6.883 -29.234 5.512 1 94.44 68 ALA B N 1
ATOM 5587 C CA . ALA B 1 68 ? 5.957 -29.734 6.527 1 94.44 68 ALA B CA 1
ATOM 5588 C C . ALA B 1 68 ? 5.883 -31.25 6.508 1 94.44 68 ALA B C 1
ATOM 5590 O O . ALA B 1 68 ? 5.328 -31.859 7.422 1 94.44 68 ALA B O 1
ATOM 5591 N N . VAL B 1 69 ? 6.469 -31.922 5.527 1 96.19 69 VAL B N 1
ATOM 5592 C CA . VAL B 1 69 ? 6.398 -33.375 5.379 1 96.19 69 VAL B CA 1
ATOM 5593 C C . VAL B 1 69 ? 7.141 -34.062 6.535 1 96.19 69 VAL B C 1
ATOM 5595 O O . VAL B 1 69 ? 8.258 -33.656 6.875 1 96.19 69 VAL B O 1
ATOM 5598 N N . ARG B 1 70 ? 6.465 -35.031 7.203 1 95.94 70 ARG B N 1
ATOM 5599 C CA . ARG B 1 70 ? 7.039 -35.875 8.234 1 95.94 70 ARG B CA 1
ATOM 5600 C C . ARG B 1 70 ? 6.91 -37.344 7.859 1 95.94 70 ARG B C 1
ATOM 5602 O O . ARG B 1 70 ? 5.852 -37.938 8.055 1 95.94 70 ARG B O 1
ATOM 5609 N N . ALA B 1 71 ? 7.988 -37.875 7.324 1 95.88 71 ALA B N 1
ATOM 5610 C CA . ALA B 1 71 ? 8.062 -39.281 7.051 1 95.88 71 ALA B CA 1
ATOM 5611 C C . ALA B 1 71 ? 8.531 -40.062 8.281 1 95.88 71 ALA B C 1
ATOM 5613 O O . ALA B 1 71 ? 8.992 -39.469 9.258 1 95.88 71 ALA B O 1
ATOM 5614 N N . PRO B 1 72 ? 8.391 -41.344 8.281 1 95 72 PRO B N 1
ATOM 5615 C CA . PRO B 1 72 ? 8.789 -42.156 9.438 1 95 72 PRO B CA 1
ATOM 5616 C C . PRO B 1 72 ? 10.258 -41.938 9.82 1 95 72 PRO B C 1
ATOM 5618 O O . PRO B 1 72 ? 10.586 -41.875 11.008 1 95 72 PRO B O 1
ATOM 5621 N N . GLU B 1 73 ? 11.094 -41.719 8.82 1 94.62 73 GLU B N 1
ATOM 5622 C CA . GLU B 1 73 ? 12.516 -41.719 9.141 1 94.62 73 GLU B CA 1
ATOM 5623 C C . GLU B 1 73 ? 13.172 -40.406 8.711 1 94.62 73 GLU B C 1
ATOM 5625 O O . GLU B 1 73 ? 14.367 -40.219 8.93 1 94.62 73 GLU B O 1
ATOM 5630 N N . PHE B 1 74 ? 12.469 -39.625 8.055 1 95.25 74 PHE B N 1
ATOM 5631 C CA . PHE B 1 74 ? 13.086 -38.375 7.582 1 95.25 74 PHE B CA 1
ATOM 5632 C C . PHE B 1 74 ? 12.047 -37.281 7.406 1 95.25 74 PHE B C 1
ATOM 5634 O O . PHE B 1 74 ? 10.844 -37.531 7.516 1 95.25 74 PHE B O 1
ATOM 5641 N N . LYS B 1 75 ? 12.484 -36.062 7.207 1 95.94 75 LYS B N 1
ATOM 5642 C CA . LYS B 1 75 ? 11.648 -34.906 6.906 1 95.94 75 LYS B CA 1
ATOM 5643 C C . LYS B 1 75 ? 11.797 -34.469 5.445 1 95.94 75 LYS B C 1
ATOM 5645 O O . LYS B 1 75 ? 12.688 -34.969 4.742 1 95.94 75 LYS B O 1
ATOM 5650 N N . GLY B 1 76 ? 10.883 -33.688 4.988 1 96.5 76 GLY B N 1
ATOM 5651 C CA . GLY B 1 76 ? 10.992 -33.125 3.639 1 96.5 76 GLY B CA 1
ATOM 5652 C C . GLY B 1 76 ? 11.992 -32 3.523 1 96.5 76 GLY B C 1
ATOM 5653 O O . GLY B 1 76 ? 11.992 -31.078 4.344 1 96.5 76 GLY B O 1
ATOM 5654 N N . LYS B 1 77 ? 12.836 -32.125 2.561 1 96 77 LYS B N 1
ATOM 5655 C CA . LYS B 1 77 ? 13.836 -31.109 2.268 1 96 77 LYS B CA 1
ATOM 5656 C C . LYS B 1 77 ? 13.562 -30.438 0.924 1 96 77 LYS B C 1
ATOM 5658 O O . LYS B 1 77 ? 13.578 -31.094 -0.119 1 96 77 LYS B O 1
ATOM 5663 N N . TYR B 1 78 ? 13.305 -29.141 0.999 1 96 78 TYR B N 1
ATOM 5664 C CA . TYR B 1 78 ? 13.016 -28.344 -0.193 1 96 78 TYR B CA 1
ATOM 5665 C C . TYR B 1 78 ? 14.297 -27.75 -0.769 1 96 78 TYR B C 1
ATOM 5667 O O . TYR B 1 78 ? 15.102 -27.172 -0.037 1 96 78 TYR B O 1
ATOM 5675 N N . CYS B 1 79 ? 14.508 -27.859 -2.113 1 95.5 79 CYS B N 1
ATOM 5676 C CA . CYS B 1 79 ? 15.641 -27.234 -2.789 1 95.5 79 CYS B CA 1
ATOM 5677 C C . CYS B 1 79 ? 15.227 -26.672 -4.145 1 95.5 79 CYS B C 1
ATOM 5679 O O . CYS B 1 79 ? 14.328 -27.219 -4.797 1 95.5 79 CYS B O 1
ATOM 5681 N N . ARG B 1 80 ? 15.812 -25.609 -4.523 1 92.88 80 ARG B N 1
ATOM 5682 C CA . ARG B 1 80 ? 15.742 -25.125 -5.898 1 92.88 80 ARG B CA 1
ATOM 5683 C C . ARG B 1 80 ? 16.906 -25.656 -6.73 1 92.88 80 ARG B C 1
ATOM 5685 O O . ARG B 1 80 ? 18.062 -25.516 -6.34 1 92.88 80 ARG B O 1
ATOM 5692 N N . VAL B 1 81 ? 16.562 -26.219 -7.844 1 92.06 81 VAL B N 1
ATOM 5693 C CA . VAL B 1 81 ? 17.562 -26.906 -8.641 1 92.06 81 VAL B CA 1
ATOM 5694 C C . VAL B 1 81 ? 17.609 -26.297 -10.039 1 92.06 81 VAL B C 1
ATOM 5696 O O . VAL B 1 81 ? 16.594 -26.203 -10.727 1 92.06 81 VAL B O 1
ATOM 5699 N N . LYS B 1 82 ? 18.75 -25.875 -10.43 1 89.19 82 LYS B N 1
ATOM 5700 C CA . LYS B 1 82 ? 18.969 -25.438 -11.805 1 89.19 82 LYS B CA 1
ATOM 5701 C C . LYS B 1 82 ? 19.172 -26.641 -12.734 1 89.19 82 LYS B C 1
ATOM 5703 O O . LYS B 1 82 ? 19.984 -27.516 -12.438 1 89.19 82 LYS B O 1
ATOM 5708 N N . VAL B 1 83 ? 18.391 -26.609 -13.766 1 85 83 VAL B N 1
ATOM 5709 C CA . VAL B 1 83 ? 18.469 -27.719 -14.703 1 85 83 VAL B CA 1
ATOM 5710 C C . VAL B 1 83 ? 18.781 -27.203 -16.109 1 85 83 VAL B C 1
ATOM 5712 O O . VAL B 1 83 ? 18.266 -26.172 -16.516 1 85 83 VAL B O 1
ATOM 5715 N N . GLN B 1 84 ? 19.719 -27.812 -16.703 1 82.62 84 GLN B N 1
ATOM 5716 C CA . GLN B 1 84 ? 20.031 -27.547 -18.109 1 82.62 84 GLN B CA 1
ATOM 5717 C C . GLN B 1 84 ? 19.438 -28.609 -19.031 1 82.62 84 GLN B C 1
ATOM 5719 O O . GLN B 1 84 ? 19.734 -29.797 -18.875 1 82.62 84 GLN B O 1
ATOM 5724 N N . ILE B 1 85 ? 18.484 -28.172 -19.828 1 76.25 85 ILE B N 1
ATOM 5725 C CA . ILE B 1 85 ? 17.766 -29.109 -20.703 1 76.25 85 ILE B CA 1
ATOM 5726 C C . ILE B 1 85 ? 18.422 -29.109 -22.094 1 76.25 85 ILE B C 1
ATOM 5728 O O . ILE B 1 85 ? 18.703 -28.047 -22.656 1 76.25 85 ILE B O 1
ATOM 5732 N N . ALA B 1 86 ? 18.875 -30.312 -22.484 1 69.19 86 ALA B N 1
ATOM 5733 C CA . ALA B 1 86 ? 19.484 -30.453 -23.797 1 69.19 86 ALA B CA 1
ATOM 5734 C C . ALA B 1 86 ? 18.547 -29.984 -24.906 1 69.19 86 ALA B C 1
ATOM 5736 O O . ALA B 1 86 ? 17.328 -30.141 -24.797 1 69.19 86 ALA B O 1
ATOM 5737 N N . GLN B 1 87 ? 18.984 -28.969 -25.656 1 56.75 87 GLN B N 1
ATOM 5738 C CA . GLN B 1 87 ? 18.25 -28.344 -26.75 1 56.75 87 GLN B CA 1
ATOM 5739 C C . GLN B 1 87 ? 17.5 -29.406 -27.562 1 56.75 87 GLN B C 1
ATOM 5741 O O . GLN B 1 87 ? 18.109 -30.281 -28.156 1 56.75 87 GLN B O 1
ATOM 5746 N N . ASN B 1 88 ? 16.531 -29.953 -27.031 1 48.84 88 ASN B N 1
ATOM 5747 C CA . ASN B 1 88 ? 15.828 -30.625 -28.125 1 48.84 88 ASN B CA 1
ATOM 5748 C C . ASN B 1 88 ? 15.367 -29.625 -29.188 1 48.84 88 ASN B C 1
ATOM 5750 O O . ASN B 1 88 ? 15.203 -28.438 -28.906 1 48.84 88 ASN B O 1
ATOM 5754 N N . VAL B 1 89 ? 15.055 -30.094 -30.438 1 40.03 89 VAL B N 1
ATOM 5755 C CA . VAL B 1 89 ? 14.57 -29.516 -31.688 1 40.03 89 VAL B CA 1
ATOM 5756 C C . VAL B 1 89 ? 13.242 -28.797 -31.453 1 40.03 89 VAL B C 1
ATOM 5758 O O . VAL B 1 89 ? 12.289 -29.406 -30.969 1 40.03 89 VAL B O 1
ATOM 5761 N N . GLY B 1 90 ? 13.203 -27.344 -31.375 1 44 90 GLY B N 1
ATOM 5762 C CA . GLY B 1 90 ? 12.094 -26.438 -31.609 1 44 90 GLY B CA 1
ATOM 5763 C C . GLY B 1 90 ? 11.883 -25.453 -30.469 1 44 90 GLY B C 1
ATOM 5764 O O . GLY B 1 90 ? 11.008 -24.594 -30.547 1 44 90 GLY B O 1
ATOM 5765 N N . LEU B 1 91 ? 12.312 -25.922 -29.25 1 48.94 91 LEU B N 1
ATOM 5766 C CA . LEU B 1 91 ? 12.047 -24.891 -28.25 1 48.94 91 LEU B CA 1
ATOM 5767 C C . LEU B 1 91 ? 13.141 -23.844 -28.234 1 48.94 91 LEU B C 1
ATOM 5769 O O . LEU B 1 91 ? 14.305 -24.141 -28.5 1 48.94 91 LEU B O 1
ATOM 5773 N N . PRO B 1 92 ? 12.797 -22.609 -28.344 1 48.5 92 PRO B N 1
ATOM 5774 C CA . PRO B 1 92 ? 13.828 -21.578 -28.203 1 48.5 92 PRO B CA 1
ATOM 5775 C C . PRO B 1 92 ? 14.82 -21.875 -27.094 1 48.5 92 PRO B C 1
ATOM 5777 O O . PRO B 1 92 ? 14.469 -22.562 -26.125 1 48.5 92 PRO B O 1
ATOM 5780 N N . GLN B 1 93 ? 16.094 -21.953 -27.438 1 50.59 93 GLN B N 1
ATOM 5781 C CA . GLN B 1 93 ? 17.156 -22.1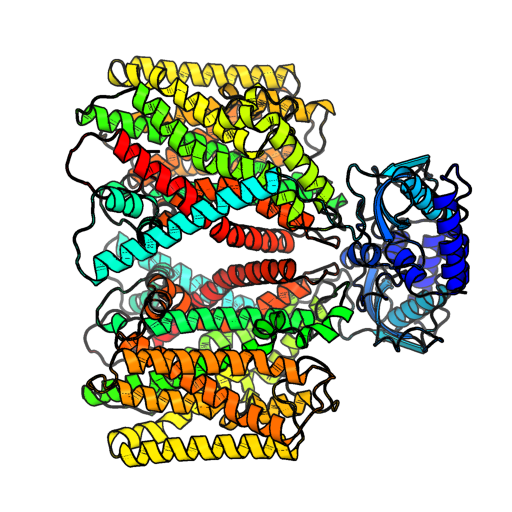09 -26.438 1 50.59 93 GLN B CA 1
ATOM 5782 C C . GLN B 1 93 ? 16.719 -21.531 -25.094 1 50.59 93 GLN B C 1
ATOM 5784 O O . GLN B 1 93 ? 16.547 -20.328 -24.953 1 50.59 93 GLN B O 1
ATOM 5789 N N . LEU B 1 94 ? 15.938 -22.406 -24.469 1 53.47 94 LEU B N 1
ATOM 5790 C CA . LEU B 1 94 ? 15.422 -21.969 -23.172 1 53.47 94 LEU B CA 1
ATOM 5791 C C . LEU B 1 94 ? 16.562 -21.625 -22.219 1 53.47 94 LEU B C 1
ATOM 5793 O O . LEU B 1 94 ? 17.578 -22.328 -22.203 1 53.47 94 LEU B O 1
ATOM 5797 N N . PRO B 1 95 ? 16.578 -20.469 -21.641 1 58.56 95 PRO B N 1
ATOM 5798 C CA . PRO B 1 95 ? 17.469 -20.109 -20.531 1 58.56 95 PRO B CA 1
ATOM 5799 C C . PRO B 1 95 ? 17.5 -21.188 -19.438 1 58.56 95 PRO B C 1
ATOM 5801 O O . PRO B 1 95 ? 16.703 -22.109 -19.453 1 58.56 95 PRO B O 1
ATOM 5804 N N . THR B 1 96 ? 18.547 -21.297 -18.562 1 69.62 96 THR B N 1
ATOM 5805 C CA . THR B 1 96 ? 18.641 -22.094 -17.344 1 69.62 96 THR B CA 1
ATOM 5806 C C . THR B 1 96 ? 17.344 -22 -16.547 1 69.62 96 THR B C 1
ATOM 5808 O O . THR B 1 96 ? 16.859 -20.891 -16.266 1 69.62 96 THR B O 1
ATOM 5811 N N . TYR B 1 97 ? 16.672 -23.266 -16.531 1 79.56 97 TYR B N 1
ATOM 5812 C CA . TYR B 1 97 ? 15.422 -23.359 -15.773 1 79.56 97 TYR B CA 1
ATOM 5813 C C . TYR B 1 97 ? 15.695 -23.797 -14.344 1 79.56 97 TYR B C 1
ATOM 5815 O O . TYR B 1 97 ? 16.688 -24.484 -14.07 1 79.56 97 TYR B O 1
ATOM 5823 N N . GLU B 1 98 ? 14.969 -23.281 -13.508 1 86.25 98 GLU B N 1
ATOM 5824 C CA . GLU B 1 98 ? 15 -23.766 -12.133 1 86.25 98 GLU B CA 1
ATOM 5825 C C . GLU B 1 98 ? 13.734 -24.547 -11.789 1 86.25 98 GLU B C 1
ATOM 5827 O O . GLU B 1 98 ? 12.641 -24.203 -12.258 1 86.25 98 GLU B O 1
ATOM 5832 N N . VAL B 1 99 ? 13.883 -25.625 -11.047 1 88.88 99 VAL B N 1
ATOM 5833 C CA . VAL B 1 99 ? 12.734 -26.406 -10.586 1 88.88 99 VAL B CA 1
ATOM 5834 C C . VAL B 1 99 ? 12.812 -26.594 -9.078 1 88.88 99 VAL B C 1
ATOM 5836 O O . VAL B 1 99 ? 13.898 -26.547 -8.492 1 88.88 99 VAL B O 1
ATOM 5839 N N . ALA B 1 100 ? 11.703 -26.75 -8.5 1 92.19 100 ALA B N 1
ATOM 5840 C CA . ALA B 1 100 ? 11.641 -27.078 -7.078 1 92.19 100 ALA B CA 1
ATOM 5841 C C . ALA B 1 100 ? 11.664 -28.594 -6.867 1 92.19 100 ALA B C 1
ATOM 5843 O O . ALA B 1 100 ? 11 -29.344 -7.594 1 92.19 100 ALA B O 1
ATOM 5844 N N . ALA B 1 101 ? 12.469 -29.031 -5.922 1 93.69 101 ALA B N 1
ATOM 5845 C CA . ALA B 1 101 ? 12.562 -30.453 -5.594 1 93.69 101 ALA B CA 1
ATOM 5846 C C . ALA B 1 101 ? 12.406 -30.688 -4.094 1 93.69 101 ALA B C 1
ATOM 5848 O O . ALA B 1 101 ? 12.977 -29.938 -3.285 1 93.69 101 ALA B O 1
ATOM 5849 N N . CYS B 1 102 ? 11.586 -31.625 -3.789 1 94.44 102 CYS B N 1
ATOM 5850 C CA . CYS B 1 102 ? 11.398 -32.031 -2.406 1 94.44 102 CYS B CA 1
ATOM 5851 C C . CYS B 1 102 ? 11.906 -33.469 -2.195 1 94.44 102 CYS B C 1
ATOM 5853 O O . CYS B 1 102 ? 11.422 -34.406 -2.832 1 94.44 102 CYS B O 1
ATOM 5855 N N . GLY B 1 103 ? 12.914 -33.656 -1.361 1 94.44 103 GLY B N 1
ATOM 5856 C CA . GLY B 1 103 ? 13.5 -34.969 -1.055 1 94.44 103 GLY B CA 1
ATOM 5857 C C . GLY B 1 103 ? 13.727 -35.156 0.43 1 94.44 103 GLY B C 1
ATOM 5858 O O . GLY B 1 103 ? 13.383 -34.312 1.247 1 94.44 103 GLY B O 1
ATOM 5859 N N . PRO B 1 104 ? 14.258 -36.344 0.71 1 95.19 104 PRO B N 1
ATOM 5860 C CA . PRO B 1 104 ? 14.516 -36.625 2.123 1 95.19 104 PRO B CA 1
ATOM 5861 C C . PRO B 1 104 ? 15.578 -35.719 2.729 1 95.19 104 PRO B C 1
ATOM 5863 O O . PRO B 1 104 ? 16.562 -35.375 2.068 1 95.19 104 PRO B O 1
ATOM 5866 N N . SER B 1 105 ? 15.352 -35.312 3.994 1 94.56 105 SER B N 1
ATOM 5867 C CA . SER B 1 105 ? 16.266 -34.406 4.695 1 94.56 105 SER B CA 1
ATOM 5868 C C . SER B 1 105 ? 17.641 -35.031 4.871 1 94.56 105 SER B C 1
ATOM 5870 O O . SER B 1 105 ? 18.625 -34.344 5.098 1 94.56 105 SER B O 1
ATOM 5872 N N . THR B 1 106 ? 17.719 -36.406 4.73 1 94.12 106 THR B N 1
ATOM 5873 C CA . THR B 1 106 ? 18.984 -37.125 4.926 1 94.12 106 THR B CA 1
ATOM 5874 C C . THR B 1 106 ? 19.844 -37.031 3.678 1 94.12 106 THR B C 1
ATOM 5876 O O . THR B 1 106 ? 21.031 -37.344 3.719 1 94.12 106 THR B O 1
ATOM 5879 N N . CYS B 1 107 ? 19.25 -36.531 2.604 1 93.5 107 CYS B N 1
ATOM 5880 C CA . CYS B 1 107 ? 20 -36.406 1.358 1 93.5 107 CYS B CA 1
ATOM 5881 C C . CYS B 1 107 ? 20.781 -35.125 1.32 1 93.5 107 CYS B C 1
ATOM 5883 O O . CYS B 1 107 ? 20.297 -34.094 1.795 1 93.5 107 CYS B O 1
ATOM 5885 N N . SER B 1 108 ? 21.922 -35.219 0.733 1 92.44 108 SER B N 1
ATOM 5886 C CA . SER B 1 108 ? 22.688 -34 0.491 1 92.44 108 SER B CA 1
ATOM 5887 C C . SER B 1 108 ? 22.062 -33.156 -0.604 1 92.44 108 SER B C 1
ATOM 5889 O O . SER B 1 108 ? 21.172 -33.625 -1.316 1 92.44 108 SER B O 1
ATOM 5891 N N . ASP B 1 109 ? 22.5 -31.922 -0.761 1 92.56 109 ASP B N 1
ATOM 5892 C CA . ASP B 1 109 ? 21.969 -31.016 -1.773 1 92.56 109 ASP B CA 1
ATOM 5893 C C . ASP B 1 109 ? 22.188 -31.562 -3.18 1 92.56 109 ASP B C 1
ATOM 5895 O O . ASP B 1 109 ? 21.312 -31.453 -4.039 1 92.56 109 ASP B O 1
ATOM 5899 N N . ASP B 1 110 ? 23.297 -32.156 -3.35 1 90.06 110 ASP B N 1
ATOM 5900 C CA . ASP B 1 110 ? 23.625 -32.719 -4.656 1 90.06 110 ASP B CA 1
ATOM 5901 C C . ASP B 1 110 ? 22.734 -33.906 -4.973 1 90.06 110 ASP B C 1
ATOM 5903 O O . ASP B 1 110 ? 22.344 -34.125 -6.129 1 90.06 110 ASP B O 1
ATOM 5907 N N . GLU B 1 111 ? 22.438 -34.625 -3.969 1 91.44 111 GLU B N 1
ATOM 5908 C CA . GLU B 1 111 ? 21.562 -35.781 -4.16 1 91.44 111 GLU B CA 1
ATOM 5909 C C . GLU B 1 111 ? 20.141 -35.344 -4.496 1 91.44 111 GLU B C 1
ATOM 5911 O O . GLU B 1 111 ? 19.453 -36 -5.281 1 91.44 111 GLU B O 1
ATOM 5916 N N . ILE B 1 112 ? 19.734 -34.312 -3.912 1 92.62 112 ILE B N 1
ATOM 5917 C CA . ILE B 1 112 ? 18.406 -33.781 -4.23 1 92.62 112 ILE B CA 1
ATOM 5918 C C . ILE B 1 112 ? 18.375 -33.312 -5.688 1 92.62 112 ILE B C 1
ATOM 5920 O O . ILE B 1 112 ? 17.375 -33.469 -6.375 1 92.62 112 ILE B O 1
ATOM 5924 N N . ALA B 1 113 ? 19.5 -32.688 -6.145 1 91.88 113 ALA B N 1
ATOM 5925 C CA . ALA B 1 113 ? 19.594 -32.281 -7.543 1 91.88 113 ALA B CA 1
ATOM 5926 C C . ALA B 1 113 ? 19.469 -33.5 -8.477 1 91.88 113 ALA B C 1
ATOM 5928 O O . ALA B 1 113 ? 18.875 -33.375 -9.547 1 91.88 113 ALA B O 1
ATOM 5929 N N . GLN B 1 114 ? 19.953 -34.562 -8.039 1 86.56 114 GLN B N 1
ATOM 5930 C CA . GLN B 1 114 ? 19.859 -35.781 -8.836 1 86.56 114 GLN B CA 1
ATOM 5931 C C . GLN B 1 114 ? 18.438 -36.312 -8.883 1 86.56 114 GLN B C 1
ATOM 5933 O O . GLN B 1 114 ? 17.984 -36.812 -9.906 1 86.56 114 GLN B O 1
ATOM 5938 N N . ILE B 1 115 ? 17.797 -36.125 -7.789 1 84.44 115 ILE B N 1
ATOM 5939 C CA . ILE B 1 115 ? 16.391 -36.531 -7.738 1 84.44 115 ILE B CA 1
ATOM 5940 C C . ILE B 1 115 ? 15.594 -35.688 -8.734 1 84.44 115 ILE B C 1
ATOM 5942 O O . ILE B 1 115 ? 14.75 -36.219 -9.461 1 84.44 115 ILE B O 1
ATOM 5946 N N . ALA B 1 116 ? 15.875 -34.406 -8.75 1 87.88 116 ALA B N 1
ATOM 5947 C CA . ALA B 1 116 ? 15.188 -33.531 -9.68 1 87.88 116 ALA B CA 1
ATOM 5948 C C . ALA B 1 116 ? 15.477 -33.906 -11.125 1 87.88 116 ALA B C 1
ATOM 5950 O O . ALA B 1 116 ? 14.57 -33.906 -11.969 1 87.88 116 ALA B O 1
ATOM 5951 N N . GLN B 1 117 ? 16.719 -34.219 -11.398 1 83.81 117 GLN B N 1
ATOM 5952 C CA . GLN B 1 117 ? 17.109 -34.656 -12.742 1 83.81 117 GLN B CA 1
ATOM 5953 C C . GLN B 1 117 ? 16.359 -35.906 -13.164 1 83.81 117 GLN B C 1
ATOM 5955 O O . GLN B 1 117 ? 15.883 -36 -14.289 1 83.81 117 GLN B O 1
ATOM 5960 N N . PHE B 1 118 ? 16.281 -36.719 -12.273 1 75.12 118 PHE B N 1
ATOM 5961 C CA . PHE B 1 118 ? 15.602 -37.969 -12.547 1 75.12 118 PHE B CA 1
ATOM 5962 C C . PHE B 1 118 ? 14.117 -37.75 -12.797 1 75.12 118 PHE B C 1
ATOM 5964 O O . PHE B 1 118 ? 13.547 -38.312 -13.727 1 75.12 118 PHE B O 1
ATOM 5971 N N . ASN B 1 119 ? 13.508 -36.969 -11.961 1 75 119 ASN B N 1
ATOM 5972 C CA . ASN B 1 119 ? 12.094 -36.656 -12.117 1 75 119 ASN B CA 1
ATOM 5973 C C . ASN B 1 119 ? 11.797 -36 -13.453 1 75 119 ASN B C 1
ATOM 5975 O O . ASN B 1 119 ? 10.797 -36.312 -14.102 1 75 119 ASN B O 1
ATOM 5979 N N . MET B 1 120 ? 12.609 -35.125 -13.828 1 77.38 120 MET B N 1
ATOM 5980 C CA . MET B 1 120 ? 12.422 -34.438 -15.109 1 77.38 120 MET B CA 1
ATOM 5981 C C . MET B 1 120 ? 12.625 -35.406 -16.266 1 77.38 120 MET B C 1
ATOM 5983 O O . MET B 1 120 ? 11.938 -35.312 -17.297 1 77.38 120 MET B O 1
ATOM 5987 N N . GLY B 1 121 ? 13.555 -36.281 -16.141 1 71 121 GLY B N 1
ATOM 5988 C CA . GLY B 1 121 ? 13.773 -37.312 -17.156 1 71 121 GLY B CA 1
ATOM 5989 C C . GLY B 1 121 ? 12.586 -38.219 -17.344 1 71 121 GLY B C 1
ATOM 5990 O O . GLY B 1 121 ? 12.297 -38.656 -18.469 1 71 121 GLY B O 1
ATOM 5991 N N . SER B 1 122 ? 11.875 -38.344 -16.297 1 66.94 122 SER B N 1
ATOM 5992 C CA . SER B 1 122 ? 10.727 -39.25 -16.344 1 66.94 122 SER B CA 1
ATOM 5993 C C . SER B 1 122 ? 9.586 -38.656 -17.172 1 66.94 122 SER B C 1
ATOM 5995 O O . SER B 1 122 ? 8.727 -39.406 -17.656 1 66.94 122 SER B O 1
ATOM 5997 N N . VAL B 1 123 ? 9.633 -37.375 -17.266 1 65.81 123 VAL B N 1
ATOM 5998 C CA . VAL B 1 123 ? 8.578 -36.75 -18.062 1 65.81 123 VAL B CA 1
ATOM 5999 C C . VAL B 1 123 ? 9.102 -36.438 -19.453 1 65.81 123 VAL B C 1
ATOM 6001 O O . VAL B 1 123 ? 8.492 -35.656 -20.203 1 65.81 123 VAL B O 1
ATOM 6004 N N . GLY B 1 124 ? 10.266 -36.906 -19.75 1 65.75 124 GLY B N 1
ATOM 6005 C CA . GLY B 1 124 ? 10.742 -36.844 -21.125 1 65.75 124 GLY B CA 1
ATOM 6006 C C . GLY B 1 124 ? 11.711 -35.719 -21.375 1 65.75 124 GLY B C 1
ATOM 6007 O O . GLY B 1 124 ? 12.016 -35.406 -22.531 1 65.75 124 GLY B O 1
ATOM 6008 N N . LEU B 1 125 ? 12.125 -35.094 -20.344 1 72.44 125 LEU B N 1
ATOM 6009 C CA . LEU B 1 125 ? 13.062 -34 -20.531 1 72.44 125 LEU B CA 1
ATOM 6010 C C . LEU B 1 125 ? 14.5 -34.469 -20.359 1 72.44 125 LEU B C 1
ATOM 6012 O O . LEU B 1 125 ? 14.812 -35.188 -19.406 1 72.44 125 LEU B O 1
ATOM 6016 N N . ASN B 1 126 ? 15.273 -34.219 -21.344 1 76 126 ASN B N 1
ATOM 6017 C CA . ASN B 1 126 ? 16.688 -34.562 -21.266 1 76 126 ASN B CA 1
ATOM 6018 C C . ASN B 1 126 ? 17.5 -33.5 -20.531 1 76 126 ASN B C 1
ATOM 6020 O O . ASN B 1 126 ? 17.938 -32.531 -21.125 1 76 126 ASN B O 1
ATOM 6024 N N . VAL B 1 127 ? 17.703 -33.812 -19.25 1 80.56 127 VAL B N 1
ATOM 6025 C CA . VAL B 1 127 ? 18.453 -32.875 -18.406 1 80.56 127 VAL B CA 1
ATOM 6026 C C . VAL B 1 127 ? 19.938 -33.25 -18.422 1 80.56 127 VAL B C 1
ATOM 6028 O O . VAL B 1 127 ? 20.312 -34.344 -17.984 1 80.56 127 VAL B O 1
ATOM 6031 N N . THR B 1 128 ? 20.766 -32.344 -18.922 1 80.25 128 THR B N 1
ATOM 6032 C CA . THR B 1 128 ? 22.203 -32.594 -19.062 1 80.25 128 THR B CA 1
ATOM 6033 C C . THR B 1 128 ? 22.938 -32.281 -17.781 1 80.25 128 THR B C 1
ATOM 6035 O O . THR B 1 128 ? 23.984 -32.875 -17.484 1 80.25 128 THR B O 1
ATOM 6038 N N . ASN B 1 129 ? 22.453 -31.391 -17.062 1 83.94 129 ASN B N 1
ATOM 6039 C CA . ASN B 1 129 ? 23.094 -30.969 -15.82 1 83.94 129 ASN B CA 1
ATOM 6040 C C . ASN B 1 129 ? 22.062 -30.438 -14.828 1 83.94 129 ASN B C 1
ATOM 6042 O O . ASN B 1 129 ? 21.062 -29.828 -15.219 1 83.94 129 ASN B O 1
ATOM 6046 N N . ALA B 1 130 ? 22.281 -30.828 -13.562 1 87.75 130 ALA B N 1
ATOM 6047 C CA . ALA B 1 130 ? 21.422 -30.328 -12.484 1 87.75 130 ALA B CA 1
ATOM 6048 C C . ALA B 1 130 ? 22.25 -29.984 -11.25 1 87.75 130 ALA B C 1
ATOM 6050 O O . ALA B 1 130 ? 23.109 -30.766 -10.844 1 87.75 130 ALA B O 1
ATOM 6051 N N . PHE B 1 131 ? 22.094 -28.781 -10.688 1 89.44 131 PHE B N 1
ATOM 6052 C CA . PHE B 1 131 ? 22.766 -28.406 -9.445 1 89.44 131 PHE B CA 1
ATOM 6053 C C . PHE B 1 131 ? 21.859 -27.5 -8.609 1 89.44 131 PHE B C 1
ATOM 6055 O O . PHE B 1 131 ? 21.062 -26.719 -9.156 1 89.44 131 PHE B O 1
ATOM 6062 N N . THR B 1 132 ? 21.969 -27.672 -7.344 1 88.62 132 THR B N 1
ATOM 6063 C CA . THR B 1 132 ? 21.141 -26.875 -6.441 1 88.62 132 THR B CA 1
ATOM 6064 C C . THR B 1 132 ? 21.641 -25.438 -6.391 1 88.62 132 THR B C 1
ATOM 6066 O O . THR B 1 132 ? 22.844 -25.188 -6.422 1 88.62 132 THR B O 1
ATOM 6069 N N . TYR B 1 133 ? 20.719 -24.562 -6.387 1 82.62 133 TYR B N 1
ATOM 6070 C CA . TYR B 1 133 ? 21.047 -23.156 -6.184 1 82.62 133 TYR B CA 1
ATOM 6071 C C . TYR B 1 133 ? 21.625 -22.938 -4.793 1 82.62 133 TYR B C 1
ATOM 6073 O O . TYR B 1 133 ? 21.172 -23.547 -3.818 1 82.62 133 TYR B O 1
ATOM 6081 N N . VAL B 1 134 ? 22.516 -22.156 -4.676 1 76.38 134 VAL B N 1
ATOM 6082 C CA . VAL B 1 134 ? 23.312 -21.953 -3.465 1 76.38 134 VAL B CA 1
ATOM 6083 C C . VAL B 1 134 ? 22.391 -21.547 -2.312 1 76.38 134 VAL B C 1
ATOM 6085 O O . VAL B 1 134 ? 21.641 -20.562 -2.422 1 76.38 134 VAL B O 1
ATOM 6088 N N . HIS B 1 135 ? 22.406 -22.328 -1.206 1 84.06 135 HIS B N 1
ATOM 6089 C CA . HIS B 1 135 ? 21.703 -22.078 0.049 1 84.06 135 HIS B CA 1
ATOM 6090 C C . HIS B 1 135 ? 20.188 -22.016 -0.167 1 84.06 135 HIS B C 1
ATOM 6092 O O . HIS B 1 135 ? 19.516 -21.188 0.43 1 84.06 135 HIS B O 1
ATOM 6098 N N . SER B 1 136 ? 19.719 -22.734 -1.092 1 88.69 136 SER B N 1
ATOM 6099 C CA . SER B 1 136 ? 18.281 -22.734 -1.38 1 88.69 136 SER B CA 1
ATOM 6100 C C . SER B 1 136 ? 17.562 -23.828 -0.602 1 88.69 136 SER B C 1
ATOM 6102 O O . SER B 1 136 ? 16.344 -23.781 -0.459 1 88.69 136 SER B O 1
ATOM 6104 N N . CYS B 1 137 ? 18.281 -24.812 -0.105 1 93.06 137 CYS B N 1
ATOM 6105 C CA . CYS B 1 137 ? 17.625 -25.969 0.503 1 93.06 137 CYS B CA 1
ATOM 6106 C C . CYS B 1 137 ? 17.25 -25.688 1.948 1 93.06 137 CYS B C 1
ATOM 6108 O O . CYS B 1 137 ? 17.984 -25 2.672 1 93.06 137 CYS B O 1
ATOM 6110 N N . GLU B 1 138 ? 16.078 -26.094 2.34 1 92.75 138 GLU B N 1
ATOM 6111 C CA . GLU B 1 138 ? 15.578 -25.891 3.695 1 92.75 138 GLU B CA 1
ATOM 6112 C C . GLU B 1 138 ? 14.703 -27.062 4.141 1 92.75 138 GLU B C 1
ATOM 6114 O O . GLU B 1 138 ? 13.945 -27.625 3.34 1 92.75 138 GLU B O 1
ATOM 6119 N N . TYR B 1 139 ? 14.836 -27.516 5.227 1 91.38 139 TYR B N 1
ATOM 6120 C CA . TYR B 1 139 ? 13.93 -28.438 5.898 1 91.38 139 TYR B CA 1
ATOM 6121 C C . TYR B 1 139 ? 13.617 -27.969 7.312 1 91.38 139 TYR B C 1
ATOM 6123 O O . TYR B 1 139 ? 14.227 -27.016 7.805 1 91.38 139 TYR B O 1
ATOM 6131 N N . ASP B 1 140 ? 12.359 -28.391 7.773 1 81.75 140 ASP B N 1
ATOM 6132 C CA . ASP B 1 140 ? 11.906 -27.938 9.086 1 81.75 140 ASP B CA 1
ATOM 6133 C C . ASP B 1 140 ? 12.922 -28.281 10.172 1 81.75 140 ASP B C 1
ATOM 6135 O O . ASP B 1 140 ? 12.984 -29.422 10.625 1 81.75 140 ASP B O 1
ATOM 6139 N N . GLY B 1 141 ? 14.086 -27.516 10.234 1 69.88 141 GLY B N 1
ATOM 6140 C CA . GLY B 1 141 ? 15.062 -27.609 11.297 1 69.88 141 GLY B CA 1
ATOM 6141 C C . GLY B 1 141 ? 15.328 -26.297 12 1 69.88 141 GLY B C 1
ATOM 6142 O O . GLY B 1 141 ? 14.898 -25.25 11.539 1 69.88 141 GLY B O 1
ATOM 6143 N N . VAL B 1 142 ? 15.719 -26.375 13.188 1 67.75 142 VAL B N 1
ATOM 6144 C CA . VAL B 1 142 ? 16.031 -25.203 13.992 1 67.75 142 VAL B CA 1
ATOM 6145 C C . VAL B 1 142 ? 17.25 -24.484 13.438 1 67.75 142 VAL B C 1
ATOM 6147 O O . VAL B 1 142 ? 18.297 -25.125 13.219 1 67.75 142 VAL B O 1
ATOM 6150 N N . ARG B 1 143 ? 17.047 -23.25 12.852 1 80.38 143 ARG B N 1
ATOM 6151 C CA . ARG B 1 143 ? 18.203 -22.422 12.531 1 80.38 143 ARG B CA 1
ATOM 6152 C C . ARG B 1 143 ? 18.953 -22 13.797 1 80.38 143 ARG B C 1
ATOM 6154 O O . ARG B 1 143 ? 18.328 -21.531 14.758 1 80.38 143 ARG B O 1
ATOM 6161 N N . ASN B 1 144 ? 20.156 -22.344 13.812 1 84.38 144 ASN B N 1
ATOM 6162 C CA . ASN B 1 144 ? 20.922 -21.953 14.992 1 84.38 144 ASN B CA 1
ATOM 6163 C C . ASN B 1 144 ? 21.203 -20.453 15.016 1 84.38 144 ASN B C 1
ATOM 6165 O O . ASN B 1 144 ? 21.859 -19.922 14.125 1 84.38 144 ASN B O 1
ATOM 6169 N N . LEU B 1 145 ? 20.625 -19.875 15.984 1 90.62 145 LEU B N 1
ATOM 6170 C CA . LEU B 1 145 ? 20.875 -18.453 16.188 1 90.62 145 LEU B CA 1
ATOM 6171 C C . LEU B 1 145 ? 22.266 -18.203 16.75 1 90.62 145 LEU B C 1
ATOM 6173 O O . LEU B 1 145 ? 22.641 -18.797 17.766 1 90.62 145 LEU B O 1
ATOM 6177 N N . ASP B 1 146 ? 23.109 -17.5 16.094 1 89.62 146 ASP B N 1
ATOM 6178 C CA . ASP B 1 146 ? 24.5 -17.297 16.469 1 89.62 146 ASP B CA 1
ATOM 6179 C C . ASP B 1 146 ? 24.641 -16.141 17.453 1 89.62 146 ASP B C 1
ATOM 6181 O O . ASP B 1 146 ? 23.641 -15.492 17.797 1 89.62 146 ASP B O 1
ATOM 6185 N N . GLY B 1 147 ? 25.828 -15.961 17.984 1 94.25 147 GLY B N 1
ATOM 6186 C CA . GLY B 1 147 ? 26.125 -14.898 18.953 1 94.25 147 GLY B CA 1
ATOM 6187 C C . GLY B 1 147 ? 25.875 -13.508 18.391 1 94.25 147 GLY B C 1
ATOM 6188 O O . GLY B 1 147 ? 25.422 -12.617 19.109 1 94.25 147 GLY B O 1
ATOM 6189 N N . GLY B 1 148 ? 26.109 -13.398 17.141 1 96.19 148 GLY B N 1
ATOM 6190 C CA . GLY B 1 148 ? 25.844 -12.117 16.5 1 96.19 148 GLY B CA 1
ATOM 6191 C C . GLY B 1 148 ? 24.375 -11.727 16.516 1 96.19 148 GLY B C 1
ATOM 6192 O O . GLY B 1 148 ? 24.047 -10.555 16.688 1 96.19 148 GLY B O 1
ATOM 6193 N N . PHE B 1 149 ? 23.547 -12.703 16.328 1 96.75 149 PHE B N 1
ATOM 6194 C CA . PHE B 1 149 ? 22.109 -12.484 16.375 1 96.75 149 PHE B CA 1
ATOM 6195 C C . PHE B 1 149 ? 21.688 -11.953 17.734 1 96.75 149 PHE B C 1
ATOM 6197 O O . PHE B 1 149 ? 21.031 -10.914 17.828 1 96.75 149 PHE B O 1
ATOM 6204 N N . TRP B 1 150 ? 22.109 -12.555 18.797 1 96.88 150 TRP B N 1
ATOM 6205 C CA . TRP B 1 150 ? 21.688 -12.18 20.141 1 96.88 150 TRP B CA 1
ATOM 6206 C C . TRP B 1 150 ? 22.297 -10.844 20.547 1 96.88 150 TRP B C 1
ATOM 6208 O O . TRP B 1 150 ? 21.656 -10.039 21.234 1 96.88 150 TRP B O 1
ATOM 6218 N N . ALA B 1 151 ? 23.531 -10.656 20.109 1 97.75 151 ALA B N 1
ATOM 6219 C CA . ALA B 1 151 ? 24.172 -9.375 20.391 1 97.75 151 ALA B CA 1
ATOM 6220 C C . ALA B 1 151 ? 23.406 -8.227 19.719 1 97.75 151 ALA B C 1
ATOM 6222 O O . ALA B 1 151 ? 23.188 -7.184 20.344 1 97.75 151 ALA B O 1
ATOM 6223 N N . THR B 1 152 ? 23.078 -8.461 18.5 1 97.69 152 THR B N 1
ATOM 6224 C CA . THR B 1 152 ? 22.375 -7.422 17.766 1 97.69 152 THR B CA 1
ATOM 6225 C C . THR B 1 152 ? 20.984 -7.191 18.359 1 97.69 152 THR B C 1
ATOM 6227 O O . THR B 1 152 ? 20.547 -6.047 18.5 1 97.69 152 THR B O 1
ATOM 6230 N N . ILE B 1 153 ? 20.266 -8.219 18.719 1 97.62 153 ILE B N 1
ATOM 6231 C CA . ILE B 1 153 ? 18.969 -8.102 19.375 1 97.62 153 ILE B CA 1
ATOM 6232 C C . ILE B 1 153 ? 19.125 -7.352 20.688 1 97.62 153 ILE B C 1
ATOM 6234 O O . ILE B 1 153 ? 18.266 -6.555 21.062 1 97.62 153 ILE B O 1
ATOM 6238 N N . GLY B 1 154 ? 20.219 -7.66 21.391 1 97.75 154 GLY B N 1
ATOM 6239 C CA . GLY B 1 154 ? 20.516 -6.926 22.609 1 97.75 154 GLY B CA 1
ATOM 6240 C C . GLY B 1 154 ? 20.672 -5.434 22.391 1 97.75 154 GLY B C 1
ATOM 6241 O O . GLY B 1 154 ? 20.094 -4.625 23.125 1 97.75 154 GLY B O 1
ATOM 6242 N N . VAL B 1 155 ? 21.391 -5.062 21.359 1 97.62 155 VAL B N 1
ATOM 6243 C CA . VAL B 1 155 ? 21.609 -3.658 21.031 1 97.62 155 VAL B CA 1
ATOM 6244 C C . VAL B 1 155 ? 20.297 -2.998 20.641 1 97.62 155 VAL B C 1
ATOM 6246 O O . VAL B 1 155 ? 19.984 -1.897 21.109 1 97.62 155 VAL B O 1
ATOM 6249 N N . MET B 1 156 ? 19.547 -3.645 19.828 1 97.38 156 MET B N 1
ATOM 6250 C CA . MET B 1 156 ? 18.266 -3.1 19.391 1 97.38 156 MET B CA 1
ATOM 6251 C C . MET B 1 156 ? 17.312 -2.941 20.562 1 97.38 156 MET B C 1
ATOM 6253 O O . MET B 1 156 ? 16.641 -1.913 20.688 1 97.38 156 MET B O 1
ATOM 6257 N N . SER B 1 157 ? 17.281 -3.924 21.422 1 97.62 157 SER B N 1
ATOM 6258 C CA . SER B 1 157 ? 16.406 -3.861 22.594 1 97.62 157 SER B CA 1
ATOM 6259 C C . SER B 1 157 ? 16.828 -2.746 23.531 1 97.62 157 SER B C 1
ATOM 6261 O O . SER B 1 157 ? 15.984 -2.059 24.125 1 97.62 157 SER B O 1
ATOM 6263 N N . PHE B 1 158 ? 18.109 -2.625 23.688 1 97.31 158 PHE B N 1
ATOM 6264 C CA . PHE B 1 158 ? 18.641 -1.565 24.531 1 97.31 158 PHE B CA 1
ATOM 6265 C C . PHE B 1 158 ? 18.234 -0.194 24.016 1 97.31 158 PHE B C 1
ATOM 6267 O O . PHE B 1 158 ? 17.781 0.665 24.781 1 97.31 158 PHE B O 1
ATOM 6274 N N . LEU B 1 159 ? 18.328 0.031 22.734 1 96.88 159 LEU B N 1
ATOM 6275 C CA . LEU B 1 159 ? 17.969 1.311 22.141 1 96.88 159 LEU B CA 1
ATOM 6276 C C . LEU B 1 159 ? 16.484 1.584 22.281 1 96.88 159 LEU B C 1
ATOM 6278 O O . LEU B 1 159 ? 16.078 2.711 22.578 1 96.88 159 LEU B O 1
ATOM 6282 N N . VAL B 1 160 ? 15.648 0.55 22.062 1 96.75 160 VAL B N 1
ATOM 6283 C CA . VAL B 1 160 ? 14.203 0.708 22.203 1 96.75 160 VAL B CA 1
ATOM 6284 C C . VAL B 1 160 ? 13.859 1.027 23.656 1 96.75 160 VAL B C 1
ATOM 6286 O O . VAL B 1 160 ? 13.016 1.888 23.922 1 96.75 160 VAL B O 1
ATOM 6289 N N . LEU B 1 161 ? 14.508 0.359 24.562 1 96.12 161 LEU B N 1
ATOM 6290 C CA . LEU B 1 161 ? 14.281 0.615 25.984 1 96.12 161 LEU B CA 1
ATOM 6291 C C . LEU B 1 161 ? 14.688 2.039 26.359 1 96.12 161 LEU B C 1
ATOM 6293 O O . LEU B 1 161 ? 14.016 2.689 27.156 1 96.12 161 LEU B O 1
ATOM 6297 N N . LEU B 1 162 ? 15.773 2.49 25.781 1 95.88 162 LEU B N 1
ATOM 6298 C CA . LEU B 1 162 ? 16.234 3.854 26.016 1 95.88 162 LEU B CA 1
ATOM 6299 C C . LEU B 1 162 ? 15.219 4.871 25.516 1 95.88 162 LEU B C 1
ATOM 6301 O O . LEU B 1 162 ? 14.914 5.844 26.219 1 95.88 162 LEU B O 1
ATOM 6305 N N . VAL B 1 163 ? 14.688 4.688 24.375 1 96.56 163 VAL B N 1
ATOM 6306 C CA . VAL B 1 163 ? 13.727 5.594 23.75 1 96.56 163 VAL B CA 1
ATOM 6307 C C . VAL B 1 163 ? 12.438 5.613 24.578 1 96.56 163 VAL B C 1
ATOM 6309 O O . VAL B 1 163 ? 11.883 6.68 24.844 1 96.56 163 VAL B O 1
ATOM 6312 N N . VAL B 1 164 ? 11.992 4.465 25.047 1 95 164 VAL B N 1
ATOM 6313 C CA . VAL B 1 164 ? 10.75 4.352 25.797 1 95 164 VAL B CA 1
ATOM 6314 C C . VAL B 1 164 ? 10.938 4.922 27.203 1 95 164 VAL B C 1
ATOM 6316 O O . VAL B 1 164 ? 10.078 5.648 27.703 1 95 164 VAL B O 1
ATOM 6319 N N . SER B 1 165 ? 12.07 4.621 27.875 1 95.25 165 SER B N 1
ATOM 6320 C CA . SER B 1 165 ? 12.344 5.133 29.203 1 95.25 165 SER B CA 1
ATOM 6321 C C . SER B 1 165 ? 12.469 6.652 29.203 1 95.25 165 SER B C 1
ATOM 6323 O O . SER B 1 165 ? 11.984 7.32 30.125 1 95.25 165 SER B O 1
ATOM 6325 N N . ALA B 1 166 ? 13.117 7.125 28.156 1 95.94 166 ALA B N 1
ATOM 6326 C CA . ALA B 1 166 ? 13.234 8.578 28.031 1 95.94 166 ALA B CA 1
ATOM 6327 C C . ALA B 1 166 ? 11.867 9.219 27.828 1 95.94 166 ALA B C 1
ATOM 6329 O O . ALA B 1 166 ? 11.617 10.328 28.297 1 95.94 166 ALA B O 1
ATOM 6330 N N . ALA B 1 167 ? 11 8.586 27.109 1 94 167 ALA B N 1
ATOM 6331 C CA . ALA B 1 167 ? 9.648 9.086 26.891 1 94 167 ALA B CA 1
ATOM 6332 C C . ALA B 1 167 ? 8.852 9.117 28.203 1 94 167 ALA B C 1
ATOM 6334 O O . ALA B 1 167 ? 8.109 10.062 28.453 1 94 167 ALA B O 1
ATOM 6335 N N . ILE B 1 168 ? 9.016 8.086 29 1 92.62 168 ILE B N 1
ATOM 6336 C CA . ILE B 1 168 ? 8.336 8.008 30.297 1 92.62 168 ILE B CA 1
ATOM 6337 C C . ILE B 1 168 ? 8.852 9.117 31.219 1 92.62 168 ILE B C 1
ATOM 6339 O O . ILE B 1 168 ? 8.07 9.789 31.875 1 92.62 168 ILE B O 1
ATOM 6343 N N . ALA B 1 169 ? 10.172 9.297 31.234 1 93.69 169 ALA B N 1
ATOM 6344 C CA . ALA B 1 169 ? 10.766 10.375 32.031 1 93.69 169 ALA B CA 1
ATOM 6345 C C . ALA B 1 169 ? 10.266 11.734 31.562 1 93.69 169 ALA B C 1
ATOM 6347 O O . ALA B 1 169 ? 9.945 12.594 32.375 1 93.69 169 ALA B O 1
ATOM 6348 N N . ASP B 1 170 ? 10.289 11.883 30.219 1 92.81 170 ASP B N 1
ATOM 6349 C CA . ASP B 1 170 ? 9.789 13.117 29.625 1 92.81 170 ASP B CA 1
ATOM 6350 C C . ASP B 1 170 ? 8.359 13.406 30.078 1 92.81 170 ASP B C 1
ATOM 6352 O O . ASP B 1 170 ? 8.055 14.531 30.5 1 92.81 170 ASP B O 1
ATOM 6356 N N . TRP B 1 171 ? 7.523 12.445 30.031 1 88.25 171 TRP B N 1
ATOM 6357 C CA . TRP B 1 171 ? 6.137 12.586 30.453 1 88.25 171 TRP B CA 1
ATOM 6358 C C . TRP B 1 171 ? 6.055 12.867 31.953 1 88.25 171 TRP B C 1
ATOM 6360 O O . TRP B 1 171 ? 5.293 13.742 32.375 1 88.25 171 TRP B O 1
ATOM 6370 N N . TYR B 1 172 ? 6.812 12.156 32.781 1 89.06 172 TYR B N 1
ATOM 6371 C CA . TYR B 1 172 ? 6.797 12.258 34.25 1 89.06 172 TYR B CA 1
ATOM 6372 C C . TYR B 1 172 ? 7.219 13.656 34.688 1 89.06 172 TYR B C 1
ATOM 6374 O O . TYR B 1 172 ? 6.535 14.281 35.5 1 89.06 172 TYR B O 1
ATOM 6382 N N . PHE B 1 173 ? 8.297 14.195 34.188 1 91.88 173 PHE B N 1
ATOM 6383 C CA . PHE B 1 173 ? 8.805 15.492 34.625 1 91.88 173 PHE B CA 1
ATOM 6384 C C . PHE B 1 173 ? 7.91 16.625 34.125 1 91.88 173 PHE B C 1
ATOM 6386 O O . PHE B 1 173 ? 7.77 17.641 34.812 1 91.88 173 PHE B O 1
ATOM 6393 N N . GLU B 1 174 ? 7.336 16.453 32.938 1 88 174 GLU B N 1
ATOM 6394 C CA . GLU B 1 174 ? 6.395 17.453 32.469 1 88 174 GLU B CA 1
ATOM 6395 C C . GLU B 1 174 ? 5.105 17.453 33.281 1 88 174 GLU B C 1
ATOM 6397 O O . GLU B 1 174 ? 4.59 18.516 33.656 1 88 174 GLU B O 1
ATOM 6402 N N . LYS B 1 175 ? 4.547 16.297 33.562 1 84.56 175 LYS B N 1
ATOM 6403 C CA . LYS B 1 175 ? 3.275 16.156 34.25 1 84.56 175 LYS B CA 1
ATOM 6404 C C . LYS B 1 175 ? 3.377 16.656 35.688 1 84.56 175 LYS B C 1
ATOM 6406 O O . LYS B 1 175 ? 2.455 17.312 36.188 1 84.56 175 LYS B O 1
ATOM 6411 N N . PHE B 1 176 ? 4.492 16.453 36.344 1 89.75 176 PHE B N 1
ATOM 6412 C CA . PHE B 1 176 ? 4.629 16.781 37.781 1 89.75 176 PHE B CA 1
ATOM 6413 C C . PHE B 1 176 ? 5.434 18.062 37.938 1 89.75 176 PHE B C 1
ATOM 6415 O O . PHE B 1 176 ? 5.762 18.453 39.062 1 89.75 176 PHE B O 1
ATOM 6422 N N . GLU B 1 177 ? 5.828 18.703 36.844 1 90.75 177 GLU B N 1
ATOM 6423 C CA . GLU B 1 177 ? 6.535 19.984 36.844 1 90.75 177 GLU B CA 1
ATOM 6424 C C . GLU B 1 177 ? 7.77 19.938 37.75 1 90.75 177 GLU B C 1
ATOM 6426 O O . GLU B 1 177 ? 7.965 20.812 38.594 1 90.75 177 GLU B O 1
ATOM 6431 N N . LYS B 1 178 ? 8.422 18.906 37.719 1 89.69 178 LYS B N 1
ATOM 6432 C CA . LYS B 1 178 ? 9.648 18.734 38.469 1 89.69 178 LYS B CA 1
ATOM 6433 C C . LYS B 1 178 ? 10.867 19.203 37.688 1 89.69 178 LYS B C 1
ATOM 6435 O O . LYS B 1 178 ? 10.844 19.203 36.438 1 89.69 178 LYS B O 1
ATOM 6440 N N . LYS B 1 179 ? 11.844 19.609 38.375 1 90.06 179 LYS B N 1
ATOM 6441 C CA . LYS B 1 179 ? 13.078 20.016 37.719 1 90.06 179 LYS B CA 1
ATOM 6442 C C . LYS B 1 179 ? 13.844 18.797 37.219 1 90.06 179 LYS B C 1
ATOM 6444 O O . LYS B 1 179 ? 14.055 17.828 37.938 1 90.06 179 LYS B O 1
ATOM 6449 N N . VAL B 1 180 ? 14.195 18.75 36 1 90.56 180 VAL B N 1
ATOM 6450 C CA . VAL B 1 180 ? 14.898 17.641 35.375 1 90.56 180 VAL B CA 1
ATOM 6451 C C . VAL B 1 180 ? 16.406 17.797 35.562 1 90.56 180 VAL B C 1
ATOM 6453 O O . VAL B 1 180 ? 16.969 18.828 35.219 1 90.56 180 VAL B O 1
ATOM 6456 N N . PRO B 1 181 ? 17.078 16.875 36.156 1 91.25 181 PRO B N 1
ATOM 6457 C CA . PRO B 1 181 ? 18.531 16.922 36.219 1 91.25 181 PRO B CA 1
ATOM 6458 C C . PRO B 1 181 ? 19.172 17.016 34.812 1 91.25 181 PRO B C 1
ATOM 6460 O O . PRO B 1 181 ? 18.609 16.516 33.844 1 91.25 181 PRO B O 1
ATOM 6463 N N . ALA B 1 182 ? 20.281 17.625 34.719 1 85.12 182 ALA B N 1
ATOM 6464 C CA . ALA B 1 182 ? 20.938 17.938 33.438 1 85.12 182 ALA B CA 1
ATOM 6465 C C . ALA B 1 182 ? 21.172 16.672 32.625 1 85.12 182 ALA B C 1
ATOM 6467 O O . ALA B 1 182 ? 20.953 16.672 31.406 1 85.12 182 ALA B O 1
ATOM 6468 N N . ALA B 1 183 ? 21.672 15.641 33.25 1 83.62 183 ALA B N 1
ATOM 6469 C CA . ALA B 1 183 ? 21.953 14.398 32.531 1 83.62 183 ALA B CA 1
ATOM 6470 C C . ALA B 1 183 ? 20.672 13.789 31.969 1 83.62 183 ALA B C 1
ATOM 6472 O O . ALA B 1 183 ? 20.672 13.273 30.844 1 83.62 183 ALA B O 1
ATOM 6473 N N . VAL B 1 184 ? 19.688 13.836 32.719 1 89.69 184 VAL B N 1
ATOM 6474 C CA . VAL B 1 184 ? 18.406 13.273 32.312 1 89.69 184 VAL B CA 1
ATOM 6475 C C . VAL B 1 184 ? 17.797 14.141 31.203 1 89.69 184 VAL B C 1
ATOM 6477 O O . VAL B 1 184 ? 17.156 13.617 30.281 1 89.69 184 VAL B O 1
ATOM 6480 N N . ALA B 1 185 ? 18.094 15.391 31.266 1 89.94 185 ALA B N 1
ATOM 6481 C CA . ALA B 1 185 ? 17.578 16.312 30.266 1 89.94 185 ALA B CA 1
ATOM 6482 C C . ALA B 1 185 ? 18.141 15.992 28.875 1 89.94 185 ALA B C 1
ATOM 6484 O O . ALA B 1 185 ? 17.438 16.047 27.875 1 89.94 185 ALA B O 1
ATOM 6485 N N . THR B 1 186 ? 19.422 15.688 28.906 1 88 186 THR B N 1
ATOM 6486 C CA . THR B 1 186 ? 20.062 15.336 27.641 1 88 186 THR B CA 1
ATOM 6487 C C . THR B 1 186 ? 19.484 14.031 27.094 1 88 186 THR B C 1
ATOM 6489 O O . THR B 1 186 ? 19.266 13.906 25.891 1 88 186 THR B O 1
ATOM 6492 N N . LEU B 1 187 ? 19.328 13.133 27.984 1 88.06 187 LEU B N 1
ATOM 6493 C CA . LEU B 1 187 ? 18.75 11.852 27.578 1 88.06 187 LEU B CA 1
ATOM 6494 C C . LEU B 1 187 ? 17.344 12.031 27.031 1 88.06 187 LEU B C 1
ATOM 6496 O O . LEU B 1 187 ? 16.984 11.406 26.031 1 88.06 187 LEU B O 1
ATOM 6500 N N . ILE B 1 188 ? 16.594 12.805 27.688 1 90.75 188 ILE B N 1
ATOM 6501 C CA . ILE B 1 188 ? 15.219 13.07 27.25 1 90.75 188 ILE B CA 1
ATOM 6502 C C . ILE B 1 188 ? 15.234 13.789 25.906 1 90.75 188 ILE B C 1
ATOM 6504 O O . ILE B 1 188 ? 14.492 13.414 25 1 90.75 188 ILE B O 1
ATOM 6508 N N . ALA B 1 189 ? 16.109 14.719 25.766 1 89.44 189 ALA B N 1
ATOM 6509 C CA . ALA B 1 189 ? 16.172 15.492 24.531 1 89.44 189 ALA B CA 1
ATOM 6510 C C . ALA B 1 189 ? 16.562 14.609 23.344 1 89.44 189 ALA B C 1
ATOM 6512 O O . ALA B 1 189 ? 16.062 14.781 22.234 1 89.44 189 ALA B O 1
ATOM 6513 N N . ALA B 1 190 ? 17.406 13.719 23.609 1 93.38 190 ALA B N 1
ATOM 6514 C CA . ALA B 1 190 ? 17.969 12.922 22.531 1 93.38 190 ALA B CA 1
ATOM 6515 C C . ALA B 1 190 ? 17.094 11.711 22.219 1 93.38 190 ALA B C 1
ATOM 6517 O O . ALA B 1 190 ? 16.859 11.383 21.062 1 93.38 190 ALA B O 1
ATOM 6518 N N . PHE B 1 191 ? 16.547 11.047 23.25 1 96 191 PHE B N 1
ATOM 6519 C CA . PHE B 1 191 ? 16.016 9.703 23.031 1 96 191 PHE B CA 1
ATOM 6520 C C . PHE B 1 191 ? 14.516 9.664 23.25 1 96 191 PHE B C 1
ATOM 6522 O O . PHE B 1 191 ? 13.859 8.68 22.906 1 96 191 PHE B O 1
ATOM 6529 N N . SER B 1 192 ? 13.93 10.703 23.812 1 95.94 192 SER B N 1
ATOM 6530 C CA . SER B 1 192 ? 12.516 10.633 24.156 1 95.94 192 SER B CA 1
ATOM 6531 C C . SER B 1 192 ? 11.656 10.398 22.922 1 95.94 192 SER B C 1
ATOM 6533 O O . SER B 1 192 ? 11.664 11.203 22 1 95.94 192 SER B O 1
ATOM 6535 N N . LEU B 1 193 ? 10.898 9.32 22.984 1 94.31 193 LEU B N 1
ATOM 6536 C CA . LEU B 1 193 ? 9.984 8.984 21.891 1 94.31 193 LEU B CA 1
ATOM 6537 C C . LEU B 1 193 ? 8.969 10.102 21.688 1 94.31 193 LEU B C 1
ATOM 6539 O O . LEU B 1 193 ? 8.664 10.461 20.547 1 94.31 193 LEU B O 1
ATOM 6543 N N . ARG B 1 194 ? 8.492 10.695 22.688 1 90.5 194 ARG B N 1
ATOM 6544 C CA . ARG B 1 194 ? 7.473 11.734 22.641 1 90.5 194 ARG B CA 1
ATOM 6545 C C . ARG B 1 194 ? 8 12.992 21.953 1 90.5 194 ARG B C 1
ATOM 6547 O O . ARG B 1 194 ? 7.379 13.516 21.031 1 90.5 194 ARG B O 1
ATOM 6554 N N . SER B 1 195 ? 9.141 13.461 22.375 1 92 195 SER B N 1
ATOM 6555 C CA . SER B 1 195 ? 9.727 14.688 21.844 1 92 195 SER B CA 1
ATOM 6556 C C . SER B 1 195 ? 10.164 14.508 20.391 1 92 195 SER B C 1
ATOM 6558 O O . SER B 1 195 ? 9.922 15.383 19.562 1 92 195 SER B O 1
ATOM 6560 N N . ASN B 1 196 ? 10.781 13.352 20.141 1 95 196 ASN B N 1
ATOM 6561 C CA . ASN B 1 196 ? 11.289 13.109 18.781 1 95 196 ASN B CA 1
ATOM 6562 C C . ASN B 1 196 ? 10.148 12.898 17.797 1 95 196 ASN B C 1
ATOM 6564 O O . ASN B 1 196 ? 10.258 13.258 16.625 1 95 196 ASN B O 1
ATOM 6568 N N . LEU B 1 197 ? 9.047 12.312 18.234 1 92.62 197 LEU B N 1
ATOM 6569 C CA . LEU B 1 197 ? 7.887 12.172 17.359 1 92.62 197 LEU B CA 1
ATOM 6570 C C . LEU B 1 197 ? 7.262 13.531 17.062 1 92.62 197 LEU B C 1
ATOM 6572 O O . LEU B 1 197 ? 6.844 13.789 15.922 1 92.62 197 LEU B O 1
ATOM 6576 N N . ARG B 1 198 ? 7.207 14.344 18.062 1 88.69 198 ARG B N 1
ATOM 6577 C CA . ARG B 1 198 ? 6.691 15.695 17.859 1 88.69 198 ARG B CA 1
ATOM 6578 C C . ARG B 1 198 ? 7.551 16.469 16.875 1 88.69 198 ARG B C 1
ATOM 6580 O O . ARG B 1 198 ? 7.027 17.203 16.031 1 88.69 198 ARG B O 1
ATOM 6587 N N . GLN B 1 199 ? 8.836 16.266 17.031 1 91.31 199 GLN B N 1
ATOM 6588 C CA . GLN B 1 199 ? 9.75 16.953 16.125 1 91.31 199 GLN B CA 1
ATOM 6589 C C . GLN B 1 199 ? 9.625 16.406 14.703 1 91.31 199 GLN B C 1
ATOM 6591 O O . GLN B 1 199 ? 9.695 17.172 13.734 1 91.31 199 GLN B O 1
ATOM 6596 N N . LEU B 1 200 ? 9.5 15.18 14.609 1 93.06 200 LEU B N 1
ATOM 6597 C CA . LEU B 1 200 ? 9.367 14.547 13.297 1 93.06 200 LEU B CA 1
ATOM 6598 C C . LEU B 1 200 ? 8.133 15.062 12.57 1 93.06 200 LEU B C 1
ATOM 6600 O O . LEU B 1 200 ? 8.18 15.32 11.367 1 93.06 200 LEU B O 1
ATOM 6604 N N . PHE B 1 201 ? 7.004 15.281 13.273 1 90.19 201 PHE B N 1
ATOM 6605 C CA . PHE B 1 201 ? 5.75 15.648 12.625 1 90.19 201 PHE B CA 1
ATOM 6606 C C . PHE B 1 201 ? 5.52 17.156 12.719 1 90.19 201 PHE B C 1
ATOM 6608 O O . PHE B 1 201 ? 4.473 17.656 12.305 1 90.19 201 PHE B O 1
ATOM 6615 N N . LYS B 1 202 ? 6.473 17.859 13.227 1 87.44 202 LYS B N 1
ATOM 6616 C CA . LYS B 1 202 ? 6.363 19.312 13.297 1 87.44 202 LYS B CA 1
ATOM 6617 C C . LYS B 1 202 ? 6.406 19.938 11.898 1 87.44 202 LYS B C 1
ATOM 6619 O O . LYS B 1 202 ? 7.289 19.609 11.102 1 87.44 202 LYS B O 1
ATOM 6624 N N . ILE B 1 203 ? 5.414 20.688 11.578 1 86.69 203 ILE B N 1
ATOM 6625 C CA . ILE B 1 203 ? 5.34 21.391 10.297 1 86.69 203 ILE B CA 1
ATOM 6626 C C . ILE B 1 203 ? 5.637 22.875 10.508 1 86.69 203 ILE B C 1
ATOM 6628 O O . ILE B 1 203 ? 4.926 23.547 11.25 1 86.69 203 ILE B O 1
ATOM 6632 N N . SER B 1 204 ? 6.73 23.312 9.992 1 81.5 204 SER B N 1
ATOM 6633 C CA . SER B 1 204 ? 7.121 24.703 10.102 1 81.5 204 SER B CA 1
ATOM 6634 C C . SER B 1 204 ? 6.508 25.547 8.984 1 81.5 204 SER B C 1
ATOM 6636 O O . SER B 1 204 ? 6.508 25.141 7.824 1 81.5 204 SER B O 1
ATOM 6638 N N . ARG B 1 205 ? 5.77 26.672 9.188 1 73.94 205 ARG B N 1
ATOM 6639 C CA . ARG B 1 205 ? 5.141 27.531 8.195 1 73.94 205 ARG B CA 1
ATOM 6640 C C . ARG B 1 205 ? 5.867 28.875 8.102 1 73.94 205 ARG B C 1
ATOM 6642 O O . ARG B 1 205 ? 5.445 29.766 7.359 1 73.94 205 ARG B O 1
ATOM 6649 N N . GLY B 1 206 ? 7.145 29.047 8.766 1 60.44 206 GLY B N 1
ATOM 6650 C CA . GLY B 1 206 ? 7.785 30.344 8.836 1 60.44 206 GLY B CA 1
ATOM 6651 C C . GLY B 1 206 ? 8.477 30.734 7.539 1 60.44 206 GLY B C 1
ATOM 6652 O O . GLY B 1 206 ? 8.586 29.938 6.617 1 60.44 206 GLY B O 1
ATOM 6653 N N . LYS B 1 207 ? 8.82 32.094 7.383 1 52.44 207 LYS B N 1
ATOM 6654 C CA . LYS B 1 207 ? 9.438 32.75 6.238 1 52.44 207 LYS B CA 1
ATOM 6655 C C . LYS B 1 207 ? 10.703 32.031 5.793 1 52.44 207 LYS B C 1
ATOM 6657 O O . LYS B 1 207 ? 10.938 31.859 4.594 1 52.44 207 LYS B O 1
ATOM 6662 N N . VAL B 1 208 ? 11.602 31.656 6.672 1 47.09 208 VAL B N 1
ATOM 6663 C CA . VAL B 1 208 ? 12.898 31.062 6.375 1 47.09 208 VAL B CA 1
ATOM 6664 C C . VAL B 1 208 ? 12.703 29.719 5.668 1 47.09 208 VAL B C 1
ATOM 6666 O O . VAL B 1 208 ? 13.391 29.422 4.691 1 47.09 208 VAL B O 1
ATOM 6669 N N . VAL B 1 209 ? 11.82 28.906 6.18 1 52.62 209 VAL B N 1
ATOM 6670 C CA . VAL B 1 209 ? 11.484 27.625 5.578 1 52.62 209 VAL B CA 1
ATOM 6671 C C . VAL B 1 209 ? 10.906 27.844 4.184 1 52.62 209 VAL B C 1
ATOM 6673 O O . VAL B 1 209 ? 11.094 27.016 3.289 1 52.62 209 VAL B O 1
ATOM 6676 N N . SER B 1 210 ? 10.531 29.047 3.959 1 57.75 210 SER B N 1
ATOM 6677 C CA . SER B 1 210 ? 9.812 29.391 2.736 1 57.75 210 SER B CA 1
ATOM 6678 C C . SER B 1 210 ? 10.766 29.531 1.556 1 57.75 210 SER B C 1
ATOM 6680 O O . SER B 1 210 ? 10.398 29.25 0.415 1 57.75 210 SER B O 1
ATOM 6682 N N . GLN B 1 211 ? 12.156 29.844 1.877 1 61.19 211 GLN B N 1
ATOM 6683 C CA . GLN B 1 211 ? 12.961 30.156 0.701 1 61.19 211 GLN B CA 1
ATOM 6684 C C . GLN B 1 211 ? 13.305 28.875 -0.078 1 61.19 211 GLN B C 1
ATOM 6686 O O . GLN B 1 211 ? 13.398 28.906 -1.306 1 61.19 211 GLN B O 1
ATOM 6691 N N . VAL B 1 212 ? 13.359 27.75 0.629 1 84.69 212 VAL B N 1
ATOM 6692 C CA . VAL B 1 212 ? 13.672 26.547 -0.14 1 84.69 212 VAL B CA 1
ATOM 6693 C C . VAL B 1 212 ? 12.703 25.438 0.227 1 84.69 212 VAL B C 1
ATOM 6695 O O . VAL B 1 212 ? 13.109 24.281 0.392 1 84.69 212 VAL B O 1
ATOM 6698 N N . ALA B 1 213 ? 11.531 25.812 0.352 1 90.75 213 ALA B N 1
ATOM 6699 C CA . ALA B 1 213 ? 10.5 24.875 0.788 1 90.75 213 ALA B CA 1
ATOM 6700 C C . ALA B 1 213 ? 10.273 23.781 -0.257 1 90.75 213 ALA B C 1
ATOM 6702 O O . ALA B 1 213 ? 9.867 22.672 0.078 1 90.75 213 ALA B O 1
ATOM 6703 N N . CYS B 1 214 ? 10.602 24.125 -1.521 1 95.25 214 CYS B N 1
ATOM 6704 C CA . CYS B 1 214 ? 10.359 23.172 -2.598 1 95.25 214 CYS B CA 1
ATOM 6705 C C . CYS B 1 214 ? 11.273 21.953 -2.475 1 95.25 214 CYS B C 1
ATOM 6707 O O . CYS B 1 214 ? 11.008 20.906 -3.059 1 95.25 214 CYS B O 1
ATOM 6709 N N . VAL B 1 215 ? 12.328 22.094 -1.706 1 95.81 215 VAL B N 1
ATOM 6710 C CA . VAL B 1 215 ? 13.305 21.031 -1.534 1 95.81 215 VAL B CA 1
ATOM 6711 C C . VAL B 1 215 ? 12.648 19.844 -0.838 1 95.81 215 VAL B C 1
ATOM 6713 O O . VAL B 1 215 ? 12.984 18.688 -1.114 1 95.81 215 VAL B O 1
ATOM 6716 N N . HIS B 1 216 ? 11.672 20.125 0.032 1 95.56 216 HIS B N 1
ATOM 6717 C CA . HIS B 1 216 ? 10.992 19.047 0.735 1 95.56 216 HIS B CA 1
ATOM 6718 C C . HIS B 1 216 ? 10.242 18.141 -0.239 1 95.56 216 HIS B C 1
ATOM 6720 O O . HIS B 1 216 ? 10.352 16.922 -0.162 1 95.56 216 HIS B O 1
ATOM 6726 N N . GLY B 1 217 ? 9.547 18.766 -1.146 1 97.12 217 GLY B N 1
ATOM 6727 C CA . GLY B 1 217 ? 8.828 17.984 -2.145 1 97.12 217 GLY B CA 1
ATOM 6728 C C . GLY B 1 217 ? 9.75 17.219 -3.078 1 97.12 217 GLY B C 1
ATOM 6729 O O . GLY B 1 217 ? 9.477 16.078 -3.424 1 97.12 217 GLY B O 1
ATOM 6730 N N . ILE B 1 218 ? 10.852 17.828 -3.463 1 97.94 218 ILE B N 1
ATOM 6731 C CA . ILE B 1 218 ? 11.82 17.203 -4.359 1 97.94 218 ILE B CA 1
ATOM 6732 C C . ILE B 1 218 ? 12.406 15.961 -3.691 1 97.94 218 ILE B C 1
ATOM 6734 O O . ILE B 1 218 ? 12.508 14.906 -4.316 1 97.94 218 ILE B O 1
ATOM 6738 N N . ARG B 1 219 ? 12.703 16.078 -2.439 1 97.38 219 ARG B N 1
ATOM 6739 C CA . ARG B 1 219 ? 13.289 14.977 -1.693 1 97.38 219 ARG B CA 1
ATOM 6740 C C . ARG B 1 219 ? 12.32 13.805 -1.601 1 97.38 219 ARG B C 1
ATOM 6742 O O . ARG B 1 219 ? 12.695 12.656 -1.854 1 97.38 219 ARG B O 1
ATOM 6749 N N . VAL B 1 220 ? 11.102 14.125 -1.235 1 97.75 220 VAL B N 1
ATOM 6750 C CA . VAL B 1 220 ? 10.109 13.078 -1.012 1 97.75 220 VAL B CA 1
ATOM 6751 C C . VAL B 1 220 ? 9.805 12.367 -2.328 1 97.75 220 VAL B C 1
ATOM 6753 O O . VAL B 1 220 ? 9.797 11.141 -2.389 1 97.75 220 VAL B O 1
ATOM 6756 N N . ILE B 1 221 ? 9.594 13.102 -3.402 1 97.81 221 ILE B N 1
ATOM 6757 C CA . ILE B 1 221 ? 9.258 12.523 -4.699 1 97.81 221 ILE B CA 1
ATOM 6758 C C . ILE B 1 221 ? 10.43 11.688 -5.215 1 97.81 221 ILE B C 1
ATOM 6760 O O . ILE B 1 221 ? 10.234 10.609 -5.773 1 97.81 221 ILE B O 1
ATOM 6764 N N . SER B 1 222 ? 11.609 12.172 -4.996 1 98.06 222 SER B N 1
ATOM 6765 C CA . SER B 1 222 ? 12.789 11.422 -5.41 1 98.06 222 SER B CA 1
ATOM 6766 C C . SER B 1 222 ? 12.938 10.141 -4.602 1 98.06 222 SER B C 1
ATOM 6768 O O . SER B 1 222 ? 13.344 9.102 -5.137 1 98.06 222 SER B O 1
ATOM 6770 N N . THR B 1 223 ? 12.641 10.203 -3.305 1 97.94 223 THR B N 1
ATOM 6771 C CA . THR B 1 223 ? 12.695 9.016 -2.467 1 97.94 223 THR B CA 1
ATOM 6772 C C . THR B 1 223 ? 11.688 7.973 -2.936 1 97.94 223 THR B C 1
ATOM 6774 O O . THR B 1 223 ? 12.008 6.785 -3.033 1 97.94 223 THR B O 1
ATOM 6777 N N . ILE B 1 224 ? 10.492 8.383 -3.234 1 97.88 224 ILE B N 1
ATOM 6778 C CA . ILE B 1 224 ? 9.469 7.488 -3.764 1 97.88 224 ILE B CA 1
ATOM 6779 C C . ILE B 1 224 ? 9.961 6.863 -5.07 1 97.88 224 ILE B C 1
ATOM 6781 O O . ILE B 1 224 ? 9.805 5.66 -5.285 1 97.88 224 ILE B O 1
ATOM 6785 N N . TRP B 1 225 ? 10.555 7.68 -5.871 1 97.81 225 TRP B N 1
ATOM 6786 C CA . TRP B 1 225 ? 11.039 7.227 -7.168 1 97.81 225 TRP B CA 1
ATOM 6787 C C . TRP B 1 225 ? 12.141 6.188 -7.008 1 97.81 225 TRP B C 1
ATOM 6789 O O . TRP B 1 225 ? 12.234 5.242 -7.797 1 97.81 225 TRP B O 1
ATOM 6799 N N . VAL B 1 226 ? 12.984 6.328 -5.992 1 97.31 226 VAL B N 1
ATOM 6800 C CA . VAL B 1 226 ? 14.008 5.34 -5.684 1 97.31 226 VAL B CA 1
ATOM 6801 C C . VAL B 1 226 ? 13.359 3.998 -5.355 1 97.31 226 VAL B C 1
ATOM 6803 O O . VAL B 1 226 ? 13.773 2.955 -5.867 1 97.31 226 VAL B O 1
ATOM 6806 N N . VAL B 1 227 ? 12.344 4.008 -4.57 1 96.94 227 VAL B N 1
ATOM 6807 C CA . VAL B 1 227 ? 11.656 2.783 -4.168 1 96.94 227 VAL B CA 1
ATOM 6808 C C . VAL B 1 227 ? 11.008 2.129 -5.387 1 96.94 227 VAL B C 1
ATOM 6810 O O . VAL B 1 227 ? 11.109 0.916 -5.578 1 96.94 227 VAL B O 1
ATOM 6813 N N . VAL B 1 228 ? 10.445 2.951 -6.254 1 96.19 228 VAL B N 1
ATOM 6814 C CA . VAL B 1 228 ? 9.781 2.475 -7.465 1 96.19 228 VAL B CA 1
ATOM 6815 C C . VAL B 1 228 ? 10.805 1.802 -8.383 1 96.19 228 VAL B C 1
ATOM 6817 O O . VAL B 1 228 ? 10.57 0.701 -8.883 1 96.19 228 VAL B O 1
ATOM 6820 N N . GLY B 1 229 ? 11.875 2.459 -8.562 1 94.06 229 GLY B N 1
ATOM 6821 C CA . GLY B 1 229 ? 12.914 1.931 -9.43 1 94.06 229 GLY B CA 1
ATOM 6822 C C . GLY B 1 229 ? 13.508 0.629 -8.93 1 94.06 229 GLY B C 1
ATOM 6823 O O . GLY B 1 229 ? 13.703 -0.312 -9.695 1 94.06 229 GLY B O 1
ATOM 6824 N N . HIS B 1 230 ? 13.766 0.522 -7.648 1 94.31 230 HIS B N 1
ATOM 6825 C CA . HIS B 1 230 ? 14.375 -0.675 -7.082 1 94.31 230 HIS B CA 1
ATOM 6826 C C . HIS B 1 230 ? 13.398 -1.847 -7.086 1 94.31 230 HIS B C 1
ATOM 6828 O O . HIS B 1 230 ? 13.797 -2.988 -7.336 1 94.31 230 HIS B O 1
ATOM 6834 N N . LYS B 1 231 ? 12.156 -1.573 -6.816 1 93.75 231 LYS B N 1
ATOM 6835 C CA . LYS B 1 231 ? 11.164 -2.643 -6.887 1 93.75 231 LYS B CA 1
ATOM 6836 C C . LYS B 1 231 ? 11.094 -3.234 -8.289 1 93.75 231 LYS B C 1
ATOM 6838 O O . LYS B 1 231 ? 11.102 -4.457 -8.453 1 93.75 231 LYS B O 1
ATOM 6843 N N . HIS B 1 232 ? 11.031 -2.369 -9.234 1 90.31 232 HIS B N 1
ATOM 6844 C CA . HIS B 1 232 ? 10.953 -2.805 -10.625 1 90.31 232 HIS B CA 1
ATOM 6845 C C . HIS B 1 232 ? 12.211 -3.564 -11.039 1 90.31 232 HIS B C 1
ATOM 6847 O O . HIS B 1 232 ? 12.125 -4.617 -11.672 1 90.31 232 HIS B O 1
ATOM 6853 N N . LYS B 1 233 ? 13.312 -3.123 -10.633 1 88.56 233 LYS B N 1
ATOM 6854 C CA . LYS B 1 233 ? 14.586 -3.73 -11.008 1 88.56 233 LYS B CA 1
ATOM 6855 C C . LYS B 1 233 ? 14.75 -5.109 -10.375 1 88.56 233 LYS B C 1
ATOM 6857 O O . LYS B 1 233 ? 15.078 -6.078 -11.062 1 88.56 233 LYS B O 1
ATOM 6862 N N . TYR B 1 234 ? 14.461 -5.219 -9.156 1 88.06 234 TYR B N 1
ATOM 6863 C CA . TYR B 1 234 ? 14.75 -6.465 -8.445 1 88.06 234 TYR B CA 1
ATOM 6864 C C . TYR B 1 234 ? 13.68 -7.512 -8.734 1 88.06 234 TYR B C 1
ATOM 6866 O O . TYR B 1 234 ? 13.953 -8.711 -8.727 1 88.06 234 TYR B O 1
ATOM 6874 N N . GLU B 1 235 ? 12.547 -7.082 -9.023 1 86.81 235 GLU B N 1
ATOM 6875 C CA . GLU B 1 235 ? 11.516 -8.055 -9.359 1 86.81 235 GLU B CA 1
ATOM 6876 C C . GLU B 1 235 ? 11.648 -8.523 -10.805 1 86.81 235 GLU B C 1
ATOM 6878 O O . GLU B 1 235 ? 11.469 -9.711 -11.102 1 86.81 235 GLU B O 1
ATOM 6883 N N . ILE B 1 236 ? 11.992 -7.598 -11.641 1 80.81 236 ILE B N 1
ATOM 6884 C CA . ILE B 1 236 ? 11.922 -7.906 -13.07 1 80.81 236 ILE B CA 1
ATOM 6885 C C . ILE B 1 236 ? 13.305 -8.289 -13.578 1 80.81 236 ILE B C 1
ATOM 6887 O O . ILE B 1 236 ? 13.492 -9.359 -14.156 1 80.81 236 ILE B O 1
ATOM 6891 N N . TYR B 1 237 ? 14.281 -7.578 -13.234 1 68.12 237 TYR B N 1
ATOM 6892 C CA . TYR B 1 237 ? 15.539 -7.711 -13.969 1 68.12 237 TYR B CA 1
ATOM 6893 C C . TYR B 1 237 ? 16.547 -8.555 -13.188 1 68.12 237 TYR B C 1
ATOM 6895 O O . TYR B 1 237 ? 17.422 -9.18 -13.773 1 68.12 237 TYR B O 1
ATOM 6903 N N . ILE B 1 238 ? 16.406 -8.641 -11.898 1 62.72 238 ILE B N 1
ATOM 6904 C CA . ILE B 1 238 ? 17.297 -9.508 -11.133 1 62.72 238 ILE B CA 1
ATOM 6905 C C . ILE B 1 238 ? 16.594 -10.828 -10.836 1 62.72 238 ILE B C 1
ATOM 6907 O O . ILE B 1 238 ? 17.203 -11.766 -10.328 1 62.72 238 ILE B O 1
ATOM 6911 N N . ALA B 1 239 ? 15.391 -10.945 -11.523 1 59.59 239 ALA B N 1
ATOM 6912 C CA . ALA B 1 239 ? 14.578 -12.156 -11.562 1 59.59 239 ALA B CA 1
ATOM 6913 C C . ALA B 1 239 ? 14.492 -12.805 -10.18 1 59.59 239 ALA B C 1
ATOM 6915 O O . ALA B 1 239 ? 14.578 -14.023 -10.055 1 59.59 239 ALA B O 1
ATOM 6916 N N . ALA B 1 240 ? 14.328 -11.938 -9.25 1 65.62 240 ALA B N 1
ATOM 6917 C CA . ALA B 1 240 ? 14.219 -12.484 -7.906 1 65.62 240 ALA B CA 1
ATOM 6918 C C . ALA B 1 240 ? 12.805 -12.984 -7.629 1 65.62 240 ALA B C 1
ATOM 6920 O O . ALA B 1 240 ? 12.594 -13.836 -6.766 1 65.62 240 ALA B O 1
ATOM 6921 N N . MET B 1 241 ? 11.93 -12.516 -8.438 1 74.75 241 MET B N 1
ATOM 6922 C CA . MET B 1 241 ? 10.531 -12.922 -8.312 1 74.75 241 MET B CA 1
ATOM 6923 C C . MET B 1 241 ? 10.109 -13.789 -9.5 1 74.75 241 MET B C 1
ATOM 6925 O O . MET B 1 241 ? 10.359 -13.438 -10.648 1 74.75 241 MET B O 1
ATOM 6929 N N . PRO B 1 242 ? 9.594 -14.961 -9.242 1 87.81 242 PRO B N 1
ATOM 6930 C CA . PRO B 1 242 ? 9.078 -15.75 -10.359 1 87.81 242 PRO B CA 1
ATOM 6931 C C . PRO B 1 242 ? 7.832 -15.133 -10.992 1 87.81 242 PRO B C 1
ATOM 6933 O O . PRO B 1 242 ? 6.895 -14.758 -10.281 1 87.81 242 PRO B O 1
ATOM 6936 N N . PHE B 1 243 ? 7.93 -14.953 -12.289 1 90.81 243 PHE B N 1
ATOM 6937 C CA . PHE B 1 243 ? 6.781 -14.43 -13.023 1 90.81 243 PHE B CA 1
ATOM 6938 C C . PHE B 1 243 ? 6.32 -15.43 -14.086 1 90.81 243 PHE B C 1
ATOM 6940 O O . PHE B 1 243 ? 7.141 -16.125 -14.688 1 90.81 243 PHE B O 1
ATOM 6947 N N . MET B 1 244 ? 5.047 -15.461 -14.344 1 91.25 244 MET B N 1
ATOM 6948 C CA . MET B 1 244 ? 4.449 -16.328 -15.352 1 91.25 244 MET B CA 1
ATOM 6949 C C . MET B 1 244 ? 4.75 -15.805 -16.75 1 91.25 244 MET B C 1
ATOM 6951 O O . MET B 1 244 ? 4.742 -16.562 -17.719 1 91.25 244 MET B O 1
ATOM 6955 N N . ASN B 1 245 ? 5.082 -14.547 -16.891 1 91.81 245 ASN B N 1
ATOM 6956 C CA . ASN B 1 245 ? 5.219 -13.914 -18.203 1 91.81 245 ASN B CA 1
ATOM 6957 C C . ASN B 1 245 ? 6.551 -13.188 -18.344 1 91.81 245 ASN B C 1
ATOM 6959 O O . ASN B 1 245 ? 6.598 -12.055 -18.828 1 91.81 245 ASN B O 1
ATOM 6963 N N . THR B 1 246 ? 7.613 -13.859 -17.922 1 88.75 246 THR B N 1
ATOM 6964 C CA . THR B 1 246 ? 8.953 -13.281 -17.922 1 88.75 246 THR B CA 1
ATOM 6965 C C . THR B 1 246 ? 9.367 -12.875 -19.344 1 88.75 246 THR B C 1
ATOM 6967 O O . THR B 1 246 ? 10.133 -11.93 -19.516 1 88.75 246 THR B O 1
ATOM 6970 N N . PHE B 1 247 ? 8.859 -13.5 -20.375 1 86.25 247 PHE B N 1
ATOM 6971 C CA . PHE B 1 247 ? 9.289 -13.219 -21.734 1 86.25 247 PHE B CA 1
ATOM 6972 C C . PHE B 1 247 ? 8.852 -11.828 -22.156 1 86.25 247 PHE B C 1
ATOM 6974 O O . PHE B 1 247 ? 9.414 -11.25 -23.094 1 86.25 247 PHE B O 1
ATOM 6981 N N . GLU B 1 248 ? 7.863 -11.336 -21.484 1 86.19 248 GLU B N 1
ATOM 6982 C CA . GLU B 1 248 ? 7.426 -9.977 -21.781 1 86.19 248 GLU B CA 1
ATOM 6983 C C . GLU B 1 248 ? 8.461 -8.953 -21.328 1 86.19 248 GLU B C 1
ATOM 6985 O O . GLU B 1 248 ? 8.43 -7.797 -21.75 1 86.19 248 GLU B O 1
ATOM 6990 N N . PHE B 1 249 ? 9.398 -9.391 -20.484 1 85.38 249 PHE B N 1
ATOM 6991 C CA . PHE B 1 249 ? 10.383 -8.477 -19.922 1 85.38 249 PHE B CA 1
ATOM 6992 C C . PHE B 1 249 ? 11.383 -8.039 -21 1 85.38 249 PHE B C 1
ATOM 6994 O O . PHE B 1 249 ? 12.023 -7 -20.859 1 85.38 249 PHE B O 1
ATOM 7001 N N . PHE B 1 250 ? 11.438 -8.758 -22.078 1 80.38 250 PHE B N 1
ATOM 7002 C CA . PHE B 1 250 ? 12.406 -8.477 -23.125 1 80.38 250 PHE B CA 1
ATOM 7003 C C . PHE B 1 250 ? 11.969 -7.285 -23.969 1 80.38 250 PHE B C 1
ATOM 7005 O O . PHE B 1 250 ? 12.797 -6.59 -24.547 1 80.38 250 PHE B O 1
ATOM 7012 N N . THR B 1 251 ? 10.68 -7.012 -23.969 1 85.81 251 THR B N 1
ATOM 7013 C CA . THR B 1 251 ? 10.18 -5.914 -24.797 1 85.81 251 THR B CA 1
ATOM 7014 C C . THR B 1 251 ? 9.812 -4.715 -23.922 1 85.81 251 THR B C 1
ATOM 7016 O O . THR B 1 251 ? 9.633 -3.605 -24.438 1 85.81 251 THR B O 1
ATOM 7019 N N . LEU B 1 252 ? 9.859 -4.953 -22.672 1 87.31 252 LEU B N 1
ATOM 7020 C CA . LEU B 1 252 ? 9.422 -3.906 -21.75 1 87.31 252 LEU B CA 1
ATOM 7021 C C . LEU B 1 252 ? 10.312 -2.672 -21.875 1 87.31 252 LEU B C 1
ATOM 7023 O O . LEU B 1 252 ? 9.805 -1.545 -21.906 1 87.31 252 LEU B O 1
ATOM 7027 N N . PRO B 1 253 ? 11.602 -2.828 -22.062 1 87.75 253 PRO B N 1
ATOM 7028 C CA . PRO B 1 253 ? 12.469 -1.649 -22.141 1 87.75 253 PRO B CA 1
ATOM 7029 C C . PRO B 1 253 ? 12.273 -0.847 -23.422 1 87.75 253 PRO B C 1
ATOM 7031 O O . PRO B 1 253 ? 12.742 0.289 -23.516 1 87.75 253 PRO B O 1
ATOM 7034 N N . GLN B 1 254 ? 11.562 -1.414 -24.359 1 89.5 254 GLN B N 1
ATOM 7035 C CA . GLN B 1 254 ? 11.312 -0.733 -25.625 1 89.5 254 GLN B CA 1
ATOM 7036 C C . GLN B 1 254 ? 10.102 0.186 -25.531 1 89.5 254 GLN B C 1
ATOM 7038 O O . GLN B 1 254 ? 9.891 1.042 -26.406 1 89.5 254 GLN B O 1
ATOM 7043 N N . GLU B 1 255 ? 9.391 -0.055 -24.484 1 89.69 255 GLU B N 1
ATOM 7044 C CA . GLU B 1 255 ? 8.141 0.692 -24.312 1 89.69 255 GLU B CA 1
ATOM 7045 C C . GLU B 1 255 ? 8.375 1.988 -23.547 1 89.69 255 GLU B C 1
ATOM 7047 O O . GLU B 1 255 ? 9.047 1.992 -22.516 1 89.69 255 GLU B O 1
ATOM 7052 N N . PHE B 1 256 ? 7.758 3.029 -23.984 1 91.19 256 PHE B N 1
ATOM 7053 C CA . PHE B 1 256 ? 7.891 4.332 -23.344 1 91.19 256 PHE B CA 1
ATOM 7054 C C . PHE B 1 256 ? 7.297 4.305 -21.938 1 91.19 256 PHE B C 1
ATOM 7056 O O . PHE B 1 256 ? 7.773 5.004 -21.047 1 91.19 256 PHE B O 1
ATOM 7063 N N . SER B 1 257 ? 6.309 3.457 -21.75 1 87.75 257 SER B N 1
ATOM 7064 C CA . SER B 1 257 ? 5.613 3.41 -20.469 1 87.75 257 SER B CA 1
ATOM 7065 C C . SER B 1 257 ? 6.508 2.842 -19.375 1 87.75 257 SER B C 1
ATOM 7067 O O . SER B 1 257 ? 6.246 3.041 -18.188 1 87.75 257 SER B O 1
ATOM 7069 N N . SER B 1 258 ? 7.57 2.166 -19.719 1 89.19 258 SER B N 1
ATOM 7070 C CA . SER B 1 258 ? 8.445 1.525 -18.734 1 89.19 258 SER B CA 1
ATOM 7071 C C . SER B 1 258 ? 9.617 2.432 -18.359 1 89.19 258 SER B C 1
ATOM 7073 O O . SER B 1 258 ? 10.352 2.146 -17.422 1 89.19 258 SER B O 1
ATOM 7075 N N . MET B 1 259 ? 9.727 3.59 -18.984 1 91.19 259 MET B N 1
ATOM 7076 C CA . MET B 1 259 ? 10.922 4.41 -18.859 1 91.19 259 MET B CA 1
ATOM 7077 C C . MET B 1 259 ? 11 5.047 -17.469 1 91.19 259 MET B C 1
ATOM 7079 O O . MET B 1 259 ? 12.078 5.137 -16.891 1 91.19 259 MET B O 1
ATOM 7083 N N . PRO B 1 260 ? 9.836 5.414 -16.922 1 90.06 260 PRO B N 1
ATOM 7084 C CA . PRO B 1 260 ? 9.93 5.965 -15.57 1 90.06 260 PRO B CA 1
ATOM 7085 C C . PRO B 1 260 ? 10.453 4.949 -14.5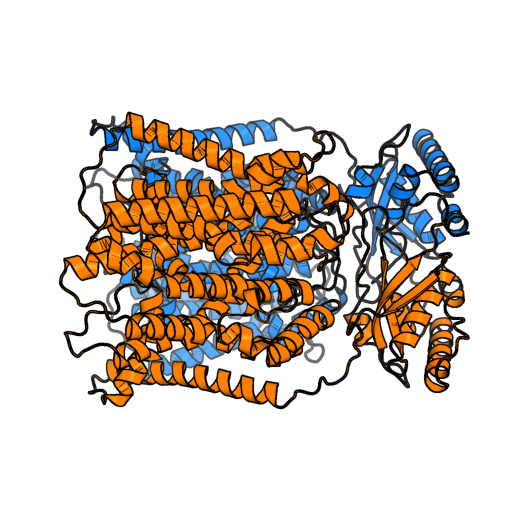55 1 90.06 260 PRO B C 1
ATOM 7087 O O . PRO B 1 260 ? 11.023 5.332 -13.531 1 90.06 260 PRO B O 1
ATOM 7090 N N . TYR B 1 261 ? 10.32 3.729 -14.867 1 89.88 261 TYR B N 1
ATOM 7091 C CA . TYR B 1 261 ? 10.844 2.684 -13.992 1 89.88 261 TYR B CA 1
ATOM 7092 C C . TYR B 1 261 ? 12.32 2.426 -14.266 1 89.88 261 TYR B C 1
ATOM 7094 O O . TYR B 1 261 ? 13.133 2.402 -13.336 1 89.88 261 TYR B O 1
ATOM 7102 N N . ILE B 1 262 ? 12.617 2.33 -15.477 1 87.69 262 ILE B N 1
ATOM 7103 C CA . ILE B 1 262 ? 13.953 1.933 -15.898 1 87.69 262 ILE B CA 1
ATOM 7104 C C . ILE B 1 262 ? 14.938 3.072 -15.633 1 87.69 262 ILE B C 1
ATOM 7106 O O . ILE B 1 262 ? 16.078 2.838 -15.227 1 87.69 262 ILE B O 1
ATOM 7110 N N . ASN B 1 263 ? 14.492 4.289 -15.805 1 91.75 263 ASN B N 1
ATOM 7111 C CA . ASN B 1 263 ? 15.359 5.445 -15.641 1 91.75 263 ASN B CA 1
ATOM 7112 C C . ASN B 1 263 ? 15.141 6.117 -14.289 1 91.75 263 ASN B C 1
ATOM 7114 O O . ASN B 1 263 ? 15.289 7.336 -14.164 1 91.75 263 ASN B O 1
ATOM 7118 N N . SER B 1 264 ? 14.773 5.336 -13.359 1 92.44 264 SER B N 1
ATOM 7119 C CA . SER B 1 264 ? 14.625 5.859 -12 1 92.44 264 SER B CA 1
ATOM 7120 C C . SER B 1 264 ? 15.977 6.199 -11.391 1 92.44 264 SER B C 1
ATOM 7122 O O . SER B 1 264 ? 16.047 6.723 -10.273 1 92.44 264 SER B O 1
ATOM 7124 N N . LEU B 1 265 ? 17.062 5.996 -12.102 1 91.81 265 LEU B N 1
ATOM 7125 C CA . LEU B 1 265 ? 18.422 6.254 -11.633 1 91.81 265 LEU B CA 1
ATOM 7126 C C . LEU B 1 265 ? 18.641 7.746 -11.398 1 91.81 265 LEU B C 1
ATOM 7128 O O . LEU B 1 265 ? 19.469 8.133 -10.578 1 91.81 265 LEU B O 1
ATOM 7132 N N . PHE B 1 266 ? 17.828 8.555 -12.07 1 95.81 266 PHE B N 1
ATOM 7133 C CA . PHE B 1 266 ? 17.984 10 -11.953 1 95.81 266 PHE B CA 1
ATOM 7134 C C . PHE B 1 266 ? 17.562 10.484 -10.57 1 95.81 266 PHE B C 1
ATOM 7136 O O . PHE B 1 266 ? 17.891 11.602 -10.172 1 95.81 266 PHE B O 1
ATOM 7143 N N . SER B 1 267 ? 16.828 9.633 -9.844 1 96.38 267 SER B N 1
ATOM 7144 C CA . SER B 1 267 ? 16.422 10.008 -8.492 1 96.38 267 SER B CA 1
ATOM 7145 C C . SER B 1 267 ? 17.625 10.281 -7.602 1 96.38 267 SER B C 1
ATOM 7147 O O . SER B 1 267 ? 17.641 11.25 -6.836 1 96.38 267 SER B O 1
ATOM 7149 N N . VAL B 1 268 ? 18.656 9.508 -7.773 1 95.94 268 VAL B N 1
ATOM 7150 C CA . VAL B 1 268 ? 19.859 9.664 -6.953 1 95.94 268 VAL B CA 1
ATOM 7151 C C . VAL B 1 268 ? 20.609 10.922 -7.375 1 95.94 268 VAL B C 1
ATOM 7153 O O . VAL B 1 268 ? 21.219 11.602 -6.543 1 95.94 268 VAL B O 1
ATOM 7156 N N . ASP B 1 269 ? 20.594 11.242 -8.633 1 97.56 269 ASP B N 1
ATOM 7157 C CA . ASP B 1 269 ? 21.25 12.461 -9.117 1 97.56 269 ASP B CA 1
ATOM 7158 C C . ASP B 1 269 ? 20.562 13.703 -8.555 1 97.56 269 ASP B C 1
ATOM 7160 O O . ASP B 1 269 ? 21.219 14.719 -8.32 1 97.56 269 ASP B O 1
ATOM 7164 N N . THR B 1 270 ? 19.266 13.602 -8.391 1 98.38 270 THR B N 1
ATOM 7165 C CA . THR B 1 270 ? 18.562 14.688 -7.73 1 98.38 270 THR B CA 1
ATOM 7166 C C . THR B 1 270 ? 19.109 14.922 -6.328 1 98.38 270 THR B C 1
ATOM 7168 O O . THR B 1 270 ? 19.297 16.062 -5.906 1 98.38 270 THR B O 1
ATOM 7171 N N . PHE B 1 271 ? 19.438 13.898 -5.66 1 98.12 271 PHE B N 1
ATOM 7172 C CA . PHE B 1 271 ? 19.953 14.016 -4.305 1 98.12 271 PHE B CA 1
ATOM 7173 C C . PHE B 1 271 ? 21.359 14.602 -4.309 1 98.12 271 PHE B C 1
ATOM 7175 O O . PHE B 1 271 ? 21.75 15.328 -3.391 1 98.12 271 PHE B O 1
ATOM 7182 N N . PHE B 1 272 ? 22.141 14.289 -5.348 1 98.5 272 PHE B N 1
ATOM 7183 C CA . PHE B 1 272 ? 23.453 14.883 -5.457 1 98.5 272 PHE B CA 1
ATOM 7184 C C . PHE B 1 272 ? 23.359 16.391 -5.66 1 98.5 272 PHE B C 1
ATOM 7186 O O . PHE B 1 272 ? 24.141 17.156 -5.09 1 98.5 272 PHE B O 1
ATOM 7193 N N . VAL B 1 273 ? 22.391 16.797 -6.469 1 98.56 273 VAL B N 1
ATOM 7194 C CA . VAL B 1 273 ? 22.172 18.219 -6.664 1 98.56 273 VAL B CA 1
ATOM 7195 C C . VAL B 1 273 ? 21.812 18.875 -5.336 1 98.56 273 VAL B C 1
ATOM 7197 O O . VAL B 1 273 ? 22.344 19.922 -4.98 1 98.56 273 VAL B O 1
ATOM 7200 N N . LEU B 1 274 ? 20.922 18.234 -4.598 1 97.75 274 LEU B N 1
ATOM 7201 C CA . LEU B 1 274 ? 20.469 18.781 -3.324 1 97.75 274 LEU B CA 1
ATOM 7202 C C . LEU B 1 274 ? 21.609 18.859 -2.32 1 97.75 274 LEU B C 1
ATOM 7204 O O . LEU B 1 274 ? 21.719 19.844 -1.578 1 97.75 274 LEU B O 1
ATOM 7208 N N . SER B 1 275 ? 22.438 17.844 -2.291 1 97.44 275 SER B N 1
ATOM 7209 C CA . SER B 1 275 ? 23.578 17.828 -1.377 1 97.44 275 SER B CA 1
ATOM 7210 C C . SER B 1 275 ? 24.547 18.969 -1.681 1 97.44 275 SER B C 1
ATOM 7212 O O . SER B 1 275 ? 24.953 19.688 -0.775 1 97.44 275 SER B O 1
ATOM 7214 N N . GLY B 1 276 ? 24.875 19.125 -2.971 1 97.88 276 GLY B N 1
ATOM 7215 C CA . GLY B 1 276 ? 25.75 20.234 -3.363 1 97.88 276 GLY B CA 1
ATOM 7216 C C . GLY B 1 276 ? 25.156 21.594 -3.08 1 97.88 276 GLY B C 1
ATOM 7217 O O . GLY B 1 276 ? 25.844 22.484 -2.588 1 97.88 276 GLY B O 1
ATOM 7218 N N . PHE B 1 277 ? 23.906 21.719 -3.355 1 97.12 277 PHE B N 1
ATOM 7219 C CA . PHE B 1 277 ? 23.188 22.969 -3.152 1 97.12 277 PHE B CA 1
ATOM 7220 C C . PHE B 1 277 ? 23.188 23.359 -1.679 1 97.12 277 PHE B C 1
ATOM 7222 O O . PHE B 1 277 ? 23.547 24.484 -1.327 1 97.12 277 PHE B O 1
ATOM 7229 N N . LEU B 1 278 ? 22.859 22.422 -0.823 1 94.38 278 LEU B N 1
ATOM 7230 C CA . LEU B 1 278 ? 22.656 22.703 0.593 1 94.38 278 LEU B CA 1
ATOM 7231 C C . LEU B 1 278 ? 23.984 22.984 1.291 1 94.38 278 LEU B C 1
ATOM 7233 O O . LEU B 1 278 ? 24.078 23.891 2.125 1 94.38 278 LEU B O 1
ATOM 7237 N N . VAL B 1 279 ? 24.984 22.203 0.976 1 95.44 279 VAL B N 1
ATOM 7238 C CA . VAL B 1 279 ? 26.281 22.391 1.616 1 95.44 279 VAL B CA 1
ATOM 7239 C C . VAL B 1 279 ? 26.812 23.797 1.3 1 95.44 279 VAL B C 1
ATOM 7241 O O . VAL B 1 279 ? 27.312 24.484 2.184 1 95.44 279 VAL B O 1
ATOM 7244 N N . THR B 1 280 ? 26.625 24.234 0.09 1 96.31 280 THR B N 1
ATOM 7245 C CA . THR B 1 280 ? 27.141 25.531 -0.331 1 96.31 280 THR B CA 1
ATOM 7246 C C . THR B 1 280 ? 26.234 26.656 0.189 1 96.31 280 THR B C 1
ATOM 7248 O O . THR B 1 280 ? 26.734 27.672 0.685 1 96.31 280 THR B O 1
ATOM 7251 N N . TYR B 1 281 ? 25 26.469 0.059 1 93.81 281 TYR B N 1
ATOM 7252 C CA . TYR B 1 281 ? 24.047 27.484 0.497 1 93.81 281 TYR B CA 1
ATOM 7253 C C . TYR B 1 281 ? 24.203 27.781 1.985 1 93.81 281 TYR B C 1
ATOM 7255 O O . TYR B 1 281 ? 24.266 28.938 2.395 1 93.81 281 TYR B O 1
ATOM 7263 N N . VAL B 1 282 ? 24.281 26.781 2.795 1 91.06 282 VAL B N 1
ATOM 7264 C CA . VAL B 1 282 ? 24.422 26.922 4.242 1 91.06 282 VAL B CA 1
ATOM 7265 C C . VAL B 1 282 ? 25.766 27.531 4.578 1 91.06 282 VAL B C 1
ATOM 7267 O O . VAL B 1 282 ? 25.859 28.438 5.422 1 91.06 282 VAL B O 1
ATOM 7270 N N . TYR B 1 283 ? 26.797 27.078 3.953 1 93.56 283 TYR B N 1
ATOM 7271 C CA . TYR B 1 283 ? 28.141 27.609 4.18 1 93.56 283 TYR B CA 1
ATOM 7272 C C . TYR B 1 283 ? 28.203 29.094 3.875 1 93.56 283 TYR B C 1
ATOM 7274 O O . TYR B 1 283 ? 28.656 29.891 4.703 1 93.56 283 TYR B O 1
ATOM 7282 N N . CYS B 1 284 ? 27.719 29.469 2.725 1 93.69 284 CYS B N 1
ATOM 7283 C CA . CYS B 1 284 ? 27.781 30.859 2.291 1 93.69 284 CYS B CA 1
ATOM 7284 C C . CYS B 1 284 ? 26.938 31.75 3.184 1 93.69 284 CYS B C 1
ATOM 7286 O O . CYS B 1 284 ? 27.359 32.844 3.561 1 93.69 284 CYS B O 1
ATOM 7288 N N . THR B 1 285 ? 25.781 31.312 3.486 1 90.19 285 THR B N 1
ATOM 7289 C CA . THR B 1 285 ? 24.906 32.094 4.344 1 90.19 285 THR B CA 1
ATOM 7290 C C . THR B 1 285 ? 25.5 32.25 5.734 1 90.19 285 THR B C 1
ATOM 7292 O O . THR B 1 285 ? 25.406 33.344 6.332 1 90.19 285 THR B O 1
ATOM 7295 N N . ASP B 1 286 ? 26.141 31.234 6.219 1 90.31 286 ASP B N 1
ATOM 7296 C CA . ASP B 1 286 ? 26.781 31.297 7.523 1 90.31 286 ASP B CA 1
ATOM 7297 C C . ASP B 1 286 ? 27.969 32.281 7.504 1 90.31 286 ASP B C 1
ATOM 7299 O O . ASP B 1 286 ? 28.141 33.062 8.43 1 90.31 286 ASP B O 1
ATOM 7303 N N . VAL B 1 287 ? 28.719 32.219 6.508 1 91.31 287 VAL B N 1
ATOM 7304 C CA . VAL B 1 287 ? 29.891 33.094 6.383 1 91.31 287 VAL B CA 1
ATOM 7305 C C . VAL B 1 287 ? 29.422 34.531 6.254 1 91.31 287 VAL B C 1
ATOM 7307 O O . VAL B 1 287 ? 30.016 35.438 6.84 1 91.31 287 VAL B O 1
ATOM 7310 N N . ILE B 1 288 ? 28.422 34.719 5.496 1 89.94 288 ILE B N 1
ATOM 7311 C CA . ILE B 1 288 ? 27.875 36.062 5.301 1 89.94 288 ILE B CA 1
ATOM 7312 C C . ILE B 1 288 ? 27.375 36.625 6.629 1 89.94 288 ILE B C 1
ATOM 7314 O O . ILE B 1 288 ? 27.516 37.812 6.906 1 89.94 288 ILE B O 1
ATOM 7318 N N . LYS B 1 289 ? 26.875 35.75 7.445 1 90.31 289 LYS B N 1
ATOM 7319 C CA . LYS B 1 289 ? 26.359 36.156 8.75 1 90.31 289 LYS B CA 1
ATOM 7320 C C . LYS B 1 289 ? 27.469 36.281 9.773 1 90.31 289 LYS B C 1
ATOM 7322 O O . LYS B 1 289 ? 27.234 36.625 10.938 1 90.31 289 LYS B O 1
ATOM 7327 N N . GLY B 1 290 ? 28.656 35.938 9.461 1 90.12 290 GLY B N 1
ATOM 7328 C CA . GLY B 1 290 ? 29.812 36.156 10.328 1 90.12 290 GLY B CA 1
ATOM 7329 C C . GLY B 1 290 ? 30.219 34.938 11.117 1 90.12 290 GLY B C 1
ATOM 7330 O O . GLY B 1 290 ? 31.047 35.031 12.016 1 90.12 290 GLY B O 1
ATOM 7331 N N . ARG B 1 291 ? 29.656 33.844 10.789 1 89.31 291 ARG B N 1
ATOM 7332 C CA . ARG B 1 291 ? 30.016 32.625 11.492 1 89.31 291 ARG B CA 1
ATOM 7333 C C . ARG B 1 291 ? 31.281 32 10.914 1 89.31 291 ARG B C 1
ATOM 7335 O O . ARG B 1 291 ? 31.5 32.031 9.703 1 89.31 291 ARG B O 1
ATOM 7342 N N . LYS B 1 292 ? 32.062 31.516 11.836 1 89.44 292 LYS B N 1
ATOM 7343 C CA . LYS B 1 292 ? 33.344 30.906 11.414 1 89.44 292 LYS B CA 1
ATOM 7344 C C . LYS B 1 292 ? 33.125 29.469 10.953 1 89.44 292 LYS B C 1
ATOM 7346 O O . LYS B 1 292 ? 32.312 28.734 11.547 1 89.44 292 LYS B O 1
ATOM 7351 N N . PHE B 1 293 ? 33.75 29.141 9.898 1 91.19 293 PHE B N 1
ATOM 7352 C CA . PHE B 1 293 ? 33.688 27.797 9.344 1 91.19 293 PHE B CA 1
ATOM 7353 C C . PHE B 1 293 ? 34.781 26.906 9.961 1 91.19 293 PHE B C 1
ATOM 7355 O O . PHE B 1 293 ? 35.969 27.188 9.828 1 91.19 293 PHE B O 1
ATOM 7362 N N . ASN B 1 294 ? 34.375 25.812 10.727 1 91.44 294 ASN B N 1
ATOM 7363 C CA . ASN B 1 294 ? 35.281 24.812 11.281 1 91.44 294 ASN B CA 1
ATOM 7364 C C . ASN B 1 294 ? 35.281 23.531 10.461 1 91.44 294 ASN B C 1
ATOM 7366 O O . ASN B 1 294 ? 34.312 22.75 10.547 1 91.44 294 ASN B O 1
ATOM 7370 N N . ILE B 1 295 ? 36.312 23.281 9.766 1 92.62 295 ILE B N 1
ATOM 7371 C CA . ILE B 1 295 ? 36.406 22.172 8.812 1 92.62 295 ILE B CA 1
ATOM 7372 C C . ILE B 1 295 ? 36.344 20.844 9.562 1 92.62 295 ILE B C 1
ATOM 7374 O O . ILE B 1 295 ? 35.75 19.875 9.078 1 92.62 295 ILE B O 1
ATOM 7378 N N . ILE B 1 296 ? 37 20.703 10.68 1 92.5 296 ILE B N 1
ATOM 7379 C CA . ILE B 1 296 ? 37 19.469 11.453 1 92.5 296 ILE B CA 1
ATOM 7380 C C . ILE B 1 296 ? 35.594 19.156 11.93 1 92.5 296 ILE B C 1
ATOM 7382 O O . ILE B 1 296 ? 35.125 18 11.836 1 92.5 296 ILE B O 1
ATOM 7386 N N . GLN B 1 297 ? 34.906 20.141 12.422 1 89.94 297 GLN B N 1
ATOM 7387 C CA . GLN B 1 297 ? 33.531 19.953 12.867 1 89.94 297 GLN B CA 1
ATOM 7388 C C . GLN B 1 297 ? 32.625 19.562 11.703 1 89.94 297 GLN B C 1
ATOM 7390 O O . GLN B 1 297 ? 31.703 18.75 11.867 1 89.94 297 GLN B O 1
ATOM 7395 N N . TYR B 1 298 ? 32.938 20.203 10.586 1 92.25 298 TYR B N 1
ATOM 7396 C CA . TYR B 1 298 ? 32.188 19.891 9.383 1 92.25 298 TYR B CA 1
ATOM 7397 C C . TYR B 1 298 ? 32.281 18.406 9.031 1 92.25 298 TYR B C 1
ATOM 7399 O O . TYR B 1 298 ? 31.281 17.75 8.781 1 92.25 298 TYR B O 1
ATOM 7407 N N . TYR B 1 299 ? 33.5 17.797 9.039 1 94.62 299 TYR B N 1
ATOM 7408 C CA . TYR B 1 299 ? 33.75 16.406 8.68 1 94.62 299 TYR B CA 1
ATOM 7409 C C . TYR B 1 299 ? 33.156 15.469 9.734 1 94.62 299 TYR B C 1
ATOM 7411 O O . TYR B 1 299 ? 32.5 14.477 9.391 1 94.62 299 TYR B O 1
ATOM 7419 N N . VAL B 1 300 ? 33.312 15.789 10.953 1 92.06 300 VAL B N 1
ATOM 7420 C CA . VAL B 1 300 ? 32.906 14.914 12.055 1 92.06 300 VAL B CA 1
ATOM 7421 C C . VAL B 1 300 ? 31.375 14.891 12.156 1 92.06 300 VAL B C 1
ATOM 7423 O O . VAL B 1 300 ? 30.781 13.828 12.344 1 92.06 300 VAL B O 1
ATOM 7426 N N . TYR B 1 301 ? 30.797 16.031 12.047 1 90.06 301 TYR B N 1
ATOM 7427 C CA . TYR B 1 301 ? 29.344 16.125 12.148 1 90.06 301 TYR B CA 1
ATOM 7428 C C . TYR B 1 301 ? 28.656 15.289 11.07 1 90.06 301 TYR B C 1
ATOM 7430 O O . TYR B 1 301 ? 27.766 14.5 11.367 1 90.06 301 TYR B O 1
ATOM 7438 N N . ARG B 1 302 ? 29.047 15.469 9.906 1 91.69 302 ARG B N 1
ATOM 7439 C CA . ARG B 1 302 ? 28.422 14.734 8.805 1 91.69 302 ARG B CA 1
ATOM 7440 C C . ARG B 1 302 ? 28.625 13.234 8.953 1 91.69 302 ARG B C 1
ATOM 7442 O O . ARG B 1 302 ? 27.703 12.445 8.742 1 91.69 302 ARG B O 1
ATOM 7449 N N . TYR B 1 303 ? 29.875 12.828 9.297 1 95.44 303 TYR B N 1
ATOM 7450 C CA . TYR B 1 303 ? 30.172 11.414 9.461 1 95.44 303 TYR B CA 1
ATOM 7451 C C . TYR B 1 303 ? 29.281 10.789 10.531 1 95.44 303 TYR B C 1
ATOM 7453 O O . TYR B 1 303 ? 28.688 9.734 10.305 1 95.44 303 TYR B O 1
ATOM 7461 N N . LEU B 1 304 ? 29.188 11.43 11.625 1 93.38 304 LEU B N 1
ATOM 7462 C CA . LEU B 1 304 ? 28.438 10.859 12.75 1 93.38 304 LEU B CA 1
ATOM 7463 C C . LEU B 1 304 ? 26.938 10.859 12.469 1 93.38 304 LEU B C 1
ATOM 7465 O O . LEU B 1 304 ? 26.234 9.922 12.844 1 93.38 304 LEU B O 1
ATOM 7469 N N . ARG B 1 305 ? 26.484 11.859 11.828 1 90.06 305 ARG B N 1
ATOM 7470 C CA . ARG B 1 305 ? 25.062 11.977 11.523 1 90.06 305 ARG B CA 1
ATOM 7471 C C . ARG B 1 305 ? 24.609 10.875 10.578 1 90.06 305 ARG B C 1
ATOM 7473 O O . ARG B 1 305 ? 23.562 10.258 10.789 1 90.06 305 ARG B O 1
ATOM 7480 N N . LEU B 1 306 ? 25.359 10.547 9.625 1 95.06 306 LEU B N 1
ATOM 7481 C CA . LEU B 1 306 ? 24.984 9.586 8.609 1 95.06 306 LEU B CA 1
ATOM 7482 C C . LEU B 1 306 ? 25.281 8.156 9.062 1 95.06 306 LEU B C 1
ATOM 7484 O O . LEU B 1 306 ? 24.594 7.215 8.656 1 95.06 306 LEU B O 1
ATOM 7488 N N . THR B 1 307 ? 26.25 7.984 9.914 1 97.25 307 THR B N 1
ATOM 7489 C CA . THR B 1 307 ? 26.797 6.66 10.203 1 97.25 307 THR B CA 1
ATOM 7490 C C . THR B 1 307 ? 25.906 5.91 11.188 1 97.25 307 THR B C 1
ATOM 7492 O O . THR B 1 307 ? 25.781 4.684 11.109 1 97.25 307 THR B O 1
ATOM 7495 N N . ALA B 1 308 ? 25.281 6.582 12.109 1 96.19 308 ALA B N 1
ATOM 7496 C CA . ALA B 1 308 ? 24.5 5.902 13.141 1 96.19 308 ALA B CA 1
ATOM 7497 C C . ALA B 1 308 ? 23.406 5.031 12.523 1 96.19 308 ALA B C 1
ATOM 7499 O O . ALA B 1 308 ? 23.344 3.832 12.797 1 96.19 308 ALA B O 1
ATOM 7500 N N . PRO B 1 309 ? 22.578 5.551 11.633 1 97.62 309 PRO B N 1
ATOM 7501 C CA . PRO B 1 309 ? 21.547 4.703 11.016 1 97.62 309 PRO B CA 1
ATOM 7502 C C . PRO B 1 309 ? 22.141 3.609 10.133 1 97.62 309 PRO B C 1
ATOM 7504 O O . PRO B 1 309 ? 21.641 2.482 10.117 1 97.62 309 PRO B O 1
ATOM 7507 N N . VAL B 1 310 ? 23.234 3.865 9.445 1 97.81 310 VAL B N 1
ATOM 7508 C CA . VAL B 1 310 ? 23.844 2.883 8.562 1 97.81 310 VAL B CA 1
ATOM 7509 C C . VAL B 1 310 ? 24.438 1.741 9.383 1 97.81 310 VAL B C 1
ATOM 7511 O O . VAL B 1 310 ? 24.344 0.574 9 1 97.81 310 VAL B O 1
ATOM 7514 N N . ALA B 1 311 ? 25.031 2.129 10.469 1 98 311 ALA B N 1
ATOM 7515 C CA . ALA B 1 311 ? 25.609 1.115 11.336 1 98 311 ALA B CA 1
ATOM 7516 C C . ALA B 1 311 ? 24.547 0.156 11.859 1 98 311 ALA B C 1
ATOM 7518 O O . ALA B 1 311 ? 24.781 -1.055 11.93 1 98 311 ALA B O 1
ATOM 7519 N N . MET B 1 312 ? 23.453 0.683 12.227 1 97.81 312 MET B N 1
ATOM 7520 C CA . MET B 1 312 ? 22.359 -0.162 12.695 1 97.81 312 MET B CA 1
ATOM 7521 C C . MET B 1 312 ? 21.859 -1.082 11.586 1 97.81 312 MET B C 1
ATOM 7523 O O . MET B 1 312 ? 21.562 -2.254 11.828 1 97.81 312 MET B O 1
ATOM 7527 N N . MET B 1 313 ? 21.797 -0.592 10.367 1 98.19 313 MET B N 1
ATOM 7528 C CA . MET B 1 313 ? 21.375 -1.41 9.234 1 98.19 313 MET B CA 1
ATOM 7529 C C . MET B 1 313 ? 22.375 -2.518 8.953 1 98.19 313 MET B C 1
ATOM 7531 O O . MET B 1 313 ? 22 -3.648 8.641 1 98.19 313 MET B O 1
ATOM 7535 N N . VAL B 1 314 ? 23.641 -2.135 9.062 1 98.06 314 VAL B N 1
ATOM 7536 C CA . VAL B 1 314 ? 24.703 -3.109 8.852 1 98.06 314 VAL B CA 1
ATOM 7537 C C . VAL B 1 314 ? 24.578 -4.254 9.859 1 98.06 314 VAL B C 1
ATOM 7539 O O . VAL B 1 314 ? 24.625 -5.426 9.484 1 98.06 314 VAL B O 1
ATOM 7542 N N . LEU B 1 315 ? 24.359 -3.934 11.109 1 98.06 315 LEU B N 1
ATOM 7543 C CA . LEU B 1 315 ? 24.188 -4.941 12.148 1 98.06 315 LEU B CA 1
ATOM 7544 C C . LEU B 1 315 ? 22.938 -5.793 11.883 1 98.06 315 LEU B C 1
ATOM 7546 O O . LEU B 1 315 ? 23 -7.02 11.992 1 98.06 315 LEU B O 1
ATOM 7550 N N . PHE B 1 316 ? 21.906 -5.156 11.539 1 98 316 PHE B N 1
ATOM 7551 C CA . PHE B 1 316 ? 20.641 -5.84 11.312 1 98 316 PHE B CA 1
ATOM 7552 C C . PHE B 1 316 ? 20.75 -6.809 10.141 1 98 316 PHE B C 1
ATOM 7554 O O . PHE B 1 316 ? 20.281 -7.945 10.227 1 98 316 PHE B O 1
ATOM 7561 N N . VAL B 1 317 ? 21.375 -6.375 9.055 1 97.62 317 VAL B N 1
ATOM 7562 C CA . VAL B 1 317 ? 21.484 -7.191 7.852 1 97.62 317 VAL B CA 1
ATOM 7563 C C . VAL B 1 317 ? 22.5 -8.305 8.07 1 97.62 317 VAL B C 1
ATOM 7565 O O . VAL B 1 317 ? 22.312 -9.438 7.613 1 97.62 317 VAL B O 1
ATOM 7568 N N . ALA B 1 318 ? 23.5 -8.055 8.789 1 97.62 318 ALA B N 1
ATOM 7569 C CA . ALA B 1 318 ? 24.562 -9.039 9.023 1 97.62 318 ALA B CA 1
ATOM 7570 C C . ALA B 1 318 ? 24.078 -10.18 9.898 1 97.62 318 ALA B C 1
ATOM 7572 O O . ALA B 1 318 ? 24.391 -11.344 9.648 1 97.62 318 ALA B O 1
ATOM 7573 N N . PHE B 1 319 ? 23.156 -9.836 10.852 1 97.88 319 PHE B N 1
ATOM 7574 C CA . PHE B 1 319 ? 23.031 -10.859 11.891 1 97.88 319 PHE B CA 1
ATOM 7575 C C . PHE B 1 319 ? 21.578 -11.195 12.148 1 97.88 319 PHE B C 1
ATOM 7577 O O . PHE B 1 319 ? 21.266 -12.203 12.789 1 97.88 319 PHE B O 1
ATOM 7584 N N . VAL B 1 320 ? 20.625 -10.445 11.648 1 97.56 320 VAL B N 1
ATOM 7585 C CA . VAL B 1 320 ? 19.266 -10.648 12.133 1 97.56 320 VAL B CA 1
ATOM 7586 C C . VAL B 1 320 ? 18.359 -11.023 10.961 1 97.56 320 VAL B C 1
ATOM 7588 O O . VAL B 1 320 ? 17.609 -12 11.039 1 97.56 320 VAL B O 1
ATOM 7591 N N . ILE B 1 321 ? 18.375 -10.328 9.836 1 96.31 321 ILE B N 1
ATOM 7592 C CA . ILE B 1 321 ? 17.344 -10.359 8.805 1 96.31 321 ILE B CA 1
ATOM 7593 C C . ILE B 1 321 ? 17.234 -11.773 8.227 1 96.31 321 ILE B C 1
ATOM 7595 O O . ILE B 1 321 ? 16.141 -12.227 7.887 1 96.31 321 ILE B O 1
ATOM 7599 N N . TYR B 1 322 ? 18.328 -12.531 8.109 1 94.25 322 TYR B N 1
ATOM 7600 C CA . TYR B 1 322 ? 18.344 -13.891 7.566 1 94.25 322 TYR B CA 1
ATOM 7601 C C . TYR B 1 322 ? 17.438 -14.805 8.375 1 94.25 322 TYR B C 1
ATOM 7603 O O . TYR B 1 322 ? 16.797 -15.711 7.82 1 94.25 322 TYR B O 1
ATOM 7611 N N . TYR B 1 323 ? 17.266 -14.516 9.688 1 94 323 TYR B N 1
ATOM 7612 C CA . TYR B 1 323 ? 16.641 -15.461 10.602 1 94 323 TYR B CA 1
ATOM 7613 C C . TYR B 1 323 ? 15.164 -15.125 10.82 1 94 323 TYR B C 1
ATOM 7615 O O . TYR B 1 323 ? 14.438 -15.891 11.453 1 94 323 TYR B O 1
ATOM 7623 N N . ILE B 1 324 ? 14.625 -14.094 10.266 1 92.06 324 ILE B N 1
ATOM 7624 C CA . ILE B 1 324 ? 13.297 -13.648 10.68 1 92.06 324 ILE B CA 1
ATOM 7625 C C . ILE B 1 324 ? 12.281 -14 9.602 1 92.06 324 ILE B C 1
ATOM 7627 O O . ILE B 1 324 ? 11.102 -13.648 9.703 1 92.06 324 ILE B O 1
ATOM 7631 N N . GLY B 1 325 ? 12.656 -14.719 8.562 1 91.94 325 GLY B N 1
ATOM 7632 C CA . GLY B 1 325 ? 11.727 -15.117 7.52 1 91.94 325 GLY B CA 1
ATOM 7633 C C . GLY B 1 325 ? 12.078 -16.453 6.895 1 91.94 325 GLY B C 1
ATOM 7634 O O . GLY B 1 325 ? 13.133 -17.031 7.195 1 91.94 325 GLY B O 1
ATOM 7635 N N . ARG B 1 326 ? 11.133 -16.969 6.125 1 92.62 326 ARG B N 1
ATOM 7636 C CA . ARG B 1 326 ? 11.289 -18.203 5.371 1 92.62 326 ARG B CA 1
ATOM 7637 C C . ARG B 1 326 ? 10.539 -18.125 4.043 1 92.62 326 ARG B C 1
ATOM 7639 O O . ARG B 1 326 ? 9.578 -17.359 3.902 1 92.62 326 ARG B O 1
ATOM 7646 N N . GLY B 1 327 ? 11.016 -18.922 3.117 1 92.94 327 GLY B N 1
ATOM 7647 C CA . GLY B 1 327 ? 10.414 -18.984 1.794 1 92.94 327 GLY B CA 1
ATOM 7648 C C . GLY B 1 327 ? 11.352 -19.531 0.737 1 92.94 327 GLY B C 1
ATOM 7649 O O . GLY B 1 327 ? 12.539 -19.734 0.999 1 92.94 327 GLY B O 1
ATOM 7650 N N . PRO B 1 328 ? 10.805 -19.781 -0.412 1 93.06 328 PRO B N 1
ATOM 7651 C CA . PRO B 1 328 ? 11.617 -20.406 -1.46 1 93.06 328 PRO B CA 1
ATOM 7652 C C . PRO B 1 328 ? 12.828 -19.562 -1.846 1 93.06 328 PRO B C 1
ATOM 7654 O O . PRO B 1 328 ? 13.883 -20.109 -2.176 1 93.06 328 PRO B O 1
ATOM 7657 N N . GLN B 1 329 ? 12.688 -18.219 -1.756 1 92.12 329 GLN B N 1
ATOM 7658 C CA . GLN B 1 329 ? 13.773 -17.344 -2.189 1 92.12 329 GLN B CA 1
ATOM 7659 C C . GLN B 1 329 ? 14.484 -16.719 -0.995 1 92.12 329 GLN B C 1
ATOM 7661 O O . GLN B 1 329 ? 15.508 -16.047 -1.155 1 92.12 329 GLN B O 1
ATOM 7666 N N . TRP B 1 330 ? 14.008 -16.891 0.216 1 92.75 330 TRP B N 1
ATOM 7667 C CA . TRP B 1 330 ? 14.445 -16.141 1.386 1 92.75 330 TRP B CA 1
ATOM 7668 C C . TRP B 1 330 ? 15.914 -16.422 1.698 1 92.75 330 TRP B C 1
ATOM 7670 O O . TRP B 1 330 ? 16.719 -15.5 1.808 1 92.75 330 TRP B O 1
ATOM 7680 N N . ASN B 1 331 ? 16.266 -17.719 1.734 1 90.62 331 ASN B N 1
ATOM 7681 C CA . ASN B 1 331 ? 17.609 -18.094 2.154 1 90.62 331 ASN B CA 1
ATOM 7682 C C . ASN B 1 331 ? 18.672 -17.609 1.164 1 90.62 331 ASN B C 1
ATOM 7684 O O . ASN B 1 331 ? 19.688 -17.047 1.564 1 90.62 331 ASN B O 1
ATOM 7688 N N . THR B 1 332 ? 18.375 -17.797 -0.057 1 88.5 332 THR B N 1
ATOM 7689 C CA . THR B 1 332 ? 19.328 -17.375 -1.067 1 88.5 332 THR B CA 1
ATOM 7690 C C . THR B 1 332 ? 19.5 -15.852 -1.044 1 88.5 332 THR B C 1
ATOM 7692 O O . THR B 1 332 ? 20.625 -15.344 -1.086 1 88.5 332 THR B O 1
ATOM 7695 N N . LEU B 1 333 ? 18.453 -15.148 -0.929 1 89.44 333 LEU B N 1
ATOM 7696 C CA . LEU B 1 333 ? 18.484 -13.695 -0.974 1 89.44 333 LEU B CA 1
ATOM 7697 C C . LEU B 1 333 ? 19.188 -13.125 0.25 1 89.44 333 LEU B C 1
ATOM 7699 O O . LEU B 1 333 ? 20.078 -12.273 0.12 1 89.44 333 LEU B O 1
ATOM 7703 N N . PHE B 1 334 ? 18.859 -13.617 1.419 1 92.88 334 PHE B N 1
ATOM 7704 C CA . PHE B 1 334 ? 19.328 -12.93 2.621 1 92.88 334 PHE B CA 1
ATOM 7705 C C . PHE B 1 334 ? 20.609 -13.562 3.145 1 92.88 334 PHE B C 1
ATOM 7707 O O . PHE B 1 334 ? 21.344 -12.945 3.922 1 92.88 334 PHE B O 1
ATOM 7714 N N . TRP B 1 335 ? 20.859 -14.836 2.773 1 90.88 335 TRP B N 1
ATOM 7715 C CA . TRP B 1 335 ? 22.172 -15.375 3.123 1 90.88 335 TRP B CA 1
ATOM 7716 C C . TRP B 1 335 ? 23.281 -14.555 2.469 1 90.88 335 TRP B C 1
ATOM 7718 O O . TRP B 1 335 ? 24.266 -14.203 3.123 1 90.88 335 TRP B O 1
ATOM 7728 N N . PHE B 1 336 ? 23.094 -14.25 1.241 1 88.75 336 PHE B N 1
ATOM 7729 C CA . PHE B 1 336 ? 24.062 -13.461 0.501 1 88.75 336 PHE B CA 1
ATOM 7730 C C . PHE B 1 336 ? 24.25 -12.086 1.134 1 88.75 336 PHE B C 1
ATOM 7732 O O . PHE B 1 336 ? 25.375 -11.625 1.313 1 88.75 336 PHE B O 1
ATOM 7739 N N . GLN B 1 337 ? 23.219 -11.406 1.442 1 92.31 337 GLN B N 1
ATOM 7740 C CA . GLN B 1 337 ? 23.281 -10.078 2.041 1 92.31 337 GLN B CA 1
ATOM 7741 C C . GLN B 1 337 ? 23.969 -10.117 3.406 1 92.31 337 GLN B C 1
ATOM 7743 O O . GLN B 1 337 ? 24.781 -9.258 3.723 1 92.31 337 GLN B O 1
ATOM 7748 N N . SER B 1 338 ? 23.594 -11.125 4.195 1 93.81 338 SER B N 1
ATOM 7749 C CA . SER B 1 338 ? 24.156 -11.258 5.531 1 93.81 338 SER B CA 1
ATOM 7750 C C . SER B 1 338 ? 25.656 -11.539 5.477 1 93.81 338 SER B C 1
ATOM 7752 O O . SER B 1 338 ? 26.438 -10.883 6.168 1 93.81 338 SER B O 1
ATOM 7754 N N . GLN B 1 339 ? 26.078 -12.461 4.633 1 93.31 339 GLN B N 1
ATOM 7755 C CA . GLN B 1 339 ? 27.484 -12.805 4.512 1 93.31 339 GLN B CA 1
ATOM 7756 C C . GLN B 1 339 ? 28.297 -11.617 3.998 1 93.31 339 GLN B C 1
ATOM 7758 O O . GLN B 1 339 ? 29.422 -11.367 4.461 1 93.31 339 GLN B O 1
ATOM 7763 N N . THR B 1 340 ? 27.734 -10.938 3.061 1 93.75 340 THR B N 1
ATOM 7764 C CA . THR B 1 340 ? 28.406 -9.758 2.523 1 93.75 340 THR B CA 1
ATOM 7765 C C . THR B 1 340 ? 28.625 -8.711 3.615 1 93.75 340 THR B C 1
ATOM 7767 O O . THR B 1 340 ? 29.703 -8.109 3.705 1 93.75 340 THR B O 1
ATOM 7770 N N . CYS B 1 341 ? 27.641 -8.492 4.434 1 96 341 CYS B N 1
ATOM 7771 C CA . CYS B 1 341 ? 27.766 -7.488 5.488 1 96 341 CYS B CA 1
ATOM 7772 C C . CYS B 1 341 ? 28.719 -7.945 6.574 1 96 341 CYS B C 1
ATOM 7774 O O . CYS B 1 341 ? 29.406 -7.125 7.195 1 96 341 CYS B O 1
ATOM 7776 N N . LYS B 1 342 ? 28.828 -9.227 6.812 1 95.44 342 LYS B N 1
ATOM 7777 C CA . LYS B 1 342 ? 29.797 -9.742 7.77 1 95.44 342 LYS B CA 1
ATOM 7778 C C . LYS B 1 342 ? 31.219 -9.547 7.258 1 95.44 342 LYS B C 1
ATOM 7780 O O . LYS B 1 342 ? 32.125 -9.203 8.031 1 95.44 342 LYS B O 1
ATOM 7785 N N . ASP B 1 343 ? 31.375 -9.648 5.949 1 94.06 343 ASP B N 1
ATOM 7786 C CA . ASP B 1 343 ? 32.688 -9.586 5.352 1 94.06 343 ASP B CA 1
ATOM 7787 C C . ASP B 1 343 ? 33.125 -8.148 5.062 1 94.06 343 ASP B C 1
ATOM 7789 O O . ASP B 1 343 ? 34.312 -7.812 5.129 1 94.06 343 ASP B O 1
ATOM 7793 N N . ARG B 1 344 ? 32.094 -7.312 4.719 1 95.06 344 ARG B N 1
ATOM 7794 C CA . ARG B 1 344 ? 32.438 -6.016 4.148 1 95.06 344 ARG B CA 1
ATOM 7795 C C . ARG B 1 344 ? 31.812 -4.879 4.953 1 95.06 344 ARG B C 1
ATOM 7797 O O . ARG B 1 344 ? 31.641 -3.773 4.438 1 95.06 344 ARG B O 1
ATOM 7804 N N . TRP B 1 345 ? 31.453 -5.109 6.195 1 95.81 345 TRP B N 1
ATOM 7805 C CA . TRP B 1 345 ? 30.812 -4.09 7.023 1 95.81 345 TRP B CA 1
ATOM 7806 C C . TRP B 1 345 ? 31.703 -2.846 7.121 1 95.81 345 TRP B C 1
ATOM 7808 O O . TRP B 1 345 ? 31.188 -1.721 7.125 1 95.81 345 TRP B O 1
ATOM 7818 N N . TRP B 1 346 ? 33.031 -2.977 7.145 1 96 346 TRP B N 1
ATOM 7819 C CA . TRP B 1 346 ? 33.969 -1.877 7.406 1 96 346 TRP B CA 1
ATOM 7820 C C . TRP B 1 346 ? 34.031 -0.935 6.207 1 96 346 TRP B C 1
ATOM 7822 O O . TRP B 1 346 ? 34.219 0.276 6.371 1 96 346 TRP B O 1
ATOM 7832 N N . THR B 1 347 ? 33.938 -1.461 4.961 1 96.69 347 THR B N 1
ATOM 7833 C CA . THR B 1 347 ? 34 -0.583 3.795 1 96.69 347 THR B CA 1
ATOM 7834 C C . THR B 1 347 ? 32.781 0.334 3.766 1 96.69 347 THR B C 1
ATOM 7836 O O . THR B 1 347 ? 32.844 1.48 3.32 1 96.69 347 THR B O 1
ATOM 7839 N N . THR B 1 348 ? 31.641 -0.181 4.234 1 96.75 348 THR B N 1
ATOM 7840 C CA . THR B 1 348 ? 30.422 0.609 4.281 1 96.75 348 THR B CA 1
ATOM 7841 C C . THR B 1 348 ? 30.516 1.685 5.359 1 96.75 348 THR B C 1
ATOM 7843 O O . THR B 1 348 ? 30.156 2.84 5.121 1 96.75 348 THR B O 1
ATOM 7846 N N . LEU B 1 349 ? 31.078 1.369 6.512 1 97.5 349 LEU B N 1
ATOM 7847 C CA . LEU B 1 349 ? 31.125 2.309 7.629 1 97.5 349 LEU B CA 1
ATOM 7848 C C . LEU B 1 349 ? 32.219 3.361 7.395 1 97.5 349 LEU B C 1
ATOM 7850 O O . LEU B 1 349 ? 32.125 4.48 7.906 1 97.5 349 LEU B O 1
ATOM 7854 N N . LEU B 1 350 ? 33.156 3.023 6.562 1 97.38 350 LEU B N 1
ATOM 7855 C CA . LEU B 1 350 ? 34.219 3.979 6.246 1 97.38 350 LEU B CA 1
ATOM 7856 C C . LEU B 1 350 ? 33.906 4.746 4.969 1 97.38 350 LEU B C 1
ATOM 7858 O O . LEU B 1 350 ? 34.656 5.629 4.559 1 97.38 350 LEU B O 1
ATOM 7862 N N . TYR B 1 351 ? 32.812 4.438 4.352 1 97.31 351 TYR B N 1
ATOM 7863 C CA . TYR B 1 351 ? 32.312 5.102 3.148 1 97.31 351 TYR B CA 1
ATOM 7864 C C . TYR B 1 351 ? 33.312 4.973 2.012 1 97.31 351 TYR B C 1
ATOM 7866 O O . TYR B 1 351 ? 33.656 5.961 1.346 1 97.31 351 TYR B O 1
ATOM 7874 N N . VAL B 1 352 ? 33.844 3.705 1.795 1 96.19 352 VAL B N 1
ATOM 7875 C CA . VAL B 1 352 ? 34.781 3.453 0.708 1 96.19 352 VAL B CA 1
ATOM 7876 C C . VAL B 1 352 ? 34.344 2.217 -0.074 1 96.19 352 VAL B C 1
ATOM 7878 O O . VAL B 1 352 ? 35.125 1.659 -0.849 1 96.19 352 VAL B O 1
ATOM 7881 N N . ASN B 1 353 ? 33.125 1.729 0.167 1 94.81 353 ASN B N 1
ATOM 7882 C CA . ASN B 1 353 ? 32.656 0.508 -0.479 1 94.81 353 ASN B CA 1
ATOM 7883 C C . ASN B 1 353 ? 32.594 0.663 -1.997 1 94.81 353 ASN B C 1
ATOM 7885 O O . ASN B 1 353 ? 32.844 -0.296 -2.732 1 94.81 353 ASN B O 1
ATOM 7889 N N . ASN B 1 354 ? 32.25 1.867 -2.545 1 93.44 354 ASN B N 1
ATOM 7890 C CA . ASN B 1 354 ? 32.219 2.105 -3.982 1 93.44 354 ASN B CA 1
ATOM 7891 C C . ASN B 1 354 ? 33.594 2.016 -4.625 1 93.44 354 ASN B C 1
ATOM 7893 O O . ASN B 1 354 ? 33.719 1.735 -5.816 1 93.44 354 ASN B O 1
ATOM 7897 N N . LEU B 1 355 ? 34.656 2.193 -3.828 1 92.94 355 LEU B N 1
ATOM 7898 C CA . LEU B 1 355 ? 36.031 2.195 -4.336 1 92.94 355 LEU B CA 1
ATOM 7899 C C . LEU B 1 355 ? 36.656 0.816 -4.184 1 92.94 355 LEU B C 1
ATOM 7901 O O . LEU B 1 355 ? 37.531 0.452 -4.953 1 92.94 355 LEU B O 1
ATOM 7905 N N . VAL B 1 356 ? 36.094 0.066 -3.24 1 91.44 356 VAL B N 1
ATOM 7906 C CA . VAL B 1 356 ? 36.844 -1.125 -2.836 1 91.44 356 VAL B CA 1
ATOM 7907 C C . VAL B 1 356 ? 36.062 -2.377 -3.234 1 91.44 356 VAL B C 1
ATOM 7909 O O . VAL B 1 356 ? 36.625 -3.367 -3.674 1 91.44 356 VAL B O 1
ATOM 7912 N N . ASP B 1 357 ? 34.719 -2.359 -3.062 1 86.19 357 ASP B N 1
ATOM 7913 C CA . ASP B 1 357 ? 33.906 -3.561 -3.205 1 86.19 357 ASP B CA 1
ATOM 7914 C C . ASP B 1 357 ? 33.688 -3.908 -4.676 1 86.19 357 ASP B C 1
ATOM 7916 O O . ASP B 1 357 ? 32.812 -3.355 -5.328 1 86.19 357 ASP B O 1
ATOM 7920 N N . TYR B 1 358 ? 34.594 -4.555 -5.254 1 73 358 TYR B N 1
ATOM 7921 C CA . TYR B 1 358 ? 34.469 -5.078 -6.613 1 73 358 TYR B CA 1
ATOM 7922 C C . TYR B 1 358 ? 34.344 -6.598 -6.602 1 73 358 TYR B C 1
ATOM 7924 O O . TYR B 1 358 ? 35 -7.285 -5.82 1 73 358 TYR B O 1
ATOM 7932 N N . PRO B 1 359 ? 33.312 -7.254 -7.199 1 64.69 359 PRO B N 1
ATOM 7933 C CA . PRO B 1 359 ? 32.375 -6.695 -8.172 1 64.69 359 PRO B CA 1
ATOM 7934 C C . PRO B 1 359 ? 31.125 -6.094 -7.508 1 64.69 359 PRO B C 1
ATOM 7936 O O . PRO B 1 359 ? 30.922 -6.27 -6.305 1 64.69 359 PRO B O 1
ATOM 7939 N N . ALA B 1 360 ? 30.422 -5.262 -8.164 1 55.88 360 ALA B N 1
ATOM 7940 C CA . ALA B 1 360 ? 29.359 -4.324 -7.793 1 55.88 360 ALA B CA 1
ATOM 7941 C C . ALA B 1 360 ? 28.359 -4.973 -6.848 1 55.88 360 ALA B C 1
ATOM 7943 O O . ALA B 1 360 ? 27.891 -4.344 -5.895 1 55.88 360 ALA B O 1
ATOM 7944 N N . MET B 1 361 ? 28.125 -6.312 -6.723 1 61.78 361 MET B N 1
ATOM 7945 C CA . MET B 1 361 ? 27.031 -6.895 -5.949 1 61.78 361 MET B CA 1
ATOM 7946 C C . MET B 1 361 ? 27.547 -7.469 -4.633 1 61.78 361 MET B C 1
ATOM 7948 O O . MET B 1 361 ? 26.781 -8.07 -3.871 1 61.78 361 MET B O 1
ATOM 7952 N N . SER B 1 362 ? 28.672 -6.871 -4.219 1 77.12 362 SER B N 1
ATOM 7953 C CA . SER B 1 362 ? 29.25 -7.414 -3 1 77.12 362 SER B CA 1
ATOM 7954 C C . SER B 1 362 ? 29.344 -6.359 -1.905 1 77.12 362 SER B C 1
ATOM 7956 O O . SER B 1 362 ? 30.281 -6.348 -1.109 1 77.12 362 SER B O 1
ATOM 7958 N N . THR B 1 363 ? 28.391 -5.457 -1.951 1 90.62 363 THR B N 1
ATOM 7959 C CA . THR B 1 363 ? 28.438 -4.383 -0.966 1 90.62 363 THR B CA 1
ATOM 7960 C C . THR B 1 363 ? 27.375 -4.59 0.112 1 90.62 363 THR B C 1
ATOM 7962 O O . THR B 1 363 ? 26.25 -5 -0.186 1 90.62 363 THR B O 1
ATOM 7965 N N . CYS B 1 364 ? 27.891 -4.363 1.394 1 94.81 364 CYS B N 1
ATOM 7966 C CA . CYS B 1 364 ? 26.953 -4.387 2.504 1 94.81 364 CYS B CA 1
ATOM 7967 C C . CYS B 1 364 ? 25.953 -3.23 2.4 1 94.81 364 CYS B C 1
ATOM 7969 O O . CYS B 1 364 ? 26.359 -2.074 2.254 1 94.81 364 CYS B O 1
ATOM 7971 N N . VAL B 1 365 ? 24.641 -3.564 2.488 1 94.69 365 VAL B N 1
ATOM 7972 C CA . VAL B 1 365 ? 23.625 -2.553 2.264 1 94.69 365 VAL B CA 1
ATOM 7973 C C . VAL B 1 365 ? 23.812 -1.92 0.888 1 94.69 365 VAL B C 1
ATOM 7975 O O . VAL B 1 365 ? 24.312 -0.803 0.776 1 94.69 365 VAL B O 1
ATOM 7978 N N . PRO B 1 366 ? 23.359 -2.502 -0.067 1 91.69 366 PRO B N 1
ATOM 7979 C CA . PRO B 1 366 ? 23.703 -2.188 -1.457 1 91.69 366 PRO B CA 1
ATOM 7980 C C . PRO B 1 366 ? 23.484 -0.714 -1.797 1 91.69 366 PRO B C 1
ATOM 7982 O O . PRO B 1 366 ? 24.266 -0.139 -2.57 1 91.69 366 PRO B O 1
ATOM 7985 N N . VAL B 1 367 ? 22.594 -0.047 -1.261 1 93.19 367 VAL B N 1
ATOM 7986 C CA . VAL B 1 367 ? 22.281 1.336 -1.611 1 93.19 367 VAL B CA 1
ATOM 7987 C C . VAL B 1 367 ? 23.344 2.266 -1.021 1 93.19 367 VAL B C 1
ATOM 7989 O O . VAL B 1 367 ? 23.422 3.441 -1.383 1 93.19 367 VAL B O 1
ATOM 7992 N N . SER B 1 368 ? 24.25 1.749 -0.208 1 95.5 368 SER B N 1
ATOM 7993 C CA . SER B 1 368 ? 25.219 2.564 0.517 1 95.5 368 SER B CA 1
ATOM 7994 C C . SER B 1 368 ? 26.281 3.125 -0.421 1 95.5 368 SER B C 1
ATOM 7996 O O . SER B 1 368 ? 27.031 4.031 -0.049 1 95.5 368 SER B O 1
ATOM 7998 N N . TRP B 1 369 ? 26.375 2.643 -1.641 1 94.44 369 TRP B N 1
ATOM 7999 C CA . TRP B 1 369 ? 27.312 3.242 -2.584 1 94.44 369 TRP B CA 1
ATOM 8000 C C . TRP B 1 369 ? 27.047 4.734 -2.738 1 94.44 369 TRP B C 1
ATOM 8002 O O . TRP B 1 369 ? 27.984 5.531 -2.83 1 94.44 369 TRP B O 1
ATOM 8012 N N . TYR B 1 370 ? 25.797 5.117 -2.863 1 95.94 370 TYR B N 1
ATOM 8013 C CA . TYR B 1 370 ? 25.422 6.52 -2.98 1 95.94 370 TYR B CA 1
ATOM 8014 C C . TYR B 1 370 ? 25.938 7.324 -1.793 1 95.94 370 TYR B C 1
ATOM 8016 O O . TYR B 1 370 ? 26.438 8.438 -1.96 1 95.94 370 TYR B O 1
ATOM 8024 N N . LEU B 1 371 ? 25.797 6.762 -0.569 1 96.62 371 LEU B N 1
ATOM 8025 C CA . LEU B 1 371 ? 26.25 7.438 0.639 1 96.62 371 LEU B CA 1
ATOM 8026 C C . LEU B 1 371 ? 27.766 7.645 0.602 1 96.62 371 LEU B C 1
ATOM 8028 O O . LEU B 1 371 ? 28.266 8.68 1.044 1 96.62 371 LEU B O 1
ATOM 8032 N N . SER B 1 372 ? 28.391 6.625 0.119 1 96.88 372 SER B N 1
ATOM 8033 C CA . SER B 1 372 ? 29.844 6.727 0.023 1 96.88 372 SER B CA 1
ATOM 8034 C C . SER B 1 372 ? 30.266 7.828 -0.945 1 96.88 372 SER B C 1
ATOM 8036 O O . SER B 1 372 ? 31.141 8.625 -0.641 1 96.88 372 SER B O 1
ATOM 8038 N N . VAL B 1 373 ? 29.625 7.918 -2.041 1 97.25 373 VAL B N 1
ATOM 8039 C CA . VAL B 1 373 ? 29.922 8.953 -3.021 1 97.25 373 VAL B CA 1
ATOM 8040 C C . VAL B 1 373 ? 29.594 10.328 -2.441 1 97.25 373 VAL B C 1
ATOM 8042 O O . VAL B 1 373 ? 30.375 11.273 -2.561 1 97.25 373 VAL B O 1
ATOM 8045 N N . ASP B 1 374 ? 28.438 10.422 -1.862 1 97.31 374 ASP B N 1
ATOM 8046 C CA . ASP B 1 374 ? 28.016 11.688 -1.271 1 97.31 374 ASP B CA 1
ATOM 8047 C C . ASP B 1 374 ? 28.984 12.141 -0.183 1 97.31 374 ASP B C 1
ATOM 8049 O O . ASP B 1 374 ? 29.312 13.328 -0.095 1 97.31 374 ASP B O 1
ATOM 8053 N N . MET B 1 375 ? 29.391 11.195 0.653 1 97.5 375 MET B N 1
ATOM 8054 C CA . MET B 1 375 ? 30.359 11.492 1.709 1 97.5 375 MET B CA 1
ATOM 8055 C C . MET B 1 375 ? 31.688 11.945 1.118 1 97.5 375 MET B C 1
ATOM 8057 O O . MET B 1 375 ? 32.281 12.922 1.579 1 97.5 375 MET B O 1
ATOM 8061 N N . GLN B 1 376 ? 32.156 11.297 0.138 1 97.75 376 GLN B N 1
ATOM 8062 C CA . GLN B 1 376 ? 33.406 11.617 -0.503 1 97.75 376 GLN B CA 1
ATOM 8063 C C . GLN B 1 376 ? 33.375 12.992 -1.167 1 97.75 376 GLN B C 1
ATOM 8065 O O . GLN B 1 376 ? 34.312 13.781 -1.047 1 97.75 376 GLN B O 1
ATOM 8070 N N . LEU B 1 377 ? 32.281 13.273 -1.84 1 97.69 377 LEU B N 1
ATOM 8071 C CA . LEU B 1 377 ? 32.125 14.594 -2.438 1 97.69 377 LEU B CA 1
ATOM 8072 C C . LEU B 1 377 ? 32 15.672 -1.362 1 97.69 377 LEU B C 1
ATOM 8074 O O . LEU B 1 377 ? 32.5 16.781 -1.528 1 97.69 377 LEU B O 1
ATOM 8078 N N . SER B 1 378 ? 31.359 15.359 -0.291 1 96.56 378 SER B N 1
ATOM 8079 C CA . SER B 1 378 ? 31.25 16.281 0.829 1 96.56 378 SER B CA 1
ATOM 8080 C C . SER B 1 378 ? 32.625 16.547 1.466 1 96.56 378 SER B C 1
ATOM 8082 O O . SER B 1 378 ? 32.906 17.656 1.915 1 96.56 378 SER B O 1
ATOM 8084 N N . TRP B 1 379 ? 33.406 15.484 1.568 1 96.56 379 TRP B N 1
ATOM 8085 C CA . TRP B 1 379 ? 34.781 15.625 2.1 1 96.56 379 TRP B CA 1
ATOM 8086 C C . TRP B 1 379 ? 35.625 16.516 1.202 1 96.56 379 TRP B C 1
ATOM 8088 O O . TRP B 1 379 ? 36.5 17.25 1.684 1 96.56 379 TRP B O 1
ATOM 8098 N N . ALA B 1 380 ? 35.312 16.547 -0.025 1 96.56 380 ALA B N 1
ATOM 8099 C CA . ALA B 1 380 ? 36.062 17.344 -0.986 1 96.56 380 ALA B CA 1
ATOM 8100 C C . ALA B 1 380 ? 35.469 18.75 -1.096 1 96.56 380 ALA B C 1
ATOM 8102 O O . ALA B 1 380 ? 36.125 19.656 -1.642 1 96.56 380 ALA B O 1
ATOM 8103 N N . ALA B 1 381 ? 34.375 18.984 -0.555 1 96.69 381 ALA B N 1
ATOM 8104 C CA . ALA B 1 381 ? 33.594 20.203 -0.755 1 96.69 381 ALA B CA 1
ATOM 8105 C C . ALA B 1 381 ? 34.375 21.422 -0.27 1 96.69 381 ALA B C 1
ATOM 8107 O O . ALA B 1 381 ? 34.312 22.484 -0.905 1 96.69 381 ALA B O 1
ATOM 8108 N N . PRO B 1 382 ? 35.156 21.375 0.855 1 95.75 382 PRO B N 1
ATOM 8109 C CA . PRO B 1 382 ? 35.875 22.547 1.34 1 95.75 382 PRO B CA 1
ATOM 8110 C C . PRO B 1 382 ? 36.906 23.078 0.334 1 95.75 382 PRO B C 1
ATOM 8112 O O . PRO B 1 382 ? 37.219 24.266 0.332 1 95.75 382 PRO B O 1
ATOM 8115 N N . ILE B 1 383 ? 37.312 22.203 -0.539 1 95.38 383 ILE B N 1
ATOM 8116 C CA . ILE B 1 383 ? 38.25 22.609 -1.583 1 95.38 383 ILE B CA 1
ATOM 8117 C C . ILE B 1 383 ? 37.562 23.641 -2.488 1 95.38 383 ILE B C 1
ATOM 8119 O O . ILE B 1 383 ? 38.25 24.562 -2.984 1 95.38 383 ILE B O 1
ATOM 8123 N N . VAL B 1 384 ? 36.312 23.562 -2.658 1 96.25 384 VAL B N 1
ATOM 8124 C CA . VAL B 1 384 ? 35.531 24.469 -3.502 1 96.25 384 VAL B CA 1
ATOM 8125 C C . VAL B 1 384 ? 34.938 25.578 -2.648 1 96.25 384 VAL B C 1
ATOM 8127 O O . VAL B 1 384 ? 34.938 26.75 -3.053 1 96.25 384 VAL B O 1
ATOM 8130 N N . LEU B 1 385 ? 34.5 25.297 -1.436 1 96.31 385 LEU B N 1
ATOM 8131 C CA . LEU B 1 385 ? 33.781 26.219 -0.578 1 96.31 385 LEU B CA 1
ATOM 8132 C C . LEU B 1 385 ? 34.688 27.359 -0.124 1 96.31 385 LEU B C 1
ATOM 8134 O O . LEU B 1 385 ? 34.281 28.531 -0.193 1 96.31 385 LEU B O 1
ATOM 8138 N N . LEU B 1 386 ? 35.875 27.031 0.26 1 94.62 386 LEU B N 1
ATOM 8139 C CA . LEU B 1 386 ? 36.75 28.031 0.835 1 94.62 386 LEU B CA 1
ATOM 8140 C C . LEU B 1 386 ? 37.125 29.094 -0.2 1 94.62 386 LEU B C 1
ATOM 8142 O O . LEU B 1 386 ? 36.969 30.297 0.046 1 94.62 386 LEU B O 1
ATOM 8146 N N . PRO B 1 387 ? 37.5 28.656 -1.378 1 95.12 387 PRO B N 1
ATOM 8147 C CA . PRO B 1 387 ? 37.844 29.688 -2.369 1 95.12 387 PRO B CA 1
ATOM 8148 C C . PRO B 1 387 ? 36.594 30.375 -2.949 1 95.12 387 PRO B C 1
ATOM 8150 O O . PRO B 1 387 ? 36.688 31.469 -3.502 1 95.12 387 PRO B O 1
ATOM 8153 N N . LEU B 1 388 ? 35.469 29.828 -2.867 1 93.88 388 LEU B N 1
ATOM 8154 C CA . LEU B 1 388 ? 34.25 30.375 -3.443 1 93.88 388 LEU B CA 1
ATOM 8155 C C . LEU B 1 388 ? 33.906 31.703 -2.801 1 93.88 388 LEU B C 1
ATOM 8157 O O . LEU B 1 388 ? 33.344 32.594 -3.465 1 93.88 388 LEU B O 1
ATOM 8161 N N . MET B 1 389 ? 34.219 31.875 -1.555 1 89.31 389 MET B N 1
ATOM 8162 C CA . MET B 1 389 ? 33.906 33.094 -0.84 1 89.31 389 MET B CA 1
ATOM 8163 C C . MET B 1 389 ? 34.969 34.156 -1.101 1 89.31 389 MET B C 1
ATOM 8165 O O . MET B 1 389 ? 34.656 35.375 -1.108 1 89.31 389 MET B O 1
ATOM 8169 N N . ARG B 1 390 ? 36.156 33.781 -1.373 1 90.94 390 ARG B N 1
ATOM 8170 C CA . ARG B 1 390 ? 37.25 34.719 -1.558 1 90.94 390 ARG B CA 1
ATOM 8171 C C . ARG B 1 390 ? 37.375 35.125 -3.02 1 90.94 390 ARG B C 1
ATOM 8173 O O . ARG B 1 390 ? 37.594 36.312 -3.318 1 90.94 390 ARG B O 1
ATOM 8180 N N . TRP B 1 391 ? 37.312 34.031 -3.895 1 95.88 391 TRP B N 1
ATOM 8181 C CA . TRP B 1 391 ? 37.469 34.25 -5.328 1 95.88 391 TRP B CA 1
ATOM 8182 C C . TRP B 1 391 ? 36.344 33.594 -6.109 1 95.88 391 TRP B C 1
ATOM 8184 O O . TRP B 1 391 ? 36.562 32.656 -6.863 1 95.88 391 TRP B O 1
ATOM 8194 N N . PRO B 1 392 ? 35.156 34.094 -6.027 1 94.12 392 PRO B N 1
ATOM 8195 C CA . PRO B 1 392 ? 33.969 33.469 -6.602 1 94.12 392 PRO B CA 1
ATOM 8196 C C . PRO B 1 392 ? 34.094 33.281 -8.109 1 94.12 392 PRO B C 1
ATOM 8198 O O . PRO B 1 392 ? 33.75 32.188 -8.617 1 94.12 392 PRO B O 1
ATOM 8201 N N . LYS B 1 393 ? 34.594 34.281 -8.891 1 95.81 393 LYS B N 1
ATOM 8202 C CA . LYS B 1 393 ? 34.688 34.188 -10.344 1 95.81 393 LYS B CA 1
ATOM 8203 C C . LYS B 1 393 ? 35.594 33.031 -10.75 1 95.81 393 LYS B C 1
ATOM 8205 O O . LYS B 1 393 ? 35.219 32.188 -11.602 1 95.81 393 LYS B O 1
ATOM 8210 N N . TYR B 1 394 ? 36.719 32.906 -10.156 1 96.25 394 TYR B N 1
ATOM 8211 C CA . TYR B 1 394 ? 37.688 31.859 -10.484 1 96.25 394 TYR B CA 1
ATOM 8212 C C . TYR B 1 394 ? 37.219 30.5 -10.023 1 96.25 394 TYR B C 1
ATOM 8214 O O . TYR B 1 394 ? 37.469 29.484 -10.68 1 96.25 394 TYR B O 1
ATOM 8222 N N . THR B 1 395 ? 36.594 30.484 -8.875 1 96.94 395 THR B N 1
ATOM 8223 C CA . THR B 1 395 ? 36.094 29.219 -8.352 1 96.94 395 THR B CA 1
ATOM 8224 C C . THR B 1 395 ? 34.969 28.672 -9.234 1 96.94 395 THR B C 1
ATOM 8226 O O . THR B 1 395 ? 34.875 27.469 -9.453 1 96.94 395 THR B O 1
ATOM 8229 N N . LEU B 1 396 ? 34.094 29.531 -9.719 1 96.88 396 LEU B N 1
ATOM 8230 C CA . LEU B 1 396 ? 33.031 29.109 -10.617 1 96.88 396 LEU B CA 1
ATOM 8231 C C . LEU B 1 396 ? 33.594 28.562 -11.922 1 96.88 396 LEU B C 1
ATOM 8233 O O . LEU B 1 396 ? 33.062 27.594 -12.477 1 96.88 396 LEU B O 1
ATOM 8237 N N . ILE B 1 397 ? 34.625 29.188 -12.43 1 97.56 397 ILE B N 1
ATOM 8238 C CA . ILE B 1 397 ? 35.312 28.688 -13.609 1 97.56 397 ILE B CA 1
ATOM 8239 C C . ILE B 1 397 ? 35.906 27.312 -13.297 1 97.56 397 ILE B C 1
ATOM 8241 O O . ILE B 1 397 ? 35.875 26.406 -14.141 1 97.56 397 ILE B O 1
ATOM 8245 N N . GLY B 1 398 ? 36.5 27.219 -12.133 1 97.19 398 GLY B N 1
ATOM 8246 C CA . GLY B 1 398 ? 37 25.922 -11.68 1 97.19 398 GLY B CA 1
ATOM 8247 C C . GLY B 1 398 ? 35.938 24.844 -11.641 1 97.19 398 GLY B C 1
ATOM 8248 O O . GLY B 1 398 ? 36.188 23.703 -12.039 1 97.19 398 GLY B O 1
ATOM 8249 N N . ILE B 1 399 ? 34.75 25.219 -11.117 1 97.88 399 ILE B N 1
ATOM 8250 C CA . ILE B 1 399 ? 33.625 24.281 -11.102 1 97.88 399 ILE B CA 1
ATOM 8251 C C . ILE B 1 399 ? 33.281 23.859 -12.531 1 97.88 399 ILE B C 1
ATOM 8253 O O . ILE B 1 399 ? 33.094 22.672 -12.797 1 97.88 399 ILE B O 1
ATOM 8257 N N . GLY B 1 400 ? 33.188 24.812 -13.445 1 97.94 400 GLY B N 1
ATOM 8258 C CA . GLY B 1 400 ? 32.938 24.5 -14.852 1 97.94 400 GLY B CA 1
ATOM 8259 C C . GLY B 1 400 ? 34 23.578 -15.43 1 97.94 400 GLY B C 1
ATOM 8260 O O . GLY B 1 400 ? 33.688 22.656 -16.188 1 97.94 400 GLY B O 1
ATOM 8261 N N . ALA B 1 401 ? 35.219 23.812 -15.078 1 97.69 401 ALA B N 1
ATOM 8262 C CA . ALA B 1 401 ? 36.344 22.969 -15.547 1 97.69 401 ALA B CA 1
ATOM 8263 C C . ALA B 1 401 ? 36.219 21.562 -15 1 97.69 401 ALA B C 1
ATOM 8265 O O . ALA B 1 401 ? 36.5 20.578 -15.711 1 97.69 401 ALA B O 1
ATOM 8266 N N . LEU B 1 402 ? 35.875 21.438 -13.742 1 97.62 402 LEU B N 1
ATOM 8267 C CA . LEU B 1 402 ? 35.688 20.125 -13.133 1 97.62 402 LEU B CA 1
ATOM 8268 C C . LEU B 1 402 ? 34.562 19.375 -13.797 1 97.62 402 LEU B C 1
ATOM 8270 O O . LEU B 1 402 ? 34.625 18.156 -14.008 1 97.62 402 LEU B O 1
ATOM 8274 N N . ILE B 1 403 ? 33.406 20.094 -14.086 1 98.25 403 ILE B N 1
ATOM 8275 C CA . ILE B 1 403 ? 32.281 19.484 -14.781 1 98.25 403 ILE B CA 1
ATOM 8276 C C . ILE B 1 403 ? 32.719 19 -16.156 1 98.25 403 ILE B C 1
ATOM 8278 O O . ILE B 1 403 ? 32.375 17.891 -16.578 1 98.25 403 ILE B O 1
ATOM 8282 N N . PHE B 1 404 ? 33.5 19.875 -16.812 1 97.81 404 PHE B N 1
ATOM 8283 C CA . PHE B 1 404 ? 34 19.516 -18.141 1 97.81 404 PHE B CA 1
ATOM 8284 C C . PHE B 1 404 ? 34.906 18.297 -18.062 1 97.81 404 PHE B C 1
ATOM 8286 O O . PHE B 1 404 ? 34.812 17.406 -18.906 1 97.81 404 PHE B O 1
ATOM 8293 N N . LEU B 1 405 ? 35.781 18.266 -17.094 1 97.12 405 LEU B N 1
ATOM 8294 C CA . LEU B 1 405 ? 36.688 17.125 -16.906 1 97.12 405 LEU B CA 1
ATOM 8295 C C . LEU B 1 405 ? 35.875 15.852 -16.625 1 97.12 405 LEU B C 1
ATOM 8297 O O . LEU B 1 405 ? 36.188 14.797 -17.188 1 97.12 405 LEU B O 1
ATOM 8301 N N . SER B 1 406 ? 34.969 15.906 -15.719 1 96.81 406 SER B N 1
ATOM 8302 C CA . SER B 1 406 ? 34.094 14.758 -15.422 1 96.81 406 SER B CA 1
ATOM 8303 C C . SER B 1 406 ? 33.375 14.289 -16.656 1 96.81 406 SER B C 1
ATOM 8305 O O . SER B 1 406 ? 33.312 13.086 -16.938 1 96.81 406 SER B O 1
ATOM 8307 N N . THR B 1 407 ? 32.781 15.227 -17.438 1 97.62 407 THR B N 1
ATOM 8308 C CA . THR B 1 407 ? 32.062 14.906 -18.641 1 97.62 407 THR B CA 1
ATOM 8309 C C . THR B 1 407 ? 32.969 14.234 -19.672 1 97.62 407 THR B C 1
ATOM 8311 O O . THR B 1 407 ? 32.562 13.242 -20.297 1 97.62 407 THR B O 1
ATOM 8314 N N . SER B 1 408 ? 34.156 14.789 -19.797 1 97.25 408 SER B N 1
ATOM 8315 C CA . SER B 1 408 ? 35.125 14.234 -20.75 1 97.25 408 SER B CA 1
ATOM 8316 C C . SER B 1 408 ? 35.562 12.836 -20.344 1 97.25 408 SER B C 1
ATOM 8318 O O . SER B 1 408 ? 35.75 11.961 -21.188 1 97.25 408 SER B O 1
ATOM 8320 N N . LEU B 1 409 ? 35.75 12.641 -19.094 1 95.75 409 LEU B N 1
ATOM 8321 C CA . LEU B 1 409 ? 36.156 11.328 -18.578 1 95.75 409 LEU B CA 1
ATOM 8322 C C . LEU B 1 409 ? 35.062 10.297 -18.828 1 95.75 409 LEU B C 1
ATOM 8324 O O . LEU B 1 409 ? 35.344 9.172 -19.25 1 95.75 409 LEU B O 1
ATOM 8328 N N . ILE B 1 410 ? 33.844 10.625 -18.594 1 95.44 410 ILE B N 1
ATOM 8329 C CA . ILE B 1 410 ? 32.719 9.719 -18.797 1 95.44 410 ILE B CA 1
ATOM 8330 C C . ILE B 1 410 ? 32.594 9.391 -20.281 1 95.44 410 ILE B C 1
ATOM 8332 O O . ILE B 1 410 ? 32.375 8.227 -20.656 1 95.44 410 ILE B O 1
ATOM 8336 N N . PHE B 1 411 ? 32.688 10.508 -21.078 1 96.25 411 PHE B N 1
ATOM 8337 C CA . PHE B 1 411 ? 32.625 10.305 -22.516 1 96.25 411 PHE B CA 1
ATOM 8338 C C . PHE B 1 411 ? 33.719 9.336 -22.953 1 96.25 411 PHE B C 1
ATOM 8340 O O . PHE B 1 411 ? 33.438 8.375 -23.672 1 96.25 411 PHE B O 1
ATOM 8347 N N . GLY B 1 412 ? 34.938 9.562 -22.516 1 95.19 412 GLY B N 1
ATOM 8348 C CA . GLY B 1 412 ? 36.094 8.742 -22.891 1 95.19 412 GLY B CA 1
ATOM 8349 C C . GLY B 1 412 ? 35.938 7.297 -22.438 1 95.19 412 GLY B C 1
ATOM 8350 O O . GLY B 1 412 ? 36.219 6.371 -23.203 1 95.19 412 GLY B O 1
ATOM 8351 N N . LEU B 1 413 ? 35.531 7.035 -21.219 1 92.06 413 LEU B N 1
ATOM 8352 C CA . LEU B 1 413 ? 35.375 5.688 -20.688 1 92.06 413 LEU B CA 1
ATOM 8353 C C . LEU B 1 413 ? 34.25 4.938 -21.422 1 92.06 413 LEU B C 1
ATOM 8355 O O . LEU B 1 413 ? 34.406 3.76 -21.75 1 92.06 413 LEU B O 1
ATOM 8359 N N . THR B 1 414 ? 33.125 5.625 -21.672 1 91.69 414 THR B N 1
ATOM 8360 C CA . THR B 1 414 ? 32 5 -22.375 1 91.69 414 THR B CA 1
ATOM 8361 C C . THR B 1 414 ? 32.406 4.609 -23.797 1 91.69 414 THR B C 1
ATOM 8363 O O . THR B 1 414 ? 32.062 3.525 -24.266 1 91.69 414 THR B O 1
ATOM 8366 N N . TYR B 1 415 ? 33.188 5.551 -24.406 1 92.44 415 TYR B N 1
ATOM 8367 C CA . TYR B 1 415 ? 33.625 5.305 -25.766 1 92.44 415 TYR B CA 1
ATOM 8368 C C . TYR B 1 415 ? 34.688 4.199 -25.812 1 92.44 415 TYR B C 1
ATOM 8370 O O . TYR B 1 415 ? 34.625 3.301 -26.641 1 92.44 415 TYR B O 1
ATOM 8378 N N . ALA B 1 416 ? 35.594 4.188 -24.938 1 90.94 416 ALA B N 1
ATOM 8379 C CA . ALA B 1 416 ? 36.719 3.252 -24.922 1 90.94 416 ALA B CA 1
ATOM 8380 C C . ALA B 1 416 ? 36.25 1.838 -24.594 1 90.94 416 ALA B C 1
ATOM 8382 O O . ALA B 1 416 ? 36.781 0.861 -25.125 1 90.94 416 ALA B O 1
ATOM 8383 N N . TYR B 1 417 ? 35.281 1.715 -23.719 1 87.88 417 TYR B N 1
ATOM 8384 C CA . TYR B 1 417 ? 34.875 0.393 -23.266 1 87.88 417 TYR B CA 1
ATOM 8385 C C . TYR B 1 417 ? 33.531 -0.025 -23.906 1 87.88 417 TYR B C 1
ATOM 8387 O O . TYR B 1 417 ? 32.969 -1.06 -23.547 1 87.88 417 TYR B O 1
ATOM 8395 N N . ASP B 1 418 ? 33.031 0.746 -24.734 1 88.25 418 ASP B N 1
ATOM 8396 C CA . ASP B 1 418 ? 31.828 0.432 -25.5 1 88.25 418 ASP B CA 1
ATOM 8397 C C . ASP B 1 418 ? 30.641 0.151 -24.562 1 88.25 418 ASP B C 1
ATOM 8399 O O . ASP B 1 418 ? 29.984 -0.886 -24.688 1 88.25 418 ASP B O 1
ATOM 8403 N N . PHE B 1 419 ? 30.516 1.039 -23.641 1 87.75 419 PHE B N 1
ATOM 8404 C CA . PHE B 1 419 ? 29.422 0.887 -22.688 1 87.75 419 PHE B CA 1
ATOM 8405 C C . PHE B 1 419 ? 28.094 1.295 -23.328 1 87.75 419 PHE B C 1
ATOM 8407 O O . PHE B 1 419 ? 28.078 2.068 -24.281 1 87.75 419 PHE B O 1
ATOM 8414 N N . PHE B 1 420 ? 27 0.697 -22.812 1 88.12 420 PHE B N 1
ATOM 8415 C CA . PHE B 1 420 ? 25.656 1.071 -23.203 1 88.12 420 PHE B CA 1
ATOM 8416 C C . PHE B 1 420 ? 25.344 2.51 -22.797 1 88.12 420 PHE B C 1
ATOM 8418 O O . PHE B 1 420 ? 26.188 3.174 -22.188 1 88.12 420 PHE B O 1
ATOM 8425 N N . TRP B 1 421 ? 24.203 2.988 -23.188 1 86.81 421 TRP B N 1
ATOM 8426 C CA . TRP B 1 421 ? 23.812 4.371 -22.969 1 86.81 421 TRP B CA 1
ATOM 8427 C C . TRP B 1 421 ? 23.781 4.703 -21.484 1 86.81 421 TRP B C 1
ATOM 8429 O O . TRP B 1 421 ? 24.078 5.828 -21.078 1 86.81 421 TRP B O 1
ATOM 8439 N N . THR B 1 422 ? 23.281 3.77 -20.703 1 86.44 422 THR B N 1
ATOM 8440 C CA . THR B 1 422 ? 23.172 3.869 -19.25 1 86.44 422 THR B CA 1
ATOM 8441 C C . THR B 1 422 ? 23.297 2.492 -18.609 1 86.44 422 THR B C 1
ATOM 8443 O O . THR B 1 422 ? 23.797 1.554 -19.219 1 86.44 422 THR B O 1
ATOM 8446 N N . TYR B 1 423 ? 22.984 2.424 -17.344 1 79 423 TYR B N 1
ATOM 8447 C CA . TYR B 1 423 ? 22.984 1.119 -16.703 1 79 423 TYR B CA 1
ATOM 8448 C C . TYR B 1 423 ? 21.953 0.194 -17.344 1 79 423 TYR B C 1
ATOM 8450 O O . TYR B 1 423 ? 20.75 0.448 -17.266 1 79 423 TYR B O 1
ATOM 8458 N N . PRO B 1 424 ? 22.422 -0.777 -18 1 71.25 424 PRO B N 1
ATOM 8459 C CA . PRO B 1 424 ? 21.5 -1.61 -18.781 1 71.25 424 PRO B CA 1
ATOM 8460 C C . PRO B 1 424 ? 20.625 -2.49 -17.906 1 71.25 424 PRO B C 1
ATOM 8462 O O . PRO B 1 424 ? 21.047 -2.951 -16.844 1 71.25 424 PRO B O 1
ATOM 8465 N N . VAL B 1 425 ? 19.328 -2.535 -18.266 1 66.69 425 VAL B N 1
ATOM 8466 C CA . VAL B 1 425 ? 18.406 -3.42 -17.547 1 66.69 425 VAL B CA 1
ATOM 8467 C C . VAL B 1 425 ? 18.281 -4.746 -18.297 1 66.69 425 VAL B C 1
ATOM 8469 O O . VAL B 1 425 ? 17.922 -5.766 -17.719 1 66.69 425 VAL B O 1
ATOM 8472 N N . TYR B 1 426 ? 18.328 -4.68 -19.688 1 59.66 426 TYR B N 1
ATOM 8473 C CA . TYR B 1 426 ? 18.234 -5.871 -20.516 1 59.66 426 TYR B CA 1
ATOM 8474 C C . TYR B 1 426 ? 19.234 -5.816 -21.672 1 59.66 426 TYR B C 1
ATOM 8476 O O . TYR B 1 426 ? 19.656 -4.734 -22.078 1 59.66 426 TYR B O 1
ATOM 8484 N N . ASN B 1 427 ? 19.844 -6.996 -22.281 1 53.09 427 ASN B N 1
ATOM 8485 C CA . ASN B 1 427 ? 20.562 -7.23 -23.516 1 53.09 427 ASN B CA 1
ATOM 8486 C C . ASN B 1 427 ? 21.984 -6.645 -23.469 1 53.09 427 ASN B C 1
ATOM 8488 O O . ASN B 1 427 ? 22.219 -5.551 -23.984 1 53.09 427 ASN B O 1
ATOM 8492 N N . ILE B 1 428 ? 22.547 -7.18 -22.438 1 52.59 428 ILE B N 1
ATOM 8493 C CA . ILE B 1 428 ? 23.906 -6.688 -22.266 1 52.59 428 ILE B CA 1
ATOM 8494 C C . ILE B 1 428 ? 24.734 -7.027 -23.5 1 52.59 428 ILE B C 1
ATOM 8496 O O . ILE B 1 428 ? 24.844 -8.195 -23.875 1 52.59 428 ILE B O 1
ATOM 8500 N N . PRO B 1 429 ? 25 -6.07 -24.5 1 48.66 429 PRO B N 1
ATOM 8501 C CA . PRO B 1 429 ? 25.828 -6.395 -25.656 1 48.66 429 PRO B CA 1
ATOM 8502 C C . PRO B 1 429 ? 26.938 -7.398 -25.328 1 48.66 429 PRO B C 1
ATOM 8504 O O . PRO B 1 429 ? 27.25 -8.258 -26.156 1 48.66 429 PRO B O 1
ATOM 8507 N N . HIS B 1 430 ? 27.75 -7.109 -24.266 1 52 430 HIS B N 1
ATOM 8508 C CA . HIS B 1 430 ? 28.891 -7.934 -23.859 1 52 430 HIS B CA 1
ATOM 8509 C C . HIS B 1 430 ? 28.781 -8.328 -22.391 1 52 430 HIS B C 1
ATOM 8511 O O . HIS B 1 430 ? 28.297 -7.547 -21.562 1 52 430 HIS B O 1
ATOM 8517 N N . PRO B 1 431 ? 28.719 -9.688 -22.125 1 52.38 431 PRO B N 1
ATOM 8518 C CA . PRO B 1 431 ? 28.562 -10.234 -20.766 1 52.38 431 PRO B CA 1
ATOM 8519 C C . PRO B 1 431 ? 29.188 -9.344 -19.703 1 52.38 431 PRO B C 1
ATOM 8521 O O . PRO B 1 431 ? 28.625 -9.195 -18.609 1 52.38 431 PRO B O 1
ATOM 8524 N N . ASN B 1 432 ? 30.516 -8.938 -19.906 1 55.06 432 ASN B N 1
ATOM 8525 C CA . ASN B 1 432 ? 31.234 -8.227 -18.859 1 55.06 432 ASN B CA 1
ATOM 8526 C C . ASN B 1 432 ? 30.875 -6.738 -18.844 1 55.06 432 ASN B C 1
ATOM 8528 O O . ASN B 1 432 ? 31.5 -5.957 -18.125 1 55.06 432 ASN B O 1
ATOM 8532 N N . SER B 1 433 ? 29.812 -6.414 -19.5 1 65.06 433 SER B N 1
ATOM 8533 C CA . SER B 1 433 ? 29.531 -4.996 -19.703 1 65.06 433 SER B CA 1
ATOM 8534 C C . SER B 1 433 ? 28.75 -4.418 -18.531 1 65.06 433 SER B C 1
ATOM 8536 O O . SER B 1 433 ? 29.016 -3.289 -18.094 1 65.06 433 SER B O 1
ATOM 8538 N N . LEU B 1 434 ? 28.172 -5.336 -17.719 1 71.69 434 LEU B N 1
ATOM 8539 C CA . LEU B 1 434 ? 27.312 -4.762 -16.688 1 71.69 434 LEU B CA 1
ATOM 8540 C C . LEU B 1 434 ? 28.094 -4.469 -15.414 1 71.69 434 LEU B C 1
ATOM 8542 O O . LEU B 1 434 ? 28.078 -3.34 -14.922 1 71.69 434 LEU B O 1
ATOM 8546 N N . PRO B 1 435 ? 28.891 -5.438 -14.945 1 72.75 435 PRO B N 1
ATOM 8547 C CA . PRO B 1 435 ? 29.641 -5.141 -13.727 1 72.75 435 PRO B CA 1
ATOM 8548 C C . PRO B 1 435 ? 30.672 -4.031 -13.93 1 72.75 435 PRO B C 1
ATOM 8550 O O . PRO B 1 435 ? 30.922 -3.236 -13.016 1 72.75 435 PRO B O 1
ATOM 8553 N N . ASP B 1 436 ? 31.219 -3.916 -15.086 1 77.69 436 ASP B N 1
ATOM 8554 C CA . ASP B 1 436 ? 32.219 -2.885 -15.375 1 77.69 436 ASP B CA 1
ATOM 8555 C C . ASP B 1 436 ? 31.562 -1.507 -15.469 1 77.69 436 ASP B C 1
ATOM 8557 O O . ASP B 1 436 ? 32.094 -0.524 -14.953 1 77.69 436 ASP B O 1
ATOM 8561 N N . TYR B 1 437 ? 30.5 -1.479 -16.078 1 83.88 437 TYR B N 1
ATOM 8562 C CA . TYR B 1 437 ? 29.797 -0.2 -16.156 1 83.88 437 TYR B CA 1
ATOM 8563 C C . TYR B 1 437 ? 29.422 0.3 -14.773 1 83.88 437 TYR B C 1
ATOM 8565 O O . TYR B 1 437 ? 29.594 1.48 -14.461 1 83.88 437 TYR B O 1
ATOM 8573 N N . TRP B 1 438 ? 28.938 -0.631 -14.008 1 85.56 438 TRP B N 1
ATOM 8574 C CA . TRP B 1 438 ? 28.5 -0.275 -12.656 1 85.56 438 TRP B CA 1
ATOM 8575 C C . TRP B 1 438 ? 29.656 0.3 -11.844 1 85.56 438 TRP B C 1
ATOM 8577 O O . TRP B 1 438 ? 29.547 1.386 -11.273 1 85.56 438 TRP B O 1
ATOM 8587 N N . PHE B 1 439 ? 30.75 -0.335 -11.914 1 84 439 PHE B N 1
ATOM 8588 C CA . PHE B 1 439 ? 31.891 0.041 -11.07 1 84 439 PHE B CA 1
ATOM 8589 C C . PHE B 1 439 ? 32.594 1.265 -11.641 1 84 439 PHE B C 1
ATOM 8591 O O . PHE B 1 439 ? 32.812 2.244 -10.922 1 84 439 PHE B O 1
ATOM 8598 N N . TRP B 1 440 ? 32.75 1.354 -12.922 1 82.38 440 TRP B N 1
ATOM 8599 C CA . TRP B 1 440 ? 33.625 2.375 -13.484 1 82.38 440 TRP B CA 1
ATOM 8600 C C . TRP B 1 440 ? 32.844 3.59 -13.938 1 82.38 440 TRP B C 1
ATOM 8602 O O . TRP B 1 440 ? 33.344 4.707 -13.969 1 82.38 440 TRP B O 1
ATOM 8612 N N . CYS B 1 441 ? 31.609 3.34 -14.172 1 85.38 441 CYS B N 1
ATOM 8613 C CA . CYS B 1 441 ? 30.891 4.422 -14.852 1 85.38 441 CYS B CA 1
ATOM 8614 C C . CYS B 1 441 ? 29.609 4.781 -14.109 1 85.38 441 CYS B C 1
ATOM 8616 O O . CYS B 1 441 ? 28.766 5.508 -14.641 1 85.38 441 CYS B O 1
ATOM 8618 N N . TYR B 1 442 ? 29.516 4.195 -12.945 1 89.44 442 TYR B N 1
ATOM 8619 C CA . TYR B 1 442 ? 28.25 4.527 -12.273 1 89.44 442 TYR B CA 1
ATOM 8620 C C . TYR B 1 442 ? 28.5 4.93 -10.828 1 89.44 442 TYR B C 1
ATOM 8622 O O . TYR B 1 442 ? 28.047 5.988 -10.383 1 89.44 442 TYR B O 1
ATOM 8630 N N . ILE B 1 443 ? 29.281 4.176 -10.023 1 92.44 443 ILE B N 1
ATOM 8631 C CA . ILE B 1 443 ? 29.281 4.383 -8.578 1 92.44 443 ILE B CA 1
ATOM 8632 C C . ILE B 1 443 ? 30.562 5.117 -8.164 1 92.44 443 ILE B C 1
ATOM 8634 O O . ILE B 1 443 ? 30.828 5.281 -6.973 1 92.44 443 ILE B O 1
ATOM 8638 N N . MET B 1 444 ? 31.375 5.582 -9.117 1 93.38 444 MET B N 1
ATOM 8639 C CA . MET B 1 444 ? 32.562 6.355 -8.789 1 93.38 444 MET B CA 1
ATOM 8640 C C . MET B 1 444 ? 32.219 7.824 -8.555 1 93.38 444 MET B C 1
ATOM 8642 O O . MET B 1 444 ? 31.344 8.375 -9.234 1 93.38 444 MET B O 1
ATOM 8646 N N . PRO B 1 445 ? 32.844 8.477 -7.648 1 94.5 445 PRO B N 1
ATOM 8647 C CA . PRO B 1 445 ? 32.5 9.859 -7.32 1 94.5 445 PRO B CA 1
ATOM 8648 C C . PRO B 1 445 ? 32.688 10.812 -8.5 1 94.5 445 PRO B C 1
ATOM 8650 O O . PRO B 1 445 ? 31.922 11.766 -8.656 1 94.5 445 PRO B O 1
ATOM 8653 N N . TRP B 1 446 ? 33.719 10.602 -9.367 1 90.25 446 TRP B N 1
ATOM 8654 C CA . TRP B 1 446 ? 33.938 11.523 -10.477 1 90.25 446 TRP B CA 1
ATOM 8655 C C . TRP B 1 446 ? 32.906 11.336 -11.57 1 90.25 446 TRP B C 1
ATOM 8657 O O . TRP B 1 446 ? 32.719 12.219 -12.414 1 90.25 446 TRP B O 1
ATOM 8667 N N . MET B 1 447 ? 32.188 10.188 -11.523 1 90.19 447 MET B N 1
ATOM 8668 C CA . MET B 1 447 ? 31.094 9.953 -12.453 1 90.19 447 MET B CA 1
ATOM 8669 C C . MET B 1 447 ? 29.828 10.664 -11.984 1 90.19 447 MET B C 1
ATOM 8671 O O . MET B 1 447 ? 28.922 10.938 -12.789 1 90.19 447 MET B O 1
ATOM 8675 N N . ARG B 1 448 ? 29.766 10.914 -10.695 1 94.94 448 ARG B N 1
ATOM 8676 C CA . ARG B 1 448 ? 28.531 11.461 -10.117 1 94.94 448 ARG B CA 1
ATOM 8677 C C . ARG B 1 448 ? 28.75 12.898 -9.648 1 94.94 448 ARG B C 1
ATOM 8679 O O . ARG B 1 448 ? 27.828 13.508 -9.102 1 94.94 448 ARG B O 1
ATOM 8686 N N . ALA B 1 449 ? 29.875 13.5 -9.945 1 97.31 449 ALA B N 1
ATOM 8687 C CA . ALA B 1 449 ? 30.25 14.828 -9.461 1 97.31 449 ALA B CA 1
ATOM 8688 C C . ALA B 1 449 ? 29.469 15.922 -10.188 1 97.31 449 ALA B C 1
ATOM 8690 O O . ALA B 1 449 ? 29.25 17 -9.641 1 97.31 449 ALA B O 1
ATOM 8691 N N . GLN B 1 450 ? 29.047 15.688 -11.414 1 97.94 450 GLN B N 1
ATOM 8692 C CA . GLN B 1 450 ? 28.422 16.703 -12.25 1 97.94 450 GLN B CA 1
ATOM 8693 C C . GLN B 1 450 ? 27.203 17.312 -11.562 1 97.94 450 GLN B C 1
ATOM 8695 O O . GLN B 1 450 ? 27.156 18.531 -11.328 1 97.94 450 GLN B O 1
ATOM 8700 N N . PRO B 1 451 ? 26.25 16.469 -11.188 1 98.38 451 PRO B N 1
ATOM 8701 C CA . PRO B 1 451 ? 25.078 17.062 -10.523 1 98.38 451 PRO B CA 1
ATOM 8702 C C . PRO B 1 451 ? 25.438 17.734 -9.195 1 98.38 451 PRO B C 1
ATOM 8704 O O . PRO B 1 451 ? 24.859 18.766 -8.836 1 98.38 451 PRO B O 1
ATOM 8707 N N . TYR B 1 452 ? 26.359 17.203 -8.438 1 98.56 452 TYR B N 1
ATOM 8708 C CA . TYR B 1 452 ? 26.797 17.781 -7.172 1 98.56 452 TYR B CA 1
ATOM 8709 C C . TYR B 1 452 ? 27.375 19.172 -7.379 1 98.56 452 TYR B C 1
ATOM 8711 O O . TYR B 1 452 ? 27.031 20.109 -6.652 1 98.56 452 TYR B O 1
ATOM 8719 N N . LEU B 1 453 ? 28.219 19.328 -8.398 1 98.56 453 LEU B N 1
ATOM 8720 C CA . LEU B 1 453 ? 28.875 20.594 -8.703 1 98.56 453 LEU B CA 1
ATOM 8721 C C . LEU B 1 453 ? 27.859 21.625 -9.188 1 98.56 453 LEU B C 1
ATOM 8723 O O . LEU B 1 453 ? 27.969 22.812 -8.859 1 98.56 453 LEU B O 1
ATOM 8727 N N . VAL B 1 454 ? 26.922 21.156 -9.961 1 98.56 454 VAL B N 1
ATOM 8728 C CA . VAL B 1 454 ? 25.828 22.047 -10.375 1 98.56 454 VAL B CA 1
ATOM 8729 C C . VAL B 1 454 ? 25.094 22.562 -9.141 1 98.56 454 VAL B C 1
ATOM 8731 O O . VAL B 1 454 ? 24.766 23.75 -9.055 1 98.56 454 VAL B O 1
ATOM 8734 N N . GLY B 1 455 ? 24.844 21.703 -8.18 1 98.44 455 GLY B N 1
ATOM 8735 C CA . GLY B 1 455 ? 24.219 22.109 -6.934 1 98.44 455 GLY B CA 1
ATOM 8736 C C . GLY B 1 455 ? 25.031 23.125 -6.156 1 98.44 455 GLY B C 1
ATOM 8737 O O . GLY B 1 455 ? 24.484 24.094 -5.613 1 98.44 455 GLY B O 1
ATOM 8738 N N . MET B 1 456 ? 26.344 22.938 -6.156 1 98 456 MET B N 1
ATOM 8739 C CA . MET B 1 456 ? 27.203 23.875 -5.449 1 98 456 MET B CA 1
ATOM 8740 C C . MET B 1 456 ? 27.125 25.266 -6.066 1 98 456 MET B C 1
ATOM 8742 O O . MET B 1 456 ? 27.031 26.266 -5.348 1 98 456 MET B O 1
ATOM 8746 N N . ALA B 1 457 ? 27.172 25.266 -7.379 1 97.25 457 ALA B N 1
ATOM 8747 C CA . ALA B 1 457 ? 27.078 26.547 -8.07 1 97.25 457 ALA B CA 1
ATOM 8748 C C . ALA B 1 457 ? 25.75 27.25 -7.762 1 97.25 457 ALA B C 1
ATOM 8750 O O . ALA B 1 457 ? 25.719 28.453 -7.52 1 97.25 457 ALA B O 1
ATOM 8751 N N . LEU B 1 458 ? 24.734 26.5 -7.754 1 96.5 458 LEU B N 1
ATOM 8752 C CA . LEU B 1 458 ? 23.422 27.047 -7.449 1 96.5 458 LEU B CA 1
ATOM 8753 C C . LEU B 1 458 ? 23.359 27.578 -6.02 1 96.5 458 LEU B C 1
ATOM 8755 O O . LEU B 1 458 ? 22.781 28.625 -5.758 1 96.5 458 LEU B O 1
ATOM 8759 N N . GLY B 1 459 ? 23.938 26.797 -5.086 1 95.94 459 GLY B N 1
ATOM 8760 C CA . GLY B 1 459 ? 23.969 27.219 -3.693 1 95.94 459 GLY B CA 1
ATOM 8761 C C . GLY B 1 459 ? 24.625 28.578 -3.498 1 95.94 459 GLY B C 1
ATOM 8762 O O . GLY B 1 459 ? 24.125 29.422 -2.746 1 95.94 459 GLY B O 1
ATOM 8763 N N . TRP B 1 460 ? 25.688 28.766 -4.203 1 95 460 TRP B N 1
ATOM 8764 C CA . TRP B 1 460 ? 26.375 30.047 -4.148 1 95 460 TRP B CA 1
ATOM 8765 C C . TRP B 1 460 ? 25.516 31.141 -4.766 1 95 460 TRP B C 1
ATOM 8767 O O . TRP B 1 460 ? 25.391 32.25 -4.199 1 95 460 TRP B O 1
ATOM 8777 N N . PHE B 1 461 ? 24.984 30.828 -5.871 1 92.75 461 PHE B N 1
ATOM 8778 C CA . PHE B 1 461 ? 24.188 31.812 -6.594 1 92.75 461 PHE B CA 1
ATOM 8779 C C . PHE B 1 461 ? 23 32.281 -5.758 1 92.75 461 PHE B C 1
ATOM 8781 O O . PHE B 1 461 ? 22.641 33.438 -5.781 1 92.75 461 PHE B O 1
ATOM 8788 N N . MET B 1 462 ? 22.391 31.453 -4.98 1 92.44 462 MET B N 1
ATOM 8789 C CA . MET B 1 462 ? 21.172 31.75 -4.242 1 92.44 462 MET B CA 1
ATOM 8790 C C . MET B 1 462 ? 21.469 32.25 -2.842 1 92.44 462 MET B C 1
ATOM 8792 O O . MET B 1 462 ? 20.578 32.656 -2.115 1 92.44 462 MET B O 1
ATOM 8796 N N . SER B 1 463 ? 22.688 32.219 -2.455 1 90.56 463 SER B N 1
ATOM 8797 C CA . SER B 1 463 ? 23.062 32.656 -1.106 1 90.56 463 SER B CA 1
ATOM 8798 C C . SER B 1 463 ? 23.062 34.156 -0.975 1 90.56 463 SER B C 1
ATOM 8800 O O . SER B 1 463 ? 22.922 34.688 0.129 1 90.56 463 SER B O 1
ATOM 8802 N N . LYS B 1 464 ? 23.25 34.812 -2.084 1 83.31 464 LYS B N 1
ATOM 8803 C CA . LYS B 1 464 ? 23.219 36.281 -2.074 1 83.31 464 LYS B CA 1
ATOM 8804 C C . LYS B 1 464 ? 21.938 36.812 -2.707 1 83.31 464 LYS B C 1
ATOM 8806 O O . LYS B 1 464 ? 21.453 36.25 -3.688 1 83.31 464 LYS B O 1
ATOM 8811 N N . PRO B 1 465 ? 21.422 37.75 -2.039 1 78.12 465 PRO B N 1
ATOM 8812 C CA . PRO B 1 465 ? 20.219 38.344 -2.633 1 78.12 465 PRO B CA 1
ATOM 8813 C C . PRO B 1 465 ? 20.469 38.938 -4.02 1 78.12 465 PRO B C 1
ATOM 8815 O O . PRO B 1 465 ? 21.422 39.688 -4.203 1 78.12 465 PRO B O 1
ATOM 8818 N N . ARG B 1 466 ? 19.875 38.375 -4.922 1 78.88 466 ARG B N 1
ATOM 8819 C CA . ARG B 1 466 ? 20.016 38.875 -6.281 1 78.88 466 ARG B CA 1
ATOM 8820 C C . ARG B 1 466 ? 18.641 39.156 -6.898 1 78.88 466 ARG B C 1
ATOM 8822 O O . ARG B 1 466 ? 17.641 38.531 -6.52 1 78.88 466 ARG B O 1
ATOM 8829 N N . LYS B 1 467 ? 18.609 40.219 -7.73 1 76.56 467 LYS B N 1
ATOM 8830 C CA . LYS B 1 467 ? 17.391 40.469 -8.492 1 76.56 467 LYS B CA 1
ATOM 8831 C C . LYS B 1 467 ? 17.141 39.375 -9.508 1 76.56 467 LYS B C 1
ATOM 8833 O O . LYS B 1 467 ? 18.078 38.875 -10.141 1 76.56 467 LYS B O 1
ATOM 8838 N N . VAL B 1 468 ? 15.93 38.875 -9.609 1 72.12 468 VAL B N 1
ATOM 8839 C CA . VAL B 1 468 ? 15.57 37.844 -10.555 1 72.12 468 VAL B CA 1
ATOM 8840 C C . VAL B 1 468 ? 15.617 38.375 -11.977 1 72.12 468 VAL B C 1
ATOM 8842 O O . VAL B 1 468 ? 14.859 39.281 -12.32 1 72.12 468 VAL B O 1
ATOM 8845 N N . PRO B 1 469 ? 16.531 37.938 -12.727 1 71.5 469 PRO B N 1
ATOM 8846 C CA . PRO B 1 469 ? 16.75 38.562 -14.039 1 71.5 469 PRO B CA 1
ATOM 8847 C C . PRO B 1 469 ? 15.719 38.125 -15.078 1 71.5 469 PRO B C 1
ATOM 8849 O O . PRO B 1 469 ? 15.672 38.656 -16.172 1 71.5 469 PRO B O 1
ATOM 8852 N N . PHE B 1 470 ? 14.82 37.25 -14.734 1 80.19 470 PHE B N 1
ATOM 8853 C CA . PHE B 1 470 ? 13.984 36.656 -15.773 1 80.19 470 PHE B CA 1
ATOM 8854 C C . PHE B 1 470 ? 12.57 37.219 -15.719 1 80.19 470 PHE B C 1
ATOM 8856 O O . PHE B 1 470 ? 11.992 37.375 -14.641 1 80.19 470 PHE B O 1
ATOM 8863 N N . ASN B 1 471 ? 12.164 37.812 -16.859 1 85.38 471 ASN B N 1
ATOM 8864 C CA . ASN B 1 471 ? 10.75 38.156 -16.953 1 85.38 471 ASN B CA 1
ATOM 8865 C C . ASN B 1 471 ? 9.883 36.906 -17.109 1 85.38 471 ASN B C 1
ATOM 8867 O O . ASN B 1 471 ? 10.398 35.781 -17.266 1 85.38 471 ASN B O 1
ATOM 8871 N N . ARG B 1 472 ? 8.688 37 -17.094 1 83.81 472 ARG B N 1
ATOM 8872 C CA . ARG B 1 472 ? 7.746 35.875 -17.078 1 83.81 472 ARG B CA 1
ATOM 8873 C C . ARG B 1 472 ? 7.824 35.094 -18.391 1 83.81 472 ARG B C 1
ATOM 8875 O O . ARG B 1 472 ? 7.672 33.844 -18.375 1 83.81 472 ARG B O 1
ATOM 8882 N N . LEU B 1 473 ? 8.086 35.75 -19.438 1 90.25 473 LEU B N 1
ATOM 8883 C CA . LEU B 1 473 ? 8.164 35.094 -20.734 1 90.25 473 LEU B CA 1
ATOM 8884 C C . LEU B 1 473 ? 9.414 34.219 -20.828 1 90.25 473 LEU B C 1
ATOM 8886 O O . LEU B 1 473 ? 9.359 33.094 -21.344 1 90.25 473 LEU B O 1
ATOM 8890 N N . TRP B 1 474 ? 10.469 34.75 -20.359 1 91.44 474 TRP B N 1
ATOM 8891 C CA . TRP B 1 474 ? 11.711 34 -20.344 1 91.44 474 TRP B CA 1
ATOM 8892 C C . TRP B 1 474 ? 11.609 32.812 -19.406 1 91.44 474 TRP B C 1
ATOM 8894 O O . TRP B 1 474 ? 12.117 31.719 -19.719 1 91.44 474 TRP B O 1
ATOM 8904 N N . ALA B 1 475 ? 11.047 33.062 -18.328 1 92.94 475 ALA B N 1
ATOM 8905 C CA . ALA B 1 475 ? 10.852 31.969 -17.391 1 92.94 475 ALA B CA 1
ATOM 8906 C C . ALA B 1 475 ? 10.031 30.859 -18.016 1 92.94 475 ALA B C 1
ATOM 8908 O O . ALA B 1 475 ? 10.344 29.672 -17.844 1 92.94 475 ALA B O 1
ATOM 8909 N N . ALA B 1 476 ? 9 31.219 -18.734 1 93.75 476 ALA B N 1
ATOM 8910 C CA . ALA B 1 476 ? 8.156 30.234 -19.406 1 93.75 476 ALA B CA 1
ATOM 8911 C C . ALA B 1 476 ? 8.945 29.469 -20.453 1 93.75 476 ALA B C 1
ATOM 8913 O O . ALA B 1 476 ? 8.781 28.25 -20.609 1 93.75 476 ALA B O 1
ATOM 8914 N N . ALA B 1 477 ? 9.711 30.203 -21.203 1 95.94 477 ALA B N 1
ATOM 8915 C CA . ALA B 1 477 ? 10.547 29.562 -22.219 1 95.94 477 ALA B CA 1
ATOM 8916 C C . ALA B 1 477 ? 11.523 28.578 -21.594 1 95.94 477 ALA B C 1
ATOM 8918 O O . ALA B 1 477 ? 11.719 27.484 -22.125 1 95.94 477 ALA B O 1
ATOM 8919 N N . ILE B 1 478 ? 12.102 28.922 -20.5 1 96.25 478 ILE B N 1
ATOM 8920 C CA . ILE B 1 478 ? 13.062 28.047 -19.844 1 96.25 478 ILE B CA 1
ATOM 8921 C C . ILE B 1 478 ? 12.336 26.828 -19.266 1 96.25 478 ILE B C 1
ATOM 8923 O O . ILE B 1 478 ? 12.867 25.719 -19.281 1 96.25 478 ILE B O 1
ATOM 8927 N N . TRP B 1 479 ? 11.141 27.062 -18.703 1 96.81 479 TRP B N 1
ATOM 8928 C CA . TRP B 1 479 ? 10.352 25.953 -18.203 1 96.81 479 TRP B CA 1
ATOM 8929 C C . TRP B 1 479 ? 10.047 24.953 -19.328 1 96.81 479 TRP B C 1
ATOM 8931 O O . TRP B 1 479 ? 10.102 23.734 -19.125 1 96.81 479 TRP B O 1
ATOM 8941 N N . LEU B 1 480 ? 9.68 25.469 -20.516 1 97.31 480 LEU B N 1
ATOM 8942 C CA . LEU B 1 480 ? 9.398 24.609 -21.656 1 97.31 480 LEU B CA 1
ATOM 8943 C C . LEU B 1 480 ? 10.641 23.828 -22.062 1 97.31 480 LEU B C 1
ATOM 8945 O O . LEU B 1 480 ? 10.555 22.625 -22.344 1 97.31 480 LEU B O 1
ATOM 8949 N N . LEU B 1 481 ? 11.766 24.516 -22.125 1 97.38 481 LEU B N 1
ATOM 8950 C CA . LEU B 1 481 ? 13.023 23.875 -22.453 1 97.38 481 LEU B CA 1
ATOM 8951 C C . LEU B 1 481 ? 13.391 22.828 -21.406 1 97.38 481 LEU B C 1
ATOM 8953 O O . LEU B 1 481 ? 13.875 21.75 -21.734 1 97.38 481 LEU B O 1
ATOM 8957 N N . ASN B 1 482 ? 13.211 23.219 -20.172 1 97.88 482 ASN B N 1
ATOM 8958 C CA . ASN B 1 482 ? 13.461 22.297 -19.062 1 97.88 482 ASN B CA 1
ATOM 8959 C C . ASN B 1 482 ? 12.625 21.031 -19.188 1 97.88 482 ASN B C 1
ATOM 8961 O O . ASN B 1 482 ? 13.141 19.922 -19.031 1 97.88 482 ASN B O 1
ATOM 8965 N N . THR B 1 483 ? 11.336 21.172 -19.438 1 97.44 483 THR B N 1
ATOM 8966 C CA . THR B 1 483 ? 10.422 20.047 -19.562 1 97.44 483 THR B CA 1
ATOM 8967 C C . THR B 1 483 ? 10.812 19.172 -20.766 1 97.44 483 THR B C 1
ATOM 8969 O O . THR B 1 483 ? 10.828 17.938 -20.672 1 97.44 483 THR B O 1
ATOM 8972 N N . ALA B 1 484 ? 11.07 19.812 -21.844 1 97.69 484 ALA B N 1
ATOM 8973 C CA . ALA B 1 484 ? 11.492 19.078 -23.031 1 97.69 484 ALA B CA 1
ATOM 8974 C C . ALA B 1 484 ? 12.773 18.281 -22.766 1 97.69 484 ALA B C 1
ATOM 8976 O O . ALA B 1 484 ? 12.906 17.156 -23.219 1 97.69 484 ALA B O 1
ATOM 8977 N N . CYS B 1 485 ? 13.695 18.891 -22.078 1 97.62 485 CYS B N 1
ATOM 8978 C CA . CYS B 1 485 ? 14.953 18.219 -21.75 1 97.62 485 CYS B CA 1
ATOM 8979 C C . CYS B 1 485 ? 14.719 17.016 -20.844 1 97.62 485 CYS B C 1
ATOM 8981 O O . CYS B 1 485 ? 15.273 15.945 -21.078 1 97.62 485 CYS B O 1
ATOM 8983 N N . ILE B 1 486 ? 13.898 17.188 -19.844 1 97.19 486 ILE B N 1
ATOM 8984 C CA . ILE B 1 486 ? 13.586 16.109 -18.922 1 97.19 486 ILE B CA 1
ATOM 8985 C C . ILE B 1 486 ? 12.945 14.938 -19.688 1 97.19 486 ILE B C 1
ATOM 8987 O O . ILE B 1 486 ? 13.352 13.789 -19.516 1 97.19 486 ILE B O 1
ATOM 8991 N N . LEU B 1 487 ? 11.977 15.219 -20.531 1 96.56 487 LEU B N 1
ATOM 8992 C CA . LEU B 1 487 ? 11.289 14.188 -21.312 1 96.56 487 LEU B CA 1
ATOM 8993 C C . LEU B 1 487 ? 12.242 13.492 -22.266 1 96.56 487 LEU B C 1
ATOM 8995 O O . LEU B 1 487 ? 12.18 12.273 -22.453 1 96.56 487 LEU B O 1
ATOM 8999 N N . THR B 1 488 ? 13.094 14.305 -22.812 1 95.44 488 THR B N 1
ATOM 9000 C CA . THR B 1 488 ? 14.055 13.727 -23.75 1 95.44 488 THR B CA 1
ATOM 9001 C C . THR B 1 488 ? 15 12.766 -23.031 1 95.44 488 THR B C 1
ATOM 9003 O O . THR B 1 488 ? 15.219 11.641 -23.484 1 95.44 488 THR B O 1
ATOM 9006 N N . ILE B 1 489 ? 15.531 13.156 -21.938 1 94.88 489 ILE B N 1
ATOM 9007 C CA . ILE B 1 489 ? 16.484 12.336 -21.203 1 94.88 489 ILE B CA 1
ATOM 9008 C C . ILE B 1 489 ? 15.789 11.086 -20.672 1 94.88 489 ILE B C 1
ATOM 9010 O O . ILE B 1 489 ? 16.375 10 -20.656 1 94.88 489 ILE B O 1
ATOM 9014 N N . LEU B 1 490 ? 14.562 11.195 -20.25 1 94.44 490 LEU B N 1
ATOM 9015 C CA . LEU B 1 490 ? 13.844 10.094 -19.641 1 94.44 490 LEU B CA 1
ATOM 9016 C C . LEU B 1 490 ? 13.414 9.07 -20.688 1 94.44 490 LEU B C 1
ATOM 9018 O O . LEU B 1 490 ? 13.461 7.859 -20.422 1 94.44 490 LEU B O 1
ATOM 9022 N N . PHE B 1 491 ? 13.031 9.5 -21.891 1 94.62 491 PHE B N 1
ATOM 9023 C CA . PHE B 1 491 ? 12.32 8.586 -22.781 1 94.62 491 PHE B CA 1
ATOM 9024 C C . PHE B 1 491 ? 13.195 8.188 -23.953 1 94.62 491 PHE B C 1
ATOM 9026 O O . PHE B 1 491 ? 12.914 7.191 -24.641 1 94.62 491 PHE B O 1
ATOM 9033 N N . THR B 1 492 ? 14.258 8.922 -24.266 1 91.56 492 THR B N 1
ATOM 9034 C CA . THR B 1 492 ? 15.086 8.633 -25.422 1 91.56 492 THR B CA 1
ATOM 9035 C C . THR B 1 492 ? 15.773 7.285 -25.281 1 91.56 492 THR B C 1
ATOM 9037 O O . THR B 1 492 ? 16.078 6.625 -26.281 1 91.56 492 THR B O 1
ATOM 9040 N N . ILE B 1 493 ? 15.969 6.836 -24.109 1 90.38 493 ILE B N 1
ATOM 9041 C CA . ILE B 1 493 ? 16.688 5.594 -23.875 1 90.38 493 ILE B CA 1
ATOM 9042 C C . ILE B 1 493 ? 15.898 4.418 -24.438 1 90.38 493 ILE B C 1
ATOM 9044 O O . ILE B 1 493 ? 16.469 3.367 -24.75 1 90.38 493 ILE B O 1
ATOM 9048 N N . ALA B 1 494 ? 14.57 4.543 -24.547 1 90.62 494 ALA B N 1
ATOM 9049 C CA . ALA B 1 494 ? 13.742 3.494 -25.141 1 90.62 494 ALA B CA 1
ATOM 9050 C C . ALA B 1 494 ? 14.219 3.145 -26.547 1 90.62 494 ALA B C 1
ATOM 9052 O O . ALA B 1 494 ? 14.141 1.985 -26.953 1 90.62 494 ALA B O 1
ATOM 9053 N N . LEU B 1 495 ? 14.766 4.137 -27.219 1 89.56 495 LEU B N 1
ATOM 9054 C CA . LEU B 1 495 ? 15.258 3.938 -28.578 1 89.56 495 LEU B CA 1
ATOM 9055 C C . LEU B 1 495 ? 16.484 3.037 -28.594 1 89.56 495 LEU B C 1
ATOM 9057 O O . LEU B 1 495 ? 16.688 2.273 -29.531 1 89.56 495 LEU B O 1
ATOM 9061 N N . ALA B 1 496 ? 17.25 3.092 -27.547 1 87.56 496 ALA B N 1
ATOM 9062 C CA . ALA B 1 496 ? 18.484 2.297 -27.469 1 87.56 496 ALA B CA 1
ATOM 9063 C C . ALA B 1 496 ? 18.156 0.809 -27.344 1 87.56 496 ALA B C 1
ATOM 9065 O O . ALA B 1 496 ? 18.984 -0.038 -27.688 1 87.56 496 ALA B O 1
ATOM 9066 N N . TYR B 1 497 ? 16.984 0.501 -26.891 1 87.06 497 TYR B N 1
ATOM 9067 C CA . TYR B 1 497 ? 16.609 -0.895 -26.688 1 87.06 497 TYR B CA 1
ATOM 9068 C C . TYR B 1 497 ? 15.859 -1.436 -27.906 1 87.06 497 TYR B C 1
ATOM 9070 O O . TYR B 1 497 ? 15.609 -2.641 -28 1 87.06 497 TYR B O 1
ATOM 9078 N N . ARG B 1 498 ? 15.508 -0.586 -28.844 1 88.31 498 ARG B N 1
ATOM 9079 C CA . ARG B 1 498 ? 14.758 -1.017 -30.031 1 88.31 498 ARG B CA 1
ATOM 9080 C C . ARG B 1 498 ? 15.688 -1.58 -31.094 1 88.31 498 ARG B C 1
ATOM 9082 O O . ARG B 1 498 ? 16.75 -1.014 -31.359 1 88.31 498 ARG B O 1
ATOM 9089 N N . PRO B 1 499 ? 15.25 -2.619 -31.688 1 86.88 499 PRO B N 1
ATOM 9090 C CA . PRO B 1 499 ? 16.094 -3.236 -32.719 1 86.88 499 PRO B CA 1
ATOM 9091 C C . PRO B 1 499 ? 16.281 -2.346 -33.938 1 86.88 499 PRO B C 1
ATOM 9093 O O . PRO B 1 499 ? 17.281 -2.451 -34.656 1 86.88 499 PRO B O 1
ATOM 9096 N N . GLU B 1 500 ? 15.367 -1.461 -34.156 1 90.12 500 GLU B N 1
ATOM 9097 C CA . GLU B 1 500 ? 15.414 -0.577 -35.312 1 90.12 500 GLU B CA 1
ATOM 9098 C C . GLU B 1 500 ? 16.5 0.488 -35.156 1 90.12 500 GLU B C 1
ATOM 9100 O O . GLU B 1 500 ? 16.891 1.124 -36.125 1 90.12 500 GLU B O 1
ATOM 9105 N N . HIS B 1 501 ? 17.016 0.608 -33.938 1 89.5 501 HIS B N 1
ATOM 9106 C CA . HIS B 1 501 ? 18.062 1.581 -33.656 1 89.5 501 HIS B CA 1
ATOM 9107 C C . HIS B 1 501 ? 19.359 0.89 -33.25 1 89.5 501 HIS B C 1
ATOM 9109 O O . HIS B 1 501 ? 19.625 0.73 -32.062 1 89.5 501 HIS B O 1
ATOM 9115 N N . PRO B 1 502 ? 20.141 0.586 -34.188 1 88.19 502 PRO B N 1
ATOM 9116 C CA . PRO B 1 502 ? 21.375 -0.134 -33.875 1 88.19 502 PRO B CA 1
ATOM 9117 C C . PRO B 1 502 ? 22.297 0.659 -32.938 1 88.19 502 PRO B C 1
ATOM 9119 O O . PRO B 1 502 ? 22.344 1.89 -33 1 88.19 502 PRO B O 1
ATOM 9122 N N . TYR B 1 503 ? 22.984 -0.073 -32.125 1 87.69 503 TYR B N 1
ATOM 9123 C CA . TYR B 1 503 ? 23.906 0.526 -31.156 1 87.69 503 TYR B CA 1
ATOM 9124 C C . TYR B 1 503 ? 24.953 1.378 -31.859 1 87.69 503 TYR B C 1
ATOM 9126 O O . TYR B 1 503 ? 25.531 0.959 -32.844 1 87.69 503 TYR B O 1
ATOM 9134 N N . ASN B 1 504 ? 25.109 2.619 -31.375 1 91.31 504 ASN B N 1
ATOM 9135 C CA . ASN B 1 504 ? 26.141 3.566 -31.812 1 91.31 504 ASN B CA 1
ATOM 9136 C C . ASN B 1 504 ? 26.969 4.062 -30.625 1 91.31 504 ASN B C 1
ATOM 9138 O O . ASN B 1 504 ? 26.453 4.711 -29.719 1 91.31 504 ASN B O 1
ATOM 9142 N N . GLN B 1 505 ? 28.234 3.824 -30.75 1 91.25 505 GLN B N 1
ATOM 9143 C CA . GLN B 1 505 ? 29.156 4.109 -29.656 1 91.25 505 GLN B CA 1
ATOM 9144 C C . GLN B 1 505 ? 29.188 5.602 -29.344 1 91.25 505 GLN B C 1
ATOM 9146 O O . GLN B 1 505 ? 29.266 5.996 -28.172 1 91.25 505 GLN B O 1
ATOM 9151 N N . THR B 1 506 ? 29.234 6.434 -30.312 1 94.44 506 THR B N 1
ATOM 9152 C CA . THR B 1 506 ? 29.297 7.879 -30.141 1 94.44 506 THR B CA 1
ATOM 9153 C C . THR B 1 506 ? 28.031 8.398 -29.484 1 94.44 506 THR B C 1
ATOM 9155 O O . THR B 1 506 ? 28.078 9.242 -28.594 1 94.44 506 THR B O 1
ATOM 9158 N N . GLU B 1 507 ? 26.938 7.809 -29.922 1 93.81 507 GLU B N 1
ATOM 9159 C CA . GLU B 1 507 ? 25.656 8.203 -29.344 1 93.81 507 GLU B CA 1
ATOM 9160 C C . GLU B 1 507 ? 25.594 7.816 -27.859 1 93.81 507 GLU B C 1
ATOM 9162 O O . GLU B 1 507 ? 25.109 8.594 -27.031 1 93.81 507 GLU B O 1
ATOM 9167 N N . ALA B 1 508 ? 26.047 6.641 -27.594 1 92.62 508 ALA B N 1
ATOM 9168 C CA . ALA B 1 508 ? 26.062 6.16 -26.219 1 92.62 508 ALA B CA 1
ATOM 9169 C C . ALA B 1 508 ? 26.953 7.031 -25.344 1 92.62 508 ALA B C 1
ATOM 9171 O O . ALA B 1 508 ? 26.594 7.367 -24.219 1 92.62 508 ALA B O 1
ATOM 9172 N N . ALA B 1 509 ? 28.109 7.391 -25.875 1 95 509 ALA B N 1
ATOM 9173 C CA . ALA B 1 509 ? 29.062 8.211 -25.125 1 95 509 ALA B CA 1
ATOM 9174 C C . ALA B 1 509 ? 28.484 9.602 -24.844 1 95 509 ALA B C 1
ATOM 9176 O O . ALA B 1 509 ? 28.656 10.141 -23.75 1 95 509 ALA B O 1
ATOM 9177 N N . PHE B 1 510 ? 27.828 10.172 -25.797 1 95.94 510 PHE B N 1
ATOM 9178 C CA . PHE B 1 510 ? 27.219 11.484 -25.609 1 95.94 510 PHE B CA 1
ATOM 9179 C C . PHE B 1 510 ? 26.094 11.414 -24.578 1 95.94 510 PHE B C 1
ATOM 9181 O O . PHE B 1 510 ? 26 12.266 -23.688 1 95.94 510 PHE B O 1
ATOM 9188 N N . TYR B 1 511 ? 25.266 10.406 -24.766 1 94.88 511 TYR B N 1
ATOM 9189 C CA . TYR B 1 511 ? 24.156 10.297 -23.828 1 94.88 511 TYR B CA 1
ATOM 9190 C C . TYR B 1 511 ? 24.656 10.078 -22.406 1 94.88 511 TYR B C 1
ATOM 9192 O O . TYR B 1 511 ? 24.234 10.766 -21.469 1 94.88 511 TYR B O 1
ATOM 9200 N N . ASN B 1 512 ? 25.562 9.148 -22.219 1 93.88 512 ASN B N 1
ATOM 9201 C CA . ASN B 1 512 ? 26.047 8.789 -20.891 1 93.88 512 ASN B CA 1
ATOM 9202 C C . ASN B 1 512 ? 26.781 9.953 -20.219 1 93.88 512 ASN B C 1
ATOM 9204 O O . ASN B 1 512 ? 26.75 10.094 -19 1 93.88 512 ASN B O 1
ATOM 9208 N N . SER B 1 513 ? 27.453 10.797 -20.984 1 96.31 513 SER B N 1
ATOM 9209 C CA . SER B 1 513 ? 28.266 11.867 -20.406 1 96.31 513 SER B CA 1
ATOM 9210 C C . SER B 1 513 ? 27.422 13.102 -20.125 1 96.31 513 SER B C 1
ATOM 9212 O O . SER B 1 513 ? 27.766 13.914 -19.266 1 96.31 513 SER B O 1
ATOM 9214 N N . LEU B 1 514 ? 26.234 13.219 -20.766 1 96.94 514 LEU B N 1
ATOM 9215 C CA . LEU B 1 514 ? 25.531 14.492 -20.688 1 96.94 514 LEU B CA 1
ATOM 9216 C C . LEU B 1 514 ? 24.219 14.352 -19.906 1 96.94 514 LEU B C 1
ATOM 9218 O O . LEU B 1 514 ? 23.688 15.344 -19.406 1 96.94 514 LEU B O 1
ATOM 9222 N N . HIS B 1 515 ? 23.641 13.172 -19.859 1 95.69 515 HIS B N 1
ATOM 9223 C CA . HIS B 1 515 ? 22.281 13.039 -19.328 1 95.69 515 HIS B CA 1
ATOM 9224 C C . HIS B 1 515 ? 22.234 13.414 -17.859 1 95.69 515 HIS B C 1
ATOM 9226 O O . HIS B 1 515 ? 21.281 14.07 -17.406 1 95.69 515 HIS B O 1
ATOM 9232 N N . ARG B 1 516 ? 23.219 13.062 -17.047 1 96.69 516 ARG B N 1
ATOM 9233 C CA . ARG B 1 516 ? 23.203 13.391 -15.617 1 96.69 516 ARG B CA 1
ATOM 9234 C C . ARG B 1 516 ? 23.453 14.875 -15.398 1 96.69 516 ARG B C 1
ATOM 9236 O O . ARG B 1 516 ? 22.906 15.469 -14.469 1 96.69 516 ARG B O 1
ATOM 9243 N N . LEU B 1 517 ? 24.359 15.438 -16.203 1 97.88 517 LEU B N 1
ATOM 9244 C CA . LEU B 1 517 ? 24.609 16.875 -16.141 1 97.88 517 LEU B CA 1
ATOM 9245 C C . LEU B 1 517 ? 23.344 17.656 -16.469 1 97.88 517 LEU B C 1
ATOM 9247 O O . LEU B 1 517 ? 22.984 18.578 -15.727 1 97.88 517 LEU B O 1
ATOM 9251 N N . MET B 1 518 ? 22.75 17.25 -17.547 1 98 518 MET B N 1
ATOM 9252 C CA . MET B 1 518 ? 21.516 17.938 -17.953 1 98 518 MET B CA 1
ATOM 9253 C C . MET B 1 518 ? 20.438 17.766 -16.891 1 98 518 MET B C 1
ATOM 9255 O O . MET B 1 518 ? 19.688 18.703 -16.609 1 98 518 MET B O 1
ATOM 9259 N N . TRP B 1 519 ? 20.297 16.594 -16.344 1 97.94 519 TRP B N 1
ATOM 9260 C CA . TRP B 1 519 ? 19.344 16.391 -15.258 1 97.94 519 TRP B CA 1
ATOM 9261 C C . TRP B 1 519 ? 19.625 17.328 -14.086 1 97.94 519 TRP B C 1
ATOM 9263 O O . TRP B 1 519 ? 18.719 17.953 -13.555 1 97.94 519 TRP B O 1
ATOM 9273 N N . GLY B 1 520 ? 20.906 17.391 -13.695 1 98.44 520 GLY B N 1
ATOM 9274 C CA . GLY B 1 520 ? 21.297 18.297 -12.617 1 98.44 520 GLY B CA 1
ATOM 9275 C C . GLY B 1 520 ? 20.906 19.75 -12.891 1 98.44 520 GLY B C 1
ATOM 9276 O O . GLY B 1 520 ? 20.406 20.438 -12 1 98.44 520 GLY B O 1
ATOM 9277 N N . LEU B 1 521 ? 21.125 20.203 -14.117 1 98.44 521 LEU B N 1
ATOM 9278 C CA . LEU B 1 521 ? 20.766 21.562 -14.508 1 98.44 521 LEU B CA 1
ATOM 9279 C C . LEU B 1 521 ? 19.266 21.766 -14.445 1 98.44 521 LEU B C 1
ATOM 9281 O O . LEU B 1 521 ? 18.797 22.844 -14.055 1 98.44 521 LEU B O 1
ATOM 9285 N N . ASN B 1 522 ? 18.578 20.781 -14.852 1 98.56 522 ASN B N 1
ATOM 9286 C CA . ASN B 1 522 ? 17.125 20.844 -14.805 1 98.56 522 ASN B CA 1
ATOM 9287 C C . ASN B 1 522 ? 16.609 20.984 -13.367 1 98.56 522 ASN B C 1
ATOM 9289 O O . ASN B 1 522 ? 15.742 21.797 -13.086 1 98.56 522 ASN B O 1
ATOM 9293 N N . ILE B 1 523 ? 17.109 20.156 -12.469 1 98.44 523 ILE B N 1
ATOM 9294 C CA . ILE B 1 523 ? 16.703 20.219 -11.07 1 98.44 523 ILE B CA 1
ATOM 9295 C C . ILE B 1 523 ? 17.109 21.562 -10.469 1 98.44 523 ILE B C 1
ATOM 9297 O O . ILE B 1 523 ? 16.359 22.156 -9.68 1 98.44 523 ILE B O 1
ATOM 9301 N N . ALA B 1 524 ? 18.281 22.047 -10.828 1 98 524 ALA B N 1
ATOM 9302 C CA . ALA B 1 524 ? 18.734 23.359 -10.359 1 98 524 ALA B CA 1
ATOM 9303 C C . ALA B 1 524 ? 17.766 24.453 -10.766 1 98 524 ALA B C 1
ATOM 9305 O O . ALA B 1 524 ? 17.453 25.359 -9.969 1 98 524 ALA B O 1
ATOM 9306 N N . TRP B 1 525 ? 17.297 24.359 -11.977 1 96.75 525 TRP B N 1
ATOM 9307 C CA . TRP B 1 525 ? 16.312 25.328 -12.43 1 96.75 525 TRP B CA 1
ATOM 9308 C C . TRP B 1 525 ? 15.039 25.234 -11.602 1 96.75 525 TRP B C 1
ATOM 9310 O O . TRP B 1 525 ? 14.469 26.25 -11.219 1 96.75 525 TRP B O 1
ATOM 9320 N N . VAL B 1 526 ? 14.555 24.031 -11.336 1 97.38 526 VAL B N 1
ATOM 9321 C CA . VAL B 1 526 ? 13.336 23.828 -10.555 1 97.38 526 VAL B CA 1
ATOM 9322 C C . VAL B 1 526 ? 13.492 24.484 -9.188 1 97.38 526 VAL B C 1
ATOM 9324 O O . VAL B 1 526 ? 12.602 25.219 -8.734 1 97.38 526 VAL B O 1
ATOM 9327 N N . ILE B 1 527 ? 14.625 24.281 -8.547 1 96.94 527 ILE B N 1
ATOM 9328 C CA . ILE B 1 527 ? 14.875 24.844 -7.23 1 96.94 527 ILE B CA 1
ATOM 9329 C C . ILE B 1 527 ? 14.898 26.375 -7.32 1 96.94 527 ILE B C 1
ATOM 9331 O O . ILE B 1 527 ? 14.234 27.062 -6.531 1 96.94 527 ILE B O 1
ATOM 9335 N N . TYR B 1 528 ? 15.586 26.891 -8.297 1 94.81 528 TYR B N 1
ATOM 9336 C CA . TYR B 1 528 ? 15.719 28.328 -8.477 1 94.81 528 TYR B CA 1
ATOM 9337 C C . TYR B 1 528 ? 14.367 28.969 -8.758 1 94.81 528 TYR B C 1
ATOM 9339 O O . TYR B 1 528 ? 14.008 29.969 -8.125 1 94.81 528 TYR B O 1
ATOM 9347 N N . ALA B 1 529 ? 13.68 28.406 -9.719 1 94.12 529 ALA B N 1
ATOM 9348 C CA . ALA B 1 529 ? 12.391 28.953 -10.133 1 94.12 529 ALA B CA 1
ATOM 9349 C C . ALA B 1 529 ? 11.391 28.922 -8.984 1 94.12 529 ALA B C 1
ATOM 9351 O O . ALA B 1 529 ? 10.664 29.906 -8.75 1 94.12 529 ALA B O 1
ATOM 9352 N N . CYS B 1 530 ? 11.328 27.906 -8.219 1 93.06 530 CYS B N 1
ATOM 9353 C CA . CYS B 1 530 ? 10.398 27.781 -7.105 1 93.06 530 CYS B CA 1
ATOM 9354 C C . CYS B 1 530 ? 10.75 28.75 -5.984 1 93.06 530 CYS B C 1
ATOM 9356 O O . CYS B 1 530 ? 9.859 29.312 -5.352 1 93.06 530 CYS B O 1
ATOM 9358 N N . SER B 1 531 ? 12.016 28.969 -5.789 1 91.12 531 SER B N 1
ATOM 9359 C CA . SER B 1 531 ? 12.469 29.812 -4.688 1 91.12 531 SER B CA 1
ATOM 9360 C C . SER B 1 531 ? 12.312 31.297 -5.023 1 91.12 531 SER B C 1
ATOM 9362 O O . SER B 1 531 ? 12.328 32.125 -4.129 1 91.12 531 SER B O 1
ATOM 9364 N N . ASN B 1 532 ? 12.148 31.578 -6.34 1 89.81 532 ASN B N 1
ATOM 9365 C CA . ASN B 1 532 ? 12.094 33 -6.746 1 89.81 532 ASN B CA 1
ATOM 9366 C C . ASN B 1 532 ? 10.742 33.344 -7.34 1 89.81 532 ASN B C 1
ATOM 9368 O O . ASN B 1 532 ? 10.641 34.25 -8.172 1 89.81 532 ASN B O 1
ATOM 9372 N N . GLY B 1 533 ? 9.75 32.562 -7.035 1 86.56 533 GLY B N 1
ATOM 9373 C CA . GLY B 1 533 ? 8.383 32.906 -7.398 1 86.56 533 GLY B CA 1
ATOM 9374 C C . GLY B 1 533 ? 8.062 32.625 -8.852 1 86.56 533 GLY B C 1
ATOM 9375 O O . GLY B 1 533 ? 7.074 33.125 -9.391 1 86.56 533 GLY B O 1
ATOM 9376 N N . LEU B 1 534 ? 8.859 31.906 -9.5 1 90.69 534 LEU B N 1
ATOM 9377 C CA . LEU B 1 534 ? 8.664 31.578 -10.914 1 90.69 534 LEU B CA 1
ATOM 9378 C C . LEU B 1 534 ? 8.148 30.141 -11.07 1 90.69 534 LEU B C 1
ATOM 9380 O O . LEU B 1 534 ? 8.016 29.641 -12.188 1 90.69 534 LEU B O 1
ATOM 9384 N N . GLY B 1 535 ? 7.832 29.484 -9.992 1 90.94 535 GLY B N 1
ATOM 9385 C CA . GLY B 1 535 ? 7.527 28.062 -10.047 1 90.94 535 GLY B CA 1
ATOM 9386 C C . GLY B 1 535 ? 6.055 27.781 -10.266 1 90.94 535 GLY B C 1
ATOM 9387 O O . GLY B 1 535 ? 5.688 26.672 -10.688 1 90.94 535 GLY B O 1
ATOM 9388 N N . GLY B 1 536 ? 5.145 28.672 -10 1 86.88 536 GLY B N 1
ATOM 9389 C CA . GLY B 1 536 ? 3.717 28.484 -10.211 1 86.88 536 GLY B CA 1
ATOM 9390 C C . GLY B 1 536 ? 3.166 27.25 -9.5 1 86.88 536 GLY B C 1
ATOM 9391 O O . GLY B 1 536 ? 3.395 27.078 -8.305 1 86.88 536 GLY B O 1
ATOM 9392 N N . PRO B 1 537 ? 2.379 26.375 -10.258 1 84.62 537 PRO B N 1
ATOM 9393 C CA . PRO B 1 537 ? 1.784 25.172 -9.656 1 84.62 537 PRO B CA 1
ATOM 9394 C C . PRO B 1 537 ? 2.83 24.156 -9.211 1 84.62 537 PRO B C 1
ATOM 9396 O O . PRO B 1 537 ? 2.602 23.422 -8.258 1 84.62 537 PRO B O 1
ATOM 9399 N N . ILE B 1 538 ? 3.891 24.188 -9.844 1 92.81 538 ILE B N 1
ATOM 9400 C CA . ILE B 1 538 ? 4.953 23.25 -9.477 1 92.81 538 ILE B CA 1
ATOM 9401 C C . ILE B 1 538 ? 5.469 23.578 -8.078 1 92.81 538 ILE B C 1
ATOM 9403 O O . ILE B 1 538 ? 5.68 22.688 -7.262 1 92.81 538 ILE B O 1
ATOM 9407 N N . ASN B 1 539 ? 5.668 24.828 -7.832 1 92.62 539 ASN B N 1
ATOM 9408 C CA . ASN B 1 539 ? 6.102 25.234 -6.5 1 92.62 539 ASN B CA 1
ATOM 9409 C C . ASN B 1 539 ? 5.051 24.906 -5.441 1 92.62 539 ASN B C 1
ATOM 9411 O O . ASN B 1 539 ? 5.391 24.5 -4.328 1 92.62 539 ASN B O 1
ATOM 9415 N N . SER B 1 540 ? 3.775 25.125 -5.895 1 87.75 540 SER B N 1
ATOM 9416 C CA . SER B 1 540 ? 2.697 24.844 -4.953 1 87.75 540 SER B CA 1
ATOM 9417 C C . SER B 1 540 ? 2.703 23.375 -4.535 1 87.75 540 SER B C 1
ATOM 9419 O O . SER B 1 540 ? 2.443 23.047 -3.373 1 87.75 540 SER B O 1
ATOM 9421 N N . ILE B 1 541 ? 3.031 22.562 -5.359 1 91.5 541 ILE B N 1
ATOM 9422 C CA . ILE B 1 541 ? 3.051 21.125 -5.078 1 91.5 541 ILE B CA 1
ATOM 9423 C C . ILE B 1 541 ? 4.32 20.766 -4.305 1 91.5 541 ILE B C 1
ATOM 9425 O O . ILE B 1 541 ? 4.258 20.094 -3.279 1 91.5 541 ILE B O 1
ATOM 9429 N N . LEU B 1 542 ? 5.406 21.234 -4.711 1 95.75 542 LEU B N 1
ATOM 9430 C CA . LEU B 1 542 ? 6.691 20.828 -4.145 1 95.75 542 LEU B CA 1
ATOM 9431 C C . LEU B 1 542 ? 6.898 21.469 -2.775 1 95.75 542 LEU B C 1
ATOM 9433 O O . LEU B 1 542 ? 7.641 20.938 -1.946 1 95.75 542 LEU B O 1
ATOM 9437 N N . SER B 1 543 ? 6.27 22.578 -2.529 1 93.44 543 SER B N 1
ATOM 9438 C CA . SER B 1 543 ? 6.457 23.297 -1.269 1 93.44 543 SER B CA 1
ATOM 9439 C C . SER B 1 543 ? 5.324 23 -0.291 1 93.44 543 SER B C 1
ATOM 9441 O O . SER B 1 543 ? 5.145 23.703 0.697 1 93.44 543 SER B O 1
ATOM 9443 N N . TRP B 1 544 ? 4.57 21.922 -0.654 1 90.12 544 TRP B N 1
ATOM 9444 C CA . TRP B 1 544 ? 3.486 21.531 0.235 1 90.12 544 TRP B CA 1
ATOM 9445 C C . TRP B 1 544 ? 4.02 21.172 1.618 1 90.12 544 TRP B C 1
ATOM 9447 O O . TRP B 1 544 ? 4.938 20.359 1.746 1 90.12 544 TRP B O 1
ATOM 9457 N N . ASN B 1 545 ? 3.453 21.766 2.664 1 88.44 545 ASN B N 1
ATOM 9458 C CA . ASN B 1 545 ? 3.975 21.672 4.023 1 88.44 545 ASN B CA 1
ATOM 9459 C C . ASN B 1 545 ? 3.945 20.234 4.535 1 88.44 545 ASN B C 1
ATOM 9461 O O . ASN B 1 545 ? 4.762 19.859 5.379 1 88.44 545 ASN B O 1
ATOM 9465 N N . TYR B 1 546 ? 3.117 19.453 4.043 1 88.25 546 TYR B N 1
ATOM 9466 C CA . TYR B 1 546 ? 2.934 18.094 4.574 1 88.25 546 TYR B CA 1
ATOM 9467 C C . TYR B 1 546 ? 4.012 17.156 4.059 1 88.25 546 TYR B C 1
ATOM 9469 O O . TYR B 1 546 ? 4.117 16.016 4.512 1 88.25 546 TYR B O 1
ATOM 9477 N N . TRP B 1 547 ? 4.891 17.688 3.223 1 94.19 547 TRP B N 1
ATOM 9478 C CA . TRP B 1 547 ? 6.043 16.906 2.779 1 94.19 547 TRP B CA 1
ATOM 9479 C C . TRP B 1 547 ? 7.098 16.812 3.873 1 94.19 547 TRP B C 1
ATOM 9481 O O . TRP B 1 547 ? 7.949 15.922 3.859 1 94.19 547 TRP B O 1
ATOM 9491 N N . GLN B 1 548 ? 7.094 17.703 4.805 1 94 548 GLN B N 1
ATOM 9492 C CA . GLN B 1 548 ? 8.195 17.938 5.734 1 94 548 GLN B CA 1
ATOM 9493 C C . GLN B 1 548 ? 8.477 16.688 6.562 1 94 548 GLN B C 1
ATOM 9495 O O . GLN B 1 548 ? 9.625 16.234 6.66 1 94 548 GLN B O 1
ATOM 9500 N N . PRO B 1 549 ? 7.414 16.031 7.141 1 93.94 549 PRO B N 1
ATOM 9501 C CA . PRO B 1 549 ? 7.73 14.812 7.898 1 93.94 549 PRO B CA 1
ATOM 9502 C C . PRO B 1 549 ? 8.336 13.719 7.031 1 93.94 549 PRO B C 1
ATOM 9504 O O . PRO B 1 549 ? 9.266 13.023 7.461 1 93.94 549 PRO B O 1
ATOM 9507 N N . PHE B 1 550 ? 7.91 13.586 5.828 1 95.94 550 PHE B N 1
ATOM 9508 C CA . PHE B 1 550 ? 8.422 12.555 4.93 1 95.94 550 PHE B CA 1
ATOM 9509 C C . PHE B 1 550 ? 9.82 12.914 4.445 1 95.94 550 PHE B C 1
ATOM 9511 O O . PHE B 1 550 ? 10.656 12.031 4.219 1 95.94 550 PHE B O 1
ATOM 9518 N N . SER B 1 551 ? 9.969 14.195 4.277 1 96.31 551 SER B N 1
ATOM 9519 C CA . SER B 1 551 ? 11.297 14.664 3.902 1 96.31 551 SER B CA 1
ATOM 9520 C C . SER B 1 551 ? 12.328 14.312 4.969 1 96.31 551 SER B C 1
ATOM 9522 O O . SER B 1 551 ? 13.43 13.859 4.648 1 96.31 551 SER B O 1
ATOM 9524 N N . LYS B 1 552 ? 11.938 14.406 6.234 1 95.31 552 LYS B N 1
ATOM 9525 C CA . LYS B 1 552 ? 12.82 14.078 7.348 1 95.31 552 LYS B CA 1
ATOM 9526 C C . LYS B 1 552 ? 13.086 12.578 7.414 1 95.31 552 LYS B C 1
ATOM 9528 O O . LYS B 1 552 ? 14.148 12.148 7.863 1 95.31 552 LYS B O 1
ATOM 9533 N N . LEU B 1 553 ? 12.172 11.828 6.875 1 97 553 LEU B N 1
ATOM 9534 C CA . LEU B 1 553 ? 12.289 10.375 6.938 1 97 553 LEU B CA 1
ATOM 9535 C C . LEU B 1 553 ? 12.953 9.82 5.684 1 97 553 LEU B C 1
ATOM 9537 O O . LEU B 1 553 ? 13.219 8.625 5.59 1 97 553 LEU B O 1
ATOM 9541 N N . SER B 1 554 ? 13.258 10.68 4.73 1 97.25 554 SER B N 1
ATOM 9542 C CA . SER B 1 554 ? 13.727 10.25 3.42 1 97.25 554 SER B CA 1
ATOM 9543 C C . SER B 1 554 ? 15.008 9.422 3.535 1 97.25 554 SER B C 1
ATOM 9545 O O . SER B 1 554 ? 15.156 8.406 2.854 1 97.25 554 SER B O 1
ATOM 9547 N N . TYR B 1 555 ? 15.938 9.852 4.426 1 96.81 555 TYR B N 1
ATOM 9548 C CA . TYR B 1 555 ? 17.203 9.141 4.582 1 96.81 555 TYR B CA 1
ATOM 9549 C C . TYR B 1 555 ? 16.984 7.738 5.129 1 96.81 555 TYR B C 1
ATOM 9551 O O . TYR B 1 555 ? 17.547 6.77 4.609 1 96.81 555 TYR B O 1
ATOM 9559 N N . CYS B 1 556 ? 16.156 7.57 6.133 1 98.25 556 CYS B N 1
ATOM 9560 C CA . CYS B 1 556 ? 15.891 6.262 6.723 1 98.25 556 CYS B CA 1
ATOM 9561 C C . CYS B 1 556 ? 15.094 5.383 5.77 1 98.25 556 CYS B C 1
ATOM 9563 O O . CYS B 1 556 ? 15.273 4.164 5.746 1 98.25 556 CYS B O 1
ATOM 9565 N N . ILE B 1 557 ? 14.156 5.949 5.004 1 98.38 557 ILE B N 1
ATOM 9566 C CA . ILE B 1 557 ? 13.453 5.18 3.979 1 98.38 557 ILE B CA 1
ATOM 9567 C C . ILE B 1 557 ? 14.453 4.68 2.936 1 98.38 557 ILE B C 1
ATOM 9569 O O . ILE B 1 557 ? 14.383 3.531 2.498 1 98.38 557 ILE B O 1
ATOM 9573 N N . PHE B 1 558 ? 15.375 5.547 2.584 1 97 558 PHE B N 1
ATOM 9574 C CA . PHE B 1 558 ? 16.422 5.188 1.631 1 97 558 PHE B CA 1
ATOM 9575 C C . PHE B 1 558 ? 17.219 3.982 2.123 1 97 558 PHE B C 1
ATOM 9577 O O . PHE B 1 558 ? 17.516 3.076 1.346 1 97 558 PHE B O 1
ATOM 9584 N N . LEU B 1 559 ? 17.438 3.902 3.373 1 97.81 559 LEU B N 1
ATOM 9585 C CA . LEU B 1 559 ? 18.266 2.848 3.947 1 97.81 559 LEU B CA 1
ATOM 9586 C C . LEU B 1 559 ? 17.469 1.56 4.117 1 97.81 559 LEU B C 1
ATOM 9588 O O . LEU B 1 559 ? 18.016 0.462 3.99 1 97.81 559 LEU B O 1
ATOM 9592 N N . THR B 1 560 ? 16.172 1.652 4.328 1 97.69 560 THR B N 1
ATOM 9593 C CA . THR B 1 560 ? 15.406 0.478 4.723 1 97.69 560 THR B CA 1
ATOM 9594 C C . THR B 1 560 ? 14.664 -0.109 3.525 1 97.69 560 THR B C 1
ATOM 9596 O O . THR B 1 560 ? 14.344 -1.298 3.512 1 97.69 560 THR B O 1
ATOM 9599 N N . HIS B 1 561 ? 14.367 0.631 2.496 1 97.5 561 HIS B N 1
ATOM 9600 C CA . HIS B 1 561 ? 13.398 0.266 1.467 1 97.5 561 HIS B CA 1
ATOM 9601 C C . HIS B 1 561 ? 13.82 -1.007 0.741 1 97.5 561 HIS B C 1
ATOM 9603 O O . HIS B 1 561 ? 12.977 -1.838 0.397 1 97.5 561 HIS B O 1
ATOM 9609 N N . MET B 1 562 ? 15.078 -1.161 0.504 1 95.56 562 MET B N 1
ATOM 9610 C CA . MET B 1 562 ? 15.539 -2.312 -0.269 1 95.56 562 MET B CA 1
ATOM 9611 C C . MET B 1 562 ? 15.25 -3.613 0.473 1 95.56 562 MET B C 1
ATOM 9613 O O . MET B 1 562 ? 14.922 -4.625 -0.146 1 95.56 562 MET B O 1
ATOM 9617 N N . PHE B 1 563 ? 15.398 -3.602 1.734 1 96.5 563 PHE B N 1
ATOM 9618 C CA . PHE B 1 563 ? 15.211 -4.816 2.518 1 96.5 563 PHE B CA 1
ATOM 9619 C C . PHE B 1 563 ? 13.727 -5.105 2.721 1 96.5 563 PHE B C 1
ATOM 9621 O O . PHE B 1 563 ? 13.336 -6.258 2.926 1 96.5 563 PHE B O 1
ATOM 9628 N N . ILE B 1 564 ? 12.898 -4.07 2.611 1 96.69 564 ILE B N 1
ATOM 9629 C CA . ILE B 1 564 ? 11.453 -4.293 2.564 1 96.69 564 ILE B CA 1
ATOM 9630 C C . ILE B 1 564 ? 11.086 -4.973 1.249 1 96.69 564 ILE B C 1
ATOM 9632 O O . ILE B 1 564 ? 10.32 -5.941 1.238 1 96.69 564 ILE B O 1
ATOM 9636 N N . ILE B 1 565 ? 11.656 -4.512 0.182 1 96 565 ILE B N 1
ATOM 9637 C CA . ILE B 1 565 ? 11.422 -5.09 -1.136 1 96 565 ILE B CA 1
ATOM 9638 C C . ILE B 1 565 ? 11.898 -6.539 -1.155 1 96 565 ILE B C 1
ATOM 9640 O O . ILE B 1 565 ? 11.164 -7.434 -1.585 1 96 565 ILE B O 1
ATOM 9644 N N . PHE B 1 566 ? 13.125 -6.805 -0.591 1 95.06 566 PHE B N 1
ATOM 9645 C CA . PHE B 1 566 ? 13.672 -8.156 -0.542 1 95.06 566 PHE B CA 1
ATOM 9646 C C . PHE B 1 566 ? 12.789 -9.062 0.307 1 95.06 566 PHE B C 1
ATOM 9648 O O . PHE B 1 566 ? 12.594 -10.234 -0.026 1 95.06 566 PHE B O 1
ATOM 9655 N N . SER B 1 567 ? 12.312 -8.516 1.376 1 95.81 567 SER B N 1
ATOM 9656 C CA . SER B 1 567 ? 11.453 -9.312 2.244 1 95.81 567 SER B CA 1
ATOM 9657 C C . SER B 1 567 ? 10.148 -9.68 1.543 1 95.81 567 SER B C 1
ATOM 9659 O O . SER B 1 567 ? 9.641 -10.789 1.702 1 95.81 567 SER B O 1
ATOM 9661 N N . ASP B 1 568 ? 9.602 -8.758 0.801 1 94.56 568 ASP B N 1
ATOM 9662 C CA . ASP B 1 568 ? 8.391 -9.039 0.039 1 94.56 568 ASP B CA 1
ATOM 9663 C C . ASP B 1 568 ? 8.617 -10.164 -0.97 1 94.56 568 ASP B C 1
ATOM 9665 O O . ASP B 1 568 ? 7.789 -11.062 -1.105 1 94.56 568 ASP B O 1
ATOM 9669 N N . ILE B 1 569 ? 9.727 -10.148 -1.614 1 93.75 569 ILE B N 1
ATOM 9670 C CA . ILE B 1 569 ? 10.086 -11.172 -2.594 1 93.75 569 ILE B CA 1
ATOM 9671 C C . ILE B 1 569 ? 10.344 -12.5 -1.885 1 93.75 569 ILE B C 1
ATOM 9673 O O . ILE B 1 569 ? 9.844 -13.539 -2.307 1 93.75 569 ILE B O 1
ATOM 9677 N N . GLY B 1 570 ? 11.102 -12.445 -0.784 1 93.62 570 GLY B N 1
ATOM 9678 C CA . GLY B 1 570 ? 11.5 -13.641 -0.067 1 93.62 570 GLY B CA 1
ATOM 9679 C C . GLY B 1 570 ? 10.344 -14.352 0.602 1 93.62 570 GLY B C 1
ATOM 9680 O O . GLY B 1 570 ? 10.359 -15.578 0.756 1 93.62 570 GLY B O 1
ATOM 9681 N N . LEU B 1 571 ? 9.328 -13.641 0.94 1 95 571 LEU B N 1
ATOM 9682 C CA . LEU B 1 571 ? 8.188 -14.211 1.646 1 95 571 LEU B CA 1
ATOM 9683 C C . LEU B 1 571 ? 7.152 -14.758 0.661 1 95 571 LEU B C 1
ATOM 9685 O O . LEU B 1 571 ? 6.238 -15.484 1.051 1 95 571 LEU B O 1
ATOM 9689 N N . ASN B 1 572 ? 7.324 -14.422 -0.578 1 93.25 572 ASN B N 1
ATOM 9690 C CA . ASN B 1 572 ? 6.379 -14.883 -1.591 1 93.25 572 ASN B CA 1
ATOM 9691 C C . ASN B 1 572 ? 6.559 -16.375 -1.885 1 93.25 572 ASN B C 1
ATOM 9693 O O . ASN B 1 572 ? 7.688 -16.859 -1.957 1 93.25 572 ASN B O 1
ATOM 9697 N N . ARG B 1 573 ? 5.438 -17.141 -2.074 1 94.81 573 ARG B N 1
ATOM 9698 C CA . ARG B 1 573 ? 5.461 -18.578 -2.26 1 94.81 573 ARG B CA 1
ATOM 9699 C C . ARG B 1 573 ? 5.043 -18.969 -3.676 1 94.81 573 ARG B C 1
ATOM 9701 O O . ARG B 1 573 ? 5.223 -20.109 -4.098 1 94.81 573 ARG B O 1
ATOM 9708 N N . THR B 1 574 ? 4.477 -18.062 -4.414 1 93 574 THR B N 1
ATOM 9709 C CA . THR B 1 574 ? 3.885 -18.391 -5.707 1 93 574 THR B CA 1
ATOM 9710 C C . THR B 1 574 ? 4.383 -17.422 -6.781 1 93 574 THR B C 1
ATOM 9712 O O . THR B 1 574 ? 4.867 -16.344 -6.469 1 93 574 THR B O 1
ATOM 9715 N N . PRO B 1 575 ? 4.324 -17.906 -8.039 1 92.25 575 PRO B N 1
ATOM 9716 C CA . PRO B 1 575 ? 4.664 -16.953 -9.094 1 92.25 575 PRO B CA 1
ATOM 9717 C C . PRO B 1 575 ? 3.645 -15.82 -9.227 1 92.25 575 PRO B C 1
ATOM 9719 O O . PRO B 1 575 ? 2.477 -15.992 -8.859 1 92.25 575 PRO B O 1
ATOM 9722 N N . ALA B 1 576 ? 4.121 -14.75 -9.672 1 92.94 576 ALA B N 1
ATOM 9723 C CA . ALA B 1 576 ? 3.244 -13.617 -9.969 1 92.94 576 ALA B CA 1
ATOM 9724 C C . ALA B 1 576 ? 3.092 -13.422 -11.477 1 92.94 576 ALA B C 1
ATOM 9726 O O . ALA B 1 576 ? 3.709 -14.141 -12.266 1 92.94 576 ALA B O 1
ATOM 9727 N N . TYR B 1 577 ? 2.158 -12.672 -11.891 1 93.94 577 TYR B N 1
ATOM 9728 C CA . TYR B 1 577 ? 1.991 -12.195 -13.258 1 93.94 577 TYR B CA 1
ATOM 9729 C C . TYR B 1 577 ? 2.23 -10.688 -13.344 1 93.94 577 TYR B C 1
ATOM 9731 O O . TYR B 1 5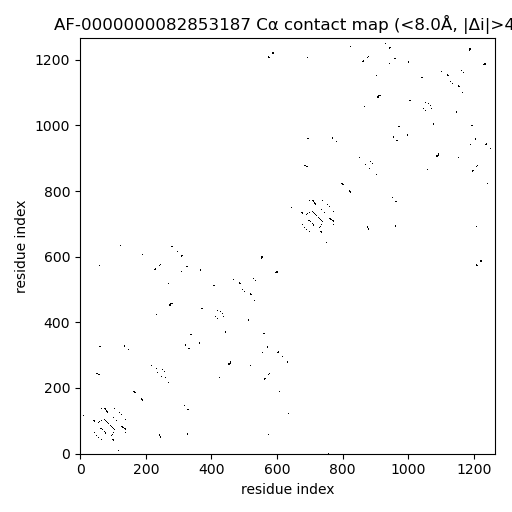77 ? 1.533 -9.906 -12.688 1 93.94 577 TYR B O 1
ATOM 9739 N N . PHE B 1 578 ? 3.184 -10.32 -14.195 1 92.56 578 PHE B N 1
ATOM 9740 C CA . PHE B 1 578 ? 3.527 -8.906 -14.273 1 92.56 578 PHE B CA 1
ATOM 9741 C C . PHE B 1 578 ? 2.465 -8.133 -15.047 1 92.56 578 PHE B C 1
ATOM 9743 O O . PHE B 1 578 ? 2.049 -8.547 -16.125 1 92.56 578 PHE B O 1
ATOM 9750 N N . SER B 1 579 ? 2.002 -7.129 -14.508 1 92.75 579 SER B N 1
ATOM 9751 C CA . SER B 1 579 ? 1.169 -6.086 -15.102 1 92.75 579 SER B CA 1
ATOM 9752 C C . SER B 1 579 ? 1.406 -4.738 -14.422 1 92.75 579 SER B C 1
ATOM 9754 O O . SER B 1 579 ? 1.966 -4.68 -13.328 1 92.75 579 SER B O 1
ATOM 9756 N N . GLN B 1 580 ? 1.096 -3.711 -15.117 1 91.25 580 GLN B N 1
ATOM 9757 C CA . GLN B 1 580 ? 1.257 -2.391 -14.516 1 91.25 580 GLN B CA 1
ATOM 9758 C C . GLN B 1 580 ? 0.432 -2.264 -13.234 1 91.25 580 GLN B C 1
ATOM 9760 O O . GLN B 1 580 ? 0.868 -1.635 -12.266 1 91.25 580 GLN B O 1
ATOM 9765 N N . ALA B 1 581 ? -0.74 -2.85 -13.234 1 93.38 581 ALA B N 1
ATOM 9766 C CA . ALA B 1 581 ? -1.604 -2.812 -12.062 1 93.38 581 ALA B CA 1
ATOM 9767 C C . ALA B 1 581 ? -0.967 -3.553 -10.891 1 93.38 581 ALA B C 1
ATOM 9769 O O . ALA B 1 581 ? -0.964 -3.055 -9.758 1 93.38 581 ALA B O 1
ATOM 9770 N N . TYR B 1 582 ? -0.424 -4.742 -11.172 1 93.69 582 TYR B N 1
ATOM 9771 C CA . TYR B 1 582 ? 0.256 -5.516 -10.141 1 93.69 582 TYR B CA 1
ATOM 9772 C C . TYR B 1 582 ? 1.418 -4.73 -9.547 1 93.69 582 TYR B C 1
ATOM 9774 O O . TYR B 1 582 ? 1.553 -4.637 -8.32 1 93.69 582 TYR B O 1
ATOM 9782 N N . MET B 1 583 ? 2.256 -4.203 -10.438 1 93.69 583 MET B N 1
ATOM 9783 C CA . MET B 1 583 ? 3.459 -3.496 -10.008 1 93.69 583 MET B CA 1
ATOM 9784 C C . MET B 1 583 ? 3.104 -2.279 -9.156 1 93.69 583 MET B C 1
ATOM 9786 O O . MET B 1 583 ? 3.699 -2.055 -8.102 1 93.69 583 MET B O 1
ATOM 9790 N N . THR B 1 584 ? 2.141 -1.509 -9.594 1 94.56 584 THR B N 1
ATOM 9791 C CA . THR B 1 584 ? 1.71 -0.33 -8.852 1 94.56 584 THR B CA 1
ATOM 9792 C C . THR B 1 584 ? 1.202 -0.72 -7.465 1 94.56 584 THR B C 1
ATOM 9794 O O . THR B 1 584 ? 1.608 -0.131 -6.461 1 94.56 584 THR B O 1
ATOM 9797 N N . HIS B 1 585 ? 0.318 -1.665 -7.41 1 96.31 585 HIS B N 1
ATOM 9798 C CA . HIS B 1 585 ? -0.245 -2.141 -6.152 1 96.31 585 HIS B CA 1
ATOM 9799 C C . HIS B 1 585 ? 0.85 -2.615 -5.203 1 96.31 585 HIS B C 1
ATOM 9801 O O . HIS B 1 585 ? 0.839 -2.277 -4.016 1 96.31 585 HIS B O 1
ATOM 9807 N N . SER B 1 586 ? 1.801 -3.395 -5.723 1 96 586 SER B N 1
ATOM 9808 C CA . SER B 1 586 ? 2.879 -3.957 -4.914 1 96 586 SER B CA 1
ATOM 9809 C C . SER B 1 586 ? 3.814 -2.867 -4.402 1 96 586 SER B C 1
ATOM 9811 O O . SER B 1 586 ? 4.27 -2.916 -3.258 1 96 586 SER B O 1
ATOM 9813 N N . ILE B 1 587 ? 4.105 -1.858 -5.227 1 96.88 587 ILE B N 1
ATOM 9814 C CA . ILE B 1 587 ? 4.973 -0.751 -4.84 1 96.88 587 ILE B CA 1
ATOM 9815 C C . ILE B 1 587 ? 4.332 0.029 -3.693 1 96.88 587 ILE B C 1
ATOM 9817 O O . ILE B 1 587 ? 5.016 0.413 -2.74 1 96.88 587 ILE B O 1
ATOM 9821 N N . LEU B 1 588 ? 3.066 0.224 -3.777 1 97.12 588 LEU B N 1
ATOM 9822 C CA . LEU B 1 588 ? 2.361 0.974 -2.744 1 97.12 588 LEU B CA 1
ATOM 9823 C C . LEU B 1 588 ? 2.418 0.243 -1.407 1 97.12 588 LEU B C 1
ATOM 9825 O O . LEU B 1 588 ? 2.582 0.87 -0.358 1 97.12 588 LEU B O 1
ATOM 9829 N N . GLY B 1 589 ? 2.273 -1.063 -1.436 1 97.31 589 GLY B N 1
ATOM 9830 C CA . GLY B 1 589 ? 2.445 -1.841 -0.219 1 97.31 589 GLY B CA 1
ATOM 9831 C C . GLY B 1 589 ? 3.814 -1.672 0.41 1 97.31 589 GLY B C 1
ATOM 9832 O O . GLY B 1 589 ? 3.93 -1.489 1.623 1 97.31 589 GLY B O 1
ATOM 9833 N N . ASP B 1 590 ? 4.832 -1.656 -0.417 1 97.56 590 ASP B N 1
ATOM 9834 C CA . ASP B 1 590 ? 6.199 -1.504 0.062 1 97.56 590 ASP B CA 1
ATOM 9835 C C . ASP B 1 590 ? 6.43 -0.109 0.641 1 97.56 590 ASP B C 1
ATOM 9837 O O . ASP B 1 590 ? 7.09 0.041 1.669 1 97.56 590 ASP B O 1
ATOM 9841 N N . LEU B 1 591 ? 5.918 0.871 -0.068 1 97.25 591 LEU B N 1
ATOM 9842 C CA . LEU B 1 591 ? 6.109 2.254 0.355 1 97.25 591 LEU B CA 1
ATOM 9843 C C . LEU B 1 591 ? 5.512 2.486 1.739 1 97.25 591 LEU B C 1
ATOM 9845 O O . LEU B 1 591 ? 6.148 3.096 2.602 1 97.25 591 LEU B O 1
ATOM 9849 N N . VAL B 1 592 ? 4.336 1.943 2.004 1 97 592 VAL B N 1
ATOM 9850 C CA . VAL B 1 592 ? 3.676 2.15 3.289 1 97 592 VAL B CA 1
ATOM 9851 C C . VAL B 1 592 ? 4.395 1.354 4.375 1 97 592 VAL B C 1
ATOM 9853 O O . VAL B 1 592 ? 4.57 1.835 5.496 1 97 592 VAL B O 1
ATOM 9856 N N . LEU B 1 593 ? 4.855 0.187 4.059 1 96.88 593 LEU B N 1
ATOM 9857 C CA . LEU B 1 593 ? 5.555 -0.645 5.035 1 96.88 593 LEU B CA 1
ATOM 9858 C C . LEU B 1 593 ? 6.902 -0.036 5.398 1 96.88 593 LEU B C 1
ATOM 9860 O O . LEU B 1 593 ? 7.418 -0.267 6.496 1 96.88 593 LEU B O 1
ATOM 9864 N N . ALA B 1 594 ? 7.438 0.749 4.504 1 97.19 594 ALA B N 1
ATOM 9865 C CA . ALA B 1 594 ? 8.742 1.361 4.754 1 97.19 594 ALA B CA 1
ATOM 9866 C C . ALA B 1 594 ? 8.641 2.443 5.828 1 97.19 594 ALA B C 1
ATOM 9868 O O . ALA B 1 594 ? 9.617 2.734 6.516 1 97.19 594 ALA B O 1
ATOM 9869 N N . ILE B 1 595 ? 7.496 3.002 6.023 1 96.38 595 ILE B N 1
ATOM 9870 C CA . ILE B 1 595 ? 7.32 4.152 6.902 1 96.38 595 ILE B CA 1
ATOM 9871 C C . ILE B 1 595 ? 7.559 3.734 8.352 1 96.38 595 ILE B C 1
ATOM 9873 O O . ILE B 1 595 ? 8.43 4.285 9.031 1 96.38 595 ILE B O 1
ATOM 9877 N N . PRO B 1 596 ? 6.895 2.713 8.875 1 95.88 596 PRO B N 1
ATOM 9878 C CA . PRO B 1 596 ? 7.117 2.373 10.289 1 95.88 596 PRO B CA 1
ATOM 9879 C C . PRO B 1 596 ? 8.539 1.889 10.562 1 95.88 596 PRO B C 1
ATOM 9881 O O . PRO B 1 596 ? 9.109 2.191 11.609 1 95.88 596 PRO B O 1
ATOM 9884 N N . PHE B 1 597 ? 9.156 1.17 9.664 1 96.62 597 PHE B N 1
ATOM 9885 C CA . PHE B 1 597 ? 10.516 0.687 9.867 1 96.62 597 PHE B CA 1
ATOM 9886 C C . PHE B 1 597 ? 11.516 1.841 9.828 1 96.62 597 PHE B C 1
ATOM 9888 O O . PHE B 1 597 ? 12.469 1.87 10.602 1 96.62 597 PHE B O 1
ATOM 9895 N N . SER B 1 598 ? 11.266 2.76 8.938 1 98.12 598 SER B N 1
ATOM 9896 C CA . SER B 1 598 ? 12.125 3.938 8.852 1 98.12 598 SER B CA 1
ATOM 9897 C C . SER B 1 598 ? 11.945 4.84 10.062 1 98.12 598 SER B C 1
ATOM 9899 O O . SER B 1 598 ? 12.906 5.465 10.523 1 98.12 598 SER B O 1
ATOM 9901 N N . MET B 1 599 ? 10.734 4.934 10.57 1 97.19 599 MET B N 1
ATOM 9902 C CA . MET B 1 599 ? 10.492 5.707 11.781 1 97.19 599 MET B CA 1
ATOM 9903 C C . MET B 1 599 ? 11.242 5.109 12.969 1 97.19 599 MET B C 1
ATOM 9905 O O . MET B 1 599 ? 11.812 5.844 13.781 1 97.19 599 MET B O 1
ATOM 9909 N N . LEU B 1 600 ? 11.219 3.803 13.039 1 96.94 600 LEU B N 1
ATOM 9910 C CA . LEU B 1 600 ? 11.945 3.131 14.117 1 96.94 600 LEU B CA 1
ATOM 9911 C C . LEU B 1 600 ? 13.438 3.424 14.031 1 96.94 600 LEU B C 1
ATOM 9913 O O . LEU B 1 600 ? 14.07 3.73 15.039 1 96.94 600 LEU B O 1
ATOM 9917 N N . LEU B 1 601 ? 13.945 3.314 12.844 1 97.75 601 LEU B N 1
ATOM 9918 C CA . LEU B 1 601 ? 15.352 3.605 12.625 1 97.75 601 LEU B CA 1
ATOM 9919 C C . LEU B 1 601 ? 15.664 5.066 12.938 1 97.75 601 LEU B C 1
ATOM 9921 O O . LEU B 1 601 ? 16.672 5.367 13.578 1 97.75 601 LEU B O 1
ATOM 9925 N N . TYR B 1 602 ? 14.805 5.973 12.531 1 97.56 602 TYR B N 1
ATOM 9926 C CA . TYR B 1 602 ? 14.961 7.406 12.75 1 97.56 602 TYR B CA 1
ATOM 9927 C C . TYR B 1 602 ? 14.953 7.738 14.242 1 97.56 602 TYR B C 1
ATOM 9929 O O . TYR B 1 602 ? 15.836 8.445 14.727 1 97.56 602 TYR B O 1
ATOM 9937 N N . LEU B 1 603 ? 14.062 7.176 15 1 97.06 603 LEU B N 1
ATOM 9938 C CA . LEU B 1 603 ? 13.836 7.52 16.406 1 97.06 603 LEU B CA 1
ATOM 9939 C C . LEU B 1 603 ? 14.914 6.906 17.297 1 97.06 603 LEU B C 1
ATOM 9941 O O . LEU B 1 603 ? 15.219 7.438 18.359 1 97.06 603 LEU B O 1
ATOM 9945 N N . THR B 1 604 ? 15.492 5.836 16.859 1 96.88 604 THR B N 1
ATOM 9946 C CA . THR B 1 604 ? 16.453 5.145 17.703 1 96.88 604 THR B CA 1
ATOM 9947 C C . THR B 1 604 ? 17.875 5.562 17.375 1 96.88 604 THR B C 1
ATOM 9949 O O . THR B 1 604 ? 18.766 5.445 18.203 1 96.88 604 THR B O 1
ATOM 9952 N N . THR B 1 605 ? 18.094 6.012 16.156 1 96.44 605 THR B N 1
ATOM 9953 C CA . THR B 1 605 ? 19.484 6.242 15.781 1 96.44 605 THR B CA 1
ATOM 9954 C C . THR B 1 605 ? 19.672 7.656 15.234 1 96.44 605 THR B C 1
ATOM 9956 O O . THR B 1 605 ? 20.391 8.469 15.836 1 96.44 605 THR B O 1
ATOM 9959 N N . GLU B 1 606 ? 18.953 8.039 14.242 1 95.69 606 GLU B N 1
ATOM 9960 C CA . GLU B 1 606 ? 19.219 9.297 13.547 1 95.69 606 GLU B CA 1
ATOM 9961 C C . GLU B 1 606 ? 18.922 10.492 14.453 1 95.69 606 GLU B C 1
ATOM 9963 O O . GLU B 1 606 ? 19.781 11.352 14.641 1 95.69 606 GLU B O 1
ATOM 9968 N N . ALA B 1 607 ? 17.766 10.547 15.031 1 94.69 607 ALA B N 1
ATOM 9969 C CA . ALA B 1 607 ? 17.359 11.688 15.852 1 94.69 607 ALA B CA 1
ATOM 9970 C C . ALA B 1 607 ? 18.266 11.828 17.062 1 94.69 607 ALA B C 1
ATOM 9972 O O . ALA B 1 607 ? 18.797 12.914 17.328 1 94.69 607 ALA B O 1
ATOM 9973 N N . PRO B 1 608 ? 18.516 10.805 17.828 1 94.62 608 PRO B N 1
ATOM 9974 C CA . PRO B 1 608 ? 19.391 10.953 18.984 1 94.62 608 PRO B CA 1
ATOM 9975 C C . PRO B 1 608 ? 20.797 11.391 18.609 1 94.62 608 PRO B C 1
ATOM 9977 O O . PRO B 1 608 ? 21.422 12.188 19.328 1 94.62 608 PRO B O 1
ATOM 9980 N N . SER B 1 609 ? 21.344 10.844 17.547 1 92.81 609 SER B N 1
ATOM 9981 C CA . SER B 1 609 ? 22.703 11.172 17.141 1 92.81 609 SER B CA 1
ATOM 9982 C C . SER B 1 609 ? 22.844 12.648 16.797 1 92.81 609 SER B C 1
ATOM 9984 O O . SER B 1 609 ? 23.844 13.281 17.172 1 92.81 609 SER B O 1
ATOM 9986 N N . VAL B 1 610 ? 21.906 13.18 16.172 1 89.81 610 VAL B N 1
ATOM 9987 C CA . VAL B 1 610 ? 21.953 14.586 15.781 1 89.81 610 VAL B CA 1
ATOM 9988 C C . VAL B 1 610 ? 21.953 15.461 17.031 1 89.81 610 VAL B C 1
ATOM 9990 O O . VAL B 1 610 ? 22.734 16.406 17.125 1 89.81 610 VAL B O 1
ATOM 9993 N N . ILE B 1 611 ? 21.156 15.109 18 1 88.94 611 ILE B N 1
ATOM 9994 C CA . ILE B 1 611 ? 21.031 15.891 19.219 1 88.94 611 ILE B CA 1
ATOM 9995 C C . ILE B 1 611 ? 22.297 15.742 20.062 1 88.94 611 ILE B C 1
ATOM 9997 O O . ILE B 1 611 ? 22.812 16.734 20.594 1 88.94 611 ILE B O 1
ATOM 10001 N N . LEU B 1 612 ? 22.812 14.609 20.172 1 89.62 612 LEU B N 1
ATOM 10002 C CA . LEU B 1 612 ? 24 14.352 20.969 1 89.62 612 LEU B CA 1
ATOM 10003 C C . LEU B 1 612 ? 25.219 15.039 20.359 1 89.62 612 LEU B C 1
ATOM 10005 O O . LEU B 1 612 ? 26.047 15.586 21.094 1 89.62 612 LEU B O 1
ATOM 10009 N N . ILE B 1 613 ? 25.312 15.031 19.094 1 87.62 613 ILE B N 1
ATOM 10010 C CA . ILE B 1 613 ? 26.438 15.656 18.391 1 87.62 613 ILE B CA 1
ATOM 10011 C C . ILE B 1 613 ? 26.375 17.172 18.594 1 87.62 613 ILE B C 1
ATOM 10013 O O . ILE B 1 613 ? 27.406 17.812 18.828 1 87.62 613 ILE B O 1
ATOM 10017 N N . ARG B 1 614 ? 25.188 17.672 18.484 1 83.94 614 ARG B N 1
ATOM 10018 C CA . ARG B 1 614 ? 25.016 19.094 18.672 1 83.94 614 ARG B CA 1
ATOM 10019 C C . ARG B 1 614 ? 25.391 19.516 20.094 1 83.94 614 ARG B C 1
ATOM 10021 O O . ARG B 1 614 ? 25.938 20.594 20.312 1 83.94 614 ARG B O 1
ATOM 10028 N N . LYS B 1 615 ? 25.062 18.688 20.984 1 83.25 615 LYS B N 1
ATOM 10029 C CA . LYS B 1 615 ? 25.391 18.969 22.375 1 83.25 615 LYS B CA 1
ATOM 10030 C C . LYS B 1 615 ? 26.906 18.922 22.609 1 83.25 615 LYS B C 1
ATOM 10032 O O . LYS B 1 615 ? 27.438 19.688 23.406 1 83.25 615 LYS B O 1
ATOM 10037 N N . ILE B 1 616 ? 27.5 18.062 21.969 1 80.56 616 ILE B N 1
ATOM 10038 C CA . ILE B 1 616 ? 28.938 17.891 22.156 1 80.56 616 ILE B CA 1
ATOM 10039 C C . ILE B 1 616 ? 29.703 19.016 21.453 1 80.56 616 ILE B C 1
ATOM 10041 O O . ILE B 1 616 ? 30.656 19.562 22 1 80.56 616 ILE B O 1
ATOM 10045 N N . PHE B 1 617 ? 29.297 19.344 20.25 1 74.81 617 PHE B N 1
ATOM 10046 C CA . PHE B 1 617 ? 30.047 20.312 19.453 1 74.81 617 PHE B CA 1
ATOM 10047 C C . PHE B 1 617 ? 29.422 21.703 19.547 1 74.81 617 PHE B C 1
ATOM 10049 O O . PHE B 1 617 ? 30.031 22.688 19.141 1 74.81 617 PHE B O 1
ATOM 10056 N N . GLY B 1 618 ? 28.188 21.828 19.859 1 60.44 618 GLY B N 1
ATOM 10057 C CA . GLY B 1 618 ? 27.5 23.109 19.844 1 60.44 618 GLY B CA 1
ATOM 10058 C C . GLY B 1 618 ? 27.844 23.984 21.031 1 60.44 618 GLY B C 1
ATOM 10059 O O . GLY B 1 618 ? 27.922 23.5 22.156 1 60.44 618 GLY B O 1
ATOM 10060 N N . LYS B 1 619 ? 28.781 25.094 20.969 1 49.09 619 LYS B N 1
ATOM 10061 C CA . LYS B 1 619 ? 28.922 26.219 21.891 1 49.09 619 LYS B CA 1
ATOM 10062 C C . LYS B 1 619 ? 27.578 26.656 22.453 1 49.09 619 LYS B C 1
ATOM 10064 O O . LYS B 1 619 ? 26.547 26.5 21.781 1 49.09 619 LYS B O 1
ATOM 10069 N N . ASP B 1 620 ? 27.516 27.156 23.875 1 40.88 620 ASP B N 1
ATOM 10070 C CA . ASP B 1 620 ? 26.453 27.5 24.828 1 40.88 620 ASP B CA 1
ATOM 10071 C C . ASP B 1 620 ? 25.391 28.375 24.172 1 40.88 620 ASP B C 1
ATOM 10073 O O . ASP B 1 620 ? 24.656 29.078 24.859 1 40.88 620 ASP B O 1
ATOM 10077 N N . LYS B 1 621 ? 25.469 29.062 23 1 40.78 621 LYS B N 1
ATOM 10078 C CA . LYS B 1 621 ? 24.422 30.078 22.875 1 40.78 621 LYS B CA 1
ATOM 10079 C C . LYS B 1 621 ? 23.031 29.484 23.094 1 40.78 621 LYS B C 1
ATOM 10081 O O . LYS B 1 621 ? 22.844 28.281 22.891 1 40.78 621 LYS B O 1
ATOM 10086 N N . LYS B 1 622 ? 21.906 30.375 23.312 1 38.41 622 LYS B N 1
ATOM 10087 C CA . LYS B 1 622 ? 20.484 30.234 23.562 1 38.41 622 LYS B CA 1
ATOM 10088 C C . LYS B 1 622 ? 19.875 29.141 22.688 1 38.41 622 LYS B C 1
ATOM 10090 O O . LYS B 1 622 ? 20.172 29.047 21.5 1 38.41 622 LYS B O 1
ATOM 10095 N N . ALA B 1 623 ? 19.359 28.062 23.281 1 35.38 623 ALA B N 1
ATOM 10096 C CA . ALA B 1 623 ? 18.641 26.844 22.875 1 35.38 623 ALA B CA 1
ATOM 10097 C C . ALA B 1 623 ? 17.75 27.125 21.672 1 35.38 623 ALA B C 1
ATOM 10099 O O . ALA B 1 623 ? 16.594 27.516 21.812 1 35.38 623 ALA B O 1
ATOM 10100 N N . ALA B 1 624 ? 18.234 27.703 20.625 1 32.31 624 ALA B N 1
ATOM 10101 C CA . ALA B 1 624 ? 17.25 27.812 19.547 1 32.31 624 ALA B CA 1
ATOM 10102 C C . ALA B 1 624 ? 16.703 26.438 19.156 1 32.31 624 ALA B C 1
ATOM 10104 O O . ALA B 1 624 ? 17.438 25.453 19.141 1 32.31 624 ALA B O 1
ATOM 10105 N N . ALA B 1 625 ? 15.453 26.203 19.328 1 33.19 625 ALA B N 1
ATOM 10106 C CA . ALA B 1 625 ? 14.664 25.016 19 1 33.19 625 ALA B CA 1
ATOM 10107 C C . ALA B 1 625 ? 15.203 24.312 17.75 1 33.19 625 ALA B C 1
ATOM 10109 O O . ALA B 1 625 ? 15.672 24.969 16.828 1 33.19 625 ALA B O 1
ATOM 10110 N N . PRO B 1 626 ? 15.555 23 17.859 1 33.06 626 PRO B N 1
ATOM 10111 C CA . PRO B 1 626 ? 16.047 22.234 16.719 1 33.06 626 PRO B CA 1
ATOM 10112 C C . PRO B 1 626 ? 15.398 22.656 15.406 1 33.06 626 PRO B C 1
ATOM 10114 O O . PRO B 1 626 ? 14.18 22.5 15.234 1 33.06 626 PRO B O 1
ATOM 10117 N N . ALA B 1 627 ? 15.648 23.75 14.859 1 31.16 627 ALA B N 1
ATOM 10118 C CA . ALA B 1 627 ? 15.227 24.031 13.492 1 31.16 627 ALA B CA 1
ATOM 10119 C C . ALA B 1 627 ? 15.367 22.812 12.602 1 31.16 627 ALA B C 1
ATOM 10121 O O . ALA B 1 627 ? 16.219 21.938 12.852 1 31.16 627 ALA B O 1
ATOM 10122 N N . ALA B 1 628 ? 14.453 22.516 11.672 1 34.81 628 ALA B N 1
ATOM 10123 C CA . ALA B 1 628 ? 14.305 21.406 10.742 1 34.81 628 ALA B CA 1
ATOM 10124 C C . ALA B 1 628 ? 15.656 20.984 10.164 1 34.81 628 ALA B C 1
ATOM 10126 O O . ALA B 1 628 ? 16.297 21.75 9.461 1 34.81 628 ALA B O 1
ATOM 10127 N N . SER B 1 629 ? 16.391 20.203 10.828 1 34.69 629 SER B N 1
ATOM 10128 C CA . SER B 1 629 ? 17.594 19.484 10.453 1 34.69 629 SER B CA 1
ATOM 10129 C C . SER B 1 629 ? 17.625 19.188 8.953 1 34.69 629 SER B C 1
ATOM 10131 O O . SER B 1 629 ? 18.594 18.609 8.445 1 34.69 629 SER B O 1
ATOM 10133 N N . ALA B 1 630 ? 16.5 19.094 8.312 1 35.09 630 ALA B N 1
ATOM 10134 C CA . ALA B 1 630 ? 16.5 18.859 6.867 1 35.09 630 ALA B CA 1
ATOM 10135 C C . ALA B 1 630 ? 17.125 20.016 6.117 1 35.09 630 ALA B C 1
ATOM 10137 O O . ALA B 1 630 ? 17.328 19.953 4.902 1 35.09 630 ALA B O 1
ATOM 10138 N N . GLU B 1 631 ? 17.281 21.281 6.621 1 32.78 631 GLU B N 1
ATOM 10139 C CA . GLU B 1 631 ? 17.812 22.438 5.91 1 32.78 631 GLU B CA 1
ATOM 10140 C C . GLU B 1 631 ? 19.328 22.406 5.871 1 32.78 631 GLU B C 1
ATOM 10142 O O . GLU B 1 631 ? 19.953 23.016 4.996 1 32.78 631 GLU B O 1
ATOM 10147 N N . LYS B 1 632 ? 20.141 22.109 7.008 1 33.34 632 LYS B N 1
ATOM 10148 C CA . LYS B 1 632 ? 21.594 22.219 6.961 1 33.34 632 LYS B CA 1
ATOM 10149 C C . LYS B 1 632 ? 22.219 20.953 6.387 1 33.34 632 LYS B C 1
ATOM 10151 O O . LYS B 1 632 ? 23.438 20.859 6.285 1 33.34 632 LYS B O 1
ATOM 10156 N N . GLU B 1 633 ? 21.562 19.766 6.473 1 30.56 633 GLU B N 1
ATOM 10157 C CA . GLU B 1 633 ? 22.328 18.625 5.973 1 30.56 633 GLU B CA 1
ATOM 10158 C C . GLU B 1 633 ? 22.172 18.484 4.465 1 30.56 633 GLU B C 1
ATOM 10160 O O . GLU B 1 633 ? 21.062 18.578 3.934 1 30.56 633 GLU B O 1
#

InterPro domains:
  IPR002656 Acyltransferase 3 domain [PF01757] (214-566)
  IPR006621 Nose resistant-to-fluoxetine protein, N-terminal [PF20146] (20-115)
  IPR006621 Nose resistant-to-fluoxetine protein, N-terminal [SM00703] (17-134)
  IPR052728 Oxygen and lipid transport regulator [PTHR11161] (14-628)

pLDDT: mean 87.18, std 15.18, range [25.42, 98.56]

Nearest PDB structures (foldseek):
  7p5j-assembly1_B  TM=1.363E-01  e=8.919E-01  Homo sapiens
  7qoa-assembly2_B  TM=1.612E-01  e=4.751E+00  Proteus vulgaris
  8wp0-assembly1_A  TM=1.344E-01  e=2.876E+00  Arabidopsis thaliana
  8jpo-assembly1_A  TM=1.341E-01  e=4.751E+00  Homo sapiens
  5l7i-assembly2_B  TM=1.305E-01  e=9.276E+00  Homo sapiens